Protein 9E90 (pdb70)

InterPro domains:
  IPR003593 AAA+ ATPase domain [SM00382] (84-451)
  IPR027417 P-loop containing nucleoside triphosphate hydrolase [G3DSA:3.40.50.300] (28-454)
  IPR027417 P-loop containing nucleoside triphosphate hydrolase [SSF52540] (65-452)
  IPR041685 Endonuclease GajA/Old nuclease/RecF-like, AAA domain [PF13175] (65-434)
  IPR053498 Retron-associated ATPase [NF041760] (13-533)

Secondary structure (DSSP, 8-state):
--SS-TTSHHHHHHHHT--SSHHHHTHHHHHTTSSSS----TTHHHHTT---S------EEEEESBTT-SSEEEE--SSS-----EE-TTT-SHHHHHHHHHHHHHHHHHHHTSS-------STTB-SS---EEEEEEEESSS-EE----EE-SSS-TTS------SHHHHHHHHHHHHHH-S--------EE-TTSSTT--HHHHH-SSS--S-----GGGGGTT-SSS---HHHHHHHHHHHHHHHHHHHHHH----HHHHHHHHHHHHHSTTEEEEEEETTTTEEEEEESS-EEEGGGS-HHHHHHHHHHHHHHHHHHHHSTT-SSTT------EEB-TTSS--HHHHTTHHHHHHHHS-S-----B---HHHHTTS-GGG-EEEETTEEEEPPS--SS--HHHHHHHTS---SS-SS-TTTHHHHHHHHHHTSS-TT-HHHHHHHHHHHHHH-S--HHHHHHHHHHHHHHHHHHHHHH-/----------SSHHHHHHT--S--HHHHHTSSSSHHHHHHHHHHHHHTTSB-SSS--B--TT-GGG-EEEESS-GGG--TTT--TTT-TTSEEEE---S-SS--S-B-TTT--TTHHHHHHHHHTT------BTTB--TTSS-SS----EE-TTT--EE--STTTTT--STT--GGGHHHHHHHHHHHHTSSSHHHHTTSHHHHHHHHHTTTT--HHHHHHHHHHHSSSS--TTHHHHHHHHHH-HHHHHHHTSSS--/-TTS--HHHHHHHHHHHHT-HHHHHHHHHHTTTTSSSS----HHHHHHHHHHHTT-SS---EEEEEEEESSSS-S-EEEE--SSSS--EE---TTT-SHHHHHHHHHHHHHHHHHHSS---------GGGS-TT--EEEEEEEEESSS-EEEE--EEE-TTT--------THHHHHHHHHHHHHHH-S-----EEEEE-TTSSTT---S-HHHHSSSSS-----SGGGGTTTTSSS--SHHHHHHHHHHHHHH--HHHHHHHHHHHHHHHHHSTTEEEEEEETTTTEEEEEETTEEE-SSSS-HHHHHHHHHHHHHHHHHHHHS-S-S--S---EEEEES-SSSS--TTTTTTHHHHHHHHS-S-B--EE---HHHHTTS-GGGEE--BTTB--BPPS--TT--HHHHIIIII---SS-SS-HHHHHHHHHHHHHTTT-TTSSSHHHHHHHHHHHH-TT-HHHHHHHHHHHHHHHHHHHT-

Structure (mmCIF, N/CA/C/O backbone):
data_9E90
#
_entry.id   9E90
#
loop_
_entity.id
_entity.type
_entity.pdbx_description
1 polymer 'Retron Ec83 putative HNH endonuclease'
2 polymer 'Retron Ec83 probable ATPase'
3 non-polymer 'ZINC ION'
4 non-polymer "ADENOSINE-5'-TRIPHOSPHATE"
#
loop_
_atom_site.group_PDB
_atom_site.id
_atom_site.type_symbol
_atom_site.label_atom_id
_atom_site.label_alt_id
_atom_site.label_comp_id
_atom_site.label_asym_id
_atom_site.label_entity_id
_atom_site.label_seq_id
_atom_site.pdbx_PDB_ins_code
_atom_site.Cartn_x
_atom_site.Cartn_y
_atom_site.Cartn_z
_atom_site.occupancy
_atom_site.B_iso_or_equiv
_atom_site.auth_seq_id
_atom_site.auth_comp_id
_atom_site.auth_asym_id
_atom_site.auth_atom_id
_atom_site.pdbx_PDB_model_num
ATOM 1 N N . LEU A 1 3 ? 201.143 188.301 158.459 1.00 66.93 3 LEU B N 1
ATOM 2 C CA . LEU A 1 3 ? 200.747 189.662 158.120 1.00 66.93 3 LEU B CA 1
ATOM 3 C C . LEU A 1 3 ? 199.973 189.698 156.806 1.00 66.93 3 LEU B C 1
ATOM 4 O O . LEU A 1 3 ? 199.797 190.763 156.213 1.00 66.93 3 LEU B O 1
ATOM 9 N N . LYS A 1 4 ? 199.529 188.522 156.357 1.00 64.01 4 LYS B N 1
ATOM 10 C CA . LYS A 1 4 ? 198.747 188.374 155.134 1.00 64.01 4 LYS B CA 1
ATOM 11 C C . LYS A 1 4 ? 199.504 188.871 153.909 1.00 64.01 4 LYS B C 1
ATOM 12 O O . LYS A 1 4 ? 200.738 188.909 153.901 1.00 64.01 4 LYS B O 1
ATOM 18 N N . ARG A 1 5 ? 198.763 189.250 152.868 1.00 62.84 5 ARG B N 1
ATOM 19 C CA . ARG A 1 5 ? 199.355 189.740 151.625 1.00 62.84 5 ARG B CA 1
ATOM 20 C C . ARG A 1 5 ? 198.359 190.716 151.006 1.00 62.84 5 ARG B C 1
ATOM 21 O O . ARG A 1 5 ? 197.403 190.297 150.347 1.00 62.84 5 ARG B O 1
ATOM 29 N N . ILE A 1 6 ? 198.592 192.001 151.218 1.00 62.61 6 ILE B N 1
ATOM 30 C CA . ILE A 1 6 ? 197.680 193.051 150.786 1.00 62.61 6 ILE B CA 1
ATOM 31 C C . ILE A 1 6 ? 198.077 193.520 149.395 1.00 62.61 6 ILE B C 1
ATOM 32 O O . ILE A 1 6 ? 199.263 193.710 149.102 1.00 62.61 6 ILE B O 1
ATOM 37 N N . ASN A 1 7 ? 197.082 193.708 148.531 1.00 66.59 7 ASN B N 1
ATOM 38 C CA . ASN A 1 7 ? 197.298 194.150 147.160 1.00 66.59 7 ASN B CA 1
ATOM 39 C C . ASN A 1 7 ? 196.656 195.517 146.971 1.00 66.59 7 ASN B C 1
ATOM 40 O O . ASN A 1 7 ? 195.463 195.688 147.242 1.00 66.59 7 ASN B O 1
ATOM 45 N N . LYS A 1 8 ? 197.444 196.482 146.508 1.00 70.56 8 LYS B N 1
ATOM 46 C CA . LYS A 1 8 ? 196.956 197.822 146.224 1.00 70.56 8 LYS B CA 1
ATOM 47 C C . LYS A 1 8 ? 196.490 197.916 144.777 1.00 70.56 8 LYS B C 1
ATOM 48 O O . LYS A 1 8 ? 197.072 197.302 143.878 1.00 70.56 8 LYS B O 1
ATOM 54 N N . THR A 1 9 ? 195.430 198.694 144.554 1.00 74.20 9 THR B N 1
ATOM 55 C CA . THR A 1 9 ? 194.789 198.715 143.242 1.00 74.20 9 THR B CA 1
ATOM 56 C C . THR A 1 9 ? 195.320 199.831 142.343 1.00 74.20 9 THR B C 1
ATOM 57 O O . THR A 1 9 ? 195.948 199.557 141.315 1.00 74.20 9 THR B O 1
ATOM 61 N N . ALA A 1 10 ? 195.100 201.086 142.731 1.00 73.09 10 ALA B N 1
ATOM 62 C CA . ALA A 1 10 ? 195.483 202.244 141.929 1.00 73.09 10 ALA B CA 1
ATOM 63 C C . ALA A 1 10 ? 195.171 203.505 142.721 1.00 73.09 10 ALA B C 1
ATOM 64 O O . ALA A 1 10 ? 194.371 203.484 143.661 1.00 73.09 10 ALA B O 1
ATOM 66 N N . GLU A 1 11 ? 195.812 204.602 142.328 1.00 77.30 11 GLU B N 1
ATOM 67 C CA . GLU A 1 11 ? 195.528 205.900 142.916 1.00 77.30 11 GLU B CA 1
ATOM 68 C C . GLU A 1 11 ? 194.288 206.508 142.264 1.00 77.30 11 GLU B C 1
ATOM 69 O O . GLU A 1 11 ? 193.791 206.028 141.242 1.00 77.30 11 GLU B O 1
ATOM 75 N N . ASP A 1 12 ? 193.783 207.586 142.866 1.00 77.54 12 ASP B N 1
ATOM 76 C CA . ASP A 1 12 ? 192.532 208.192 142.424 1.00 77.54 12 ASP B CA 1
ATOM 77 C C . ASP A 1 12 ? 192.700 209.645 141.992 1.00 77.54 12 ASP B C 1
ATOM 78 O O . ASP A 1 12 ? 191.724 210.400 141.990 1.00 77.54 12 ASP B O 1
ATOM 83 N N . GLN A 1 13 ? 193.917 210.051 141.626 1.00 80.43 13 GLN B N 1
ATOM 84 C CA . GLN A 1 13 ? 194.213 211.402 141.150 1.00 80.43 13 GLN B CA 1
ATOM 85 C C . GLN A 1 13 ? 193.898 212.475 142.188 1.00 80.43 13 GLN B C 1
ATOM 86 O O . GLN A 1 13 ? 193.747 213.651 141.842 1.00 80.43 13 GLN B O 1
ATOM 92 N N . PHE A 1 14 ? 193.793 212.094 143.460 1.00 81.79 14 PHE B N 1
ATOM 93 C CA . PHE A 1 14 ? 193.666 213.050 144.548 1.00 81.79 14 PHE B CA 1
ATOM 94 C C . PHE A 1 14 ? 194.866 213.059 145.476 1.00 81.79 14 PHE B C 1
ATOM 95 O O . PHE A 1 14 ? 195.110 214.079 146.130 1.00 81.79 14 PHE B O 1
ATOM 103 N N . LEU A 1 15 ? 195.615 211.962 145.554 1.00 80.76 15 LEU B N 1
ATOM 104 C CA . LEU A 1 15 ? 196.967 211.999 146.090 1.00 80.76 15 LEU B CA 1
ATOM 105 C C . LEU A 1 15 ? 197.972 212.481 145.052 1.00 80.76 15 LEU B C 1
ATOM 106 O O . LEU A 1 15 ? 199.105 212.819 145.413 1.00 80.76 15 LEU B O 1
ATOM 111 N N . ILE A 1 16 ? 197.577 212.534 143.779 1.00 81.56 16 ILE B N 1
ATOM 112 C CA . ILE A 1 16 ? 198.456 213.045 142.734 1.00 81.56 16 ILE B CA 1
ATOM 113 C C . ILE A 1 16 ? 198.481 214.568 142.742 1.00 81.56 16 ILE B C 1
ATOM 114 O O . ILE A 1 16 ? 199.548 215.180 142.629 1.00 81.56 16 ILE B O 1
ATOM 119 N N . ASN A 1 17 ? 197.312 215.202 142.862 1.00 83.48 17 ASN B N 1
ATOM 120 C CA . ASN A 1 17 ? 197.247 216.659 142.805 1.00 83.48 17 ASN B CA 1
ATOM 121 C C . ASN A 1 17 ? 197.986 217.297 143.975 1.00 83.48 17 ASN B C 1
ATOM 122 O O . ASN A 1 17 ? 198.686 218.304 143.804 1.00 83.48 17 ASN B O 1
ATOM 127 N N . PHE A 1 18 ? 197.834 216.732 145.175 1.00 83.08 18 PHE B N 1
ATOM 128 C CA . PHE A 1 18 ? 198.500 217.296 146.344 1.00 83.08 18 PHE B CA 1
ATOM 129 C C . PHE A 1 18 ? 200.014 217.195 146.215 1.00 83.08 18 PHE B C 1
ATOM 130 O O . PHE A 1 18 ? 200.741 218.114 146.610 1.00 83.08 18 PHE B O 1
ATOM 138 N N . LYS A 1 19 ? 200.510 216.083 145.670 1.00 83.41 19 LYS B N 1
ATOM 139 C CA . LYS A 1 19 ? 201.942 215.967 145.420 1.00 83.41 19 LYS B CA 1
ATOM 140 C C . LYS A 1 19 ? 202.392 216.909 144.311 1.00 83.41 19 LYS B C 1
ATOM 141 O O . LYS A 1 19 ? 203.516 217.422 144.354 1.00 83.41 19 LYS B O 1
ATOM 147 N N . ALA A 1 20 ? 201.535 217.144 143.314 1.00 85.53 20 ALA B N 1
ATOM 148 C CA . ALA A 1 20 ? 201.885 218.052 142.228 1.00 85.53 20 ALA B CA 1
ATOM 149 C C . ALA A 1 20 ? 202.007 219.488 142.721 1.00 85.53 20 ALA B C 1
ATOM 150 O O . ALA A 1 20 ? 202.899 220.225 142.284 1.00 85.53 20 ALA B O 1
ATOM 152 N N . GLN A 1 21 ? 201.124 219.904 143.626 1.00 83.62 21 GLN B N 1
ATOM 153 C CA . GLN A 1 21 ? 201.175 221.262 144.152 1.00 83.62 21 GLN B CA 1
ATOM 154 C C . GLN A 1 21 ? 202.181 221.424 145.284 1.00 83.62 21 GLN B C 1
ATOM 155 O O . GLN A 1 21 ? 202.365 222.546 145.767 1.00 83.62 21 GLN B O 1
ATOM 161 N N . ASN A 1 22 ? 202.831 220.347 145.717 1.00 83.34 22 ASN B N 1
ATOM 162 C CA . ASN A 1 22 ? 203.774 220.430 146.824 1.00 83.34 22 ASN B CA 1
ATOM 163 C C . ASN A 1 22 ? 204.768 219.276 146.750 1.00 83.34 22 ASN B C 1
ATOM 164 O O . ASN A 1 22 ? 204.509 218.196 147.295 1.00 83.34 22 ASN B O 1
ATOM 169 N N . PRO A 1 23 ? 205.908 219.465 146.069 1.00 85.89 23 PRO B N 1
ATOM 170 C CA . PRO A 1 23 ? 206.876 218.369 145.896 1.00 85.89 23 PRO B CA 1
ATOM 171 C C . PRO A 1 23 ? 207.349 217.742 147.198 1.00 85.89 23 PRO B C 1
ATOM 172 O O . PRO A 1 23 ? 207.240 216.525 147.378 1.00 85.89 23 PRO B O 1
ATOM 176 N N . ASN A 1 24 ? 207.881 218.556 148.106 1.00 84.85 24 ASN B N 1
ATOM 177 C CA . ASN A 1 24 ? 208.375 218.039 149.374 1.00 84.85 24 ASN B CA 1
ATOM 178 C C . ASN A 1 24 ? 207.223 217.503 150.217 1.00 84.85 24 ASN B C 1
ATOM 179 O O . ASN A 1 24 ? 206.067 217.897 150.051 1.00 84.85 24 ASN B O 1
ATOM 184 N N . GLY A 1 25 ? 207.547 216.585 151.123 1.00 85.04 25 GLY B N 1
ATOM 185 C CA . GLY A 1 25 ? 206.519 215.900 151.880 1.00 85.04 25 GLY B CA 1
ATOM 186 C C . GLY A 1 25 ? 206.451 216.253 153.351 1.00 85.04 25 GLY B C 1
ATOM 187 O O . GLY A 1 25 ? 207.446 216.148 154.075 1.00 85.04 25 GLY B O 1
ATOM 188 N N . THR A 1 26 ? 205.274 216.688 153.797 1.00 83.56 26 THR B N 1
ATOM 189 C CA . THR A 1 26 ? 204.968 216.884 155.212 1.00 83.56 26 THR B CA 1
ATOM 190 C C . THR A 1 26 ? 203.580 216.311 155.469 1.00 83.56 26 THR B C 1
ATOM 191 O O . THR A 1 26 ? 202.582 216.845 154.974 1.00 83.56 26 THR B O 1
ATOM 195 N N . TRP A 1 27 ? 203.525 215.223 156.241 1.00 80.32 27 TRP B N 1
ATOM 196 C CA . TRP A 1 27 ? 202.288 214.461 156.396 1.00 80.32 27 TRP B CA 1
ATOM 197 C C . TRP A 1 27 ? 201.219 215.274 157.120 1.00 80.32 27 TRP B C 1
ATOM 198 O O . TRP A 1 27 ? 200.036 215.252 156.742 1.00 80.32 27 TRP B O 1
ATOM 209 N N . ASP A 1 28 ? 201.620 215.996 158.170 1.00 87.31 28 ASP B N 1
ATOM 210 C CA . ASP A 1 28 ? 200.671 216.806 158.924 1.00 87.31 28 ASP B CA 1
ATOM 211 C C . ASP A 1 28 ? 200.040 217.883 158.054 1.00 87.31 28 ASP B C 1
ATOM 212 O O . ASP A 1 28 ? 198.912 218.307 158.321 1.00 87.31 28 ASP B O 1
ATOM 217 N N . GLU A 1 29 ? 200.745 218.341 157.017 1.00 84.87 29 GLU B N 1
ATOM 218 C CA . GLU A 1 29 ? 200.126 219.261 156.070 1.00 84.87 29 GLU B CA 1
ATOM 219 C C . GLU A 1 29 ? 198.975 218.593 155.333 1.00 84.87 29 GLU B C 1
ATOM 220 O O . GLU A 1 29 ? 197.919 219.204 155.132 1.00 84.87 29 GLU B O 1
ATOM 226 N N . PHE A 1 30 ? 199.161 217.338 154.913 1.00 81.96 30 PHE B N 1
ATOM 227 C CA . PHE A 1 30 ? 198.077 216.634 154.242 1.00 81.96 30 PHE B CA 1
ATOM 228 C C . PHE A 1 30 ? 196.895 216.435 155.177 1.00 81.96 30 PHE B C 1
ATOM 229 O O . PHE A 1 30 ? 195.738 216.555 154.757 1.00 81.96 30 PHE B O 1
ATOM 237 N N . ARG A 1 31 ? 197.158 216.122 156.449 1.00 88.47 31 ARG B N 1
ATOM 238 C CA . ARG A 1 31 ? 196.041 215.962 157.378 1.00 88.47 31 ARG B CA 1
ATOM 239 C C . ARG A 1 31 ? 195.325 217.289 157.620 1.00 88.47 31 ARG B C 1
ATOM 240 O O . ARG A 1 31 ? 194.092 217.356 157.561 1.00 88.47 31 ARG B O 1
ATOM 248 N N . ASN A 1 32 ? 196.078 218.358 157.882 1.00 88.26 32 ASN B N 1
ATOM 249 C CA . ASN A 1 32 ? 195.480 219.672 158.095 1.00 88.26 32 ASN B CA 1
ATOM 250 C C . ASN A 1 32 ? 195.256 220.385 156.767 1.00 88.26 32 ASN B C 1
ATOM 251 O O . ASN A 1 32 ? 195.683 221.529 156.579 1.00 88.26 32 ASN B O 1
ATOM 256 N N . HIS A 1 33 ? 194.583 219.706 155.849 1.00 85.48 33 HIS B N 1
ATOM 257 C CA . HIS A 1 33 ? 194.212 220.232 154.545 1.00 85.48 33 HIS B CA 1
ATOM 258 C C . HIS A 1 33 ? 192.824 220.867 154.679 1.00 85.48 33 HIS B C 1
ATOM 259 O O . HIS A 1 33 ? 192.424 221.266 155.776 1.00 85.48 33 HIS B O 1
ATOM 266 N N . GLU A 1 34 ? 192.078 220.981 153.577 1.00 85.43 34 GLU B N 1
ATOM 267 C CA . GLU A 1 34 ? 190.793 221.677 153.543 1.00 85.43 34 GLU B CA 1
ATOM 268 C C . GLU A 1 34 ? 189.786 221.114 154.543 1.00 85.43 34 GLU B C 1
ATOM 269 O O . GLU A 1 34 ? 188.633 221.555 154.559 1.00 85.43 34 GLU B O 1
ATOM 275 N N . GLN A 1 35 ? 190.207 220.080 155.288 1.00 86.18 35 GLN B N 1
ATOM 276 C CA . GLN A 1 35 ? 189.658 219.498 156.519 1.00 86.18 35 GLN B CA 1
ATOM 277 C C . GLN A 1 35 ? 189.666 217.979 156.421 1.00 86.18 35 GLN B C 1
ATOM 278 O O . GLN A 1 35 ? 190.726 217.371 156.237 1.00 86.18 35 GLN B O 1
ATOM 284 N N . GLY A 1 36 ? 188.500 217.358 156.546 1.00 84.26 36 GLY B N 1
ATOM 285 C CA . GLY A 1 36 ? 188.440 215.913 156.605 1.00 84.26 36 GLY B CA 1
ATOM 286 C C . GLY A 1 36 ? 188.275 215.218 155.271 1.00 84.26 36 GLY B C 1
ATOM 287 O O . GLY A 1 36 ? 188.525 214.016 155.176 1.00 84.26 36 GLY B O 1
ATOM 288 N N . ILE A 1 37 ? 187.894 215.965 154.230 1.00 82.17 37 ILE B N 1
ATOM 289 C CA . ILE A 1 37 ? 187.449 215.353 152.976 1.00 82.17 37 ILE B CA 1
ATOM 290 C C . ILE A 1 37 ? 188.533 214.449 152.397 1.00 82.17 37 ILE B C 1
ATOM 291 O O . ILE A 1 37 ? 188.343 213.234 152.245 1.00 82.17 37 ILE B O 1
ATOM 296 N N . LEU A 1 38 ? 189.688 215.032 152.069 1.00 79.69 38 LEU B N 1
ATOM 297 C CA . LEU A 1 38 ? 190.757 214.252 151.455 1.00 79.69 38 LEU B CA 1
ATOM 298 C C . LEU A 1 38 ? 191.245 213.155 152.390 1.00 79.69 38 LEU B C 1
ATOM 299 O O . LEU A 1 38 ? 191.507 212.028 151.954 1.00 79.69 38 LEU B O 1
ATOM 304 N N . TYR A 1 39 ? 191.370 213.466 153.680 1.00 79.26 39 TYR B N 1
ATOM 305 C CA . TYR A 1 39 ? 191.868 212.488 154.639 1.00 79.26 39 TYR B CA 1
ATOM 306 C C . TYR A 1 39 ? 190.854 211.366 154.843 1.00 79.26 39 TYR B C 1
ATOM 307 O O . TYR A 1 39 ? 191.223 210.183 154.873 1.00 79.26 39 TYR B O 1
ATOM 316 N N . LYS A 1 40 ? 189.566 211.721 154.940 1.00 76.52 40 LYS B N 1
ATOM 317 C CA . LYS A 1 40 ? 188.496 210.726 154.965 1.00 76.52 40 LYS B CA 1
ATOM 318 C C . LYS A 1 40 ? 188.601 209.771 153.788 1.00 76.52 40 LYS B C 1
ATOM 319 O O . LYS A 1 40 ? 188.586 208.547 153.958 1.00 76.52 40 LYS B O 1
ATOM 325 N N . ARG A 1 41 ? 188.701 210.320 152.578 1.00 73.42 41 ARG B N 1
ATOM 326 C CA . ARG A 1 41 ? 188.611 209.468 151.401 1.00 73.42 41 ARG B CA 1
ATOM 327 C C . ARG A 1 41 ? 189.882 208.657 151.188 1.00 73.42 41 ARG B C 1
ATOM 328 O O . ARG A 1 41 ? 189.807 207.511 150.726 1.00 73.42 41 ARG B O 1
ATOM 336 N N . LEU A 1 42 ? 191.048 209.202 151.546 1.00 69.45 42 LEU B N 1
ATOM 337 C CA . LEU A 1 42 ? 192.259 208.390 151.514 1.00 69.45 42 LEU B CA 1
ATOM 338 C C . LEU A 1 42 ? 192.170 207.232 152.499 1.00 69.45 42 LEU B C 1
ATOM 339 O O . LEU A 1 42 ? 192.529 206.098 152.162 1.00 69.45 42 LEU B O 1
ATOM 344 N N . LYS A 1 43 ? 191.686 207.492 153.720 1.00 70.81 43 LYS B N 1
ATOM 345 C CA . LYS A 1 43 ? 191.528 206.403 154.680 1.00 70.81 43 LYS B CA 1
ATOM 346 C C . LYS A 1 43 ? 190.553 205.351 154.170 1.00 70.81 43 LYS B C 1
ATOM 347 O O . LYS A 1 43 ? 190.804 204.147 154.304 1.00 70.81 43 LYS B O 1
ATOM 353 N N . GLN A 1 44 ? 189.434 205.784 153.586 1.00 69.08 44 GLN B N 1
ATOM 354 C CA . GLN A 1 44 ? 188.455 204.835 153.064 1.00 69.08 44 GLN B CA 1
ATOM 355 C C . GLN A 1 44 ? 189.060 203.969 151.967 1.00 69.08 44 GLN B C 1
ATOM 356 O O . GLN A 1 44 ? 188.924 202.739 151.979 1.00 69.08 44 GLN B O 1
ATOM 362 N N . HIS A 1 45 ? 189.720 204.601 150.993 1.00 69.86 45 HIS B N 1
ATOM 363 C CA . HIS A 1 45 ? 190.267 203.848 149.872 1.00 69.86 45 HIS B CA 1
ATOM 364 C C . HIS A 1 45 ? 191.402 202.934 150.313 1.00 69.86 45 HIS B C 1
ATOM 365 O O . HIS A 1 45 ? 191.607 201.871 149.717 1.00 69.86 45 HIS B O 1
ATOM 372 N N . ILE A 1 46 ? 192.151 203.327 151.346 1.00 69.09 46 ILE B N 1
ATOM 373 C CA . ILE A 1 46 ? 193.201 202.458 151.864 1.00 69.09 46 ILE B CA 1
ATOM 374 C C . ILE A 1 46 ? 192.596 201.259 152.583 1.00 69.09 46 ILE B C 1
ATOM 375 O O . ILE A 1 46 ? 193.036 200.119 152.395 1.00 69.09 46 ILE B O 1
ATOM 380 N N . CYS A 1 47 ? 191.574 201.493 153.411 1.00 68.80 47 CYS B N 1
ATOM 381 C CA . CYS A 1 47 ? 190.997 200.409 154.199 1.00 68.80 47 CYS B CA 1
ATOM 382 C C . CYS A 1 47 ? 190.241 199.415 153.326 1.00 68.80 47 CYS B C 1
ATOM 383 O O . CYS A 1 47 ? 190.265 198.208 153.593 1.00 68.80 47 CYS B O 1
ATOM 386 N N . ASN A 1 48 ? 189.558 199.897 152.283 1.00 67.53 48 ASN B N 1
ATOM 387 C CA . ASN A 1 48 ? 188.787 198.988 151.439 1.00 67.53 48 ASN B CA 1
ATOM 388 C C . ASN A 1 48 ? 189.683 197.997 150.711 1.00 67.53 48 ASN B C 1
ATOM 389 O O . ASN A 1 48 ? 189.262 196.868 150.436 1.00 67.53 48 ASN B O 1
ATOM 394 N N . ASP A 1 49 ? 190.914 198.395 150.387 1.00 69.71 49 ASP B N 1
ATOM 395 C CA . ASP A 1 49 ? 191.856 197.447 149.803 1.00 69.71 49 ASP B CA 1
ATOM 396 C C . ASP A 1 49 ? 192.263 196.379 150.808 1.00 69.71 49 ASP B C 1
ATOM 397 O O . ASP A 1 49 ? 192.596 195.255 150.416 1.00 69.71 49 ASP B O 1
ATOM 402 N N . GLN A 1 50 ? 192.247 196.709 152.096 1.00 65.53 50 GLN B N 1
ATOM 403 C CA . GLN A 1 50 ? 192.580 195.771 153.158 1.00 65.53 50 GLN B CA 1
ATOM 404 C C . GLN A 1 50 ? 191.353 195.098 153.754 1.00 65.53 50 GLN B C 1
ATOM 405 O O . GLN A 1 50 ? 191.492 194.324 154.706 1.00 65.53 50 GLN B O 1
ATOM 411 N N . MET A 1 51 ? 190.163 195.379 153.216 1.00 66.90 51 MET B N 1
ATOM 412 C CA . MET A 1 51 ? 188.903 194.821 153.711 1.00 66.90 51 MET B CA 1
ATOM 413 C C . MET A 1 51 ? 188.665 195.186 155.175 1.00 66.90 51 MET B C 1
ATOM 414 O O . MET A 1 51 ? 188.185 194.371 155.965 1.00 66.90 51 MET B O 1
ATOM 419 N N . TYR A 1 52 ? 188.996 196.428 155.531 1.00 66.14 52 TYR B N 1
ATOM 420 C CA . TYR A 1 52 ? 188.811 196.950 156.886 1.00 66.14 52 TYR B CA 1
ATOM 421 C C . TYR A 1 52 ? 189.484 196.054 157.923 1.00 66.14 52 TYR B C 1
ATOM 422 O O . TYR A 1 52 ? 188.863 195.580 158.876 1.00 66.14 52 TYR B O 1
ATOM 431 N N . LEU A 1 53 ? 190.776 195.821 157.720 1.00 63.90 53 LEU B N 1
ATOM 432 C CA . LEU A 1 53 ? 191.593 195.047 158.640 1.00 63.90 53 LEU B CA 1
ATOM 433 C C . LEU A 1 53 ? 192.950 195.722 158.767 1.00 63.90 53 LEU B C 1
ATOM 434 O O . LEU A 1 53 ? 193.329 196.557 157.943 1.00 63.90 53 LEU B O 1
ATOM 439 N N . CYS A 1 54 ? 193.682 195.356 159.814 1.00 64.67 54 CYS B N 1
ATOM 440 C CA . CYS A 1 54 ? 195.004 195.919 160.034 1.00 64.67 54 CYS B CA 1
ATOM 441 C C . CYS A 1 54 ? 196.065 195.110 159.304 1.00 64.67 54 CYS B C 1
ATOM 442 O O . CYS A 1 54 ? 196.015 193.877 159.267 1.00 64.67 54 CYS B O 1
ATOM 445 N N . ALA A 1 55 ? 197.029 195.818 158.716 1.00 61.37 55 ALA B N 1
ATOM 446 C CA . ALA A 1 55 ? 198.093 195.148 157.980 1.00 61.37 55 ALA B CA 1
ATOM 447 C C . ALA A 1 55 ? 199.011 194.372 158.912 1.00 61.37 55 ALA B C 1
ATOM 448 O O . ALA A 1 55 ? 199.454 193.268 158.578 1.00 61.37 55 ALA B O 1
ATOM 450 N N . TYR A 1 56 ? 199.308 194.929 160.084 1.00 66.05 56 TYR B N 1
ATOM 451 C CA . TYR A 1 56 ? 200.339 194.367 160.949 1.00 66.05 56 TYR B CA 1
ATOM 452 C C . TYR A 1 56 ? 199.779 193.271 161.852 1.00 66.05 56 TYR B C 1
ATOM 453 O O . TYR A 1 56 ? 200.224 192.120 161.794 1.00 66.05 56 TYR B O 1
ATOM 462 N N . CYS A 1 57 ? 198.803 193.616 162.688 1.00 65.56 57 CYS B N 1
ATOM 463 C CA . CYS A 1 57 ? 198.132 192.665 163.569 1.00 65.56 57 CYS B CA 1
ATOM 464 C C . CYS A 1 57 ? 196.671 192.580 163.142 1.00 65.56 57 CYS B C 1
ATOM 465 O O . CYS A 1 57 ? 195.925 193.558 163.250 1.00 65.56 57 CYS B O 1
ATOM 468 N N . GLU A 1 58 ? 196.267 191.421 162.635 1.00 64.33 58 GLU B N 1
ATOM 469 C CA . GLU A 1 58 ? 194.973 191.286 161.969 1.00 64.33 58 GLU B CA 1
ATOM 470 C C . GLU A 1 58 ? 193.858 191.355 163.004 1.00 64.33 58 GLU B C 1
ATOM 471 O O . GLU A 1 58 ? 193.540 190.363 163.662 1.00 64.33 58 GLU B O 1
ATOM 477 N N . ILE A 1 59 ? 193.256 192.538 163.148 1.00 61.74 59 ILE B N 1
ATOM 478 C CA . ILE A 1 59 ? 192.125 192.747 164.041 1.00 61.74 59 ILE B CA 1
ATOM 479 C C . ILE A 1 59 ? 191.090 193.596 163.317 1.00 61.74 59 ILE B C 1
ATOM 480 O O . ILE A 1 59 ? 191.378 194.246 162.310 1.00 61.74 59 ILE B O 1
ATOM 485 N N . ASP A 1 60 ? 189.870 193.582 163.844 1.00 61.36 60 ASP B N 1
ATOM 486 C CA . ASP A 1 60 ? 188.727 194.179 163.159 1.00 61.36 60 ASP B CA 1
ATOM 487 C C . ASP A 1 60 ? 188.689 195.676 163.432 1.00 61.36 60 ASP B C 1
ATOM 488 O O . ASP A 1 60 ? 188.318 196.114 164.523 1.00 61.36 60 ASP B O 1
ATOM 493 N N . LEU A 1 61 ? 189.073 196.467 162.433 1.00 64.67 61 LEU B N 1
ATOM 494 C CA . LEU A 1 61 ? 188.888 197.909 162.505 1.00 64.67 61 LEU B CA 1
ATOM 495 C C . LEU A 1 61 ? 187.411 198.258 162.413 1.00 64.67 61 LEU B C 1
ATOM 496 O O . LEU A 1 61 ? 186.663 197.666 161.630 1.00 64.67 61 LEU B O 1
ATOM 501 N N . ASP A 1 62 ? 186.989 199.223 163.224 1.00 70.94 62 ASP B N 1
ATOM 502 C CA . ASP A 1 62 ? 185.591 199.625 163.232 1.00 70.94 62 ASP B CA 1
ATOM 503 C C . ASP A 1 62 ? 185.227 200.254 161.894 1.00 70.94 62 ASP B C 1
ATOM 504 O O . ASP A 1 62 ? 185.932 201.135 161.394 1.00 70.94 62 ASP B O 1
ATOM 509 N N . ARG A 1 63 ? 184.121 199.797 161.315 1.00 71.05 63 ARG B N 1
ATOM 510 C CA . ARG A 1 63 ? 183.705 200.241 159.994 1.00 71.05 63 ARG B CA 1
ATOM 511 C C . ARG A 1 63 ? 182.910 201.539 160.023 1.00 71.05 63 ARG B C 1
ATOM 512 O O . ARG A 1 63 ? 182.568 202.058 158.955 1.00 71.05 63 ARG B O 1
ATOM 520 N N . GLU A 1 64 ? 182.605 202.074 161.208 1.00 72.43 64 GLU B N 1
ATOM 521 C CA . GLU A 1 64 ? 181.795 203.282 161.309 1.00 72.43 64 GLU B CA 1
ATOM 522 C C . GLU A 1 64 ? 182.365 204.260 162.331 1.00 72.43 64 GLU B C 1
ATOM 523 O O . GLU A 1 64 ? 181.616 205.030 162.942 1.00 72.43 64 GLU B O 1
ATOM 529 N N . ASN A 1 65 ? 183.682 204.245 162.530 1.00 72.55 65 ASN B N 1
ATOM 530 C CA . ASN A 1 65 ? 184.327 205.164 163.465 1.00 72.55 65 ASN B CA 1
ATOM 531 C C . ASN A 1 65 ? 185.763 205.361 163.002 1.00 72.55 65 ASN B C 1
ATOM 532 O O . ASN A 1 65 ? 186.595 204.464 163.163 1.00 72.55 65 ASN B O 1
ATOM 537 N N . GLU A 1 66 ? 186.048 206.531 162.426 1.00 76.38 66 GLU B N 1
ATOM 538 C CA . GLU A 1 66 ? 187.389 206.802 161.916 1.00 76.38 66 GLU B CA 1
ATOM 539 C C . GLU A 1 66 ? 188.415 206.856 163.039 1.00 76.38 66 GLU B C 1
ATOM 540 O O . GLU A 1 66 ? 189.556 206.413 162.865 1.00 76.38 66 GLU B O 1
ATOM 546 N N . HIS A 1 67 ? 188.028 207.396 164.197 1.00 74.93 67 HIS B N 1
ATOM 547 C CA . HIS A 1 67 ? 188.991 207.714 165.246 1.00 74.93 67 HIS B CA 1
ATOM 548 C C . HIS A 1 67 ? 189.733 206.485 165.756 1.00 74.93 67 HIS B C 1
ATOM 549 O O . HIS A 1 67 ? 190.797 206.629 166.367 1.00 74.93 67 HIS B O 1
ATOM 556 N N . GLU A 1 68 ? 189.203 205.289 165.522 1.00 73.03 68 GLU B N 1
ATOM 557 C CA . GLU A 1 68 ? 189.907 204.057 165.841 1.00 73.03 68 GLU B CA 1
ATOM 558 C C . GLU A 1 68 ? 190.775 203.565 164.691 1.00 73.03 68 GLU B C 1
ATOM 559 O O . GLU A 1 68 ? 191.392 202.501 164.811 1.00 73.03 68 GLU B O 1
ATOM 565 N N . ILE A 1 69 ? 190.839 204.308 163.589 1.00 69.98 69 ILE B N 1
ATOM 566 C CA . ILE A 1 69 ? 191.614 203.933 162.412 1.00 69.98 69 ILE B CA 1
ATOM 567 C C . ILE A 1 69 ? 192.784 204.895 162.277 1.00 69.98 69 ILE B C 1
ATOM 568 O O . ILE A 1 69 ? 192.602 206.117 162.333 1.00 69.98 69 ILE B O 1
ATOM 573 N N . LYS A 1 70 ? 193.981 204.345 162.100 1.00 63.29 70 LYS B N 1
ATOM 574 C CA . LYS A 1 70 ? 195.187 205.133 161.916 1.00 63.29 70 LYS B CA 1
ATOM 575 C C . LYS A 1 70 ? 195.927 204.642 160.680 1.00 63.29 70 LYS B C 1
ATOM 576 O O . LYS A 1 70 ? 195.772 203.496 160.252 1.00 63.29 70 LYS B O 1
ATOM 582 N N . VAL A 1 71 ? 196.737 205.528 160.107 1.00 59.75 71 VAL B N 1
ATOM 583 C CA . VAL A 1 71 ? 197.528 205.234 158.918 1.00 59.75 71 VAL B CA 1
ATOM 584 C C . VAL A 1 71 ? 198.999 205.278 159.301 1.00 59.75 71 VAL B C 1
ATOM 585 O O . VAL A 1 71 ? 199.471 206.274 159.862 1.00 59.75 71 VAL B O 1
ATOM 589 N N . GLU A 1 72 ? 199.720 204.205 158.997 1.00 63.42 72 GLU B N 1
ATOM 590 C CA . GLU A 1 72 ? 201.122 204.070 159.364 1.00 63.42 72 GLU B CA 1
ATOM 591 C C . GLU A 1 72 ? 201.983 204.031 158.113 1.00 63.42 72 GLU B C 1
ATOM 592 O O . GLU A 1 72 ? 201.666 203.320 157.154 1.00 63.42 72 GLU B O 1
ATOM 598 N N . HIS A 1 73 ? 203.069 204.794 158.131 1.00 68.61 73 HIS B N 1
ATOM 599 C CA . HIS A 1 73 ? 204.066 204.756 157.075 1.00 68.61 73 HIS B CA 1
ATOM 600 C C . HIS A 1 73 ? 205.071 203.657 157.392 1.00 68.61 73 HIS B C 1
ATOM 601 O O . HIS A 1 73 ? 205.648 203.636 158.484 1.00 68.61 73 HIS B O 1
ATOM 608 N N . PHE A 1 74 ? 205.266 202.739 156.444 1.00 65.46 74 PHE B N 1
ATOM 609 C CA . PHE A 1 74 ? 206.150 201.602 156.684 1.00 65.46 74 PHE B CA 1
ATOM 610 C C . PHE A 1 74 ? 207.572 202.074 156.960 1.00 65.46 74 PHE B C 1
ATOM 611 O O . PHE A 1 74 ? 208.125 201.826 158.037 1.00 65.46 74 PHE B O 1
ATOM 619 N N . LYS A 1 75 ? 208.185 202.754 155.996 1.00 67.71 75 LYS B N 1
ATOM 620 C CA . LYS A 1 75 ? 209.413 203.488 156.270 1.00 67.71 75 LYS B CA 1
ATOM 621 C C . LYS A 1 75 ? 209.043 204.756 157.027 1.00 67.71 75 LYS B C 1
ATOM 622 O O . LYS A 1 75 ? 208.230 205.554 156.549 1.00 67.71 75 LYS B O 1
ATOM 628 N N . SER A 1 76 ? 209.632 204.933 158.208 1.00 71.02 76 SER B N 1
ATOM 629 C CA . SER A 1 76 ? 209.169 205.956 159.135 1.00 71.02 76 SER B CA 1
ATOM 630 C C . SER A 1 76 ? 209.292 207.348 158.530 1.00 71.02 76 SER B C 1
ATOM 631 O O . SER A 1 76 ? 210.226 207.649 157.782 1.00 71.02 76 SER B O 1
ATOM 634 N N . LYS A 1 77 ? 208.324 208.204 158.862 1.00 73.47 77 LYS B N 1
ATOM 635 C CA . LYS A 1 77 ? 208.319 209.577 158.377 1.00 73.47 77 LYS B CA 1
ATOM 636 C C . LYS A 1 77 ? 209.436 210.420 158.977 1.00 73.47 77 LYS B C 1
ATOM 637 O O . LYS A 1 77 ? 209.670 211.535 158.500 1.00 73.47 77 LYS B O 1
ATOM 643 N N . SER A 1 78 ? 210.127 209.921 160.001 1.00 75.69 78 SER B N 1
ATOM 644 C CA . SER A 1 78 ? 211.272 210.626 160.560 1.00 75.69 78 SER B CA 1
ATOM 645 C C . SER A 1 78 ? 212.548 210.411 159.758 1.00 75.69 78 SER B C 1
ATOM 646 O O . SER A 1 78 ? 213.565 211.041 160.065 1.00 75.69 78 SER B O 1
ATOM 649 N N . GLY A 1 79 ? 212.521 209.544 158.750 1.00 78.93 79 GLY B N 1
ATOM 650 C CA . GLY A 1 79 ? 213.680 209.253 157.934 1.00 78.93 79 GLY B CA 1
ATOM 651 C C . GLY A 1 79 ? 213.709 209.914 156.574 1.00 78.93 79 GLY B C 1
ATOM 652 O O . GLY A 1 79 ? 214.552 209.549 155.747 1.00 78.93 79 GLY B O 1
ATOM 653 N N . SER A 1 80 ? 212.820 210.868 156.309 1.00 83.98 80 SER B N 1
ATOM 654 C CA . SER A 1 80 ? 212.818 211.551 155.023 1.00 83.98 80 SER B CA 1
ATOM 655 C C . SER A 1 80 ? 214.052 212.434 154.882 1.00 83.98 80 SER B C 1
ATOM 656 O O . SER A 1 80 ? 214.477 213.094 155.834 1.00 83.98 80 SER B O 1
ATOM 659 N N . LEU A 1 81 ? 214.628 212.442 153.682 1.00 92.56 81 LEU B N 1
ATOM 660 C CA . LEU A 1 81 ? 215.812 213.226 153.386 1.00 92.56 81 LEU B CA 1
ATOM 661 C C . LEU A 1 81 ? 215.491 214.271 152.326 1.00 92.56 81 LEU B C 1
ATOM 662 O O . LEU A 1 81 ? 214.958 213.922 151.262 1.00 92.56 81 LEU B O 1
ATOM 667 N N . PRO A 1 82 ? 215.778 215.549 152.575 1.00 94.33 82 PRO B N 1
ATOM 668 C CA . PRO A 1 82 ? 215.527 216.580 151.555 1.00 94.33 82 PRO B CA 1
ATOM 669 C C . PRO A 1 82 ? 216.345 216.321 150.300 1.00 94.33 82 PRO B C 1
ATOM 670 O O . PRO A 1 82 ? 217.578 216.329 150.325 1.00 94.33 82 PRO B O 1
ATOM 674 N N . GLY A 1 83 ? 215.644 216.088 149.192 1.00 96.16 83 GLY B N 1
ATOM 675 C CA . GLY A 1 83 ? 216.281 215.766 147.935 1.00 96.16 83 GLY B CA 1
ATOM 676 C C . GLY A 1 83 ? 216.609 214.303 147.741 1.00 96.16 83 GLY B C 1
ATOM 677 O O . GLY A 1 83 ? 217.080 213.929 146.659 1.00 96.16 83 GLY B O 1
ATOM 678 N N . GLY A 1 84 ? 216.379 213.464 148.748 1.00 95.80 84 GLY B N 1
ATOM 679 C CA . GLY A 1 84 ? 216.647 212.045 148.631 1.00 95.80 84 GLY B CA 1
ATOM 680 C C . GLY A 1 84 ? 215.408 211.227 148.331 1.00 95.80 84 GLY B C 1
ATOM 681 O O . GLY A 1 84 ? 215.431 210.352 147.461 1.00 95.80 84 GLY B O 1
ATOM 682 N N . SER A 1 85 ? 214.319 211.504 149.044 1.00 89.36 85 SER B N 1
ATOM 683 C CA . SER A 1 85 ? 213.080 210.760 148.866 1.00 89.36 85 SER B CA 1
ATOM 684 C C . SER A 1 85 ? 211.920 211.602 149.378 1.00 89.36 85 SER B C 1
ATOM 685 O O . SER A 1 85 ? 212.109 212.642 150.012 1.00 89.36 85 SER B O 1
ATOM 688 N N . ASN A 1 86 ? 210.708 211.130 149.090 1.00 79.82 86 ASN B N 1
ATOM 689 C CA . ASN A 1 86 ? 209.482 211.801 149.502 1.00 79.82 86 ASN B CA 1
ATOM 690 C C . ASN A 1 86 ? 208.641 210.876 150.371 1.00 79.82 86 ASN B C 1
ATOM 691 O O . ASN A 1 86 ? 207.437 210.723 150.143 1.00 79.82 86 ASN B O 1
ATOM 696 N N . TRP A 1 87 ? 209.265 210.256 151.371 1.00 76.89 87 TRP B N 1
ATOM 697 C CA . TRP A 1 87 ? 208.643 209.165 152.110 1.00 76.89 87 TRP B CA 1
ATOM 698 C C . TRP A 1 87 ? 207.571 209.664 153.071 1.00 76.89 87 TRP B C 1
ATOM 699 O O . TRP A 1 87 ? 207.647 209.414 154.278 1.00 76.89 87 TRP B O 1
ATOM 710 N N . HIS A 1 88 ? 206.570 210.368 152.547 1.00 76.87 88 HIS B N 1
ATOM 711 C CA . HIS A 1 88 ? 205.415 210.773 153.337 1.00 76.87 88 HIS B CA 1
ATOM 712 C C . HIS A 1 88 ? 204.118 210.500 152.591 1.00 76.87 88 HIS B C 1
ATOM 713 O O . HIS A 1 88 ? 203.069 210.297 153.211 1.00 76.87 88 HIS B O 1
ATOM 720 N N . LEU A 1 89 ? 204.176 210.494 151.260 1.00 74.58 89 LEU B N 1
ATOM 721 C CA . LEU A 1 89 ? 202.970 210.469 150.452 1.00 74.58 89 LEU B CA 1
ATOM 722 C C . LEU A 1 89 ? 202.989 209.444 149.328 1.00 74.58 89 LEU B C 1
ATOM 723 O O . LEU A 1 89 ? 201.987 209.324 148.616 1.00 74.58 89 LEU B O 1
ATOM 728 N N . GLU A 1 90 ? 204.086 208.717 149.133 1.00 72.99 90 GLU B N 1
ATOM 729 C CA . GLU A 1 90 ? 204.092 207.660 148.132 1.00 72.99 90 GLU B CA 1
ATOM 730 C C . GLU A 1 90 ? 203.066 206.601 148.503 1.00 72.99 90 GLU B C 1
ATOM 731 O O . GLU A 1 90 ? 203.030 206.130 149.643 1.00 72.99 90 GLU B O 1
ATOM 737 N N . TRP A 1 91 ? 202.227 206.224 147.542 1.00 68.96 91 TRP B N 1
ATOM 738 C CA . TRP A 1 91 ? 201.139 205.300 147.851 1.00 68.96 91 TRP B CA 1
ATOM 739 C C . TRP A 1 91 ? 201.610 203.858 147.675 1.00 68.96 91 TRP B C 1
ATOM 740 O O . TRP A 1 91 ? 200.985 203.023 147.026 1.00 68.96 91 TRP B O 1
ATOM 751 N N . SER A 1 92 ? 202.767 203.586 148.266 1.00 66.57 92 SER B N 1
ATOM 752 C CA . SER A 1 92 ? 203.285 202.238 148.430 1.00 66.57 92 SER B CA 1
ATOM 753 C C . SER A 1 92 ? 203.898 202.065 149.808 1.00 66.57 92 SER B C 1
ATOM 754 O O . SER A 1 92 ? 204.444 200.997 150.099 1.00 66.57 92 SER B O 1
ATOM 757 N N . ASN A 1 93 ? 203.830 203.090 150.652 1.00 64.92 93 ASN B N 1
ATOM 758 C CA . ASN A 1 93 ? 204.308 203.050 152.018 1.00 64.92 93 ASN B CA 1
ATOM 759 C C . ASN A 1 93 ? 203.180 203.275 153.013 1.00 64.92 93 ASN B C 1
ATOM 760 O O . ASN A 1 93 ? 203.428 203.278 154.224 1.00 64.92 93 ASN B O 1
ATOM 765 N N . LEU A 1 94 ? 201.950 203.455 152.535 1.00 64.40 94 LEU B N 1
ATOM 766 C CA . LEU A 1 94 ? 200.797 203.705 153.390 1.00 64.40 94 LEU B CA 1
ATOM 767 C C . LEU A 1 94 ? 200.103 202.396 153.738 1.00 64.40 94 LEU B C 1
ATOM 768 O O . LEU A 1 94 ? 199.772 201.604 152.850 1.00 64.40 94 LEU B O 1
ATOM 773 N N . LEU A 1 95 ? 199.877 202.178 155.032 1.00 60.96 95 LEU B N 1
ATOM 774 C CA . LEU A 1 95 ? 199.171 201.008 155.528 1.00 60.96 95 LEU B CA 1
ATOM 775 C C . LEU A 1 95 ? 198.160 201.441 156.580 1.00 60.96 95 LEU B C 1
ATOM 776 O O . LEU A 1 95 ? 198.358 202.440 157.277 1.00 60.96 95 LEU B O 1
ATOM 781 N N . ALA A 1 96 ? 197.074 200.681 156.690 1.00 61.18 96 ALA B N 1
ATOM 782 C CA . ALA A 1 96 ? 196.030 200.944 157.672 1.00 61.18 96 ALA B CA 1
ATOM 783 C C . ALA A 1 96 ? 196.295 200.093 158.907 1.00 61.18 96 ALA B C 1
ATOM 784 O O . ALA A 1 96 ? 196.385 198.865 158.812 1.00 61.18 96 ALA B O 1
ATOM 786 N N . VAL A 1 97 ? 196.420 200.746 160.063 1.00 60.80 97 VAL B N 1
ATOM 787 C CA . VAL A 1 97 ? 196.795 200.080 161.301 1.00 60.80 97 VAL B CA 1
ATOM 788 C C . VAL A 1 97 ? 195.834 200.482 162.410 1.00 60.80 97 VAL B C 1
ATOM 789 O O . VAL A 1 97 ? 195.093 201.462 162.305 1.00 60.80 97 VAL B O 1
ATOM 793 N N . CYS A 1 98 ? 195.863 199.702 163.485 1.00 64.46 98 CYS B N 1
ATOM 794 C CA . CYS A 1 98 ? 195.012 199.926 164.645 1.00 64.46 98 CYS B CA 1
ATOM 795 C C . CYS A 1 98 ? 195.617 201.008 165.536 1.00 64.46 98 CYS B C 1
ATOM 796 O O . CYS A 1 98 ? 196.532 201.737 165.145 1.00 64.46 98 CYS B O 1
ATOM 799 N N . LEU A 1 99 ? 195.086 201.136 166.753 1.00 63.44 99 LEU B N 1
ATOM 800 C CA . LEU A 1 99 ? 195.641 202.081 167.713 1.00 63.44 99 LEU B CA 1
ATOM 801 C C . LEU A 1 99 ? 196.867 201.521 168.421 1.00 63.44 99 LEU B C 1
ATOM 802 O O . LEU A 1 99 ? 197.725 202.290 168.866 1.00 63.44 99 LEU B O 1
ATOM 807 N N . GLY A 1 100 ? 196.969 200.199 168.534 1.00 64.55 100 GLY B N 1
ATOM 808 C CA . GLY A 1 100 ? 198.150 199.586 169.107 1.00 64.55 100 GLY B CA 1
ATOM 809 C C . GLY A 1 100 ? 198.231 199.618 170.614 1.00 64.55 100 GLY B C 1
ATOM 810 O O . GLY A 1 100 ? 199.334 199.575 171.167 1.00 64.55 100 GLY B O 1
ATOM 811 N N . GLY A 1 101 ? 197.095 199.687 171.300 1.00 63.01 101 GLY B N 1
ATOM 812 C CA . GLY A 1 101 ? 197.087 199.735 172.747 1.00 63.01 101 GLY B CA 1
ATOM 813 C C . GLY A 1 101 ? 197.237 201.110 173.353 1.00 63.01 101 GLY B C 1
ATOM 814 O O . GLY A 1 101 ? 197.375 201.216 174.577 1.00 63.01 101 GLY B O 1
ATOM 815 N N . THR A 1 102 ? 197.217 202.164 172.543 1.00 65.27 102 THR B N 1
ATOM 816 C CA . THR A 1 102 ? 197.291 203.533 173.026 1.00 65.27 102 THR B CA 1
ATOM 817 C C . THR A 1 102 ? 196.223 204.368 172.337 1.00 65.27 102 THR B C 1
ATOM 818 O O . THR A 1 102 ? 195.740 204.027 171.254 1.00 65.27 102 THR B O 1
ATOM 822 N N . ASN A 1 103 ? 195.847 205.465 172.980 1.00 70.22 103 ASN B N 1
ATOM 823 C CA . ASN A 1 103 ? 194.823 206.352 172.444 1.00 70.22 103 ASN B CA 1
ATOM 824 C C . ASN A 1 103 ? 195.330 207.762 172.192 1.00 70.22 103 ASN B C 1
ATOM 825 O O . ASN A 1 103 ? 195.040 208.337 171.140 1.00 70.22 103 ASN B O 1
ATOM 830 N N . THR A 1 104 ? 196.098 208.334 173.120 1.00 74.58 104 THR B N 1
ATOM 831 C CA . THR A 1 104 ? 196.579 209.702 172.989 1.00 74.58 104 THR B CA 1
ATOM 832 C C . THR A 1 104 ? 198.049 209.794 172.600 1.00 74.58 104 THR B C 1
ATOM 833 O O . THR A 1 104 ? 198.515 210.891 172.273 1.00 74.58 104 THR B O 1
ATOM 837 N N . GLY A 1 105 ? 198.783 208.684 172.622 1.00 75.41 105 GLY B N 1
ATOM 838 C CA . GLY A 1 105 ? 200.200 208.713 172.316 1.00 75.41 105 GLY B CA 1
ATOM 839 C C . GLY A 1 105 ? 200.992 209.535 173.311 1.00 75.41 105 GLY B C 1
ATOM 840 O O . GLY A 1 105 ? 201.837 210.349 172.928 1.00 75.41 105 GLY B O 1
ATOM 841 N N . ASP A 1 106 ? 200.722 209.323 174.600 1.00 75.46 106 ASP B N 1
ATOM 842 C CA . ASP A 1 106 ? 201.348 210.101 175.662 1.00 75.46 106 ASP B CA 1
ATOM 843 C C . ASP A 1 106 ? 202.827 209.773 175.842 1.00 75.46 106 ASP B C 1
ATOM 844 O O . ASP A 1 106 ? 203.515 210.487 176.580 1.00 75.46 106 ASP B O 1
ATOM 849 N N . ASP A 1 107 ? 203.327 208.725 175.183 1.00 77.80 107 ASP B N 1
ATOM 850 C CA . ASP A 1 107 ? 204.707 208.258 175.310 1.00 77.80 107 ASP B CA 1
ATOM 851 C C . ASP A 1 107 ? 205.024 207.772 176.719 1.00 77.80 107 ASP B C 1
ATOM 852 O O . ASP A 1 107 ? 206.193 207.725 177.115 1.00 77.80 107 ASP B O 1
ATOM 857 N N . PHE A 1 108 ? 203.996 207.409 177.488 1.00 70.40 108 PHE B N 1
ATOM 858 C CA . PHE A 1 108 ? 204.168 206.899 178.843 1.00 70.40 108 PHE B CA 1
ATOM 859 C C . PHE A 1 108 ? 203.325 205.651 179.072 1.00 70.40 108 PHE B C 1
ATOM 860 O O . PHE A 1 108 ? 202.904 205.377 180.198 1.00 70.40 108 PHE B O 1
ATOM 868 N N . GLU A 1 109 ? 203.067 204.890 178.015 1.00 68.26 109 GLU B N 1
ATOM 869 C CA . GLU A 1 109 ? 202.338 203.636 178.112 1.00 68.26 109 GLU B CA 1
ATOM 870 C C . GLU A 1 109 ? 203.314 202.466 178.106 1.00 68.26 109 GLU B C 1
ATOM 871 O O . GLU A 1 109 ? 204.423 202.564 177.575 1.00 68.26 109 GLU B O 1
ATOM 877 N N . LEU A 1 110 ? 202.893 201.362 178.714 1.00 63.09 110 LEU B N 1
ATOM 878 C CA . LEU A 1 110 ? 203.787 200.227 178.904 1.00 63.09 110 LEU B CA 1
ATOM 879 C C . LEU A 1 110 ? 204.252 199.681 177.558 1.00 63.09 110 LEU B C 1
ATOM 880 O O . LEU A 1 110 ? 203.426 199.476 176.658 1.00 63.09 110 LEU B O 1
ATOM 885 N N . PRO A 1 111 ? 205.554 199.445 177.376 1.00 63.96 111 PRO B N 1
ATOM 886 C CA . PRO A 1 111 ? 206.018 198.865 176.104 1.00 63.96 111 PRO B CA 1
ATOM 887 C C . PRO A 1 111 ? 205.438 197.491 175.814 1.00 63.96 111 PRO B C 1
ATOM 888 O O . PRO A 1 111 ? 205.182 197.168 174.647 1.00 63.96 111 PRO B O 1
ATOM 892 N N . ALA A 1 112 ? 205.228 196.668 176.844 1.00 61.09 112 ALA B N 1
ATOM 893 C CA . ALA A 1 112 ? 204.714 195.320 176.621 1.00 61.09 112 ALA B CA 1
ATOM 894 C C . ALA A 1 112 ? 203.303 195.348 176.048 1.00 61.09 112 ALA B C 1
ATOM 895 O O . ALA A 1 112 ? 202.986 194.585 175.129 1.00 61.09 112 ALA B O 1
ATOM 897 N N . ASN A 1 113 ? 202.440 196.216 176.582 1.00 62.14 113 ASN B N 1
ATOM 898 C CA . ASN A 1 113 ? 201.087 196.335 176.051 1.00 62.14 113 ASN B CA 1
ATOM 899 C C . ASN A 1 113 ? 201.102 196.830 174.610 1.00 62.14 113 ASN B C 1
ATOM 900 O O . ASN A 1 113 ? 200.382 196.300 173.756 1.00 62.14 113 ASN B O 1
ATOM 905 N N . LEU A 1 114 ? 201.916 197.844 174.322 1.00 64.22 114 LEU B N 1
ATOM 906 C CA . LEU A 1 114 ? 201.957 198.414 172.983 1.00 64.22 114 LEU B CA 1
ATOM 907 C C . LEU A 1 114 ? 202.445 197.382 171.976 1.00 64.22 114 LEU B C 1
ATOM 908 O O . LEU A 1 114 ? 203.418 196.663 172.219 1.00 64.22 114 LEU B O 1
ATOM 913 N N . SER A 1 115 ? 201.763 197.313 170.838 1.00 66.60 115 SER B N 1
ATOM 914 C CA . SER A 1 115 ? 202.106 196.360 169.791 1.00 66.60 115 SER B CA 1
ATOM 915 C C . SER A 1 115 ? 201.578 196.892 168.464 1.00 66.60 115 SER B C 1
ATOM 916 O O . SER A 1 115 ? 201.133 198.041 168.370 1.00 66.60 115 SER B O 1
ATOM 919 N N . CYS A 1 116 ? 201.650 196.051 167.431 1.00 66.41 116 CYS B N 1
ATOM 920 C CA . CYS A 1 116 ? 201.103 196.330 166.107 1.00 66.41 116 CYS B CA 1
ATOM 921 C C . CYS A 1 116 ? 201.830 197.476 165.413 1.00 66.41 116 CYS B C 1
ATOM 922 O O . CYS A 1 116 ? 202.520 197.254 164.415 1.00 66.41 116 CYS B O 1
ATOM 925 N N . ASP A 1 117 ? 201.676 198.695 165.905 1.00 67.51 117 ASP B N 1
ATOM 926 C CA . ASP A 1 117 ? 202.325 199.819 165.235 1.00 67.51 117 ASP B CA 1
ATOM 927 C C . ASP A 1 117 ? 203.153 200.689 166.166 1.00 67.51 117 ASP B C 1
ATOM 928 O O . ASP A 1 117 ? 204.214 201.170 165.761 1.00 67.51 117 ASP B O 1
ATOM 933 N N . SER A 1 118 ? 202.693 200.916 167.397 1.00 66.18 118 SER B N 1
ATOM 934 C CA . SER A 1 118 ? 203.378 201.857 168.276 1.00 66.18 118 SER B CA 1
ATOM 935 C C . SER A 1 118 ? 204.709 201.310 168.770 1.00 66.18 118 SER B C 1
ATOM 936 O O . SER A 1 118 ? 205.658 202.079 168.978 1.00 66.18 118 SER B O 1
ATOM 939 N N . TYR A 1 119 ? 204.808 199.995 168.966 1.00 65.09 119 TYR B N 1
ATOM 940 C CA . TYR A 1 119 ? 206.062 199.444 169.457 1.00 65.09 119 TYR B CA 1
ATOM 941 C C . TYR A 1 119 ? 207.140 199.494 168.380 1.00 65.09 119 TYR B C 1
ATOM 942 O O . TYR A 1 119 ? 208.325 199.452 168.709 1.00 65.09 119 TYR B O 1
ATOM 951 N N . LYS A 1 120 ? 206.760 199.662 167.113 1.00 67.69 120 LYS B N 1
ATOM 952 C CA . LYS A 1 120 ? 207.737 200.021 166.087 1.00 67.69 120 LYS B CA 1
ATOM 953 C C . LYS A 1 120 ? 208.460 201.313 166.453 1.00 67.69 120 LYS B C 1
ATOM 954 O O . LYS A 1 120 ? 209.698 201.368 166.482 1.00 67.69 120 LYS B O 1
ATOM 960 N N . SER A 1 121 ? 207.693 202.364 166.754 1.00 68.40 121 SER B N 1
ATOM 961 C CA . SER A 1 121 ? 208.287 203.632 167.162 1.00 68.40 121 SER B CA 1
ATOM 962 C C . SER A 1 121 ? 209.053 203.482 168.467 1.00 68.40 121 SER B C 1
ATOM 963 O O . SER A 1 121 ? 210.123 204.079 168.642 1.00 68.40 121 SER B O 1
ATOM 966 N N . HIS A 1 122 ? 208.516 202.693 169.400 1.00 67.12 122 HIS B N 1
ATOM 967 C CA . HIS A 1 122 ? 209.214 202.472 170.661 1.00 67.12 122 HIS B CA 1
ATOM 968 C C . HIS A 1 122 ? 210.573 201.820 170.436 1.00 67.12 122 HIS B C 1
ATOM 969 O O . HIS A 1 122 ? 211.561 202.199 171.071 1.00 67.12 122 HIS B O 1
ATOM 976 N N . TYR A 1 123 ? 210.640 200.834 169.541 1.00 70.71 123 TYR B N 1
ATOM 977 C CA . TYR A 1 123 ? 211.910 200.199 169.205 1.00 70.71 123 TYR B CA 1
ATOM 978 C C . TYR A 1 123 ? 212.868 201.204 168.586 1.00 70.71 123 TYR B C 1
ATOM 979 O O . TYR A 1 123 ? 214.051 201.267 168.952 1.00 70.71 123 TYR B O 1
ATOM 988 N N . GLU A 1 124 ? 212.364 202.006 167.642 1.00 73.39 124 GLU B N 1
ATOM 989 C CA . GLU A 1 124 ? 213.212 202.986 166.973 1.00 73.39 124 GLU B CA 1
ATOM 990 C C . GLU A 1 124 ? 213.807 203.974 167.968 1.00 73.39 124 GLU B C 1
ATOM 991 O O . GLU A 1 124 ? 214.969 204.374 167.836 1.00 73.39 124 GLU B O 1
ATOM 997 N N . ASP A 1 125 ? 213.025 204.386 168.968 1.00 72.45 125 ASP B N 1
ATOM 998 C CA . ASP A 1 125 ? 213.563 205.296 169.977 1.00 72.45 125 ASP B CA 1
ATOM 999 C C . ASP A 1 125 ? 214.499 204.579 170.945 1.00 72.45 125 ASP B C 1
ATOM 1000 O O . ASP A 1 125 ? 215.538 205.129 171.329 1.00 72.45 125 ASP B O 1
ATOM 1005 N N . LYS A 1 126 ? 214.152 203.356 171.356 1.00 71.63 126 LYS B N 1
ATOM 1006 C CA . LYS A 1 126 ? 214.910 202.680 172.403 1.00 71.63 126 LYS B CA 1
ATOM 1007 C C . LYS A 1 126 ? 216.293 202.268 171.919 1.00 71.63 126 LYS B C 1
ATOM 1008 O O . LYS A 1 126 ? 217.298 202.532 172.589 1.00 71.63 126 LYS B O 1
ATOM 1014 N N . ASN A 1 127 ? 216.373 201.617 170.759 1.00 75.14 127 ASN B N 1
ATOM 1015 C CA . ASN A 1 127 ? 217.660 201.178 170.236 1.00 75.14 127 ASN B CA 1
ATOM 1016 C C . ASN A 1 127 ? 218.238 202.136 169.206 1.00 75.14 127 ASN B C 1
ATOM 1017 O O . ASN A 1 127 ? 219.253 201.814 168.579 1.00 75.14 127 ASN B O 1
ATOM 1022 N N . LYS A 1 128 ? 217.621 203.304 169.026 1.00 75.95 128 LYS B N 1
ATOM 1023 C CA . LYS A 1 128 ? 218.165 204.382 168.203 1.00 75.95 128 LYS B CA 1
ATOM 1024 C C . LYS A 1 128 ? 218.464 203.900 166.782 1.00 75.95 128 LYS B C 1
ATOM 1025 O O . LYS A 1 128 ? 219.585 204.007 166.279 1.00 75.95 128 LYS B O 1
ATOM 1031 N N . ILE A 1 129 ? 217.433 203.358 166.138 1.00 78.05 129 ILE B N 1
ATOM 1032 C CA . ILE A 1 129 ? 217.559 202.929 164.752 1.00 78.05 129 ILE B CA 1
ATOM 1033 C C . ILE A 1 129 ? 217.624 204.177 163.885 1.00 78.05 129 ILE B C 1
ATOM 1034 O O . ILE A 1 129 ? 216.599 204.808 163.606 1.00 78.05 129 ILE B O 1
ATOM 1039 N N . ASN A 1 130 ? 218.834 204.540 163.455 1.00 80.35 130 ASN B N 1
ATOM 1040 C CA . ASN A 1 130 ? 219.019 205.797 162.737 1.00 80.35 130 ASN B CA 1
ATOM 1041 C C . ASN A 1 130 ? 218.486 205.711 161.313 1.00 80.35 130 ASN B C 1
ATOM 1042 O O . ASN A 1 130 ? 217.859 206.655 160.820 1.00 80.35 130 ASN B O 1
ATOM 1047 N N . ASP A 1 131 ? 218.723 204.589 160.639 1.00 77.65 131 ASP B N 1
ATOM 1048 C CA . ASP A 1 131 ? 218.322 204.412 159.245 1.00 77.65 131 ASP B CA 1
ATOM 1049 C C . ASP A 1 131 ? 216.928 203.799 159.219 1.00 77.65 131 ASP B C 1
ATOM 1050 O O . ASP A 1 131 ? 216.760 202.597 159.438 1.00 77.65 131 ASP B O 1
ATOM 1055 N N . LYS A 1 132 ? 215.921 204.630 158.946 1.00 75.53 132 LYS B N 1
ATOM 1056 C CA . LYS A 1 132 ? 214.533 204.174 158.871 1.00 75.53 132 LYS B CA 1
ATOM 1057 C C . LYS A 1 132 ? 214.270 203.588 157.482 1.00 75.53 132 LYS B C 1
ATOM 1058 O O . LYS A 1 132 ? 213.532 204.132 156.658 1.00 75.53 132 LYS B O 1
ATOM 1064 N N . ASP A 1 133 ? 214.898 202.443 157.236 1.00 73.63 133 ASP B N 1
ATOM 1065 C CA . ASP A 1 133 ? 214.777 201.696 155.988 1.00 73.63 133 ASP B CA 1
ATOM 1066 C C . ASP A 1 133 ? 214.378 200.259 156.286 1.00 73.63 133 ASP B C 1
ATOM 1067 O O . ASP A 1 133 ? 215.005 199.301 155.830 1.00 73.63 133 ASP B O 1
ATOM 1072 N N . TRP A 1 134 ? 213.320 200.106 157.089 1.00 67.21 134 TRP B N 1
ATOM 1073 C CA . TRP A 1 134 ? 212.882 198.796 157.560 1.00 67.21 134 TRP B CA 1
ATOM 1074 C C . TRP A 1 134 ? 212.665 197.794 156.435 1.00 67.21 134 TRP B C 1
ATOM 1075 O O . TRP A 1 134 ? 212.674 196.584 156.690 1.00 67.21 134 TRP B O 1
ATOM 1086 N N . THR A 1 135 ? 212.459 198.260 155.204 1.00 66.74 135 THR B N 1
ATOM 1087 C CA . THR A 1 135 ? 212.309 197.358 154.069 1.00 66.74 135 THR B CA 1
ATOM 1088 C C . THR A 1 135 ? 213.558 196.502 153.905 1.00 66.74 135 THR B C 1
ATOM 1089 O O . THR A 1 135 ? 214.625 197.010 153.548 1.00 66.74 135 THR B O 1
ATOM 1093 N N . GLY A 1 136 ? 213.433 195.198 154.163 1.00 65.58 136 GLY B N 1
ATOM 1094 C CA . GLY A 1 136 ? 214.541 194.263 154.093 1.00 65.58 136 GLY B CA 1
ATOM 1095 C C . GLY A 1 136 ? 214.781 193.509 155.387 1.00 65.58 136 GLY B C 1
ATOM 1096 O O . GLY A 1 136 ? 215.252 192.368 155.354 1.00 65.58 136 GLY B O 1
ATOM 1097 N N . LYS A 1 137 ? 214.468 194.126 156.526 1.00 65.17 137 LYS B N 1
ATOM 1098 C CA . LYS A 1 137 ? 214.621 193.480 157.822 1.00 65.17 137 LYS B CA 1
ATOM 1099 C C . LYS A 1 137 ? 213.303 193.118 158.486 1.00 65.17 137 LYS B C 1
ATOM 1100 O O . LYS A 1 137 ? 213.272 192.190 159.295 1.00 65.17 137 LYS B O 1
ATOM 1106 N N . ILE A 1 138 ? 212.219 193.821 158.170 1.00 62.72 138 ILE B N 1
ATOM 1107 C CA . ILE A 1 138 ? 210.896 193.481 158.672 1.00 62.72 138 ILE B CA 1
ATOM 1108 C C . ILE A 1 138 ? 210.001 193.187 157.477 1.00 62.72 138 ILE B C 1
ATOM 1109 O O . ILE A 1 138 ? 210.143 193.786 156.406 1.00 62.72 138 ILE B O 1
ATOM 1114 N N . LEU A 1 139 ? 209.094 192.231 157.659 1.00 64.29 139 LEU B N 1
ATOM 1115 C CA . LEU A 1 139 ? 208.272 191.752 156.557 1.00 64.29 139 LEU B CA 1
ATOM 1116 C C . LEU A 1 139 ? 207.365 192.863 156.040 1.00 64.29 139 LEU B C 1
ATOM 1117 O O . LEU A 1 139 ? 206.721 193.570 156.821 1.00 64.29 139 LEU B O 1
ATOM 1122 N N . LEU A 1 140 ? 207.317 193.015 154.720 1.00 61.35 140 LEU B N 1
ATOM 1123 C CA . LEU A 1 140 ? 206.477 194.025 154.093 1.00 61.35 140 LEU B CA 1
ATOM 1124 C C . LEU A 1 140 ? 205.135 193.414 153.720 1.00 61.35 140 LEU B C 1
ATOM 1125 O O . LEU A 1 140 ? 205.094 192.518 152.868 1.00 61.35 140 LEU B O 1
ATOM 1130 N N . PRO A 1 141 ? 204.023 193.865 154.305 1.00 61.53 141 PRO B N 1
ATOM 1131 C CA . PRO A 1 141 ? 202.701 193.329 153.955 1.00 61.53 141 PRO B CA 1
ATOM 1132 C C . PRO A 1 141 ? 202.168 193.849 152.623 1.00 61.53 141 PRO B C 1
ATOM 1133 O O . PRO A 1 141 ? 200.985 194.154 152.483 1.00 61.53 141 PRO B O 1
ATOM 1137 N N . LEU A 1 142 ? 203.050 193.930 151.628 1.00 60.34 142 LEU B N 1
ATOM 1138 C CA . LEU A 1 142 ? 202.645 194.260 150.264 1.00 60.34 142 LEU B CA 1
ATOM 1139 C C . LEU A 1 142 ? 203.304 193.406 149.194 1.00 60.34 142 LEU B C 1
ATOM 1140 O O . LEU A 1 142 ? 202.823 193.412 148.056 1.00 60.34 142 LEU B O 1
ATOM 1145 N N . THR A 1 143 ? 204.378 192.669 149.499 1.00 62.39 143 THR B N 1
ATOM 1146 C CA . THR A 1 143 ? 205.096 191.895 148.492 1.00 62.39 143 THR B CA 1
ATOM 1147 C C . THR A 1 143 ? 205.398 190.474 148.956 1.00 62.39 143 THR B C 1
ATOM 1148 O O . THR A 1 143 ? 206.257 189.809 148.368 1.00 62.39 143 THR B O 1
ATOM 1152 N N . LEU A 1 144 ? 204.724 189.996 149.995 1.00 62.03 144 LEU B N 1
ATOM 1153 C CA . LEU A 1 144 ? 204.914 188.632 150.458 1.00 62.03 144 LEU B CA 1
ATOM 1154 C C . LEU A 1 144 ? 204.233 187.641 149.518 1.00 62.03 144 LEU B C 1
ATOM 1155 O O . LEU A 1 144 ? 203.374 188.016 148.719 1.00 62.03 144 LEU B O 1
ATOM 1160 N N . PRO A 1 145 ? 204.622 186.368 149.572 1.00 61.24 145 PRO B N 1
ATOM 1161 C CA . PRO A 1 145 ? 203.866 185.344 148.850 1.00 61.24 145 PRO B CA 1
ATOM 1162 C C . PRO A 1 145 ? 202.435 185.266 149.359 1.00 61.24 145 PRO B C 1
ATOM 1163 O O . PRO A 1 145 ? 202.160 185.486 150.541 1.00 61.24 145 PRO B O 1
ATOM 1167 N N . ASP A 1 146 ? 201.514 184.951 148.448 1.00 65.57 146 ASP B N 1
ATOM 1168 C CA . ASP A 1 146 ? 200.099 184.934 148.801 1.00 65.57 146 ASP B CA 1
ATOM 1169 C C . ASP A 1 146 ? 199.709 183.735 149.655 1.00 65.57 146 ASP B C 1
ATOM 1170 O O . ASP A 1 146 ? 198.629 183.753 150.254 1.00 65.57 146 ASP B O 1
ATOM 1175 N N . ALA A 1 147 ? 200.549 182.703 149.730 1.00 65.38 147 ALA B N 1
ATOM 1176 C CA . ALA A 1 147 ? 200.300 181.527 150.565 1.00 65.38 147 ALA B CA 1
ATOM 1177 C C . ALA A 1 147 ? 201.570 181.272 151.369 1.00 65.38 147 ALA B C 1
ATOM 1178 O O . ALA A 1 147 ? 202.456 180.536 150.929 1.00 65.38 147 ALA B O 1
ATOM 1180 N N . HIS A 1 148 ? 201.655 181.878 152.548 1.00 65.08 148 HIS B N 1
ATOM 1181 C CA . HIS A 1 148 ? 202.866 181.841 153.356 1.00 65.08 148 HIS B CA 1
ATOM 1182 C C . HIS A 1 148 ? 202.737 180.779 154.443 1.00 65.08 148 HIS B C 1
ATOM 1183 O O . HIS A 1 148 ? 201.788 180.799 155.234 1.00 65.08 148 HIS B O 1
ATOM 1190 N N . ASN A 1 149 ? 203.687 179.843 154.462 1.00 67.37 149 ASN B N 1
ATOM 1191 C CA . ASN A 1 149 ? 203.846 178.885 155.548 1.00 67.37 149 ASN B CA 1
ATOM 1192 C C . ASN A 1 149 ? 204.843 179.379 156.592 1.00 67.37 149 ASN B C 1
ATOM 1193 O O . ASN A 1 149 ? 205.472 178.575 157.293 1.00 67.37 149 ASN B O 1
ATOM 1198 N N . PHE A 1 150 ? 205.002 180.700 156.701 1.00 65.45 150 PHE B N 1
ATOM 1199 C CA . PHE A 1 150 ? 206.020 181.280 157.572 1.00 65.45 150 PHE B CA 1
ATOM 1200 C C . PHE A 1 150 ? 205.744 180.976 159.038 1.00 65.45 150 PHE B C 1
ATOM 1201 O O . PHE A 1 150 ? 206.646 180.572 159.781 1.00 65.45 150 PHE B O 1
ATOM 1209 N N . PHE A 1 151 ? 204.501 181.159 159.469 1.00 61.19 151 PHE B N 1
ATOM 1210 C CA . PHE A 1 151 ? 204.161 181.269 160.880 1.00 61.19 151 PHE B CA 1
ATOM 1211 C C . PHE A 1 151 ? 203.631 179.943 161.408 1.00 61.19 151 PHE B C 1
ATOM 1212 O O . PHE A 1 151 ? 202.747 179.334 160.797 1.00 61.19 151 PHE B O 1
ATOM 1220 N N . THR A 1 152 ? 204.171 179.505 162.541 1.00 62.36 152 THR B N 1
ATOM 1221 C CA . THR A 1 152 ? 203.688 178.327 163.248 1.00 62.36 152 THR B CA 1
ATOM 1222 C C . THR A 1 152 ? 202.967 178.770 164.512 1.00 62.36 152 THR B C 1
ATOM 1223 O O . THR A 1 152 ? 203.522 179.526 165.316 1.00 62.36 152 THR B O 1
ATOM 1227 N N . PHE A 1 153 ? 201.737 178.298 164.685 1.00 61.19 153 PHE B N 1
ATOM 1228 C CA . PHE A 1 153 ? 200.908 178.674 165.823 1.00 61.19 153 PHE B CA 1
ATOM 1229 C C . PHE A 1 153 ? 201.174 177.701 166.966 1.00 61.19 153 PHE B C 1
ATOM 1230 O O . PHE A 1 153 ? 200.723 176.552 166.929 1.00 61.19 153 PHE B O 1
ATOM 1238 N N . GLU A 1 154 ? 201.904 178.157 167.980 1.00 65.09 154 GLU B N 1
ATOM 1239 C CA . GLU A 1 154 ? 202.128 177.355 169.178 1.00 65.09 154 GLU B CA 1
ATOM 1240 C C . GLU A 1 154 ? 200.844 177.365 169.998 1.00 65.09 154 GLU B C 1
ATOM 1241 O O . GLU A 1 154 ? 200.508 178.372 170.629 1.00 65.09 154 GLU B O 1
ATOM 1247 N N . LYS A 1 155 ? 200.121 176.243 169.983 1.00 65.19 155 LYS B N 1
ATOM 1248 C CA . LYS A 1 155 ? 198.792 176.189 170.579 1.00 65.19 155 LYS B CA 1
ATOM 1249 C C . LYS A 1 155 ? 198.818 176.337 172.094 1.00 65.19 155 LYS B C 1
ATOM 1250 O O . LYS A 1 155 ? 197.768 176.589 172.695 1.00 65.19 155 LYS B O 1
ATOM 1256 N N . VAL A 1 156 ? 199.983 176.186 172.724 1.00 66.18 156 VAL B N 1
ATOM 1257 C CA . VAL A 1 156 ? 200.055 176.235 174.182 1.00 66.18 156 VAL B CA 1
ATOM 1258 C C . VAL A 1 156 ? 199.793 177.651 174.682 1.00 66.18 156 VAL B C 1
ATOM 1259 O O . VAL A 1 156 ? 198.832 177.901 175.417 1.00 66.18 156 VAL B O 1
ATOM 1263 N N . THR A 1 157 ? 200.644 178.597 174.287 1.00 63.81 157 THR B N 1
ATOM 1264 C CA . THR A 1 157 ? 200.560 179.965 174.777 1.00 63.81 157 THR B CA 1
ATOM 1265 C C . THR A 1 157 ? 199.987 180.940 173.759 1.00 63.81 157 THR B C 1
ATOM 1266 O O . THR A 1 157 ? 199.762 182.105 174.103 1.00 63.81 157 THR B O 1
ATOM 1270 N N . GLY A 1 158 ? 199.744 180.503 172.529 1.00 61.30 158 GLY B N 1
ATOM 1271 C CA . GLY A 1 158 ? 199.231 181.382 171.501 1.00 61.30 158 GLY B CA 1
ATOM 1272 C C . GLY A 1 158 ? 200.271 182.184 170.755 1.00 61.30 158 GLY B C 1
ATOM 1273 O O . GLY A 1 158 ? 199.902 183.072 169.977 1.00 61.30 158 GLY B O 1
ATOM 1274 N N . LYS A 1 159 ? 201.554 181.906 170.963 1.00 62.04 159 LYS B N 1
ATOM 1275 C CA . LYS A 1 159 ? 202.604 182.657 170.291 1.00 62.04 159 LYS B CA 1
ATOM 1276 C C . LYS A 1 159 ? 202.709 182.262 168.823 1.00 62.04 159 LYS B C 1
ATOM 1277 O O . LYS A 1 159 ? 202.428 181.124 168.438 1.00 62.04 159 LYS B O 1
ATOM 1283 N N . LEU A 1 160 ? 203.119 183.223 168.002 1.00 58.92 160 LEU B N 1
ATOM 1284 C CA . LEU A 1 160 ? 203.494 182.973 166.617 1.00 58.92 160 LEU B CA 1
ATOM 1285 C C . LEU A 1 160 ? 205.012 182.872 166.560 1.00 58.92 160 LEU B C 1
ATOM 1286 O O . LEU A 1 160 ? 205.714 183.805 166.963 1.00 58.92 160 LEU B O 1
ATOM 1291 N N . LEU A 1 161 ? 205.514 181.750 166.066 1.00 62.16 161 LEU B N 1
ATOM 1292 C CA . LEU A 1 161 ? 206.931 181.440 166.121 1.00 62.16 161 LEU B CA 1
ATOM 1293 C C . LEU A 1 161 ? 207.480 181.146 164.733 1.00 62.16 161 LEU B C 1
ATOM 1294 O O . LEU A 1 161 ? 206.737 180.741 163.830 1.00 62.16 161 LEU B O 1
ATOM 1299 N N . PRO A 1 162 ? 208.779 181.353 164.525 1.00 64.95 162 PRO B N 1
ATOM 1300 C CA . PRO A 1 162 ? 209.391 181.054 163.226 1.00 64.95 162 PRO B CA 1
ATOM 1301 C C . PRO A 1 162 ? 209.262 179.585 162.850 1.00 64.95 162 PRO B C 1
ATOM 1302 O O . PRO A 1 162 ? 208.833 178.734 163.633 1.00 64.95 162 PRO B O 1
ATOM 1306 N N . ASN A 1 163 ? 209.658 179.291 161.614 1.00 67.18 163 ASN B N 1
ATOM 1307 C CA . ASN A 1 163 ? 209.598 177.947 161.064 1.00 67.18 163 ASN B CA 1
ATOM 1308 C C . ASN A 1 163 ? 210.919 177.610 160.387 1.00 67.18 163 ASN B C 1
ATOM 1309 O O . ASN A 1 163 ? 211.654 178.492 159.937 1.00 67.18 163 ASN B O 1
ATOM 1314 N N . GLU A 1 164 ? 211.216 176.313 160.320 1.00 69.96 164 GLU B N 1
ATOM 1315 C CA . GLU A 1 164 ? 212.395 175.864 159.589 1.00 69.96 164 GLU B CA 1
ATOM 1316 C C . GLU A 1 164 ? 212.104 175.752 158.097 1.00 69.96 164 GLU B C 1
ATOM 1317 O O . GLU A 1 164 ? 212.867 176.259 157.267 1.00 69.96 164 GLU B O 1
ATOM 1323 N N . SER A 1 165 ? 211.007 175.092 157.741 1.00 68.36 165 SER B N 1
ATOM 1324 C CA . SER A 1 165 ? 210.614 174.965 156.348 1.00 68.36 165 SER B CA 1
ATOM 1325 C C . SER A 1 165 ? 209.993 176.262 155.846 1.00 68.36 165 SER B C 1
ATOM 1326 O O . SER A 1 165 ? 209.439 177.051 156.618 1.00 68.36 165 SER B O 1
ATOM 1329 N N . TYR A 1 166 ? 210.134 176.492 154.538 1.00 68.82 166 TYR B N 1
ATOM 1330 C CA . TYR A 1 166 ? 209.552 177.627 153.824 1.00 68.82 166 TYR B CA 1
ATOM 1331 C C . TYR A 1 166 ? 210.261 178.927 154.189 1.00 68.82 166 TYR B C 1
ATOM 1332 O O . TYR A 1 166 ? 210.016 179.970 153.575 1.00 68.82 166 TYR B O 1
ATOM 1341 N N . CYS A 1 167 ? 211.165 178.873 155.166 1.00 72.67 167 CYS B N 1
ATOM 1342 C CA . CYS A 1 167 ? 211.992 180.021 155.505 1.00 72.67 167 CYS B CA 1
ATOM 1343 C C . CYS A 1 167 ? 213.363 179.975 154.850 1.00 72.67 167 CYS B C 1
ATOM 1344 O O . CYS A 1 167 ? 214.025 181.014 154.760 1.00 72.67 167 CYS B O 1
ATOM 1347 N N . ASN A 1 168 ? 213.799 178.803 154.396 1.00 72.96 168 ASN B N 1
ATOM 1348 C CA . ASN A 1 168 ? 215.025 178.661 153.627 1.00 72.96 168 ASN B CA 1
ATOM 1349 C C . ASN A 1 168 ? 214.755 178.481 152.140 1.00 72.96 168 ASN B C 1
ATOM 1350 O O . ASN A 1 168 ? 215.657 178.081 151.399 1.00 72.96 168 ASN B O 1
ATOM 1355 N N . THR A 1 169 ? 213.533 178.763 151.691 1.00 71.57 169 THR B N 1
ATOM 1356 C CA . THR A 1 169 ? 213.132 178.567 150.305 1.00 71.57 169 THR B CA 1
ATOM 1357 C C . THR A 1 169 ? 212.806 179.869 149.589 1.00 71.57 169 THR B C 1
ATOM 1358 O O . THR A 1 169 ? 213.277 180.094 148.470 1.00 71.57 169 THR B O 1
ATOM 1362 N N . ILE A 1 170 ? 212.015 180.739 150.206 1.00 71.21 170 ILE B N 1
ATOM 1363 C CA . ILE A 1 170 ? 211.579 181.979 149.577 1.00 71.21 170 ILE B CA 1
ATOM 1364 C C . ILE A 1 170 ? 212.401 183.134 150.129 1.00 71.21 170 ILE B C 1
ATOM 1365 O O . ILE A 1 170 ? 212.795 183.146 151.301 1.00 71.21 170 ILE B O 1
ATOM 1370 N N . SER A 1 171 ? 212.678 184.109 149.267 1.00 76.40 171 SER B N 1
ATOM 1371 C CA . SER A 1 171 ? 213.447 185.290 149.624 1.00 76.40 171 SER B CA 1
ATOM 1372 C C . SER A 1 171 ? 212.563 186.526 149.532 1.00 76.40 171 SER B C 1
ATOM 1373 O O . SER A 1 171 ? 211.616 186.575 148.741 1.00 76.40 171 SER B O 1
ATOM 1376 N N . ILE A 1 172 ? 212.881 187.526 150.350 1.00 71.60 172 ILE B N 1
ATOM 1377 C CA . ILE A 1 172 ? 212.109 188.760 150.419 1.00 71.60 172 ILE B CA 1
ATOM 1378 C C . ILE A 1 172 ? 213.058 189.946 150.310 1.00 71.60 172 ILE B C 1
ATOM 1379 O O . ILE A 1 172 ? 214.176 189.912 150.837 1.00 71.60 172 ILE B O 1
ATOM 1384 N N . ASP A 1 173 ? 212.617 190.983 149.593 1.00 72.10 173 ASP B N 1
ATOM 1385 C CA . ASP A 1 173 ? 213.378 192.221 149.414 1.00 72.10 173 ASP B CA 1
ATOM 1386 C C . ASP A 1 173 ? 214.740 191.967 148.774 1.00 72.10 173 ASP B C 1
ATOM 1387 O O . ASP A 1 173 ? 215.710 192.675 149.051 1.00 72.10 173 ASP B O 1
ATOM 1392 N N . GLY A 1 174 ? 214.826 190.948 147.922 1.00 69.10 174 GLY B N 1
ATOM 1393 C CA . GLY A 1 174 ? 216.052 190.650 147.216 1.00 69.10 174 GLY B CA 1
ATOM 1394 C C . GLY A 1 174 ? 217.163 190.077 148.064 1.00 69.10 174 GLY B C 1
ATOM 1395 O O . GLY A 1 174 ? 218.260 189.850 147.541 1.00 69.10 174 GLY B O 1
ATOM 1396 N N . LYS A 1 175 ? 216.923 189.835 149.348 1.00 71.65 175 LYS B N 1
ATOM 1397 C CA . LYS A 1 175 ? 217.940 189.260 150.205 1.00 71.65 175 LYS B CA 1
ATOM 1398 C C . LYS A 1 175 ? 218.168 187.799 149.830 1.00 71.65 175 LYS B C 1
ATOM 1399 O O . LYS A 1 175 ? 217.307 187.167 149.215 1.00 71.65 175 LYS B O 1
ATOM 1405 N N . PRO A 1 176 ? 219.333 187.249 150.165 1.00 73.27 176 PRO B N 1
ATOM 1406 C CA . PRO A 1 176 ? 219.549 185.813 149.951 1.00 73.27 176 PRO B CA 1
ATOM 1407 C C . PRO A 1 176 ? 218.500 184.993 150.688 1.00 73.27 176 PRO B C 1
ATOM 1408 O O . PRO A 1 176 ? 218.120 185.306 151.819 1.00 73.27 176 PRO B O 1
ATOM 1412 N N . ALA A 1 177 ? 218.032 183.932 150.032 1.00 76.00 177 ALA B N 1
ATOM 1413 C CA . ALA A 1 177 ? 216.951 183.120 150.576 1.00 76.00 177 ALA B CA 1
ATOM 1414 C C . ALA A 1 177 ? 217.390 182.244 151.741 1.00 76.00 177 ALA B C 1
ATOM 1415 O O . ALA A 1 177 ? 216.535 181.619 152.376 1.00 76.00 177 ALA B O 1
ATOM 1417 N N . ALA A 1 178 ? 218.686 182.182 152.037 1.00 77.70 178 ALA B N 1
ATOM 1418 C CA . ALA A 1 178 ? 219.192 181.297 153.077 1.00 77.70 178 ALA B CA 1
ATOM 1419 C C . ALA A 1 178 ? 219.114 181.899 154.475 1.00 77.70 178 ALA B C 1
ATOM 1420 O O . ALA A 1 178 ? 219.473 181.216 155.440 1.00 77.70 178 ALA B O 1
ATOM 1422 N N . GLU A 1 179 ? 218.660 183.147 154.617 1.00 75.82 179 GLU B N 1
ATOM 1423 C CA . GLU A 1 179 ? 218.628 183.779 155.931 1.00 75.82 179 GLU B CA 1
ATOM 1424 C C . GLU A 1 179 ? 217.342 184.570 156.151 1.00 75.82 179 GLU B C 1
ATOM 1425 O O . GLU A 1 179 ? 217.356 185.610 156.820 1.00 75.82 179 GLU B O 1
ATOM 1431 N N . THR A 1 180 ? 216.222 184.101 155.596 1.00 71.83 180 THR B N 1
ATOM 1432 C CA . THR A 1 180 ? 214.940 184.753 155.837 1.00 71.83 180 THR B CA 1
ATOM 1433 C C . THR A 1 180 ? 214.454 184.534 157.268 1.00 71.83 180 THR B C 1
ATOM 1434 O O . THR A 1 180 ? 213.626 185.310 157.763 1.00 71.83 180 THR B O 1
ATOM 1438 N N . LEU A 1 181 ? 214.984 183.515 157.951 1.00 69.47 181 LEU B N 1
ATOM 1439 C CA . LEU A 1 181 ? 214.575 183.233 159.324 1.00 69.47 181 LEU B CA 1
ATOM 1440 C C . LEU A 1 181 ? 214.840 184.422 160.237 1.00 69.47 181 LEU B C 1
ATOM 1441 O O . LEU A 1 181 ? 214.007 184.758 161.089 1.00 69.47 181 LEU B O 1
ATOM 1446 N N . SER A 1 182 ? 215.999 185.064 160.082 1.00 67.73 182 SER B N 1
ATOM 1447 C CA . SER A 1 182 ? 216.296 186.250 160.875 1.00 67.73 182 SER B CA 1
ATOM 1448 C C . SER A 1 182 ? 215.311 187.371 160.572 1.00 67.73 182 SER B C 1
ATOM 1449 O O . SER A 1 182 ? 214.893 188.102 161.479 1.00 67.73 182 SER B O 1
ATOM 1452 N N . ILE A 1 183 ? 214.927 187.520 159.302 1.00 66.41 183 ILE B N 1
ATOM 1453 C CA . ILE A 1 183 ? 213.959 188.548 158.935 1.00 66.41 183 ILE B CA 1
ATOM 1454 C C . ILE A 1 183 ? 212.628 188.299 159.631 1.00 66.41 183 ILE B C 1
ATOM 1455 O O . ILE A 1 183 ? 212.018 189.222 160.182 1.00 66.41 183 ILE B O 1
ATOM 1460 N N . VAL A 1 184 ? 212.161 187.048 159.629 1.00 65.91 184 VAL B N 1
ATOM 1461 C CA . VAL A 1 184 ? 210.889 186.734 160.280 1.00 65.91 184 VAL B CA 1
ATOM 1462 C C . VAL A 1 184 ? 210.983 186.946 161.788 1.00 65.91 184 VAL B C 1
ATOM 1463 O O . VAL A 1 184 ? 210.055 187.479 162.415 1.00 65.91 184 VAL B O 1
ATOM 1467 N N . THR A 1 185 ? 212.093 186.522 162.400 1.00 65.55 185 THR B N 1
ATOM 1468 C CA . THR A 1 185 ? 212.247 186.689 163.842 1.00 65.55 185 THR B CA 1
ATOM 1469 C C . THR A 1 185 ? 212.247 188.162 164.227 1.00 65.55 185 THR B C 1
ATOM 1470 O O . THR A 1 185 ? 211.595 188.561 165.201 1.00 65.55 185 THR B O 1
ATOM 1474 N N . LYS A 1 186 ? 212.956 188.995 163.463 1.00 65.26 186 LYS B N 1
ATOM 1475 C CA . LYS A 1 186 ? 212.958 190.418 163.769 1.00 65.26 186 LYS B CA 1
ATOM 1476 C C . LYS A 1 186 ? 211.610 191.054 163.459 1.00 65.26 186 LYS B C 1
ATOM 1477 O O . LYS A 1 186 ? 211.220 192.019 164.122 1.00 65.26 186 LYS B O 1
ATOM 1483 N N . THR A 1 187 ? 210.878 190.527 162.475 1.00 63.94 187 THR B N 1
ATOM 1484 C CA . THR A 1 187 ? 209.524 191.008 162.228 1.00 63.94 187 THR B CA 1
ATOM 1485 C C . THR A 1 187 ? 208.630 190.750 163.432 1.00 63.94 187 THR B C 1
ATOM 1486 O O . THR A 1 187 ? 207.812 191.598 163.806 1.00 63.94 187 THR B O 1
ATOM 1490 N N . ILE A 1 188 ? 208.774 189.576 164.048 1.00 63.27 188 ILE B N 1
ATOM 1491 C CA . ILE A 1 188 ? 208.025 189.281 165.268 1.00 63.27 188 ILE B CA 1
ATOM 1492 C C . ILE A 1 188 ? 208.458 190.206 166.400 1.00 63.27 188 ILE B C 1
ATOM 1493 O O . ILE A 1 188 ? 207.624 190.725 167.152 1.00 63.27 188 ILE B O 1
ATOM 1498 N N . GLU A 1 189 ? 209.768 190.431 166.539 1.00 63.34 189 GLU B N 1
ATOM 1499 C CA . GLU A 1 189 ? 210.269 191.207 167.674 1.00 63.34 189 GLU B CA 1
ATOM 1500 C C . GLU A 1 189 ? 209.873 192.678 167.586 1.00 63.34 189 GLU B C 1
ATOM 1501 O O . GLU A 1 189 ? 209.447 193.268 168.585 1.00 63.34 189 GLU B O 1
ATOM 1507 N N . VAL A 1 190 ? 210.012 193.289 166.406 1.00 63.51 190 VAL B N 1
ATOM 1508 C CA . VAL A 1 190 ? 209.794 194.728 166.266 1.00 63.51 190 VAL B CA 1
ATOM 1509 C C . VAL A 1 190 ? 208.352 195.109 166.570 1.00 63.51 190 VAL B C 1
ATOM 1510 O O . VAL A 1 190 ? 208.090 196.189 167.112 1.00 63.51 190 VAL B O 1
ATOM 1514 N N . LEU A 1 191 ? 207.398 194.242 166.244 1.00 64.63 191 LEU B N 1
ATOM 1515 C CA . LEU A 1 191 ? 205.992 194.589 166.366 1.00 64.63 191 LEU B CA 1
ATOM 1516 C C . LEU A 1 191 ? 205.285 193.887 167.516 1.00 64.63 191 LEU B C 1
ATOM 1517 O O . LEU A 1 191 ? 204.177 194.297 167.879 1.00 64.63 191 LEU B O 1
ATOM 1522 N N . ASN A 1 192 ? 205.897 192.860 168.101 1.00 65.55 192 ASN B N 1
ATOM 1523 C CA . ASN A 1 192 ? 205.290 192.045 169.152 1.00 65.55 192 ASN B CA 1
ATOM 1524 C C . ASN A 1 192 ? 203.888 191.578 168.771 1.00 65.55 192 ASN B C 1
ATOM 1525 O O . ASN A 1 192 ? 202.887 191.933 169.395 1.00 65.55 192 ASN B O 1
ATOM 1530 N N . LEU A 1 193 ? 203.834 190.769 167.716 1.00 62.26 193 LEU B N 1
ATOM 1531 C CA . LEU A 1 193 ? 202.649 189.955 167.500 1.00 62.26 193 LEU B CA 1
ATOM 1532 C C . LEU A 1 193 ? 202.465 188.950 168.627 1.00 62.26 193 LEU B C 1
ATOM 1533 O O . LEU A 1 193 ? 201.340 188.502 168.872 1.00 62.26 193 LEU B O 1
ATOM 1538 N N . ASN A 1 194 ? 203.546 188.592 169.314 1.00 63.54 194 ASN B N 1
ATOM 1539 C CA . ASN A 1 194 ? 203.495 187.680 170.454 1.00 63.54 194 ASN B CA 1
ATOM 1540 C C . ASN A 1 194 ? 203.496 188.457 171.771 1.00 63.54 194 ASN B C 1
ATOM 1541 O O . ASN A 1 194 ? 204.417 188.362 172.582 1.00 63.54 194 ASN B O 1
ATOM 1546 N N . CYS A 1 195 ? 202.442 189.239 171.980 1.00 63.64 195 CYS B N 1
ATOM 1547 C CA . CYS A 1 195 ? 202.218 189.938 173.237 1.00 63.64 195 CYS B CA 1
ATOM 1548 C C . CYS A 1 195 ? 200.999 189.344 173.934 1.00 63.64 195 CYS B C 1
ATOM 1549 O O . CYS A 1 195 ? 200.337 188.441 173.418 1.00 63.64 195 CYS B O 1
ATOM 1552 N N . SER A 1 196 ? 200.696 189.870 175.121 1.00 62.87 196 SER B N 1
ATOM 1553 C CA . SER A 1 196 ? 199.620 189.303 175.928 1.00 62.87 196 SER B CA 1
ATOM 1554 C C . SER A 1 196 ? 198.263 189.487 175.258 1.00 62.87 196 SER B C 1
ATOM 1555 O O . SER A 1 196 ? 197.498 188.525 175.106 1.00 62.87 196 SER B O 1
ATOM 1558 N N . ARG A 1 197 ? 197.953 190.713 174.832 1.00 60.91 197 ARG B N 1
ATOM 1559 C CA . ARG A 1 197 ? 196.618 191.030 174.341 1.00 60.91 197 ARG B CA 1
ATOM 1560 C C . ARG A 1 197 ? 196.307 190.405 172.986 1.00 60.91 197 ARG B C 1
ATOM 1561 O O . ARG A 1 197 ? 195.143 190.426 172.573 1.00 60.91 197 ARG B O 1
ATOM 1569 N N . LEU A 1 198 ? 197.300 189.853 172.288 1.00 60.77 198 LEU B N 1
ATOM 1570 C CA . LEU A 1 198 ? 197.057 189.079 171.076 1.00 60.77 198 LEU B CA 1
ATOM 1571 C C . LEU A 1 198 ? 197.259 187.582 171.248 1.00 60.77 198 LEU B C 1
ATOM 1572 O O . LEU A 1 198 ? 196.565 186.804 170.589 1.00 60.77 198 LEU B O 1
ATOM 1577 N N . ASN A 1 199 ? 198.187 187.152 172.104 1.00 61.80 199 ASN B N 1
ATOM 1578 C CA . ASN A 1 199 ? 198.312 185.726 172.376 1.00 61.80 199 ASN B CA 1
ATOM 1579 C C . ASN A 1 199 ? 197.141 185.196 173.190 1.00 61.80 199 ASN B C 1
ATOM 1580 O O . ASN A 1 199 ? 196.869 183.991 173.146 1.00 61.80 199 ASN B O 1
ATOM 1585 N N . ASN A 1 200 ? 196.444 186.058 173.928 1.00 62.13 200 ASN B N 1
ATOM 1586 C CA . ASN A 1 200 ? 195.220 185.670 174.614 1.00 62.13 200 ASN B CA 1
ATOM 1587 C C . ASN A 1 200 ? 193.972 185.977 173.800 1.00 62.13 200 ASN B C 1
ATOM 1588 O O . ASN A 1 200 ? 192.859 185.777 174.296 1.00 62.13 200 ASN B O 1
ATOM 1593 N N . ALA A 1 201 ? 194.129 186.462 172.570 1.00 61.43 201 ALA B N 1
ATOM 1594 C CA . ALA A 1 201 ? 193.015 186.654 171.654 1.00 61.43 201 ALA B CA 1
ATOM 1595 C C . ALA A 1 201 ? 193.018 185.676 170.492 1.00 61.43 201 ALA B C 1
ATOM 1596 O O . ALA A 1 201 ? 191.949 185.349 169.976 1.00 61.43 201 ALA B O 1
ATOM 1598 N N . ARG A 1 202 ? 194.192 185.208 170.066 1.00 61.78 202 ARG B N 1
ATOM 1599 C CA . ARG A 1 202 ? 194.258 184.159 169.058 1.00 61.78 202 ARG B CA 1
ATOM 1600 C C . ARG A 1 202 ? 194.020 182.774 169.638 1.00 61.78 202 ARG B C 1
ATOM 1601 O O . ARG A 1 202 ? 193.721 181.843 168.882 1.00 61.78 202 ARG B O 1
ATOM 1609 N N . ARG A 1 203 ? 194.145 182.614 170.953 1.00 61.18 203 ARG B N 1
ATOM 1610 C CA . ARG A 1 203 ? 193.927 181.322 171.586 1.00 61.18 203 ARG B CA 1
ATOM 1611 C C . ARG A 1 203 ? 192.444 181.029 171.786 1.00 61.18 203 ARG B C 1
ATOM 1612 O O . ARG A 1 203 ? 192.088 179.911 172.175 1.00 61.18 203 ARG B O 1
ATOM 1620 N N . LYS A 1 204 ? 191.572 181.992 171.490 1.00 63.05 204 LYS B N 1
ATOM 1621 C CA . LYS A 1 204 ? 190.135 181.790 171.584 1.00 63.05 204 LYS B CA 1
ATOM 1622 C C . LYS A 1 204 ? 189.514 181.357 170.261 1.00 63.05 204 LYS B C 1
ATOM 1623 O O . LYS A 1 204 ? 188.426 180.767 170.260 1.00 63.05 204 LYS B O 1
ATOM 1629 N N . LEU A 1 205 ? 190.192 181.608 169.140 1.00 61.14 205 LEU B N 1
ATOM 1630 C CA . LEU A 1 205 ? 189.781 180.991 167.884 1.00 61.14 205 LEU B CA 1
ATOM 1631 C C . LEU A 1 205 ? 189.949 179.479 167.947 1.00 61.14 205 LEU B C 1
ATOM 1632 O O . LEU A 1 205 ? 189.140 178.732 167.384 1.00 61.14 205 LEU B O 1
ATOM 1637 N N . LEU A 1 206 ? 190.988 179.010 168.641 1.00 61.77 206 LEU B N 1
ATOM 1638 C CA . LEU A 1 206 ? 191.113 177.582 168.912 1.00 61.77 206 LEU B CA 1
ATOM 1639 C C . LEU A 1 206 ? 189.953 177.087 169.765 1.00 61.77 206 LEU B C 1
ATOM 1640 O O . LEU A 1 206 ? 189.450 175.975 169.563 1.00 61.77 206 LEU B O 1
ATOM 1645 N N . PHE A 1 207 ? 189.514 177.906 170.721 1.00 63.06 207 PHE B N 1
ATOM 1646 C CA . PHE A 1 207 ? 188.353 177.564 171.536 1.00 63.06 207 PHE B CA 1
ATOM 1647 C C . PHE A 1 207 ? 187.106 177.397 170.675 1.00 63.06 207 PHE B C 1
ATOM 1648 O O . PHE A 1 207 ? 186.340 176.443 170.854 1.00 63.06 207 PHE B O 1
ATOM 1656 N N . HIS A 1 208 ? 186.895 178.312 169.728 1.00 60.90 208 HIS B N 1
ATOM 1657 C CA . HIS A 1 208 ? 185.767 178.182 168.806 1.00 60.90 208 HIS B CA 1
ATOM 1658 C C . HIS A 1 208 ? 185.891 176.928 167.946 1.00 60.90 208 HIS B C 1
ATOM 1659 O O . HIS A 1 208 ? 184.918 176.180 167.766 1.00 60.90 208 HIS B O 1
ATOM 1666 N N . PHE A 1 209 ? 187.086 176.685 167.405 1.00 62.45 209 PHE B N 1
ATOM 1667 C CA . PHE A 1 209 ? 187.289 175.542 166.522 1.00 62.45 209 PHE B CA 1
ATOM 1668 C C . PHE A 1 209 ? 187.094 174.225 167.257 1.00 62.45 209 PHE B C 1
ATOM 1669 O O . PHE A 1 209 ? 186.672 173.233 166.651 1.00 62.45 209 PHE B O 1
ATOM 1677 N N . ASN A 1 210 ? 187.390 174.191 168.554 1.00 64.13 210 ASN B N 1
ATOM 1678 C CA . ASN A 1 210 ? 187.214 172.970 169.326 1.00 64.13 210 ASN B CA 1
ATOM 1679 C C . ASN A 1 210 ? 185.823 172.830 169.928 1.00 64.13 210 ASN B C 1
ATOM 1680 O O . ASN A 1 210 ? 185.412 171.705 170.232 1.00 64.13 210 ASN B O 1
ATOM 1685 N N . ASN A 1 211 ? 185.088 173.928 170.109 1.00 63.02 211 ASN B N 1
ATOM 1686 C CA . ASN A 1 211 ? 183.684 173.794 170.477 1.00 63.02 211 ASN B CA 1
ATOM 1687 C C . ASN A 1 211 ? 182.827 173.387 169.291 1.00 63.02 211 ASN B C 1
ATOM 1688 O O . ASN A 1 211 ? 181.792 172.737 169.475 1.00 63.02 211 ASN B O 1
ATOM 1693 N N . CYS A 1 212 ? 183.228 173.755 168.076 1.00 62.03 212 CYS B N 1
ATOM 1694 C CA . CYS A 1 212 ? 182.544 173.245 166.895 1.00 62.03 212 CYS B CA 1
ATOM 1695 C C . CYS A 1 212 ? 182.964 171.822 166.542 1.00 62.03 212 CYS B C 1
ATOM 1696 O O . CYS A 1 212 ? 182.657 171.354 165.441 1.00 62.03 212 CYS B O 1
ATOM 1699 N N . ALA A 1 213 ? 183.661 171.133 167.447 1.00 66.44 213 ALA B N 1
ATOM 1700 C CA . ALA A 1 213 ? 184.010 169.734 167.266 1.00 66.44 213 ALA B CA 1
ATOM 1701 C C . ALA A 1 213 ? 183.597 168.855 168.440 1.00 66.44 213 ALA B C 1
ATOM 1702 O O . ALA A 1 213 ? 183.863 167.648 168.407 1.00 66.44 213 ALA B O 1
ATOM 1704 N N . ARG A 1 214 ? 182.967 169.419 169.475 1.00 71.39 214 ARG B N 1
ATOM 1705 C CA . ARG A 1 214 ? 182.464 168.600 170.574 1.00 71.39 214 ARG B CA 1
ATOM 1706 C C . ARG A 1 214 ? 181.389 167.636 170.096 1.00 71.39 214 ARG B C 1
ATOM 1707 O O . ARG A 1 214 ? 181.311 166.495 170.565 1.00 71.39 214 ARG B O 1
ATOM 1715 N N . GLU A 1 215 ? 180.551 168.079 169.157 1.00 77.46 215 GLU B N 1
ATOM 1716 C CA . GLU A 1 215 ? 179.412 167.293 168.704 1.00 77.46 215 GLU B CA 1
ATOM 1717 C C . GLU A 1 215 ? 179.816 166.012 167.988 1.00 77.46 215 GLU B C 1
ATOM 1718 O O . GLU A 1 215 ? 178.954 165.155 167.768 1.00 77.46 215 GLU B O 1
ATOM 1724 N N . ARG A 1 216 ? 181.091 165.867 167.617 1.00 76.77 216 ARG B N 1
ATOM 1725 C CA . ARG A 1 216 ? 181.570 164.723 166.843 1.00 76.77 216 ARG B CA 1
ATOM 1726 C C . ARG A 1 216 ? 180.820 164.595 165.522 1.00 76.77 216 ARG B C 1
ATOM 1727 O O . ARG A 1 216 ? 180.635 163.492 165.003 1.00 76.77 216 ARG B O 1
ATOM 1735 N N . ASN A 1 217 ? 180.385 165.725 164.973 1.00 74.68 217 ASN B N 1
ATOM 1736 C CA . ASN A 1 217 ? 179.648 165.771 163.718 1.00 74.68 217 ASN B CA 1
ATOM 1737 C C . ASN A 1 217 ? 180.520 166.443 162.669 1.00 74.68 217 ASN B C 1
ATOM 1738 O O . ASN A 1 217 ? 180.983 167.571 162.871 1.00 74.68 217 ASN B O 1
ATOM 1743 N N . LEU A 1 218 ? 180.741 165.751 161.552 1.00 70.66 218 LEU B N 1
ATOM 1744 C CA . LEU A 1 218 ? 181.593 166.284 160.499 1.00 70.66 218 LEU B CA 1
ATOM 1745 C C . LEU A 1 218 ? 180.907 167.386 159.701 1.00 70.66 218 LEU B C 1
ATOM 1746 O O . LEU A 1 218 ? 181.594 168.214 159.093 1.00 70.66 218 LEU B O 1
ATOM 1751 N N . ARG A 1 219 ? 179.572 167.424 159.705 1.00 72.81 219 ARG B N 1
ATOM 1752 C CA . ARG A 1 219 ? 178.848 168.461 158.975 1.00 72.81 219 ARG B CA 1
ATOM 1753 C C . ARG A 1 219 ? 179.097 169.846 159.569 1.00 72.81 219 ARG B C 1
ATOM 1754 O O . ARG A 1 219 ? 179.267 170.826 158.831 1.00 72.81 219 ARG B O 1
ATOM 1762 N N . LYS A 1 220 ? 179.118 169.952 160.900 1.00 69.96 220 LYS B N 1
ATOM 1763 C CA . LYS A 1 220 ? 179.384 171.243 161.528 1.00 69.96 220 LYS B CA 1
ATOM 1764 C C . LYS A 1 220 ? 180.809 171.706 161.253 1.00 69.96 220 LYS B C 1
ATOM 1765 O O . LYS A 1 220 ? 181.051 172.901 161.037 1.00 69.96 220 LYS B O 1
ATOM 1771 N N . LEU A 1 221 ? 181.765 170.778 161.259 1.00 64.94 221 LEU B N 1
ATOM 1772 C CA . LEU A 1 221 ? 183.135 171.130 160.904 1.00 64.94 221 LEU B CA 1
ATOM 1773 C C . LEU A 1 221 ? 183.223 171.571 159.447 1.00 64.94 221 LEU B C 1
ATOM 1774 O O . LEU A 1 221 ? 183.989 172.483 159.112 1.00 64.94 221 LEU B O 1
ATOM 1779 N N . HIS A 1 222 ? 182.439 170.940 158.568 1.00 69.46 222 HIS B N 1
ATOM 1780 C CA . HIS A 1 222 ? 182.336 171.402 157.186 1.00 69.46 222 HIS B CA 1
ATOM 1781 C C . HIS A 1 222 ? 181.839 172.839 157.118 1.00 69.46 222 HIS B C 1
ATOM 1782 O O . HIS A 1 222 ? 182.384 173.665 156.375 1.00 69.46 222 HIS B O 1
ATOM 1789 N N . ASN A 1 223 ? 180.785 173.150 157.873 1.00 66.57 223 ASN B N 1
ATOM 1790 C CA . ASN A 1 223 ? 180.266 174.514 157.877 1.00 66.57 223 ASN B CA 1
ATOM 1791 C C . ASN A 1 223 ? 181.316 175.496 158.381 1.00 66.57 223 ASN B C 1
ATOM 1792 O O . ASN A 1 223 ? 181.474 176.592 157.828 1.00 66.57 223 ASN B O 1
ATOM 1797 N N . LEU A 1 224 ? 182.060 175.108 159.417 1.00 63.96 224 LEU B N 1
ATOM 1798 C CA . LEU A 1 224 ? 183.117 175.972 159.933 1.00 63.96 224 LEU B CA 1
ATOM 1799 C C . LEU A 1 224 ? 184.203 176.214 158.891 1.00 63.96 224 LEU B C 1
ATOM 1800 O O . LEU A 1 224 ? 184.704 177.336 158.759 1.00 63.96 224 LEU B O 1
ATOM 1805 N N . LEU A 1 225 ? 184.594 175.173 158.151 1.00 61.99 225 LEU B N 1
ATOM 1806 C CA . LEU A 1 225 ? 185.625 175.355 157.131 1.00 61.99 225 LEU B CA 1
ATOM 1807 C C . LEU A 1 225 ? 185.139 176.241 155.992 1.00 61.99 225 LEU B C 1
ATOM 1808 O O . LEU A 1 225 ? 185.877 177.117 155.527 1.00 61.99 225 LEU B O 1
ATOM 1813 N N . LEU A 1 226 ? 183.909 176.033 155.521 1.00 63.60 226 LEU B N 1
ATOM 1814 C CA . LEU A 1 226 ? 183.392 176.911 154.476 1.00 63.60 226 LEU B CA 1
ATOM 1815 C C . LEU A 1 226 ? 183.089 178.317 154.976 1.00 63.60 226 LEU B C 1
ATOM 1816 O O . LEU A 1 226 ? 182.899 179.216 154.151 1.00 63.60 226 LEU B O 1
ATOM 1821 N N . GLN A 1 227 ? 183.032 178.533 156.288 1.00 62.56 227 GLN B N 1
ATOM 1822 C CA . GLN A 1 227 ? 182.921 179.897 156.789 1.00 62.56 227 GLN B CA 1
ATOM 1823 C C . GLN A 1 227 ? 184.285 180.560 156.959 1.00 62.56 227 GLN B C 1
ATOM 1824 O O . GLN A 1 227 ? 184.423 181.763 156.712 1.00 62.56 227 GLN B O 1
ATOM 1830 N N . TRP A 1 228 ? 185.301 179.797 157.357 1.00 58.41 228 TRP B N 1
ATOM 1831 C CA . TRP A 1 228 ? 186.637 180.331 157.595 1.00 58.41 228 TRP B CA 1
ATOM 1832 C C . TRP A 1 228 ? 187.536 180.323 156.364 1.00 58.41 228 TRP B C 1
ATOM 1833 O O . TRP A 1 228 ? 188.643 180.865 156.429 1.00 58.41 228 TRP B O 1
ATOM 1844 N N . ASN A 1 229 ? 187.110 179.721 155.257 1.00 61.29 229 ASN B N 1
ATOM 1845 C CA . ASN A 1 229 ? 187.961 179.596 154.075 1.00 61.29 229 ASN B CA 1
ATOM 1846 C C . ASN A 1 229 ? 187.160 179.871 152.806 1.00 61.29 229 ASN B C 1
ATOM 1847 O O . ASN A 1 229 ? 187.247 179.141 151.817 1.00 61.29 229 ASN B O 1
ATOM 1852 N N . GLN A 1 230 ? 186.362 180.938 152.819 1.00 64.58 230 GLN B N 1
ATOM 1853 C CA . GLN A 1 230 ? 185.523 181.280 151.678 1.00 64.58 230 GLN B CA 1
ATOM 1854 C C . GLN A 1 230 ? 185.901 182.586 150.999 1.00 64.58 230 GLN B C 1
ATOM 1855 O O . GLN A 1 230 ? 185.735 182.701 149.783 1.00 64.58 230 GLN B O 1
ATOM 1861 N N . GLY A 1 231 ? 186.402 183.567 151.743 1.00 65.43 231 GLY B N 1
ATOM 1862 C CA . GLY A 1 231 ? 186.704 184.864 151.175 1.00 65.43 231 GLY B CA 1
ATOM 1863 C C . GLY A 1 231 ? 186.238 185.990 152.071 1.00 65.43 231 GLY B C 1
ATOM 1864 O O . GLY A 1 231 ? 185.694 185.732 153.150 1.00 65.43 231 GLY B O 1
ATOM 1865 N N . GLU A 1 232 ? 186.427 187.239 151.629 1.00 65.90 232 GLU B N 1
ATOM 1866 C CA . GLU A 1 232 ? 186.139 188.419 152.438 1.00 65.90 232 GLU B CA 1
ATOM 1867 C C . GLU A 1 232 ? 186.824 188.267 153.789 1.00 65.90 232 GLU B C 1
ATOM 1868 O O . GLU A 1 232 ? 186.151 188.020 154.798 1.00 65.90 232 GLU B O 1
ATOM 1874 N N . PRO A 1 233 ? 188.151 188.390 153.843 1.00 62.60 233 PRO B N 1
ATOM 1875 C CA . PRO A 1 233 ? 188.889 187.984 155.046 1.00 62.60 233 PRO B CA 1
ATOM 1876 C C . PRO A 1 233 ? 188.384 188.684 156.298 1.00 62.60 233 PRO B C 1
ATOM 1877 O O . PRO A 1 233 ? 188.166 189.897 156.312 1.00 62.60 233 PRO B O 1
ATOM 1881 N N . LYS A 1 234 ? 188.194 187.898 157.354 1.00 64.62 234 LYS B N 1
ATOM 1882 C CA . LYS A 1 234 ? 187.811 188.423 158.651 1.00 64.62 234 LYS B CA 1
ATOM 1883 C C . LYS A 1 234 ? 189.067 188.641 159.490 1.00 64.62 234 LYS B C 1
ATOM 1884 O O . LYS A 1 234 ? 190.194 188.472 159.019 1.00 64.62 234 LYS B O 1
ATOM 1890 N N . PHE A 1 235 ? 188.880 189.022 160.748 1.00 60.06 235 PHE B N 1
ATOM 1891 C CA . PHE A 1 235 ? 190.028 189.314 161.590 1.00 60.06 235 PHE B CA 1
ATOM 1892 C C . PHE A 1 235 ? 190.777 188.034 161.939 1.00 60.06 235 PHE B C 1
ATOM 1893 O O . PHE A 1 235 ? 190.185 186.964 162.100 1.00 60.06 235 PHE B O 1
ATOM 1901 N N . PHE A 1 236 ? 192.100 188.161 162.044 1.00 59.40 236 PHE B N 1
ATOM 1902 C CA . PHE A 1 236 ? 192.989 187.049 162.381 1.00 59.40 236 PHE B CA 1
ATOM 1903 C C . PHE A 1 236 ? 192.872 185.920 161.362 1.00 59.40 236 PHE B C 1
ATOM 1904 O O . PHE A 1 236 ? 192.882 184.739 161.714 1.00 59.40 236 PHE B O 1
ATOM 1912 N N . GLN A 1 237 ? 192.759 186.287 160.082 1.00 60.92 237 GLN B N 1
ATOM 1913 C CA . GLN A 1 237 ? 192.578 185.285 159.035 1.00 60.92 237 GLN B CA 1
ATOM 1914 C C . GLN A 1 237 ? 193.778 184.356 158.927 1.00 60.92 237 GLN B C 1
ATOM 1915 O O . GLN A 1 237 ? 193.615 183.161 158.643 1.00 60.92 237 GLN B O 1
ATOM 1921 N N . THR A 1 238 ? 194.986 184.881 159.140 1.00 62.26 238 THR B N 1
ATOM 1922 C CA . THR A 1 238 ? 196.179 184.046 159.046 1.00 62.26 238 THR B CA 1
ATOM 1923 C C . THR A 1 238 ? 196.139 182.920 160.072 1.00 62.26 238 THR B C 1
ATOM 1924 O O . THR A 1 238 ? 196.376 181.753 159.740 1.00 62.26 238 THR B O 1
ATOM 1928 N N . THR A 1 239 ? 195.819 183.253 161.325 1.00 61.24 239 THR B N 1
ATOM 1929 C CA . THR A 1 239 ? 195.734 182.236 162.368 1.00 61.24 239 THR B CA 1
ATOM 1930 C C . THR A 1 239 ? 194.628 181.234 162.068 1.00 61.24 239 THR B C 1
ATOM 1931 O O . THR A 1 239 ? 194.771 180.036 162.344 1.00 61.24 239 THR B O 1
ATOM 1935 N N . ARG A 1 240 ? 193.511 181.711 161.515 1.00 58.10 240 ARG B N 1
ATOM 1936 C CA . ARG A 1 240 ? 192.462 180.813 161.050 1.00 58.10 240 ARG B CA 1
ATOM 1937 C C . ARG A 1 240 ? 193.030 179.789 160.078 1.00 58.10 240 ARG B C 1
ATOM 1938 O O . ARG A 1 240 ? 192.791 178.582 160.208 1.00 58.10 240 ARG B O 1
ATOM 1946 N N . ASP A 1 241 ? 193.805 180.264 159.099 1.00 61.02 241 ASP B N 1
ATOM 1947 C CA . ASP A 1 241 ? 194.385 179.364 158.109 1.00 61.02 241 ASP B CA 1
ATOM 1948 C C . ASP A 1 241 ? 195.351 178.377 158.752 1.00 61.02 241 ASP B C 1
ATOM 1949 O O . ASP A 1 241 ? 195.389 177.203 158.369 1.00 61.02 241 ASP B O 1
ATOM 1954 N N . ILE A 1 242 ? 196.145 178.831 159.725 1.00 61.09 242 ILE B N 1
ATOM 1955 C CA . ILE A 1 242 ? 197.062 177.910 160.399 1.00 61.09 242 ILE B CA 1
ATOM 1956 C C . ILE A 1 242 ? 196.290 176.818 161.128 1.00 61.09 242 ILE B C 1
ATOM 1957 O O . ILE A 1 242 ? 196.667 175.641 161.084 1.00 61.09 242 ILE B O 1
ATOM 1962 N N . ILE A 1 243 ? 195.207 177.185 161.816 1.00 60.77 243 ILE B N 1
ATOM 1963 C CA . ILE A 1 243 ? 194.430 176.180 162.539 1.00 60.77 243 ILE B CA 1
ATOM 1964 C C . ILE A 1 243 ? 193.806 175.181 161.572 1.00 60.77 243 ILE B C 1
ATOM 1965 O O . ILE A 1 243 ? 193.786 173.973 161.837 1.00 60.77 243 ILE B O 1
ATOM 1970 N N . ILE A 1 244 ? 193.283 175.660 160.437 1.00 60.09 244 ILE B N 1
ATOM 1971 C CA . ILE A 1 244 ? 192.724 174.728 159.454 1.00 60.09 244 ILE B CA 1
ATOM 1972 C C . ILE A 1 244 ? 193.813 173.831 158.877 1.00 60.09 244 ILE B C 1
ATOM 1973 O O . ILE A 1 244 ? 193.580 172.648 158.604 1.00 60.09 244 ILE B O 1
ATOM 1978 N N . ARG A 1 245 ? 195.015 174.369 158.688 1.00 61.05 245 ARG B N 1
ATOM 1979 C CA . ARG A 1 245 ? 196.093 173.595 158.088 1.00 61.05 245 ARG B CA 1
ATOM 1980 C C . ARG A 1 245 ? 196.753 172.633 159.068 1.00 61.05 245 ARG B C 1
ATOM 1981 O O . ARG A 1 245 ? 197.444 171.707 158.631 1.00 61.05 245 ARG B O 1
ATOM 1989 N N . ASP A 1 246 ? 196.561 172.825 160.371 1.00 65.34 246 ASP B N 1
ATOM 1990 C CA . ASP A 1 246 ? 197.150 171.934 161.362 1.00 65.34 246 ASP B CA 1
ATOM 1991 C C . ASP A 1 246 ? 196.230 170.790 161.767 1.00 65.34 246 ASP B C 1
ATOM 1992 O O . ASP A 1 246 ? 196.654 169.923 162.539 1.00 65.34 246 ASP B O 1
ATOM 1997 N N . ASP A 1 247 ? 194.995 170.761 161.274 1.00 71.84 247 ASP B N 1
ATOM 1998 C CA . ASP A 1 247 ? 194.053 169.691 161.578 1.00 71.84 247 ASP B CA 1
ATOM 1999 C C . ASP A 1 247 ? 193.998 168.733 160.395 1.00 71.84 247 ASP B C 1
ATOM 2000 O O . ASP A 1 247 ? 193.674 169.142 159.275 1.00 71.84 247 ASP B O 1
ATOM 2005 N N . ARG A 1 248 ? 194.311 167.459 160.646 1.00 77.81 248 ARG B N 1
ATOM 2006 C CA . ARG A 1 248 ? 194.368 166.490 159.556 1.00 77.81 248 ARG B CA 1
ATOM 2007 C C . ARG A 1 248 ? 192.981 166.089 159.073 1.00 77.81 248 ARG B C 1
ATOM 2008 O O . ARG A 1 248 ? 192.815 165.766 157.892 1.00 77.81 248 ARG B O 1
ATOM 2016 N N . ILE A 1 249 ? 191.978 166.104 159.953 1.00 75.80 249 ILE B N 1
ATOM 2017 C CA . ILE A 1 249 ? 190.608 165.856 159.508 1.00 75.80 249 ILE B CA 1
ATOM 2018 C C . ILE A 1 249 ? 190.171 166.936 158.527 1.00 75.80 249 ILE B C 1
ATOM 2019 O O . ILE A 1 249 ? 189.612 166.647 157.461 1.00 75.80 249 ILE B O 1
ATOM 2024 N N . CYS A 1 250 ? 190.433 168.198 158.870 1.00 74.24 250 CYS B N 1
ATOM 2025 C CA . CYS A 1 250 ? 190.060 169.305 157.995 1.00 74.24 250 CYS B CA 1
ATOM 2026 C C . CYS A 1 250 ? 190.809 169.232 156.669 1.00 74.24 250 CYS B C 1
ATOM 2027 O O . CYS A 1 250 ? 190.213 169.376 155.592 1.00 74.24 250 CYS B O 1
ATOM 2030 N N . GLN A 1 251 ? 192.121 168.992 156.732 1.00 72.52 251 GLN B N 1
ATOM 2031 C CA . GLN A 1 251 ? 192.922 168.908 155.517 1.00 72.52 251 GLN B CA 1
ATOM 2032 C C . GLN A 1 251 ? 192.444 167.774 154.623 1.00 72.52 251 GLN B C 1
ATOM 2033 O O . GLN A 1 251 ? 192.341 167.939 153.402 1.00 72.52 251 GLN B O 1
ATOM 2039 N N . GLY A 1 252 ? 192.142 166.616 155.213 1.00 72.70 252 GLY B N 1
ATOM 2040 C CA . GLY A 1 252 ? 191.578 165.529 154.434 1.00 72.70 252 GLY B CA 1
ATOM 2041 C C . GLY A 1 252 ? 190.251 165.902 153.805 1.00 72.70 252 GLY B C 1
ATOM 2042 O O . GLY A 1 252 ? 189.998 165.597 152.637 1.00 72.70 252 GLY B O 1
ATOM 2043 N N . LEU A 1 253 ? 189.392 166.585 154.565 1.00 69.52 253 LEU B N 1
ATOM 2044 C CA . LEU A 1 253 ? 188.096 166.991 154.035 1.00 69.52 253 LEU B CA 1
ATOM 2045 C C . LEU A 1 253 ? 188.255 167.895 152.819 1.00 69.52 253 LEU B C 1
ATOM 2046 O O . LEU A 1 253 ? 187.501 167.775 151.847 1.00 69.52 253 LEU B O 1
ATOM 2051 N N . LEU A 1 254 ? 189.228 168.803 152.849 1.00 72.25 254 LEU B N 1
ATOM 2052 C CA . LEU A 1 254 ? 189.392 169.720 151.726 1.00 72.25 254 LEU B CA 1
ATOM 2053 C C . LEU A 1 254 ? 190.152 169.125 150.546 1.00 72.25 254 LEU B C 1
ATOM 2054 O O . LEU A 1 254 ? 190.289 169.807 149.525 1.00 72.25 254 LEU B O 1
ATOM 2059 N N . ASN A 1 255 ? 190.650 167.892 150.637 1.00 73.14 255 ASN B N 1
ATOM 2060 C CA . ASN A 1 255 ? 191.375 167.309 149.511 1.00 73.14 255 ASN B CA 1
ATOM 2061 C C . ASN A 1 255 ? 190.983 165.851 149.290 1.00 73.14 255 ASN B C 1
ATOM 2062 O O . ASN A 1 255 ? 191.837 164.992 149.046 1.00 73.14 255 ASN B O 1
ATOM 2067 N N . GLY A 1 256 ? 189.689 165.551 149.352 1.00 74.45 256 GLY B N 1
ATOM 2068 C CA . GLY A 1 256 ? 189.239 164.218 148.995 1.00 74.45 256 GLY B CA 1
ATOM 2069 C C . GLY A 1 256 ? 189.091 163.242 150.144 1.00 74.45 256 GLY B C 1
ATOM 2070 O O . GLY A 1 256 ? 188.040 163.195 150.790 1.00 74.45 256 GLY B O 1
ATOM 2071 N N . THR A 1 257 ? 190.133 162.437 150.372 1.00 77.83 257 THR B N 1
ATOM 2072 C CA . THR A 1 257 ? 190.096 161.364 151.362 1.00 77.83 257 THR B CA 1
ATOM 2073 C C . THR A 1 257 ? 189.543 161.860 152.692 1.00 77.83 257 THR B C 1
ATOM 2074 O O . THR A 1 257 ? 189.830 162.980 153.119 1.00 77.83 257 THR B O 1
ATOM 2078 N N . ILE A 1 258 ? 188.738 161.011 153.338 1.00 78.32 258 ILE B N 1
ATOM 2079 C CA . ILE A 1 258 ? 187.946 161.359 154.516 1.00 78.32 258 ILE B CA 1
ATOM 2080 C C . ILE A 1 258 ? 186.879 162.355 154.081 1.00 78.32 258 ILE B C 1
ATOM 2081 O O . ILE A 1 258 ? 187.095 163.573 154.103 1.00 78.32 258 ILE B O 1
ATOM 2086 N N . ARG A 1 259 ? 185.729 161.836 153.660 1.00 80.01 259 ARG B N 1
ATOM 2087 C CA . ARG A 1 259 ? 184.645 162.638 153.116 1.00 80.01 259 ARG B CA 1
ATOM 2088 C C . ARG A 1 259 ? 183.331 162.225 153.762 1.00 80.01 259 ARG B C 1
ATOM 2089 O O . ARG A 1 259 ? 183.162 161.077 154.182 1.00 80.01 259 ARG B O 1
ATOM 2097 N N . TYR A 1 260 ? 182.402 163.171 153.839 1.00 78.91 260 TYR B N 1
ATOM 2098 C CA . TYR A 1 260 ? 181.093 162.908 154.423 1.00 78.91 260 TYR B CA 1
ATOM 2099 C C . TYR A 1 260 ? 180.111 162.413 153.365 1.00 78.91 260 TYR B C 1
ATOM 2100 O O . TYR A 1 260 ? 180.401 162.439 152.169 1.00 78.91 260 TYR B O 1
ATOM 2110 N N . MET B 2 1 ? 191.404 142.919 234.223 1.00 162.00 1 MET A N 1
ATOM 2111 C CA . MET B 2 1 ? 190.814 142.882 235.556 1.00 162.00 1 MET A CA 1
ATOM 2112 C C . MET B 2 1 ? 191.720 143.564 236.577 1.00 162.00 1 MET A C 1
ATOM 2113 O O . MET B 2 1 ? 191.538 144.738 236.897 1.00 162.00 1 MET A O 1
ATOM 2115 N N . GLU B 2 2 ? 192.697 142.817 237.083 1.00 162.95 2 GLU A N 1
ATOM 2116 C CA . GLU B 2 2 ? 193.634 143.332 238.072 1.00 162.95 2 GLU A CA 1
ATOM 2117 C C . GLU B 2 2 ? 194.904 142.496 238.007 1.00 162.95 2 GLU A C 1
ATOM 2118 O O . GLU B 2 2 ? 194.943 141.444 237.366 1.00 162.95 2 GLU A O 1
ATOM 2120 N N . GLN B 2 3 ? 195.946 142.982 238.686 1.00 163.65 3 GLN A N 1
ATOM 2121 C CA . GLN B 2 3 ? 197.260 142.338 238.703 1.00 163.65 3 GLN A CA 1
ATOM 2122 C C . GLN B 2 3 ? 197.800 142.192 237.276 1.00 163.65 3 GLN A C 1
ATOM 2123 O O . GLN B 2 3 ? 197.949 141.093 236.736 1.00 163.65 3 GLN A O 1
ATOM 2125 N N . ASN B 2 4 ? 198.063 143.355 236.680 1.00 160.59 4 ASN A N 1
ATOM 2126 C CA . ASN B 2 4 ? 198.476 143.591 235.296 1.00 160.59 4 ASN A CA 1
ATOM 2127 C C . ASN B 2 4 ? 197.290 143.513 234.339 1.00 160.59 4 ASN A C 1
ATOM 2128 O O . ASN B 2 4 ? 197.499 143.624 233.124 1.00 160.59 4 ASN A O 1
ATOM 2133 N N . LEU B 2 5 ? 196.061 143.326 234.837 1.00 160.17 5 LEU A N 1
ATOM 2134 C CA . LEU B 2 5 ? 194.852 143.421 234.026 1.00 160.17 5 LEU A CA 1
ATOM 2135 C C . LEU B 2 5 ? 194.891 142.449 232.853 1.00 160.17 5 LEU A C 1
ATOM 2136 O O . LEU B 2 5 ? 195.119 142.874 231.715 1.00 160.17 5 LEU A O 1
ATOM 2138 N N . PRO B 2 6 ? 194.703 141.138 233.091 1.00 160.74 6 PRO A N 1
ATOM 2139 C CA . PRO B 2 6 ? 194.795 140.151 232.001 1.00 160.74 6 PRO A CA 1
ATOM 2140 C C . PRO B 2 6 ? 194.008 140.527 230.752 1.00 160.74 6 PRO A C 1
ATOM 2141 O O . PRO B 2 6 ? 194.335 140.074 229.650 1.00 160.74 6 PRO A O 1
ATOM 2145 N N . SER B 2 7 ? 192.967 141.348 230.911 1.00 159.40 7 SER A N 1
ATOM 2146 C CA . SER B 2 7 ? 192.274 141.893 229.748 1.00 159.40 7 SER A CA 1
ATOM 2147 C C . SER B 2 7 ? 193.185 142.814 228.943 1.00 159.40 7 SER A C 1
ATOM 2148 O O . SER B 2 7 ? 193.158 142.798 227.707 1.00 159.40 7 SER A O 1
ATOM 2151 N N . ARG B 2 8 ? 193.997 143.621 229.624 1.00 157.40 8 ARG A N 1
ATOM 2152 C CA . ARG B 2 8 ? 194.910 144.565 228.989 1.00 157.40 8 ARG A CA 1
ATOM 2153 C C . ARG B 2 8 ? 196.345 144.329 229.449 1.00 157.40 8 ARG A C 1
ATOM 2154 O O . ARG B 2 8 ? 197.129 145.268 229.616 1.00 157.40 8 ARG A O 1
ATOM 2156 N N . ILE B 2 9 ? 196.699 143.061 229.671 1.00 155.75 9 ILE A N 1
ATOM 2157 C CA . ILE B 2 9 ? 198.066 142.729 230.066 1.00 155.75 9 ILE A CA 1
ATOM 2158 C C . ILE B 2 9 ? 199.043 143.105 228.962 1.00 155.75 9 ILE A C 1
ATOM 2159 O O . ILE B 2 9 ? 200.116 143.664 229.223 1.00 155.75 9 ILE A O 1
ATOM 2161 N N . THR B 2 10 ? 198.687 142.809 227.710 1.00 152.08 10 THR A N 1
ATOM 2162 C CA . THR B 2 10 ? 199.539 143.190 226.588 1.00 152.08 10 THR A CA 1
ATOM 2163 C C . THR B 2 10 ? 199.648 144.705 226.470 1.00 152.08 10 THR A C 1
ATOM 2164 O O . THR B 2 10 ? 200.716 145.232 226.147 1.00 152.08 10 THR A O 1
ATOM 2168 N N . LYS B 2 11 ? 198.551 145.422 226.725 1.00 149.92 11 LYS A N 1
ATOM 2169 C CA . LYS B 2 11 ? 198.581 146.883 226.683 1.00 149.92 11 LYS A CA 1
ATOM 2170 C C . LYS B 2 11 ? 199.522 147.448 227.744 1.00 149.92 11 LYS A C 1
ATOM 2171 O O . LYS B 2 11 ? 200.317 148.360 227.472 1.00 149.92 11 LYS A O 1
ATOM 2177 N N . LEU B 2 12 ? 199.445 146.913 228.964 1.00 150.81 12 LEU A N 1
ATOM 2178 C CA . LEU B 2 12 ? 200.342 147.368 230.022 1.00 150.81 12 LEU A CA 1
ATOM 2179 C C . LEU B 2 12 ? 201.790 147.009 229.711 1.00 150.81 12 LEU A C 1
ATOM 2180 O O . LEU B 2 12 ? 202.704 147.778 230.027 1.00 150.81 12 LEU A O 1
ATOM 2185 N N . ILE B 2 13 ? 202.021 145.854 229.084 1.00 148.82 13 ILE A N 1
ATOM 2186 C CA . ILE B 2 13 ? 203.375 145.496 228.668 1.00 148.82 13 ILE A CA 1
ATOM 2187 C C . ILE B 2 13 ? 203.885 146.468 227.609 1.00 148.82 13 ILE A C 1
ATOM 2188 O O . ILE B 2 13 ? 205.057 146.865 227.623 1.00 148.82 13 ILE A O 1
ATOM 2190 N N . LYS B 2 14 ? 203.018 146.854 226.669 1.00 146.76 14 LYS A N 1
ATOM 2191 C CA . LYS B 2 14 ? 203.401 147.826 225.650 1.00 146.76 14 LYS A CA 1
ATOM 2192 C C . LYS B 2 14 ? 203.786 149.156 226.281 1.00 146.76 14 LYS A C 1
ATOM 2193 O O . LYS B 2 14 ? 204.791 149.766 225.898 1.00 146.76 14 LYS A O 1
ATOM 2199 N N . LYS B 2 15 ? 202.995 149.624 227.249 1.00 143.34 15 LYS A N 1
ATOM 2200 C CA . LYS B 2 15 ? 203.346 150.870 227.925 1.00 143.34 15 LYS A CA 1
ATOM 2201 C C . LYS B 2 15 ? 204.614 150.726 228.759 1.00 143.34 15 LYS A C 1
ATOM 2202 O O . LYS B 2 15 ? 205.376 151.691 228.895 1.00 143.34 15 LYS A O 1
ATOM 2208 N N . SER B 2 16 ? 204.856 149.543 229.328 1.00 145.36 16 SER A N 1
ATOM 2209 C CA . SER B 2 16 ? 206.079 149.323 230.094 1.00 145.36 16 SER A CA 1
ATOM 2210 C C . SER B 2 16 ? 207.308 149.388 229.196 1.00 145.36 16 SER A C 1
ATOM 2211 O O . SER B 2 16 ? 208.314 150.016 229.547 1.00 145.36 16 SER A O 1
ATOM 2214 N N . GLU B 2 17 ? 207.247 148.743 228.032 1.00 142.80 17 GLU A N 1
ATOM 2215 C CA . GLU B 2 17 ? 208.343 148.787 227.065 1.00 142.80 17 GLU A CA 1
ATOM 2216 C C . GLU B 2 17 ? 208.182 149.995 226.139 1.00 142.80 17 GLU A C 1
ATOM 2217 O O . GLU B 2 17 ? 208.070 149.880 224.919 1.00 142.80 17 GLU A O 1
ATOM 2219 N N . SER B 2 18 ? 208.165 151.175 226.760 1.00 140.05 18 SER A N 1
ATOM 2220 C CA . SER B 2 18 ? 207.888 152.417 226.048 1.00 140.05 18 SER A CA 1
ATOM 2221 C C . SER B 2 18 ? 208.940 152.725 224.990 1.00 140.05 18 SER A C 1
ATOM 2222 O O . SER B 2 18 ? 208.646 152.703 223.790 1.00 140.05 18 SER A O 1
ATOM 2225 N N . GLY B 2 19 ? 210.166 153.008 225.422 1.00 139.40 19 GLY A N 1
ATOM 2226 C CA . GLY B 2 19 ? 211.229 153.368 224.505 1.00 139.40 19 GLY A CA 1
ATOM 2227 C C . GLY B 2 19 ? 210.979 154.672 223.773 1.00 139.40 19 GLY A C 1
ATOM 2228 O O . GLY B 2 19 ? 211.688 155.000 222.817 1.00 139.40 19 GLY A O 1
ATOM 2229 N N . ASP B 2 20 ? 209.980 155.425 224.217 1.00 139.26 20 ASP A N 1
ATOM 2230 C CA . ASP B 2 20 ? 209.570 156.663 223.560 1.00 139.26 20 ASP A CA 1
ATOM 2231 C C . ASP B 2 20 ? 209.046 157.614 224.632 1.00 139.26 20 ASP A C 1
ATOM 2232 O O . ASP B 2 20 ? 209.286 157.414 225.827 1.00 139.26 20 ASP A O 1
ATOM 2237 N N . PHE B 2 21 ? 208.333 158.653 224.204 1.00 135.43 21 PHE A N 1
ATOM 2238 C CA . PHE B 2 21 ? 207.736 159.623 225.114 1.00 135.43 21 PHE A CA 1
ATOM 2239 C C . PHE B 2 21 ? 206.237 159.426 225.294 1.00 135.43 21 PHE A C 1
ATOM 2240 O O . PHE B 2 21 ? 205.737 159.525 226.418 1.00 135.43 21 PHE A O 1
ATOM 2242 N N . ALA B 2 22 ? 205.505 159.158 224.210 1.00 133.83 22 ALA A N 1
ATOM 2243 C CA . ALA B 2 22 ? 204.064 158.950 224.325 1.00 133.83 22 ALA A CA 1
ATOM 2244 C C . ALA B 2 22 ? 203.746 157.700 225.135 1.00 133.83 22 ALA A C 1
ATOM 2245 O O . ALA B 2 22 ? 202.820 157.703 225.955 1.00 133.83 22 ALA A O 1
ATOM 2247 N N . SER B 2 23 ? 204.500 156.622 224.920 1.00 135.73 23 SER A N 1
ATOM 2248 C CA . SER B 2 23 ? 204.280 155.378 225.644 1.00 135.73 23 SER A CA 1
ATOM 2249 C C . SER B 2 23 ? 204.792 155.425 227.078 1.00 135.73 23 SER A C 1
ATOM 2250 O O . SER B 2 23 ? 204.513 154.498 227.847 1.00 135.73 23 SER A O 1
ATOM 2253 N N . SER B 2 24 ? 205.532 156.468 227.455 1.00 134.68 24 SER A N 1
ATOM 2254 C CA . SER B 2 24 ? 206.029 156.625 228.817 1.00 134.68 24 SER A CA 1
ATOM 2255 C C . SER B 2 24 ? 205.450 157.851 229.511 1.00 134.68 24 SER A C 1
ATOM 2256 O O . SER B 2 24 ? 205.846 158.154 230.642 1.00 134.68 24 SER A O 1
ATOM 2259 N N . TYR B 2 25 ? 204.531 158.566 228.865 1.00 135.97 25 TYR A N 1
ATOM 2260 C CA . TYR B 2 25 ? 203.919 159.757 229.441 1.00 135.97 25 TYR A CA 1
ATOM 2261 C C . TYR B 2 25 ? 202.601 159.459 230.143 1.00 135.97 25 TYR A C 1
ATOM 2262 O O . TYR B 2 25 ? 202.424 159.822 231.309 1.00 135.97 25 TYR A O 1
ATOM 2264 N N . GLN B 2 26 ? 201.666 158.801 229.454 1.00 135.44 26 GLN A N 1
ATOM 2265 C CA . GLN B 2 26 ? 200.380 158.473 230.057 1.00 135.44 26 GLN A CA 1
ATOM 2266 C C . GLN B 2 26 ? 200.507 157.421 231.153 1.00 135.44 26 GLN A C 1
ATOM 2267 O O . GLN B 2 26 ? 199.553 157.219 231.914 1.00 135.44 26 GLN A O 1
ATOM 2273 N N . LEU B 2 27 ? 201.665 156.764 231.267 1.00 133.79 27 LEU A N 1
ATOM 2274 C CA . LEU B 2 27 ? 201.867 155.792 232.337 1.00 133.79 27 LEU A CA 1
ATOM 2275 C C . LEU B 2 27 ? 201.742 156.435 233.711 1.00 133.79 27 LEU A C 1
ATOM 2276 O O . LEU B 2 27 ? 201.375 155.759 234.678 1.00 133.79 27 LEU A O 1
ATOM 2278 N N . TYR B 2 28 ? 202.033 157.735 233.818 1.00 131.44 28 TYR A N 1
ATOM 2279 C CA . TYR B 2 28 ? 201.850 158.434 235.086 1.00 131.44 28 TYR A CA 1
ATOM 2280 C C . TYR B 2 28 ? 200.398 158.362 235.541 1.00 131.44 28 TYR A C 1
ATOM 2281 O O . TYR B 2 28 ? 200.112 158.008 236.690 1.00 131.44 28 TYR A O 1
ATOM 2283 N N . LYS B 2 29 ? 199.462 158.672 234.642 1.00 132.57 29 LYS A N 1
ATOM 2284 C CA . LYS B 2 29 ? 198.049 158.546 234.980 1.00 132.57 29 LYS A CA 1
ATOM 2285 C C . LYS B 2 29 ? 197.624 157.087 235.088 1.00 132.57 29 LYS A C 1
ATOM 2286 O O . LYS B 2 29 ? 196.751 156.757 235.899 1.00 132.57 29 LYS A O 1
ATOM 2288 N N . VAL B 2 30 ? 198.224 156.206 234.283 1.00 132.52 30 VAL A N 1
ATOM 2289 C CA . VAL B 2 30 ? 197.838 154.796 234.290 1.00 132.52 30 VAL A CA 1
ATOM 2290 C C . VAL B 2 30 ? 198.117 154.174 235.654 1.00 132.52 30 VAL A C 1
ATOM 2291 O O . VAL B 2 30 ? 197.263 153.492 236.233 1.00 132.52 30 VAL A O 1
ATOM 2293 N N . PHE B 2 31 ? 199.318 154.401 236.185 1.00 132.08 31 PHE A N 1
ATOM 2294 C CA . PHE B 2 31 ? 199.645 153.980 237.540 1.00 132.08 31 PHE A CA 1
ATOM 2295 C C . PHE B 2 31 ? 199.099 154.932 238.594 1.00 132.08 31 PHE A C 1
ATOM 2296 O O . PHE B 2 31 ? 199.163 154.617 239.787 1.00 132.08 31 PHE A O 1
ATOM 2298 N N . GLY B 2 32 ? 198.569 156.080 238.180 1.00 131.47 32 GLY A N 1
ATOM 2299 C CA . GLY B 2 32 ? 197.981 157.043 239.086 1.00 131.47 32 GLY A CA 1
ATOM 2300 C C . GLY B 2 32 ? 196.470 157.067 239.001 1.00 131.47 32 GLY A C 1
ATOM 2301 O O . GLY B 2 32 ? 195.865 158.143 238.943 1.00 131.47 32 GLY A O 1
ATOM 2302 N N . SER B 2 33 ? 195.858 155.881 238.961 1.00 130.92 33 SER A N 1
ATOM 2303 C CA . SER B 2 33 ? 194.407 155.731 238.972 1.00 130.92 33 SER A CA 1
ATOM 2304 C C . SER B 2 33 ? 193.749 156.309 237.724 1.00 130.92 33 SER A C 1
ATOM 2305 O O . SER B 2 33 ? 192.900 157.201 237.822 1.00 130.92 33 SER A O 1
ATOM 2307 N N . LYS B 2 34 ? 194.137 155.812 236.547 1.00 130.61 34 LYS A N 1
ATOM 2308 C CA . LYS B 2 34 ? 193.509 156.268 235.310 1.00 130.61 34 LYS A CA 1
ATOM 2309 C C . LYS B 2 34 ? 192.060 155.802 235.220 1.00 130.61 34 LYS A C 1
ATOM 2310 O O . LYS B 2 34 ? 191.159 156.599 234.933 1.00 130.61 34 LYS A O 1
ATOM 2312 N N . GLU B 2 35 ? 191.816 154.510 235.452 1.00 131.53 35 GLU A N 1
ATOM 2313 C CA . GLU B 2 35 ? 190.457 153.985 235.365 1.00 131.53 35 GLU A CA 1
ATOM 2314 C C . GLU B 2 35 ? 189.578 154.539 236.479 1.00 131.53 35 GLU A C 1
ATOM 2315 O O . GLU B 2 35 ? 188.478 155.043 236.226 1.00 131.53 35 GLU A O 1
ATOM 2317 N N . TYR B 2 36 ? 190.050 154.455 237.720 1.00 130.17 36 TYR A N 1
ATOM 2318 C CA . TYR B 2 36 ? 189.321 154.978 238.867 1.00 130.17 36 TYR A CA 1
ATOM 2319 C C . TYR B 2 36 ? 190.301 155.125 240.017 1.00 130.17 36 TYR A C 1
ATOM 2320 O O . TYR B 2 36 ? 191.371 154.512 240.018 1.00 130.17 36 TYR A O 1
ATOM 2322 N N . GLY B 2 37 ? 189.917 155.927 241.006 1.00 130.31 37 GLY A N 1
ATOM 2323 C CA . GLY B 2 37 ? 190.815 156.221 242.104 1.00 130.31 37 GLY A CA 1
ATOM 2324 C C . GLY B 2 37 ? 191.281 154.995 242.863 1.00 130.31 37 GLY A C 1
ATOM 2325 O O . GLY B 2 37 ? 190.546 154.441 243.687 1.00 130.31 37 GLY A O 1
ATOM 2326 N N . VAL B 2 38 ? 192.524 154.588 242.610 1.00 130.10 38 VAL A N 1
ATOM 2327 C CA . VAL B 2 38 ? 193.132 153.437 243.266 1.00 130.10 38 VAL A CA 1
ATOM 2328 C C . VAL B 2 38 ? 194.635 153.476 243.032 1.00 130.10 38 VAL A C 1
ATOM 2329 O O . VAL B 2 38 ? 195.103 154.018 242.024 1.00 130.10 38 VAL A O 1
ATOM 2331 N N . GLU B 2 39 ? 195.396 152.913 243.972 1.00 128.78 39 GLU A N 1
ATOM 2332 C CA . GLU B 2 39 ? 196.845 152.767 243.875 1.00 128.78 39 GLU A CA 1
ATOM 2333 C C . GLU B 2 39 ? 197.523 154.111 243.636 1.00 128.78 39 GLU A C 1
ATOM 2334 O O . GLU B 2 39 ? 198.051 154.356 242.543 1.00 128.78 39 GLU A O 1
ATOM 2336 N N . PRO B 2 40 ? 197.532 155.006 244.625 1.00 128.65 40 PRO A N 1
ATOM 2337 C CA . PRO B 2 40 ? 198.157 156.318 244.427 1.00 128.65 40 PRO A CA 1
ATOM 2338 C C . PRO B 2 40 ? 199.641 156.322 244.759 1.00 128.65 40 PRO A C 1
ATOM 2339 O O . PRO B 2 40 ? 200.230 157.389 244.964 1.00 128.65 40 PRO A O 1
ATOM 2343 N N . ASP B 2 41 ? 200.246 155.137 244.829 1.00 128.59 41 ASP A N 1
ATOM 2344 C CA . ASP B 2 41 ? 201.650 155.024 245.206 1.00 128.59 41 ASP A CA 1
ATOM 2345 C C . ASP B 2 41 ? 202.537 155.802 244.242 1.00 128.59 41 ASP A C 1
ATOM 2346 O O . ASP B 2 41 ? 202.393 155.699 243.021 1.00 128.59 41 ASP A O 1
ATOM 2348 N N . GLU B 2 42 ? 203.462 156.585 244.802 1.00 129.24 42 GLU A N 1
ATOM 2349 C CA . GLU B 2 42 ? 204.351 157.408 243.993 1.00 129.24 42 GLU A CA 1
ATOM 2350 C C . GLU B 2 42 ? 205.526 156.625 243.424 1.00 129.24 42 GLU A C 1
ATOM 2351 O O . GLU B 2 42 ? 206.199 157.122 242.514 1.00 129.24 42 GLU A O 1
ATOM 2353 N N . LYS B 2 43 ? 205.792 155.422 243.939 1.00 128.67 43 LYS A N 1
ATOM 2354 C CA . LYS B 2 43 ? 206.876 154.610 243.395 1.00 128.67 43 LYS A CA 1
ATOM 2355 C C . LYS B 2 43 ? 206.590 154.205 241.955 1.00 128.67 43 LYS A C 1
ATOM 2356 O O . LYS B 2 43 ? 207.491 154.214 241.108 1.00 128.67 43 LYS A O 1
ATOM 2358 N N . MET B 2 44 ? 205.339 153.839 241.661 1.00 128.85 44 MET A N 1
ATOM 2359 C CA . MET B 2 44 ? 204.972 153.485 240.293 1.00 128.85 44 MET A CA 1
ATOM 2360 C C . MET B 2 44 ? 205.099 154.684 239.360 1.00 128.85 44 MET A C 1
ATOM 2361 O O . MET B 2 44 ? 205.599 154.554 238.236 1.00 128.85 44 MET A O 1
ATOM 2363 N N . SER B 2 45 ? 204.655 155.855 239.805 1.00 129.06 45 SER A N 1
ATOM 2364 C CA . SER B 2 45 ? 204.767 157.077 239.009 1.00 129.06 45 SER A CA 1
ATOM 2365 C C . SER B 2 45 ? 206.058 157.828 239.318 1.00 129.06 45 SER A C 1
ATOM 2366 O O . SER B 2 45 ? 206.060 159.033 239.561 1.00 129.06 45 SER A O 1
ATOM 2369 N N . ASP B 2 46 ? 207.177 157.107 239.303 1.00 127.48 46 ASP A N 1
ATOM 2370 C CA . ASP B 2 46 ? 208.499 157.700 239.470 1.00 127.48 46 ASP A CA 1
ATOM 2371 C C . ASP B 2 46 ? 209.390 157.462 238.262 1.00 127.48 46 ASP A C 1
ATOM 2372 O O . ASP B 2 46 ? 210.012 158.404 237.757 1.00 127.48 46 ASP A O 1
ATOM 2374 N N . TYR B 2 47 ? 209.471 156.221 237.781 1.00 125.59 47 TYR A N 1
ATOM 2375 C CA . TYR B 2 47 ? 210.216 155.920 236.567 1.00 125.59 47 TYR A CA 1
ATOM 2376 C C . TYR B 2 47 ? 209.336 155.913 235.326 1.00 125.59 47 TYR A C 1
ATOM 2377 O O . TYR B 2 47 ? 209.859 156.033 234.212 1.00 125.59 47 TYR A O 1
ATOM 2379 N N . PHE B 2 48 ? 208.023 155.767 235.493 1.00 128.21 48 PHE A N 1
ATOM 2380 C CA . PHE B 2 48 ? 207.072 155.832 234.393 1.00 128.21 48 PHE A CA 1
ATOM 2381 C C . PHE B 2 48 ? 206.436 157.208 234.249 1.00 128.21 48 PHE A C 1
ATOM 2382 O O . PHE B 2 48 ? 205.581 157.393 233.377 1.00 128.21 48 PHE A O 1
ATOM 2384 N N . LYS B 2 49 ? 206.825 158.168 235.081 1.00 127.59 49 LYS A N 1
ATOM 2385 C CA . LYS B 2 49 ? 206.287 159.522 235.033 1.00 127.59 49 LYS A CA 1
ATOM 2386 C C . LYS B 2 49 ? 207.338 160.572 234.717 1.00 127.59 49 LYS A C 1
ATOM 2387 O O . LYS B 2 49 ? 207.091 161.451 233.887 1.00 127.59 49 LYS A O 1
ATOM 2389 N N . GLU B 2 50 ? 208.501 160.508 235.355 1.00 123.80 50 GLU A N 1
ATOM 2390 C CA . GLU B 2 50 ? 209.566 161.472 235.107 1.00 123.80 50 GLU A CA 1
ATOM 2391 C C . GLU B 2 50 ? 210.272 161.177 233.788 1.00 123.80 50 GLU A C 1
ATOM 2392 O O . GLU B 2 50 ? 210.738 162.089 233.105 1.00 123.80 50 GLU A O 1
ATOM 2394 N N . LEU B 2 56 ? 211.620 164.229 225.762 1.00 82.12 56 LEU A N 1
ATOM 2395 C CA . LEU B 2 56 ? 211.059 165.456 225.210 1.00 82.12 56 LEU A CA 1
ATOM 2396 C C . LEU B 2 56 ? 212.028 166.087 224.214 1.00 82.12 56 LEU A C 1
ATOM 2397 O O . LEU B 2 56 ? 212.843 166.937 224.575 1.00 82.12 56 LEU A O 1
ATOM 2402 N N . GLU B 2 57 ? 211.940 165.657 222.954 1.00 80.87 57 GLU A N 1
ATOM 2403 C CA . GLU B 2 57 ? 212.806 166.181 221.894 1.00 80.87 57 GLU A CA 1
ATOM 2404 C C . GLU B 2 57 ? 211.998 166.166 220.595 1.00 80.87 57 GLU A C 1
ATOM 2405 O O . GLU B 2 57 ? 211.944 165.154 219.894 1.00 80.87 57 GLU A O 1
ATOM 2411 N N . GLY B 2 58 ? 211.376 167.300 220.289 1.00 76.39 58 GLY A N 1
ATOM 2412 C CA . GLY B 2 58 ? 210.573 167.419 219.089 1.00 76.39 58 GLY A CA 1
ATOM 2413 C C . GLY B 2 58 ? 209.093 167.279 219.373 1.00 76.39 58 GLY A C 1
ATOM 2414 O O . GLY B 2 58 ? 208.589 166.164 219.532 1.00 76.39 58 GLY A O 1
ATOM 2415 N N . GLY B 2 59 ? 208.385 168.403 219.433 1.00 66.40 59 GLY A N 1
ATOM 2416 C CA . GLY B 2 59 ? 206.972 168.396 219.738 1.00 66.40 59 GLY A CA 1
ATOM 2417 C C . GLY B 2 59 ? 206.273 169.517 219.005 1.00 66.40 59 GLY A C 1
ATOM 2418 O O . GLY B 2 59 ? 206.889 170.275 218.253 1.00 66.40 59 GLY A O 1
ATOM 2419 N N . GLN B 2 60 ? 204.964 169.616 219.228 1.00 64.90 60 GLN A N 1
ATOM 2420 C CA . GLN B 2 60 ? 204.162 170.635 218.551 1.00 64.90 60 GLN A CA 1
ATOM 2421 C C . GLN B 2 60 ? 203.007 171.022 219.476 1.00 64.90 60 GLN A C 1
ATOM 2422 O O . GLN B 2 60 ? 201.963 170.366 219.490 1.00 64.90 60 GLN A O 1
ATOM 2424 N N . LEU B 2 61 ? 203.204 172.093 220.238 1.00 60.20 61 LEU A N 1
ATOM 2425 C CA . LEU B 2 61 ? 202.113 172.671 221.017 1.00 60.20 61 LEU A CA 1
ATOM 2426 C C . LEU B 2 61 ? 201.166 173.353 220.042 1.00 60.20 61 LEU A C 1
ATOM 2427 O O . LEU B 2 61 ? 201.463 174.426 219.516 1.00 60.20 61 LEU A O 1
ATOM 2432 N N . ARG B 2 62 ? 200.023 172.725 219.788 1.00 60.71 62 ARG A N 1
ATOM 2433 C CA . ARG B 2 62 ? 199.145 173.123 218.699 1.00 60.71 62 ARG A CA 1
ATOM 2434 C C . ARG B 2 62 ? 197.716 173.212 219.208 1.00 60.71 62 ARG A C 1
ATOM 2435 O O . ARG B 2 62 ? 197.224 172.276 219.845 1.00 60.71 62 ARG A O 1
ATOM 2443 N N . VAL B 2 63 ? 197.052 174.335 218.933 1.00 57.85 63 VAL A N 1
ATOM 2444 C CA . VAL B 2 63 ? 195.642 174.467 219.278 1.00 57.85 63 VAL A CA 1
ATOM 2445 C C . VAL B 2 63 ? 194.820 173.578 218.358 1.00 57.85 63 VAL A C 1
ATOM 2446 O O . VAL B 2 63 ? 194.936 173.650 217.128 1.00 57.85 63 VAL A O 1
ATOM 2450 N N . ALA B 2 64 ? 193.981 172.731 218.951 1.00 61.31 64 ALA A N 1
ATOM 2451 C CA . ALA B 2 64 ? 193.216 171.746 218.198 1.00 61.31 64 ALA A CA 1
ATOM 2452 C C . ALA B 2 64 ? 191.785 172.178 217.916 1.00 61.31 64 ALA A C 1
ATOM 2453 O O . ALA B 2 64 ? 191.294 171.972 216.802 1.00 61.31 64 ALA A O 1
ATOM 2455 N N . ASP B 2 65 ? 191.099 172.772 218.887 1.00 62.03 65 ASP A N 1
ATOM 2456 C CA . ASP B 2 65 ? 189.708 173.161 218.697 1.00 62.03 65 ASP A CA 1
ATOM 2457 C C . ASP B 2 65 ? 189.384 174.317 219.636 1.00 62.03 65 ASP A C 1
ATOM 2458 O O . ASP B 2 65 ? 190.201 174.718 220.468 1.00 62.03 65 ASP A O 1
ATOM 2463 N N . ILE B 2 66 ? 188.173 174.852 219.488 1.00 64.59 66 ILE A N 1
ATOM 2464 C CA . ILE B 2 66 ? 187.724 175.994 220.275 1.00 64.59 66 ILE A CA 1
ATOM 2465 C C . ILE B 2 66 ? 186.202 175.992 220.258 1.00 64.59 66 ILE A C 1
ATOM 2466 O O . ILE B 2 66 ? 185.577 175.458 219.340 1.00 64.59 66 ILE A O 1
ATOM 2471 N N . HIS B 2 67 ? 185.598 176.580 221.289 1.00 70.02 67 HIS A N 1
ATOM 2472 C CA . HIS B 2 67 ? 184.147 176.641 221.402 1.00 70.02 67 HIS A CA 1
ATOM 2473 C C . HIS B 2 67 ? 183.765 177.949 222.076 1.00 70.02 67 HIS A C 1
ATOM 2474 O O . HIS B 2 67 ? 184.258 178.249 223.167 1.00 70.02 67 HIS A O 1
ATOM 2481 N N . LEU B 2 68 ? 182.895 178.722 221.430 1.00 72.17 68 LEU A N 1
ATOM 2482 C CA . LEU B 2 68 ? 182.479 180.027 221.925 1.00 72.17 68 LEU A CA 1
ATOM 2483 C C . LEU B 2 68 ? 180.976 180.042 222.170 1.00 72.17 68 LEU A C 1
ATOM 2484 O O . LEU B 2 68 ? 180.201 179.514 221.366 1.00 72.17 68 LEU A O 1
ATOM 2489 N N . GLU B 2 69 ? 180.570 180.649 223.286 1.00 73.86 69 GLU A N 1
ATOM 2490 C CA . GLU B 2 69 ? 179.163 180.771 223.661 1.00 73.86 69 GLU A CA 1
ATOM 2491 C C . GLU B 2 69 ? 178.892 182.210 224.075 1.00 73.86 69 GLU A C 1
ATOM 2492 O O . GLU B 2 69 ? 179.412 182.669 225.097 1.00 73.86 69 GLU A O 1
ATOM 2498 N N . ASN B 2 70 ? 178.080 182.915 223.286 1.00 73.60 70 ASN A N 1
ATOM 2499 C CA . ASN B 2 70 ? 177.647 184.280 223.595 1.00 73.60 70 ASN A CA 1
ATOM 2500 C C . ASN B 2 70 ? 178.825 185.224 223.824 1.00 73.60 70 ASN A C 1
ATOM 2501 O O . ASN B 2 70 ? 178.759 186.120 224.668 1.00 73.60 70 ASN A O 1
ATOM 2506 N N . TYR B 2 71 ? 179.910 185.035 223.082 1.00 68.65 71 TYR A N 1
ATOM 2507 C CA . TYR B 2 71 ? 181.081 185.897 223.162 1.00 68.65 71 TYR A CA 1
ATOM 2508 C C . TYR B 2 71 ? 181.147 186.724 221.887 1.00 68.65 71 TYR A C 1
ATOM 2509 O O . TYR B 2 71 ? 181.216 186.164 220.787 1.00 68.65 71 TYR A O 1
ATOM 2518 N N . LYS B 2 72 ? 181.123 188.042 222.039 1.00 70.40 72 LYS A N 1
ATOM 2519 C CA . LYS B 2 72 ? 181.049 188.990 220.914 1.00 70.40 72 LYS A CA 1
ATOM 2520 C C . LYS B 2 72 ? 179.765 188.675 220.139 1.00 70.40 72 LYS A C 1
ATOM 2521 O O . LYS B 2 72 ? 178.717 188.434 220.756 1.00 70.40 72 LYS A O 1
ATOM 2527 N N . GLY B 2 73 ? 179.805 188.668 218.804 1.00 70.70 73 GLY A N 1
ATOM 2528 C CA . GLY B 2 73 ? 178.606 188.415 218.023 1.00 70.70 73 GLY A CA 1
ATOM 2529 C C . GLY B 2 73 ? 178.214 186.959 217.905 1.00 70.70 73 GLY A C 1
ATOM 2530 O O . GLY B 2 73 ? 177.050 186.667 217.615 1.00 70.70 73 GLY A O 1
ATOM 2531 N N . PHE B 2 74 ? 179.153 186.040 218.116 1.00 70.60 74 PHE A N 1
ATOM 2532 C CA . PHE B 2 74 ? 178.850 184.622 218.000 1.00 70.60 74 PHE A CA 1
ATOM 2533 C C . PHE B 2 74 ? 177.927 184.162 219.122 1.00 70.60 74 PHE A C 1
ATOM 2534 O O . PHE B 2 74 ? 177.981 184.660 220.250 1.00 70.60 74 PHE A O 1
ATOM 2542 N N . GLU B 2 75 ? 177.068 183.197 218.796 1.00 71.93 75 GLU A N 1
ATOM 2543 C CA . GLU B 2 75 ? 176.242 182.515 219.783 1.00 71.93 75 GLU A CA 1
ATOM 2544 C C . GLU B 2 75 ? 176.625 181.058 219.983 1.00 71.93 75 GLU A C 1
ATOM 2545 O O . GLU B 2 75 ? 176.491 180.545 221.095 1.00 71.93 75 GLU A O 1
ATOM 2551 N N . SER B 2 76 ? 177.097 180.386 218.936 1.00 69.36 76 SER A N 1
ATOM 2552 C CA . SER B 2 76 ? 177.567 179.008 219.039 1.00 69.36 76 SER A CA 1
ATOM 2553 C C . SER B 2 76 ? 178.421 178.715 217.817 1.00 69.36 76 SER A C 1
ATOM 2554 O O . SER B 2 76 ? 177.938 178.836 216.687 1.00 69.36 76 SER A O 1
ATOM 2557 N N . LEU B 2 77 ? 179.677 178.333 218.036 1.00 68.57 77 LEU A N 1
ATOM 2558 C CA . LEU B 2 77 ? 180.590 178.084 216.930 1.00 68.57 77 LEU A CA 1
ATOM 2559 C C . LEU B 2 77 ? 181.692 177.145 217.400 1.00 68.57 77 LEU A C 1
ATOM 2560 O O . LEU B 2 77 ? 182.243 177.326 218.487 1.00 68.57 77 LEU A O 1
ATOM 2565 N N . ILE B 2 78 ? 182.004 176.147 216.576 1.00 66.01 78 ILE A N 1
ATOM 2566 C CA . ILE B 2 78 ? 182.988 175.124 216.910 1.00 66.01 78 ILE A CA 1
ATOM 2567 C C . ILE B 2 78 ? 183.979 175.014 215.761 1.00 66.01 78 ILE A C 1
ATOM 2568 O O . ILE B 2 78 ? 183.586 174.724 214.626 1.00 66.01 78 ILE A O 1
ATOM 2573 N N . MET B 2 79 ? 185.257 175.227 216.054 1.00 65.62 79 MET A N 1
ATOM 2574 C CA . MET B 2 79 ? 186.329 175.038 215.089 1.00 65.62 79 MET A CA 1
ATOM 2575 C C . MET B 2 79 ? 187.160 173.815 215.447 1.00 65.62 79 MET A C 1
ATOM 2576 O O . MET B 2 79 ? 187.193 173.370 216.595 1.00 65.62 79 MET A O 1
ATOM 2581 N N . ASP B 2 80 ? 187.828 173.269 214.433 1.00 63.49 80 ASP A N 1
ATOM 2582 C CA . ASP B 2 80 ? 188.726 172.125 214.599 1.00 63.49 80 ASP A CA 1
ATOM 2583 C C . ASP B 2 80 ? 189.911 172.354 213.663 1.00 63.49 80 ASP A C 1
ATOM 2584 O O . ASP B 2 80 ? 189.876 171.964 212.493 1.00 63.49 80 ASP A O 1
ATOM 2589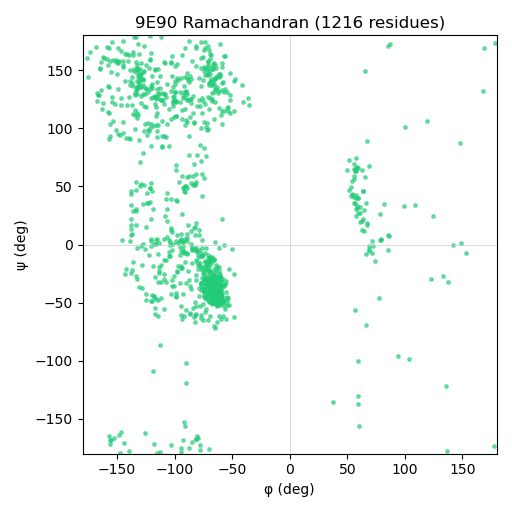 N N . PHE B 2 81 ? 190.956 172.988 214.186 1.00 63.73 81 PHE A N 1
ATOM 2590 C CA . PHE B 2 81 ? 192.136 173.269 213.384 1.00 63.73 81 PHE A CA 1
ATOM 2591 C C . PHE B 2 81 ? 192.892 171.984 213.071 1.00 63.73 81 PHE A C 1
ATOM 2592 O O . PHE B 2 81 ? 192.889 171.027 213.849 1.00 63.73 81 PHE A O 1
ATOM 2600 N N . SER B 2 82 ? 193.543 171.971 211.911 1.00 69.13 82 SER A N 1
ATOM 2601 C CA . SER B 2 82 ? 194.231 170.780 211.443 1.00 69.13 82 SER A CA 1
ATOM 2602 C C . SER B 2 82 ? 195.463 170.497 212.300 1.00 69.13 82 SER A C 1
ATOM 2603 O O . SER B 2 82 ? 195.912 171.327 213.096 1.00 69.13 82 SER A O 1
ATOM 2606 N N . MET B 2 83 ? 196.011 169.297 212.128 1.00 70.38 83 MET A N 1
ATOM 2607 C CA . MET B 2 83 ? 197.176 168.853 212.882 1.00 70.38 83 MET A CA 1
ATOM 2608 C C . MET B 2 83 ? 198.387 168.611 211.997 1.00 70.38 83 MET A C 1
ATOM 2609 O O . MET B 2 83 ? 199.491 169.059 212.330 1.00 70.38 83 MET A O 1
ATOM 2614 N N . LYS B 2 84 ? 198.215 167.907 210.876 1.00 70.26 84 LYS A N 1
ATOM 2615 C CA . LYS B 2 84 ? 199.350 167.606 210.008 1.00 70.26 84 LYS A CA 1
ATOM 2616 C C . LYS B 2 84 ? 199.879 168.859 209.319 1.00 70.26 84 LYS A C 1
ATOM 2617 O O . LYS B 2 84 ? 201.095 169.071 209.255 1.00 70.26 84 LYS A O 1
ATOM 2623 N N . LYS B 2 85 ? 198.987 169.697 208.798 1.00 66.02 85 LYS A N 1
ATOM 2624 C CA . LYS B 2 85 ? 199.369 170.910 208.091 1.00 66.02 85 LYS A CA 1
ATOM 2625 C C . LYS B 2 85 ? 199.243 172.107 209.025 1.00 66.02 85 LYS A C 1
ATOM 2626 O O . LYS B 2 85 ? 198.303 172.188 209.821 1.00 66.02 85 LYS A O 1
ATOM 2632 N N . ASN B 2 86 ? 200.194 173.034 208.927 1.00 61.82 86 ASN A N 1
ATOM 2633 C CA . ASN B 2 86 ? 200.303 174.151 209.862 1.00 61.82 86 ASN A CA 1
ATOM 2634 C C . ASN B 2 86 ? 199.950 175.446 209.135 1.00 61.82 86 ASN A C 1
ATOM 2635 O O . ASN B 2 86 ? 200.822 176.168 208.652 1.00 61.82 86 ASN A O 1
ATOM 2640 N N . SER B 2 87 ? 198.652 175.740 209.074 1.00 56.94 87 SER A N 1
ATOM 2641 C CA . SER B 2 87 ? 198.131 176.962 208.474 1.00 56.94 87 SER A CA 1
ATOM 2642 C C . SER B 2 87 ? 196.628 177.014 208.693 1.00 56.94 87 SER A C 1
ATOM 2643 O O . SER B 2 87 ? 195.957 175.979 208.668 1.00 56.94 87 SER A O 1
ATOM 2646 N N . THR B 2 88 ? 196.111 178.218 208.917 1.00 57.54 88 THR A N 1
ATOM 2647 C CA . THR B 2 88 ? 194.673 178.441 209.017 1.00 57.54 88 THR A CA 1
ATOM 2648 C C . THR B 2 88 ? 194.412 179.885 208.624 1.00 57.54 88 THR A C 1
ATOM 2649 O O . THR B 2 88 ? 194.974 180.804 209.226 1.00 57.54 88 THR A O 1
ATOM 2653 N N . ILE B 2 89 ? 193.574 180.079 207.609 1.00 59.03 89 ILE A N 1
ATOM 2654 C CA . ILE B 2 89 ? 193.492 181.342 206.884 1.00 59.03 89 ILE A CA 1
ATOM 2655 C C . ILE B 2 89 ? 192.057 181.865 206.927 1.00 59.03 89 ILE A C 1
ATOM 2656 O O . ILE B 2 89 ? 191.483 182.206 205.888 1.00 59.03 89 ILE A O 1
ATOM 2661 N N . LEU B 2 90 ? 191.425 181.801 208.100 1.00 59.80 90 LEU A N 1
ATOM 2662 C CA . LEU B 2 90 ? 190.050 182.268 208.281 1.00 59.80 90 LEU A CA 1
ATOM 2663 C C . LEU B 2 90 ? 189.754 183.511 207.448 1.00 59.80 90 LEU A C 1
ATOM 2664 O O . LEU B 2 90 ? 190.466 184.515 207.529 1.00 59.80 90 LEU A O 1
ATOM 2669 N N . VAL B 2 91 ? 188.692 183.432 206.648 1.00 63.82 91 VAL A N 1
ATOM 2670 C CA . VAL B 2 91 ? 188.249 184.519 205.781 1.00 63.82 91 VAL A CA 1
ATOM 2671 C C . VAL B 2 91 ? 186.776 184.781 206.056 1.00 63.82 91 VAL A C 1
ATOM 2672 O O . VAL B 2 91 ? 186.009 183.846 206.306 1.00 63.82 91 VAL A O 1
ATOM 2676 N N . GLY B 2 92 ? 186.382 186.048 206.020 1.00 68.28 92 GLY A N 1
ATOM 2677 C CA . GLY B 2 92 ? 184.983 186.379 206.216 1.00 68.28 92 GLY A CA 1
ATOM 2678 C C . GLY B 2 92 ? 184.716 187.821 205.854 1.00 68.28 92 GLY A C 1
ATOM 2679 O O . GLY B 2 92 ? 185.636 188.609 205.617 1.00 68.28 92 GLY A O 1
ATOM 2680 N N . ASN B 2 93 ? 183.430 188.153 205.811 1.00 75.64 93 ASN A N 1
ATOM 2681 C CA . ASN B 2 93 ? 183.020 189.522 205.540 1.00 75.64 93 ASN A CA 1
ATOM 2682 C C . ASN B 2 93 ? 183.433 190.432 206.688 1.00 75.64 93 ASN A C 1
ATOM 2683 O O . ASN B 2 93 ? 183.353 190.056 207.861 1.00 75.64 93 ASN A O 1
ATOM 2688 N N . ASN B 2 94 ? 183.882 191.636 206.346 1.00 75.77 94 ASN A N 1
ATOM 2689 C CA . ASN B 2 94 ? 184.311 192.607 207.348 1.00 75.77 94 ASN A CA 1
ATOM 2690 C C . ASN B 2 94 ? 183.082 193.123 208.084 1.00 75.77 94 ASN A C 1
ATOM 2691 O O . ASN B 2 94 ? 182.367 193.998 207.592 1.00 75.77 94 ASN A O 1
ATOM 2696 N N . GLY B 2 95 ? 182.833 192.580 209.271 1.00 76.77 95 GLY A N 1
ATOM 2697 C CA . GLY B 2 95 ? 181.672 192.966 210.045 1.00 76.77 95 GLY A CA 1
ATOM 2698 C C . GLY B 2 95 ? 180.961 191.794 210.688 1.00 76.77 95 GLY A C 1
ATOM 2699 O O . GLY B 2 95 ? 180.392 191.933 211.775 1.00 76.77 95 GLY A O 1
ATOM 2700 N N . CYS B 2 96 ? 180.981 190.633 210.033 1.00 77.43 96 CYS A N 1
ATOM 2701 C CA . CYS B 2 96 ? 180.364 189.445 210.610 1.00 77.43 96 CYS A CA 1
ATOM 2702 C C . CYS B 2 96 ? 181.199 188.955 211.785 1.00 77.43 96 CYS A C 1
ATOM 2703 O O . CYS B 2 96 ? 180.740 188.970 212.931 1.00 77.43 96 CYS A O 1
ATOM 2706 N N . GLY B 2 97 ? 182.421 188.511 211.508 1.00 73.24 97 GLY A N 1
ATOM 2707 C CA . GLY B 2 97 ? 183.414 188.355 212.551 1.00 73.24 97 GLY A CA 1
ATOM 2708 C C . GLY B 2 97 ? 184.636 187.578 212.115 1.00 73.24 97 GLY A C 1
ATOM 2709 O O . GLY B 2 97 ? 184.512 186.509 211.513 1.00 73.24 97 GLY A O 1
ATOM 2710 N N . LYS B 2 98 ? 185.823 188.107 212.412 1.00 71.52 98 LYS A N 1
ATOM 2711 C CA . LYS B 2 98 ? 187.065 187.344 212.310 1.00 71.52 98 LYS A CA 1
ATOM 2712 C C . LYS B 2 98 ? 188.021 187.564 213.469 1.00 71.52 98 LYS A C 1
ATOM 2713 O O . LYS B 2 98 ? 188.849 186.684 213.728 1.00 71.52 98 LYS A O 1
ATOM 2719 N N . SER B 2 99 ? 187.952 188.693 214.175 1.00 71.85 99 SER A N 1
ATOM 2720 C CA . SER B 2 99 ? 188.831 188.931 215.310 1.00 71.85 99 SER A CA 1
ATOM 2721 C C . SER B 2 99 ? 188.295 188.324 216.596 1.00 71.85 99 SER A C 1
ATOM 2722 O O . SER B 2 99 ? 189.054 188.183 217.560 1.00 71.85 99 SER A O 1
ATOM 2725 N N . THR B 2 100 ? 187.009 187.966 216.632 1.00 69.25 100 THR A N 1
ATOM 2726 C CA . THR B 2 100 ? 186.460 187.311 217.813 1.00 69.25 100 THR A CA 1
ATOM 2727 C C . THR B 2 100 ? 187.145 185.977 218.068 1.00 69.25 100 THR A C 1
ATOM 2728 O O . THR B 2 100 ? 187.509 185.666 219.208 1.00 69.25 100 THR A O 1
ATOM 2732 N N . ILE B 2 101 ? 187.341 185.179 217.017 1.00 66.55 101 ILE A N 1
ATOM 2733 C CA . ILE B 2 101 ? 188.034 183.903 217.170 1.00 66.55 101 ILE A CA 1
ATOM 2734 C C . ILE B 2 101 ? 189.467 184.134 217.626 1.00 66.55 101 ILE A C 1
ATOM 2735 O O . ILE B 2 101 ? 189.960 183.487 218.560 1.00 66.55 101 ILE A O 1
ATOM 2740 N N . LEU B 2 102 ? 190.153 185.073 216.976 1.00 65.06 102 LEU A N 1
ATOM 2741 C CA . LEU B 2 102 ? 191.558 185.301 217.281 1.00 65.06 102 LEU A CA 1
ATOM 2742 C C . LEU B 2 102 ? 191.726 185.899 218.673 1.00 65.06 102 LEU A C 1
ATOM 2743 O O . LEU B 2 102 ? 192.632 185.507 219.419 1.00 65.06 102 LEU A O 1
ATOM 2748 N N . ASP B 2 103 ? 190.848 186.830 219.054 1.00 66.96 103 ASP A N 1
ATOM 2749 C CA . ASP B 2 103 ? 190.903 187.379 220.405 1.00 66.96 103 ASP A CA 1
ATOM 2750 C C . ASP B 2 103 ? 190.540 186.332 221.451 1.00 66.96 103 ASP A C 1
ATOM 2751 O O . ASP B 2 103 ? 191.053 186.377 222.575 1.00 66.96 103 ASP A O 1
ATOM 2756 N N . ALA B 2 104 ? 189.660 185.389 221.110 1.00 66.36 104 ALA A N 1
ATOM 2757 C CA . ALA B 2 104 ? 189.352 184.295 222.025 1.00 66.36 104 ALA A CA 1
ATOM 2758 C C . ALA B 2 104 ? 190.574 183.413 222.253 1.00 66.36 104 ALA A C 1
ATOM 2759 O O . ALA B 2 104 ? 190.891 183.049 223.394 1.00 66.36 104 ALA A O 1
ATOM 2761 N N . ILE B 2 105 ? 191.280 183.065 221.175 1.00 63.09 105 ILE A N 1
ATOM 2762 C CA . ILE B 2 105 ? 192.521 182.309 221.337 1.00 63.09 105 ILE A CA 1
ATOM 2763 C C . ILE B 2 105 ? 193.548 183.126 222.109 1.00 63.09 105 ILE A C 1
ATOM 2764 O O . ILE B 2 105 ? 194.377 182.567 222.830 1.00 63.09 105 ILE A O 1
ATOM 2769 N N . GLN B 2 106 ? 193.514 184.453 221.972 1.00 64.91 106 GLN A N 1
ATOM 2770 C CA . GLN B 2 106 ? 194.392 185.310 222.768 1.00 64.91 106 GLN A CA 1
ATOM 2771 C C . GLN B 2 106 ? 194.091 185.181 224.259 1.00 64.91 106 GLN A C 1
ATOM 2772 O O . GLN B 2 106 ? 194.995 184.932 225.072 1.00 64.91 106 GLN A O 1
ATOM 2778 N N . LYS B 2 107 ? 192.819 185.355 224.636 1.00 63.38 107 LYS A N 1
ATOM 2779 C CA . LYS B 2 107 ? 192.418 185.190 226.030 1.00 63.38 107 LYS A CA 1
ATOM 2780 C C . LYS B 2 107 ? 192.741 183.800 226.551 1.00 63.38 107 LYS A C 1
ATOM 2781 O O . LYS B 2 107 ? 192.992 183.640 227.750 1.00 63.38 107 LYS A O 1
ATOM 2787 N N . GLY B 2 108 ? 192.736 182.795 225.683 1.00 64.96 108 GLY A N 1
ATOM 2788 C CA . GLY B 2 108 ? 193.118 181.462 226.105 1.00 64.96 108 GLY A CA 1
ATOM 2789 C C . GLY B 2 108 ? 194.611 181.282 226.308 1.00 64.96 108 GLY A C 1
ATOM 2790 O O . GLY B 2 108 ? 195.040 180.709 227.313 1.00 64.96 108 GLY A O 1
ATOM 2791 N N . LEU B 2 109 ? 195.413 181.776 225.362 1.00 64.35 109 LEU A N 1
ATOM 2792 C CA . LEU B 2 109 ? 196.852 181.541 225.373 1.00 64.35 109 LEU A CA 1
ATOM 2793 C C . LEU B 2 109 ? 197.596 182.404 226.380 1.00 64.35 109 LEU A C 1
ATOM 2794 O O . LEU B 2 109 ? 198.728 182.057 226.750 1.00 64.35 109 LEU A O 1
ATOM 2799 N N . THR B 2 110 ? 197.011 183.525 226.813 1.00 65.88 110 THR A N 1
ATOM 2800 C CA . THR B 2 110 ? 197.697 184.335 227.817 1.00 65.88 110 THR A CA 1
ATOM 2801 C C . THR B 2 110 ? 197.902 183.566 229.115 1.00 65.88 110 THR A C 1
ATOM 2802 O O . THR B 2 110 ? 198.957 183.679 229.744 1.00 65.88 110 THR A O 1
ATOM 2806 N N . HIS B 2 111 ? 196.909 182.778 229.535 1.00 66.63 111 HIS A N 1
ATOM 2807 C CA . HIS B 2 111 ? 197.074 181.998 230.758 1.00 66.63 111 HIS A CA 1
ATOM 2808 C C . HIS B 2 111 ? 198.170 180.948 230.613 1.00 66.63 111 HIS A C 1
ATOM 2809 O O . HIS B 2 111 ? 198.917 180.696 231.564 1.00 66.63 111 HIS A O 1
ATOM 2816 N N . LEU B 2 112 ? 198.275 180.311 229.445 1.00 69.04 112 LEU A N 1
ATOM 2817 C CA . LEU B 2 112 ? 199.358 179.354 229.236 1.00 69.04 112 LEU A CA 1
ATOM 2818 C C . LEU B 2 112 ? 200.715 180.040 229.315 1.00 69.04 112 LEU A C 1
ATOM 2819 O O . LEU B 2 112 ? 201.617 179.586 230.034 1.00 69.04 112 LEU A O 1
ATOM 2824 N N . SER B 2 113 ? 200.872 181.147 228.582 1.00 69.57 113 SER A N 1
ATOM 2825 C CA . SER B 2 113 ? 202.131 181.884 228.621 1.00 69.57 113 SER A CA 1
ATOM 2826 C C . SER B 2 113 ? 202.452 182.353 230.032 1.00 69.57 113 SER A C 1
ATOM 2827 O O . SER B 2 113 ? 203.623 182.397 230.423 1.00 69.57 113 SER A O 1
ATOM 2830 N N . SER B 2 114 ? 201.425 182.704 230.806 1.00 70.39 114 SER A N 1
ATOM 2831 C CA . SER B 2 114 ? 201.622 183.110 232.191 1.00 70.39 114 SER A CA 1
ATOM 2832 C C . SER B 2 114 ? 202.103 181.947 233.048 1.00 70.39 114 SER A C 1
ATOM 2833 O O . SER B 2 114 ? 203.106 182.060 233.761 1.00 70.39 114 SER A O 1
ATOM 2836 N N . ARG B 2 115 ? 201.409 180.815 232.978 1.00 73.28 115 ARG A N 1
ATOM 2837 C CA . ARG B 2 115 ? 201.674 179.684 233.856 1.00 73.28 115 ARG A CA 1
ATOM 2838 C C . ARG B 2 115 ? 202.877 178.857 233.437 1.00 73.28 115 ARG A C 1
ATOM 2839 O O . ARG B 2 115 ? 203.240 177.924 234.161 1.00 73.28 115 ARG A O 1
ATOM 2847 N N . LEU B 2 116 ? 203.503 179.155 232.302 1.00 72.01 116 LEU A N 1
ATOM 2848 C CA . LEU B 2 116 ? 204.805 178.569 232.026 1.00 72.01 116 LEU A CA 1
ATOM 2849 C C . LEU B 2 116 ? 205.951 179.568 232.110 1.00 72.01 116 LEU A C 1
ATOM 2850 O O . LEU B 2 116 ? 207.111 179.144 232.146 1.00 72.01 116 LEU A O 1
ATOM 2855 N N . SER B 2 117 ? 205.668 180.873 232.139 1.00 73.72 117 SER A N 1
ATOM 2856 C CA . SER B 2 117 ? 206.738 181.863 232.205 1.00 73.72 117 SER A CA 1
ATOM 2857 C C . SER B 2 117 ? 207.519 181.793 233.513 1.00 73.72 117 SER A C 1
ATOM 2858 O O . SER B 2 117 ? 208.677 181.369 233.526 1.00 73.72 117 SER A O 1
ATOM 2861 N N . THR B 2 118 ? 206.898 182.196 234.622 1.00 77.09 118 THR A N 1
ATOM 2862 C CA . THR B 2 118 ? 207.573 182.122 235.913 1.00 77.09 118 THR A CA 1
ATOM 2863 C C . THR B 2 118 ? 206.766 181.338 236.944 1.00 77.09 118 THR A C 1
ATOM 2864 O O . THR B 2 118 ? 207.308 180.459 237.621 1.00 77.09 118 THR A O 1
ATOM 2868 N N . ARG B 2 119 ? 205.474 181.640 237.064 1.00 80.74 119 ARG A N 1
ATOM 2869 C CA . ARG B 2 119 ? 204.623 181.067 238.097 1.00 80.74 119 ARG A CA 1
ATOM 2870 C C . ARG B 2 119 ? 203.203 180.969 237.558 1.00 80.74 119 ARG A C 1
ATOM 2871 O O . ARG B 2 119 ? 202.878 181.517 236.503 1.00 80.74 119 ARG A O 1
ATOM 2879 N N . SER B 2 120 ? 202.355 180.262 238.300 1.00 79.72 120 SER A N 1
ATOM 2880 C CA . SER B 2 120 ? 200.966 180.062 237.898 1.00 79.72 120 SER A CA 1
ATOM 2881 C C . SER B 2 120 ? 200.138 181.265 238.331 1.00 79.72 120 SER A C 1
ATOM 2882 O O . SER B 2 120 ? 199.946 181.497 239.529 1.00 79.72 120 SER A O 1
ATOM 2885 N N . HIS B 2 121 ? 199.645 182.027 237.361 1.00 75.44 121 HIS A N 1
ATOM 2886 C CA . HIS B 2 121 ? 198.783 183.174 237.625 1.00 75.44 121 HIS A CA 1
ATOM 2887 C C . HIS B 2 121 ? 197.962 183.456 236.369 1.00 75.44 121 HIS A C 1
ATOM 2888 O O . HIS B 2 121 ? 197.859 182.612 235.473 1.00 75.44 121 HIS A O 1
ATOM 2895 N N . ASN B 2 122 ? 197.363 184.639 236.312 1.00 74.54 122 ASN A N 1
ATOM 2896 C CA . ASN B 2 122 ? 196.266 184.926 235.390 1.00 74.54 122 ASN A CA 1
ATOM 2897 C C . ASN B 2 122 ? 196.373 186.387 234.968 1.00 74.54 122 ASN A C 1
ATOM 2898 O O . ASN B 2 122 ? 197.422 187.023 235.113 1.00 74.54 122 ASN A O 1
ATOM 2903 N N . GLY B 2 123 ? 195.273 186.936 234.454 1.00 69.97 123 GLY A N 1
ATOM 2904 C CA . GLY B 2 123 ? 195.247 188.337 234.088 1.00 69.97 123 GLY A CA 1
ATOM 2905 C C . GLY B 2 123 ? 194.281 188.725 232.988 1.00 69.97 123 GLY A C 1
ATOM 2906 O O . GLY B 2 123 ? 194.103 189.917 232.722 1.00 69.97 123 GLY A O 1
ATOM 2907 N N . ASP B 2 124 ? 193.639 187.749 232.348 1.00 70.28 124 ASP A N 1
ATOM 2908 C CA . ASP B 2 124 ? 192.640 188.031 231.326 1.00 70.28 124 ASP A CA 1
ATOM 2909 C C . ASP B 2 124 ? 191.359 187.266 231.615 1.00 70.28 124 ASP A C 1
ATOM 2910 O O . ASP B 2 124 ? 191.387 186.048 231.813 1.00 70.28 124 ASP A O 1
ATOM 2915 N N . GLY B 2 125 ? 190.243 187.992 231.640 1.00 70.45 125 GLY A N 1
ATOM 2916 C CA . GLY B 2 125 ? 188.940 187.381 231.777 1.00 70.45 125 GLY A CA 1
ATOM 2917 C C . GLY B 2 125 ? 187.943 188.106 230.896 1.00 70.45 125 GLY A C 1
ATOM 2918 O O . GLY B 2 125 ? 188.195 189.216 230.422 1.00 70.45 125 GLY A O 1
ATOM 2919 N N . ILE B 2 126 ? 186.803 187.456 230.677 1.00 71.75 126 ILE A N 1
ATOM 2920 C CA . ILE B 2 126 ? 185.787 188.014 229.790 1.00 71.75 126 ILE A CA 1
ATOM 2921 C C . ILE B 2 126 ? 185.206 189.269 230.426 1.00 71.75 126 ILE A C 1
ATOM 2922 O O . ILE B 2 126 ? 184.693 189.235 231.551 1.00 71.75 126 ILE A O 1
ATOM 2927 N N . GLU B 2 127 ? 185.285 190.384 229.706 1.00 75.71 127 GLU A N 1
ATOM 2928 C CA . GLU B 2 127 ? 184.826 191.670 230.203 1.00 75.71 127 GLU A CA 1
ATOM 2929 C C . GLU B 2 127 ? 183.341 191.867 229.913 1.00 75.71 127 GLU A C 1
ATOM 2930 O O . GLU B 2 127 ? 182.692 191.053 229.253 1.00 75.71 127 GLU A O 1
ATOM 2936 N N . LYS B 2 128 ? 182.801 192.976 230.422 1.00 75.89 128 LYS A N 1
ATOM 2937 C CA . LYS B 2 128 ? 181.372 193.232 230.282 1.00 75.89 128 LYS A CA 1
ATOM 2938 C C . LYS B 2 128 ? 181.016 193.652 228.861 1.00 75.89 128 LYS A C 1
ATOM 2939 O O . LYS B 2 128 ? 179.967 193.259 228.338 1.00 75.89 128 LYS A O 1
ATOM 2945 N N . HIS B 2 129 ? 181.870 194.454 228.219 1.00 74.93 129 HIS A N 1
ATOM 2946 C CA . HIS B 2 129 ? 181.607 194.851 226.841 1.00 74.93 129 HIS A CA 1
ATOM 2947 C C . HIS B 2 129 ? 181.808 193.699 225.866 1.00 74.93 129 HIS A C 1
ATOM 2948 O O . HIS B 2 129 ? 181.265 193.740 224.757 1.00 74.93 129 HIS A O 1
ATOM 2955 N N . GLU B 2 130 ? 182.568 192.677 226.254 1.00 71.51 130 GLU A N 1
ATOM 2956 C CA . GLU B 2 130 ? 182.788 191.499 225.428 1.00 71.51 130 GLU A CA 1
ATOM 2957 C C . GLU B 2 130 ? 181.668 190.479 225.547 1.00 71.51 130 GLU A C 1
ATOM 2958 O O . GLU B 2 130 ? 181.844 189.335 225.116 1.00 71.51 130 GLU A O 1
ATOM 2960 N N . LEU B 2 131 ? 180.532 190.861 226.118 1.00 72.59 131 LEU A N 1
ATOM 2961 C CA . LEU B 2 131 ? 179.411 189.957 226.320 1.00 72.59 131 LEU A CA 1
ATOM 2962 C C . LEU B 2 131 ? 178.368 190.162 225.232 1.00 72.59 131 LEU A C 1
ATOM 2963 O O . LEU B 2 131 ? 178.071 191.298 224.850 1.00 72.59 131 LEU A O 1
ATOM 2968 N N . ARG B 2 132 ? 177.831 189.053 224.728 1.00 73.41 132 ARG A N 1
ATOM 2969 C CA . ARG B 2 132 ? 176.749 189.103 223.755 1.00 73.41 132 ARG A CA 1
ATOM 2970 C C . ARG B 2 132 ? 175.617 189.980 224.266 1.00 73.41 132 ARG A C 1
ATOM 2971 O O . ARG B 2 132 ? 175.151 189.817 225.397 1.00 73.41 132 ARG A O 1
ATOM 2979 N N . LYS B 2 133 ? 175.192 190.927 223.431 1.00 75.69 133 LYS A N 1
ATOM 2980 C CA . LYS B 2 133 ? 174.100 191.821 223.790 1.00 75.69 133 LYS A CA 1
ATOM 2981 C C . LYS B 2 133 ? 172.854 190.999 224.086 1.00 75.69 133 LYS A C 1
ATOM 2982 O O . LYS B 2 133 ? 172.307 190.347 223.191 1.00 75.69 133 LYS A O 1
ATOM 2988 N N . GLY B 2 134 ? 172.396 191.021 225.335 1.00 73.12 134 GLY A N 1
ATOM 2989 C CA . GLY B 2 134 ? 171.375 190.083 225.748 1.00 73.12 134 GLY A CA 1
ATOM 2990 C C . GLY B 2 134 ? 171.931 188.953 226.590 1.00 73.12 134 GLY A C 1
ATOM 2991 O O . GLY B 2 134 ? 172.115 189.115 227.800 1.00 73.12 134 GLY A O 1
ATOM 2992 N N . GLN B 2 135 ? 172.175 187.802 225.951 1.00 77.49 135 GLN A N 1
ATOM 2993 C CA . GLN B 2 135 ? 172.597 186.575 226.623 1.00 77.49 135 GLN A CA 1
ATOM 2994 C C . GLN B 2 135 ? 173.626 186.842 227.714 1.00 77.49 135 GLN A C 1
ATOM 2995 O O . GLN B 2 135 ? 174.555 187.634 227.538 1.00 77.49 135 GLN A O 1
ATOM 3001 N N . ASN B 2 136 ? 173.448 186.162 228.847 1.00 80.29 136 ASN A N 1
ATOM 3002 C CA . ASN B 2 136 ? 174.200 186.445 230.064 1.00 80.29 136 ASN A CA 1
ATOM 3003 C C . ASN B 2 136 ? 175.487 185.629 230.163 1.00 80.29 136 ASN A C 1
ATOM 3004 O O . ASN B 2 136 ? 176.574 186.194 230.313 1.00 80.29 136 ASN A O 1
ATOM 3009 N N . TYR B 2 137 ? 175.383 184.305 230.101 1.00 76.86 137 TYR A N 1
ATOM 3010 C CA . TYR B 2 137 ? 176.552 183.460 230.290 1.00 76.86 137 TYR A CA 1
ATOM 3011 C C . TYR B 2 137 ? 177.415 183.451 229.035 1.00 76.86 137 TYR A C 1
ATOM 3012 O O . TYR B 2 137 ? 176.908 183.360 227.914 1.00 76.86 137 TYR A O 1
ATOM 3021 N N . ALA B 2 138 ? 178.727 183.559 229.232 1.00 74.92 138 ALA A N 1
ATOM 3022 C CA . ALA B 2 138 ? 179.691 183.534 228.144 1.00 74.92 138 ALA A CA 1
ATOM 3023 C C . ALA B 2 138 ? 180.819 182.579 228.495 1.00 74.92 138 ALA A C 1
ATOM 3024 O O . ALA B 2 138 ? 181.259 182.523 229.647 1.00 74.92 138 ALA A O 1
ATOM 3026 N N . SER B 2 139 ? 181.284 181.830 227.500 1.00 70.70 139 SER A N 1
ATOM 3027 C CA . SER B 2 139 ? 182.342 180.856 227.711 1.00 70.70 139 SER A CA 1
ATOM 3028 C C . SER B 2 139 ? 183.264 180.826 226.504 1.00 70.70 139 SER A C 1
ATOM 3029 O O . SER B 2 139 ? 182.810 180.925 225.361 1.00 70.70 139 SER A O 1
ATOM 3032 N N . ILE B 2 140 ? 184.560 180.691 226.769 1.00 70.05 140 ILE A N 1
ATOM 3033 C CA . ILE B 2 140 ? 185.581 180.562 225.735 1.00 70.05 140 ILE A CA 1
ATOM 3034 C C . ILE B 2 140 ? 186.377 179.307 226.072 1.00 70.05 140 ILE A C 1
ATOM 3035 O O . ILE B 2 140 ? 187.281 179.346 226.914 1.00 70.05 140 ILE A O 1
ATOM 3040 N N . ALA B 2 141 ? 186.043 178.194 225.427 1.00 66.69 141 ALA A N 1
ATOM 3041 C CA . ALA B 2 141 ? 186.680 176.916 225.705 1.00 66.69 141 ALA A CA 1
ATOM 3042 C C . ALA B 2 141 ? 187.813 176.672 224.719 1.00 66.69 141 ALA A C 1
ATOM 3043 O O . ALA B 2 141 ? 187.632 176.826 223.507 1.00 66.69 141 ALA A O 1
ATOM 3045 N N . ILE B 2 142 ? 188.978 176.292 225.239 1.00 65.26 142 ILE A N 1
ATOM 3046 C CA . ILE B 2 142 ? 190.153 176.039 224.416 1.00 65.26 142 ILE A CA 1
ATOM 3047 C C . ILE B 2 142 ? 190.750 174.704 224.841 1.00 65.26 142 ILE A C 1
ATOM 3048 O O . ILE B 2 142 ? 190.735 174.347 226.023 1.00 65.26 142 ILE A O 1
ATOM 3053 N N . ASN B 2 143 ? 191.273 173.959 223.870 1.00 65.10 143 ASN A N 1
ATOM 3054 C CA . ASN B 2 143 ? 191.873 172.659 224.150 1.00 65.10 143 ASN A CA 1
ATOM 3055 C C . ASN B 2 143 ? 193.126 172.505 223.302 1.00 65.10 143 ASN A C 1
ATOM 3056 O O . ASN B 2 143 ? 193.073 172.668 222.080 1.00 65.10 143 ASN A O 1
ATOM 3061 N N . TYR B 2 144 ? 194.245 172.192 223.952 1.00 64.37 144 TYR A N 1
ATOM 3062 C CA . TYR B 2 144 ? 195.552 172.116 223.321 1.00 64.37 144 TYR A CA 1
ATOM 3063 C C . TYR B 2 144 ? 195.871 170.684 222.903 1.00 64.37 144 TYR A C 1
ATOM 3064 O O . TYR B 2 144 ? 195.075 169.759 223.082 1.00 64.37 144 TYR A O 1
ATOM 3073 N N . ASP B 2 145 ? 197.066 170.504 222.334 1.00 67.86 145 ASP A N 1
ATOM 3074 C CA . ASP B 2 145 ? 197.522 169.178 221.919 1.00 67.86 145 ASP A CA 1
ATOM 3075 C C . ASP B 2 145 ? 199.049 169.191 221.886 1.00 67.86 145 ASP A C 1
ATOM 3076 O O . ASP B 2 145 ? 199.642 169.735 220.950 1.00 67.86 145 ASP A O 1
ATOM 3081 N N . TYR B 2 146 ? 199.668 168.592 222.899 1.00 71.29 146 TYR A N 1
ATOM 3082 C CA . TYR B 2 146 ? 201.114 168.408 222.944 1.00 71.29 146 TYR A CA 1
ATOM 3083 C C . TYR B 2 146 ? 201.403 166.919 222.804 1.00 71.29 146 TYR A C 1
ATOM 3084 O O . TYR B 2 146 ? 201.188 166.149 223.747 1.00 71.29 146 TYR A O 1
ATOM 3093 N N . MET B 2 147 ? 201.890 166.522 221.628 1.00 72.55 147 MET A N 1
ATOM 3094 C CA . MET B 2 147 ? 202.209 165.125 221.327 1.00 72.55 147 MET A CA 1
ATOM 3095 C C . MET B 2 147 ? 200.995 164.215 221.507 1.00 72.55 147 MET A C 1
ATOM 3096 O O . MET B 2 147 ? 201.104 163.096 222.012 1.00 72.55 147 MET A O 1
ATOM 3101 N N . GLY B 2 148 ? 199.829 164.699 221.092 1.00 71.95 148 GLY A N 1
ATOM 3102 C CA . GLY B 2 148 ? 198.644 163.863 221.046 1.00 71.95 148 GLY A CA 1
ATOM 3103 C C . GLY B 2 148 ? 197.903 163.691 222.353 1.00 71.95 148 GLY A C 1
ATOM 3104 O O . GLY B 2 148 ? 197.352 162.613 222.610 1.00 71.95 148 GLY A O 1
ATOM 3105 N N . ILE B 2 149 ? 197.870 164.722 223.192 1.00 69.24 149 ILE A N 1
ATOM 3106 C CA . ILE B 2 149 ? 197.143 164.692 224.455 1.00 69.24 149 ILE A CA 1
ATOM 3107 C C . ILE B 2 149 ? 196.275 165.940 224.539 1.00 69.24 149 ILE A C 1
ATOM 3108 O O . ILE B 2 149 ? 196.732 167.045 224.225 1.00 69.24 149 ILE A O 1
ATOM 3113 N N . ARG B 2 150 ? 195.025 165.766 224.958 1.00 68.99 150 ARG A N 1
ATOM 3114 C CA . ARG B 2 150 ? 194.077 166.869 225.050 1.00 68.99 150 ARG A CA 1
ATOM 3115 C C . ARG B 2 150 ? 194.153 167.510 226.432 1.00 68.99 150 ARG A C 1
ATOM 3116 O O . ARG B 2 150 ? 194.120 166.809 227.450 1.00 68.99 150 ARG A O 1
ATOM 3124 N N . PHE B 2 151 ? 194.254 168.837 226.466 1.00 66.97 151 PHE A N 1
ATOM 3125 C CA . PHE B 2 151 ? 194.281 169.602 227.715 1.00 66.97 151 PHE A CA 1
ATOM 3126 C C . PHE B 2 151 ? 193.155 170.626 227.703 1.00 66.97 151 PHE A C 1
ATOM 3127 O O . PHE B 2 151 ? 193.302 171.705 227.101 1.00 66.97 151 PHE A O 1
ATOM 3135 N N . PRO B 2 152 ? 192.024 170.348 228.343 1.00 68.79 152 PRO A N 1
ATOM 3136 C CA . PRO B 2 152 ? 190.886 171.271 228.271 1.00 68.79 152 PRO A CA 1
ATOM 3137 C C . PRO B 2 152 ? 191.152 172.573 229.012 1.00 68.79 152 PRO A C 1
ATOM 3138 O O . PRO B 2 152 ? 192.076 172.690 229.819 1.00 68.79 152 PRO A O 1
ATOM 3142 N N . MET B 2 153 ? 190.313 173.568 228.713 1.00 71.22 153 MET A N 1
ATOM 3143 C CA . MET B 2 153 ? 190.401 174.887 229.332 1.00 71.22 153 MET A CA 1
ATOM 3144 C C . MET B 2 153 ? 189.146 175.706 229.049 1.00 71.22 153 MET A C 1
ATOM 3145 O O . MET B 2 153 ? 188.734 175.827 227.891 1.00 71.22 153 MET A O 1
ATOM 3150 N N . ILE B 2 154 ? 188.531 176.272 230.088 1.00 70.21 154 ILE A N 1
ATOM 3151 C CA . ILE B 2 154 ? 187.275 177.008 229.956 1.00 70.21 154 ILE A CA 1
ATOM 3152 C C . ILE B 2 154 ? 187.347 178.281 230.791 1.00 70.21 154 ILE A C 1
ATOM 3153 O O . ILE B 2 154 ? 187.942 178.294 231.874 1.00 70.21 154 ILE A O 1
ATOM 3158 N N . ILE B 2 155 ? 186.734 179.353 230.284 1.00 72.96 155 ILE A N 1
ATOM 3159 C CA . ILE B 2 155 ? 186.569 180.611 231.004 1.00 72.96 155 ILE A CA 1
ATOM 3160 C C . ILE B 2 155 ? 185.080 180.922 231.070 1.00 72.96 155 ILE A C 1
ATOM 3161 O O . ILE B 2 155 ? 184.307 180.507 230.201 1.00 72.96 155 ILE A O 1
ATOM 3166 N N . ALA B 2 156 ? 184.671 181.649 232.109 1.00 70.06 156 ALA A N 1
ATOM 3167 C CA . ALA B 2 156 ? 183.255 181.918 232.313 1.00 70.06 156 ALA A CA 1
ATOM 3168 C C . ALA B 2 156 ? 183.072 183.249 233.025 1.00 70.06 156 ALA A C 1
ATOM 3169 O O . ALA B 2 156 ? 183.980 183.752 233.692 1.00 70.06 156 ALA A O 1
ATOM 3171 N N . THR B 2 157 ? 181.872 183.809 232.878 1.00 80.71 157 THR A N 1
ATOM 3172 C CA . THR B 2 157 ? 181.507 185.069 233.517 1.00 80.71 157 THR A CA 1
ATOM 3173 C C . THR B 2 157 ? 179.992 185.206 233.478 1.00 80.71 157 THR A C 1
ATOM 3174 O O . THR B 2 157 ? 179.381 184.991 232.427 1.00 80.71 157 THR A O 1
ATOM 3178 N N . THR B 2 158 ? 179.391 185.559 234.612 1.00 86.65 158 THR A N 1
ATOM 3179 C CA . THR B 2 158 ? 177.948 185.728 234.720 1.00 86.65 158 THR A CA 1
ATOM 3180 C C . THR B 2 158 ? 177.615 187.196 234.965 1.00 86.65 158 THR A C 1
ATOM 3181 O O . THR B 2 158 ? 178.276 187.863 235.769 1.00 86.65 158 THR A O 1
ATOM 3185 N N . GLU B 2 159 ? 176.620 187.709 234.237 1.00 90.30 159 GLU A N 1
ATOM 3186 C CA . GLU B 2 159 ? 176.296 189.128 234.342 1.00 90.30 159 GLU A CA 1
ATOM 3187 C C . GLU B 2 159 ? 175.515 189.430 235.623 1.00 90.30 159 GLU A C 1
ATOM 3188 O O . GLU B 2 159 ? 176.022 190.176 236.471 1.00 90.30 159 GLU A O 1
ATOM 3194 N N . PRO B 2 160 ? 174.271 188.886 235.830 1.00 89.11 160 PRO A N 1
ATOM 3195 C CA . PRO B 2 160 ? 173.515 189.184 237.052 1.00 89.11 160 PRO A CA 1
ATOM 3196 C C . PRO B 2 160 ? 173.757 188.172 238.169 1.00 89.11 160 PRO A C 1
ATOM 3197 O O . PRO B 2 160 ? 172.821 187.710 238.831 1.00 89.11 160 PRO A O 1
ATOM 3201 N N . GLY B 2 161 ? 175.022 187.833 238.401 1.00 87.93 161 GLY A N 1
ATOM 3202 C CA . GLY B 2 161 ? 175.357 186.860 239.424 1.00 87.93 161 GLY A CA 1
ATOM 3203 C C . GLY B 2 161 ? 174.703 185.505 239.264 1.00 87.93 161 GLY A C 1
ATOM 3204 O O . GLY B 2 161 ? 174.547 184.785 240.254 1.00 87.93 161 GLY A O 1
ATOM 3205 N N . TYR B 2 162 ? 174.313 185.127 238.044 1.00 89.56 162 TYR A N 1
ATOM 3206 C CA . TYR B 2 162 ? 173.728 183.808 237.794 1.00 89.56 162 TYR A CA 1
ATOM 3207 C C . TYR B 2 162 ? 174.843 182.762 237.781 1.00 89.56 162 TYR A C 1
ATOM 3208 O O . TYR B 2 162 ? 175.222 182.211 236.745 1.00 89.56 162 TYR A O 1
ATOM 3217 N N . GLU B 2 163 ? 175.373 182.486 238.972 1.00 88.41 163 GLU A N 1
ATOM 3218 C CA . GLU B 2 163 ? 176.495 181.560 239.120 1.00 88.41 163 GLU A CA 1
ATOM 3219 C C . GLU B 2 163 ? 175.976 180.117 239.118 1.00 88.41 163 GLU A C 1
ATOM 3220 O O . GLU B 2 163 ? 176.100 179.360 240.082 1.00 88.41 163 GLU A O 1
ATOM 3226 N N . ASP B 2 164 ? 175.336 179.755 238.006 1.00 88.63 164 ASP A N 1
ATOM 3227 C CA . ASP B 2 164 ? 174.815 178.401 237.840 1.00 88.63 164 ASP A CA 1
ATOM 3228 C C . ASP B 2 164 ? 175.056 177.790 236.469 1.00 88.63 164 ASP A C 1
ATOM 3229 O O . ASP B 2 164 ? 175.036 176.559 236.362 1.00 88.63 164 ASP A O 1
ATOM 3234 N N . ARG B 2 165 ? 175.285 178.578 235.418 1.00 85.57 165 ARG A N 1
ATOM 3235 C CA . ARG B 2 165 ? 175.307 178.053 234.059 1.00 85.57 165 ARG A CA 1
ATOM 3236 C C . ARG B 2 165 ? 176.704 177.916 233.470 1.00 85.57 165 ARG A C 1
ATOM 3237 O O . ARG B 2 165 ? 176.844 177.317 232.398 1.00 85.57 165 ARG A O 1
ATOM 3245 N N . ALA B 2 166 ? 177.735 178.444 234.126 1.00 81.02 166 ALA A N 1
ATOM 3246 C CA . ALA B 2 166 ? 179.078 178.388 233.562 1.00 81.02 166 ALA A CA 1
ATOM 3247 C C . ALA B 2 166 ? 180.104 178.544 234.673 1.00 81.02 166 ALA A C 1
ATOM 3248 O O . ALA B 2 166 ? 179.948 179.400 235.548 1.00 81.02 166 ALA A O 1
ATOM 3250 N N . LYS B 2 167 ? 181.147 177.717 234.631 1.00 77.37 167 LYS A N 1
ATOM 3251 C CA . LYS B 2 167 ? 182.260 177.792 235.565 1.00 77.37 167 LYS A CA 1
ATOM 3252 C C . LYS B 2 167 ? 183.567 177.753 234.784 1.00 77.37 167 LYS A C 1
ATOM 3253 O O . LYS B 2 167 ? 183.584 177.536 233.570 1.00 77.37 167 LYS A O 1
ATOM 3259 N N . SER B 2 168 ? 184.672 177.969 235.492 1.00 71.53 168 SER A N 1
ATOM 3260 C CA . SER B 2 168 ? 185.999 178.057 234.886 1.00 71.53 168 SER A CA 1
ATOM 3261 C C . SER B 2 168 ? 186.885 176.973 235.489 1.00 71.53 168 SER A C 1
ATOM 3262 O O . SER B 2 168 ? 187.350 177.103 236.626 1.00 71.53 168 SER A O 1
ATOM 3265 N N . ASN B 2 169 ? 187.120 175.903 234.730 1.00 70.42 169 ASN A N 1
ATOM 3266 C CA . ASN B 2 169 ? 187.964 174.798 235.181 1.00 70.42 169 ASN A CA 1
ATOM 3267 C C . ASN B 2 169 ? 189.305 174.881 234.456 1.00 70.42 169 ASN A C 1
ATOM 3268 O O . ASN B 2 169 ? 189.542 174.226 233.443 1.00 70.42 169 ASN A O 1
ATOM 3273 N N . TYR B 2 170 ? 190.206 175.695 235.010 1.00 69.24 170 TYR A N 1
ATOM 3274 C CA . TYR B 2 170 ? 191.551 175.858 234.460 1.00 69.24 170 TYR A CA 1
ATOM 3275 C C . TYR B 2 170 ? 192.422 174.652 234.818 1.00 69.24 170 TYR A C 1
ATOM 3276 O O . TYR B 2 170 ? 193.450 174.759 235.485 1.00 69.24 170 TYR A O 1
ATOM 3285 N N . SER B 2 171 ? 191.991 173.485 234.354 1.00 69.04 171 SER A N 1
ATOM 3286 C CA . SER B 2 171 ? 192.677 172.237 234.638 1.00 69.04 171 SER A CA 1
ATOM 3287 C C . SER B 2 171 ? 193.490 171.799 233.428 1.00 69.04 171 SER A C 1
ATOM 3288 O O . SER B 2 171 ? 193.280 172.269 232.308 1.00 69.04 171 SER A O 1
ATOM 3291 N N . GLY B 2 172 ? 194.428 170.895 233.669 1.00 71.05 172 GLY A N 1
ATOM 3292 C CA . GLY B 2 172 ? 195.256 170.374 232.583 1.00 71.05 172 GLY A CA 1
ATOM 3293 C C . GLY B 2 172 ? 196.368 171.284 232.124 1.00 71.05 172 GLY A C 1
ATOM 3294 O O . GLY B 2 172 ? 197.500 170.832 231.931 1.00 71.05 172 GLY A O 1
ATOM 3295 N N . ILE B 2 173 ? 196.071 172.570 231.925 1.00 71.20 173 ILE A N 1
ATOM 3296 C CA . ILE B 2 173 ? 197.126 173.517 231.586 1.00 71.20 173 ILE A CA 1
ATOM 3297 C C . ILE B 2 173 ? 198.094 173.671 232.750 1.00 71.20 173 ILE A C 1
ATOM 3298 O O . ILE B 2 173 ? 199.290 173.910 232.544 1.00 71.20 173 ILE A O 1
ATOM 3303 N N . ASN B 2 174 ? 197.607 173.525 233.986 1.00 74.12 174 ASN A N 1
ATOM 3304 C CA . ASN B 2 174 ? 198.510 173.462 235.130 1.00 74.12 174 ASN A CA 1
ATOM 3305 C C . ASN B 2 174 ? 199.423 172.248 235.029 1.00 74.12 174 ASN A C 1
ATOM 3306 O O . ASN B 2 174 ? 200.612 172.326 235.357 1.00 74.12 174 ASN A O 1
ATOM 3311 N N . GLU B 2 175 ? 198.884 171.117 234.567 1.00 74.12 175 GLU A N 1
ATOM 3312 C CA . GLU B 2 175 ? 199.715 169.941 234.339 1.00 74.12 175 GLU A CA 1
ATOM 3313 C C . GLU B 2 175 ? 200.762 170.207 233.264 1.00 74.12 175 GLU A C 1
ATOM 3314 O O . GLU B 2 175 ? 201.910 169.770 233.385 1.00 74.12 175 GLU A O 1
ATOM 3320 N N . LEU B 2 176 ? 200.379 170.913 232.198 1.00 73.90 176 LEU A N 1
ATOM 3321 C CA . LEU B 2 176 ? 201.332 171.239 231.139 1.00 73.90 176 LEU A CA 1
ATOM 3322 C C . LEU B 2 176 ? 202.450 172.135 231.660 1.00 73.90 176 LEU A C 1
ATOM 3323 O O . LEU B 2 176 ? 203.632 171.916 231.358 1.00 73.90 176 LEU A O 1
ATOM 3328 N N . GLY B 2 177 ? 202.090 173.157 232.437 1.00 72.54 177 GLY A N 1
ATOM 3329 C CA . GLY B 2 177 ? 203.101 174.006 233.043 1.00 72.54 177 GLY A CA 1
ATOM 3330 C C . GLY B 2 177 ? 204.007 173.238 233.984 1.00 72.54 177 GLY A C 1
ATOM 3331 O O . GLY B 2 177 ? 205.217 173.472 234.025 1.00 72.54 177 GLY A O 1
ATOM 3332 N N . SER B 2 178 ? 203.433 172.307 234.749 1.00 72.95 178 SER A N 1
ATOM 3333 C CA . SER B 2 178 ? 204.240 171.468 235.627 1.00 72.95 178 SER A CA 1
ATOM 3334 C C . SER B 2 178 ? 205.206 170.607 234.826 1.00 72.95 178 SER A C 1
ATOM 3335 O O . SER B 2 178 ? 206.360 170.424 235.225 1.00 72.95 178 SER A O 1
ATOM 3338 N N . ILE B 2 179 ? 204.750 170.068 233.694 1.00 72.93 179 ILE A N 1
ATOM 3339 C CA . ILE B 2 179 ? 205.620 169.249 232.853 1.00 72.93 179 ILE A CA 1
ATOM 3340 C C . ILE B 2 179 ? 206.782 170.081 232.326 1.00 72.93 179 ILE A C 1
ATOM 3341 O O . ILE B 2 179 ? 207.943 169.654 232.366 1.00 72.93 179 ILE A O 1
ATOM 3346 N N . PHE B 2 180 ? 206.489 171.286 231.829 1.00 72.99 180 PHE A N 1
ATOM 3347 C CA . PHE B 2 180 ? 207.563 172.141 231.329 1.00 72.99 180 PHE A CA 1
ATOM 3348 C C . PHE B 2 180 ? 208.538 172.526 232.436 1.00 72.99 180 PHE A C 1
ATOM 3349 O O . PHE B 2 180 ? 209.757 172.517 232.228 1.00 72.99 180 PHE A O 1
ATOM 3357 N N . LYS B 2 181 ? 208.025 172.868 233.619 1.00 74.82 181 LYS A N 1
ATOM 3358 C CA . LYS B 2 181 ? 208.910 173.278 234.704 1.00 74.82 181 LYS A CA 1
ATOM 3359 C C . LYS B 2 181 ? 209.753 172.111 235.202 1.00 74.82 181 LYS A C 1
ATOM 3360 O O . LYS B 2 181 ? 210.916 172.296 235.578 1.00 74.82 181 LYS A O 1
ATOM 3366 N N . THR B 2 182 ? 209.185 170.903 235.217 1.00 74.12 182 THR A N 1
ATOM 3367 C CA . THR B 2 182 ? 209.966 169.721 235.561 1.00 74.12 182 THR A CA 1
ATOM 3368 C C . THR B 2 182 ? 211.042 169.457 234.518 1.00 74.12 182 THR A C 1
ATOM 3369 O O . THR B 2 182 ? 212.161 169.059 234.859 1.00 74.12 182 THR A O 1
ATOM 3373 N N . ALA B 2 183 ? 210.719 169.669 233.240 1.00 71.99 183 ALA A N 1
ATOM 3374 C CA . ALA B 2 183 ? 211.728 169.538 232.195 1.00 71.99 183 ALA A CA 1
ATOM 3375 C C . ALA B 2 183 ? 212.852 170.544 232.397 1.00 71.99 183 ALA A C 1
ATOM 3376 O O . ALA B 2 183 ? 214.028 170.226 232.185 1.00 71.99 183 ALA A O 1
ATOM 3378 N N . HIS B 2 184 ? 212.508 171.767 232.806 1.00 71.52 184 HIS A N 1
ATOM 3379 C CA . HIS B 2 184 ? 213.532 172.764 233.100 1.00 71.52 184 HIS A CA 1
ATOM 3380 C C . HIS B 2 184 ? 214.396 172.334 234.278 1.00 71.52 184 HIS A C 1
ATOM 3381 O O . HIS B 2 184 ? 215.610 172.572 234.287 1.00 71.52 184 HIS A O 1
ATOM 3388 N N . SER B 2 185 ? 213.786 171.710 235.288 1.00 73.80 185 SER A N 1
ATOM 3389 C CA . SER B 2 185 ? 214.540 171.289 236.465 1.00 73.80 185 SER A CA 1
ATOM 3390 C C . SER B 2 185 ? 215.575 170.228 236.113 1.00 73.80 185 SER A C 1
ATOM 3391 O O . SER B 2 185 ? 216.715 170.283 236.588 1.00 73.80 185 SER A O 1
ATOM 3394 N N . ILE B 2 186 ? 215.195 169.249 235.289 1.00 75.07 186 ILE A N 1
ATOM 3395 C CA . ILE B 2 186 ? 216.137 168.205 234.894 1.00 75.07 186 ILE A CA 1
ATOM 3396 C C . ILE B 2 186 ? 217.272 168.801 234.072 1.00 75.07 186 ILE A C 1
ATOM 3397 O O . ILE B 2 186 ? 218.450 168.489 234.285 1.00 75.07 186 ILE A O 1
ATOM 3402 N N . ASN B 2 187 ? 216.934 169.668 233.125 1.00 75.79 187 ASN A N 1
ATOM 3403 C CA . ASN B 2 187 ? 217.922 170.331 232.287 1.00 75.79 187 ASN A CA 1
ATOM 3404 C C . ASN B 2 187 ? 217.425 171.728 231.943 1.00 75.79 187 ASN A C 1
ATOM 3405 O O . ASN B 2 187 ? 216.346 171.873 231.355 1.00 75.79 187 ASN A O 1
ATOM 3410 N N . PRO B 2 188 ? 218.165 172.777 232.310 1.00 74.21 188 PRO A N 1
ATOM 3411 C CA . PRO B 2 188 ? 217.736 174.132 231.928 1.00 74.21 188 PRO A CA 1
ATOM 3412 C C . PRO B 2 188 ? 217.601 174.315 230.427 1.00 74.21 188 PRO A C 1
ATOM 3413 O O . PRO B 2 188 ? 216.686 175.013 229.977 1.00 74.21 188 PRO A O 1
ATOM 3417 N N . ASN B 2 189 ? 218.476 173.691 229.637 1.00 74.32 189 ASN A N 1
ATOM 3418 C CA . ASN B 2 189 ? 218.466 173.838 228.181 1.00 74.32 189 ASN A CA 1
ATOM 3419 C C . ASN B 2 189 ? 217.385 172.934 227.594 1.00 74.32 189 ASN A C 1
ATOM 3420 O O . ASN B 2 189 ? 217.645 171.860 227.047 1.00 74.32 189 ASN A O 1
ATOM 3425 N N . VAL B 2 190 ? 216.140 173.390 227.711 1.00 70.21 190 VAL A N 1
ATOM 3426 C CA . VAL B 2 190 ? 214.983 172.689 227.171 1.00 70.21 190 VAL A CA 1
ATOM 3427 C C . VAL B 2 190 ? 214.139 173.679 226.378 1.00 70.21 190 VAL A C 1
ATOM 3428 O O . VAL B 2 190 ? 213.978 174.838 226.778 1.00 70.21 190 VAL A O 1
ATOM 3432 N N . SER B 2 191 ? 213.625 173.228 225.238 1.00 67.03 191 SER A N 1
ATOM 3433 C CA . SER B 2 191 ? 212.882 174.094 224.335 1.00 67.03 191 SER A CA 1
ATOM 3434 C C . SER B 2 191 ? 211.486 174.385 224.868 1.00 67.03 191 SER A C 1
ATOM 3435 O O . SER B 2 191 ? 210.823 173.509 225.430 1.00 67.03 191 SER A O 1
ATOM 3438 N N . PHE B 2 192 ? 211.040 175.620 224.674 1.00 66.33 192 PHE A N 1
ATOM 3439 C CA . PHE B 2 192 ? 209.716 176.093 225.043 1.00 66.33 192 PHE A CA 1
ATOM 3440 C C . PHE B 2 192 ? 208.975 176.617 223.819 1.00 66.33 192 PHE A C 1
ATOM 3441 O O . PHE B 2 192 ? 209.595 176.969 222.809 1.00 66.33 192 PHE A O 1
ATOM 3449 N N . PRO B 2 193 ? 207.639 176.677 223.872 1.00 63.07 193 PRO A N 1
ATOM 3450 C CA . PRO B 2 193 ? 206.873 177.193 222.729 1.00 63.07 193 PRO A CA 1
ATOM 3451 C C . PRO B 2 193 ? 207.030 178.689 222.498 1.00 63.07 193 PRO A C 1
ATOM 3452 O O . PRO B 2 193 ? 207.810 179.361 223.179 1.00 63.07 193 PRO A O 1
ATOM 3456 N N . LEU B 2 194 ? 206.283 179.214 221.528 1.00 60.28 194 LEU A N 1
ATOM 3457 C CA . LEU B 2 194 ? 206.383 180.595 221.065 1.00 60.28 194 LEU A CA 1
ATOM 3458 C C . LEU B 2 194 ? 205.002 181.247 221.046 1.00 60.28 194 LEU A C 1
ATOM 3459 O O . LEU B 2 194 ? 204.539 181.765 220.028 1.00 60.28 194 LEU A O 1
ATOM 3464 N N . ILE B 2 195 ? 204.290 181.172 222.167 1.00 60.59 195 ILE A N 1
ATOM 3465 C CA . ILE B 2 195 ? 202.983 181.811 222.269 1.00 60.59 195 ILE A CA 1
ATOM 3466 C C . ILE B 2 195 ? 203.129 183.297 221.963 1.00 60.59 195 ILE A C 1
ATOM 3467 O O . ILE B 2 195 ? 203.788 184.033 222.706 1.00 60.59 195 ILE A O 1
ATOM 3472 N N . ALA B 2 196 ? 202.515 183.748 220.869 1.00 58.14 196 ALA A N 1
ATOM 3473 C CA . ALA B 2 196 ? 202.670 185.124 220.420 1.00 58.14 196 ALA A CA 1
ATOM 3474 C C . ALA B 2 196 ? 201.447 185.543 219.619 1.00 58.14 196 ALA A C 1
ATOM 3475 O O . ALA B 2 196 ? 200.705 184.707 219.097 1.00 58.14 196 ALA A O 1
ATOM 3477 N N . MET B 2 197 ? 201.247 186.857 219.527 1.00 59.45 197 MET A N 1
ATOM 3478 C CA . MET B 2 197 ? 200.168 187.427 218.733 1.00 59.45 197 MET A CA 1
ATOM 3479 C C . MET B 2 197 ? 200.648 188.732 218.115 1.00 59.45 197 MET A C 1
ATOM 3480 O O . MET B 2 197 ? 201.549 189.389 218.643 1.00 59.45 197 MET A O 1
ATOM 3485 N N . TYR B 2 198 ? 200.033 189.103 216.994 1.00 61.10 198 TYR A N 1
ATOM 3486 C CA . TYR B 2 198 ? 200.402 190.306 216.255 1.00 61.10 198 TYR A CA 1
ATOM 3487 C C . TYR B 2 198 ? 199.131 190.897 215.662 1.00 61.10 198 TYR A C 1
ATOM 3488 O O . TYR B 2 198 ? 198.598 190.365 214.683 1.00 61.10 198 TYR A O 1
ATOM 3497 N N . THR B 2 199 ? 198.648 191.991 216.246 1.00 66.67 199 THR A N 1
ATOM 3498 C CA . THR B 2 199 ? 197.396 192.606 215.823 1.00 66.67 199 THR A CA 1
ATOM 3499 C C . THR B 2 199 ? 197.626 193.451 214.573 1.00 66.67 199 THR A C 1
ATOM 3500 O O . THR B 2 199 ? 198.656 193.349 213.903 1.00 66.67 199 THR A O 1
ATOM 3504 N N . VAL B 2 200 ? 196.649 194.298 214.234 1.00 69.15 200 VAL A N 1
ATOM 3505 C CA . VAL B 2 200 ? 196.749 195.139 213.042 1.00 69.15 200 VAL A CA 1
ATOM 3506 C C . VAL B 2 200 ? 197.682 196.321 213.228 1.00 69.15 200 VAL A C 1
ATOM 3507 O O . VAL B 2 200 ? 197.792 197.159 212.323 1.00 69.15 200 VAL A O 1
ATOM 3511 N N . GLU B 2 201 ? 198.356 196.422 214.373 1.00 70.99 201 GLU A N 1
ATOM 3512 C CA . GLU B 2 201 ? 199.238 197.547 214.652 1.00 70.99 201 GLU A CA 1
ATOM 3513 C C . GLU B 2 201 ? 200.668 197.069 214.878 1.00 70.99 201 GLU A C 1
ATOM 3514 O O . GLU B 2 201 ? 201.327 197.495 215.831 1.00 70.99 201 GLU A O 1
ATOM 3520 N N . ARG B 2 202 ? 201.147 196.175 214.009 1.00 71.04 202 ARG A N 1
ATOM 3521 C CA . ARG B 2 202 ? 202.479 195.603 214.180 1.00 71.04 202 ARG A CA 1
ATOM 3522 C C . ARG B 2 202 ? 203.562 196.662 214.034 1.00 71.04 202 ARG A C 1
ATOM 3523 O O . ARG B 2 202 ? 204.445 196.787 214.890 1.00 71.04 202 ARG A O 1
ATOM 3531 N N . ALA B 2 203 ? 203.511 197.436 212.955 1.00 79.53 203 ALA A N 1
ATOM 3532 C CA . ALA B 2 203 ? 204.602 198.324 212.588 1.00 79.53 203 ALA A CA 1
ATOM 3533 C C . ALA B 2 203 ? 204.443 199.735 213.132 1.00 79.53 203 ALA A C 1
ATOM 3534 O O . ALA B 2 203 ? 205.278 200.593 212.827 1.00 79.53 203 ALA A O 1
ATOM 3536 N N . ASN B 2 204 ? 203.404 200.009 213.919 1.00 83.29 204 ASN A N 1
ATOM 3537 C CA . ASN B 2 204 ? 203.267 201.332 214.522 1.00 83.29 204 ASN A CA 1
ATOM 3538 C C . ASN B 2 204 ? 204.102 201.461 215.793 1.00 83.29 204 ASN A C 1
ATOM 3539 O O . ASN B 2 204 ? 203.606 201.820 216.864 1.00 83.29 204 ASN A O 1
ATOM 3544 N N . ASP B 2 205 ? 205.384 201.122 215.678 1.00 87.86 205 ASP A N 1
ATOM 3545 C CA . ASP B 2 205 ? 206.370 201.284 216.733 1.00 87.86 205 ASP A CA 1
ATOM 3546 C C . ASP B 2 205 ? 207.728 201.707 216.203 1.00 87.86 205 ASP A C 1
ATOM 3547 O O . ASP B 2 205 ? 208.524 202.268 216.968 1.00 87.86 205 ASP A O 1
ATOM 3552 N N . VAL B 2 206 ? 208.013 201.471 214.928 1.00 89.84 206 VAL A N 1
ATOM 3553 C CA . VAL B 2 206 ? 209.291 201.814 214.323 1.00 89.84 206 VAL A CA 1
ATOM 3554 C C . VAL B 2 206 ? 209.224 203.263 213.859 1.00 89.84 206 VAL A C 1
ATOM 3555 O O . VAL B 2 206 ? 208.363 203.626 213.049 1.00 89.84 206 VAL A O 1
ATOM 3559 N N . SER B 2 207 ? 210.127 204.092 214.374 1.00 95.72 207 SER A N 1
ATOM 3560 C CA . SER B 2 207 ? 210.183 205.495 213.996 1.00 95.72 207 SER A CA 1
ATOM 3561 C C . SER B 2 207 ? 211.628 205.959 214.079 1.00 95.72 207 SER A C 1
ATOM 3562 O O . SER B 2 207 ? 212.443 205.376 214.796 1.00 95.72 207 SER A O 1
ATOM 3565 N N . THR B 2 208 ? 211.936 207.027 213.338 1.00 99.18 208 THR A N 1
ATOM 3566 C CA . THR B 2 208 ? 213.309 207.524 213.294 1.00 99.18 208 THR A CA 1
ATOM 3567 C C . THR B 2 208 ? 213.779 207.987 214.670 1.00 99.18 208 THR A C 1
ATOM 3568 O O . THR B 2 208 ? 214.927 207.738 215.059 1.00 99.18 208 THR A O 1
ATOM 3572 N N . ARG B 2 209 ? 212.907 208.657 215.424 1.00 100.08 209 ARG A N 1
ATOM 3573 C CA . ARG B 2 209 ? 213.229 208.985 216.807 1.00 100.08 209 ARG A CA 1
ATOM 3574 C C . ARG B 2 209 ? 213.337 207.721 217.649 1.00 100.08 209 ARG A C 1
ATOM 3575 O O . ARG B 2 209 ? 214.183 207.633 218.548 1.00 100.08 209 ARG A O 1
ATOM 3583 N N . ASP B 2 210 ? 212.502 206.724 217.355 1.00 98.53 210 ASP A N 1
ATOM 3584 C CA . ASP B 2 210 ? 212.586 205.420 217.998 1.00 98.53 210 ASP A CA 1
ATOM 3585 C C . ASP B 2 210 ? 213.738 204.575 217.468 1.00 98.53 210 ASP A C 1
ATOM 3586 O O . ASP B 2 210 ? 214.004 203.504 218.024 1.00 98.53 210 ASP A O 1
ATOM 3591 N N . ILE B 2 211 ? 214.402 205.007 216.399 1.00 94.91 211 ILE A N 1
ATOM 3592 C CA . ILE B 2 211 ? 215.686 204.425 216.025 1.00 94.91 211 ILE A CA 1
ATOM 3593 C C . ILE B 2 211 ? 216.826 205.112 216.765 1.00 94.91 211 ILE A C 1
ATOM 3594 O O . ILE B 2 211 ? 217.784 204.459 217.187 1.00 94.91 211 ILE A O 1
ATOM 3599 N N . GLU B 2 212 ? 216.732 206.434 216.933 1.00 95.64 212 GLU A N 1
ATOM 3600 C CA . GLU B 2 212 ? 217.741 207.159 217.699 1.00 95.64 212 GLU A CA 1
ATOM 3601 C C . GLU B 2 212 ? 217.768 206.700 219.152 1.00 95.64 212 GLU A C 1
ATOM 3602 O O . GLU B 2 212 ? 218.845 206.482 219.720 1.00 95.64 212 GLU A O 1
ATOM 3608 N N . ASN B 2 213 ? 216.595 206.545 219.765 1.00 94.50 213 ASN A N 1
ATOM 3609 C CA . ASN B 2 213 ? 216.452 206.047 221.144 1.00 94.50 213 ASN A CA 1
ATOM 3610 C C . ASN B 2 213 ? 217.221 206.985 222.073 1.00 94.50 213 ASN A C 1
ATOM 3611 O O . ASN B 2 213 ? 217.012 208.206 221.992 1.00 94.50 213 ASN A O 1
ATOM 3616 N N . SER B 2 214 ? 218.075 206.469 222.965 1.00 95.14 214 SER A N 1
ATOM 3617 C CA . SER B 2 214 ? 218.882 207.247 223.904 1.00 95.14 214 SER A CA 1
ATOM 3618 C C . SER B 2 214 ? 218.032 207.915 224.980 1.00 95.14 214 SER A C 1
ATOM 3619 O O . SER B 2 214 ? 218.565 208.586 225.870 1.00 95.14 214 SER A O 1
ATOM 3622 N N . GLU B 2 215 ? 216.711 207.738 224.911 1.00 94.20 215 GLU A N 1
ATOM 3623 C CA . GLU B 2 215 ? 215.815 208.328 225.896 1.00 94.20 215 GLU A CA 1
ATOM 3624 C C . GLU B 2 215 ? 214.608 207.443 226.184 1.00 94.20 215 GLU A C 1
ATOM 3625 O O . GLU B 2 215 ? 213.728 207.856 226.951 1.00 94.20 215 GLU A O 1
ATOM 3627 N N . GLU B 2 216 ? 214.538 206.247 225.603 1.00 93.38 216 GLU A N 1
ATOM 3628 C CA . GLU B 2 216 ? 213.390 205.363 225.753 1.00 93.38 216 GLU A CA 1
ATOM 3629 C C . GLU B 2 216 ? 213.689 204.138 226.603 1.00 93.38 216 GLU A C 1
ATOM 3630 O O . GLU B 2 216 ? 212.993 203.887 227.591 1.00 93.38 216 GLU A O 1
ATOM 3632 N N . ILE B 2 217 ? 214.707 203.361 226.244 1.00 92.67 217 ILE A N 1
ATOM 3633 C CA . ILE B 2 217 ? 215.071 202.150 226.972 1.00 92.67 217 ILE A CA 1
ATOM 3634 C C . ILE B 2 217 ? 216.462 202.361 227.553 1.00 92.67 217 ILE A C 1
ATOM 3635 O O . ILE B 2 217 ? 217.452 202.418 226.812 1.00 92.67 217 ILE A O 1
ATOM 3640 N N . LYS B 2 218 ? 216.539 202.474 228.880 1.00 97.09 218 LYS A N 1
ATOM 3641 C CA . LYS B 2 218 ? 217.808 202.621 229.597 1.00 97.09 218 LYS A CA 1
ATOM 3642 C C . LYS B 2 218 ? 217.714 201.763 230.858 1.00 97.09 218 LYS A C 1
ATOM 3643 O O . LYS B 2 218 ? 217.254 202.228 231.904 1.00 97.09 218 LYS A O 1
ATOM 3645 N N . GLU B 2 219 ? 218.154 200.514 230.751 1.00 97.11 219 GLU A N 1
ATOM 3646 C CA . GLU B 2 219 ? 218.070 199.569 231.858 1.00 97.11 219 GLU A CA 1
ATOM 3647 C C . GLU B 2 219 ? 219.137 198.498 231.643 1.00 97.11 219 GLU A C 1
ATOM 3648 O O . GLU B 2 219 ? 220.023 198.642 230.794 1.00 97.11 219 GLU A O 1
ATOM 3654 N N . ALA B 2 220 ? 219.053 197.417 232.417 1.00 93.80 220 ALA A N 1
ATOM 3655 C CA . ALA B 2 220 ? 220.042 196.349 232.377 1.00 93.80 220 ALA A CA 1
ATOM 3656 C C . ALA B 2 220 ? 219.394 195.018 232.018 1.00 93.80 220 ALA A C 1
ATOM 3657 O O . ALA B 2 220 ? 219.610 194.016 232.708 1.00 93.80 220 ALA A O 1
ATOM 3659 N N . GLN B 2 221 ? 218.584 195.007 230.958 1.00 90.80 221 GLN A N 1
ATOM 3660 C CA . GLN B 2 221 ? 217.855 193.807 230.564 1.00 90.80 221 GLN A CA 1
ATOM 3661 C C . GLN B 2 221 ? 218.801 192.628 230.375 1.00 90.80 221 GLN A C 1
ATOM 3662 O O . GLN B 2 221 ? 219.832 192.741 229.707 1.00 90.80 221 GLN A O 1
ATOM 3668 N N . ILE B 2 222 ? 218.442 191.496 230.973 1.00 88.17 222 ILE A N 1
ATOM 3669 C CA . ILE B 2 222 ? 219.231 190.272 230.907 1.00 88.17 222 ILE A CA 1
ATOM 3670 C C . ILE B 2 222 ? 218.450 189.256 230.087 1.00 88.17 222 ILE A C 1
ATOM 3671 O O . ILE B 2 222 ? 217.297 188.941 230.410 1.00 88.17 222 ILE A O 1
ATOM 3676 N N . TRP B 2 223 ? 219.074 188.742 229.031 1.00 86.91 223 TRP A N 1
ATOM 3677 C CA . TRP B 2 223 ? 218.409 187.790 228.151 1.00 86.91 223 TRP A CA 1
ATOM 3678 C C . TRP B 2 223 ? 218.292 186.430 228.827 1.00 86.91 223 TRP A C 1
ATOM 3679 O O . TRP B 2 223 ? 219.299 185.825 229.209 1.00 86.91 223 TRP A O 1
ATOM 3690 N N . ASP B 2 224 ? 217.058 185.954 228.974 1.00 77.80 224 ASP A N 1
ATOM 3691 C CA . ASP B 2 224 ? 216.762 184.607 229.439 1.00 77.80 224 ASP A CA 1
ATOM 3692 C C . ASP B 2 224 ? 215.676 184.016 228.546 1.00 77.80 224 ASP A C 1
ATOM 3693 O O . ASP B 2 224 ? 215.182 184.667 227.621 1.00 77.80 224 ASP A O 1
ATOM 3698 N N . LYS B 2 225 ? 215.307 182.764 228.819 1.00 70.30 225 LYS A N 1
ATOM 3699 C CA . LYS B 2 225 ? 214.292 182.113 227.997 1.00 70.30 225 LYS A CA 1
ATOM 3700 C C . LYS B 2 225 ? 212.933 182.774 228.163 1.00 70.30 225 LYS A C 1
ATOM 3701 O O . LYS B 2 225 ? 212.177 182.904 227.194 1.00 70.30 225 LYS A O 1
ATOM 3707 N N . PHE B 2 226 ? 212.605 183.196 229.379 1.00 70.33 226 PHE A N 1
ATOM 3708 C CA . PHE B 2 226 ? 211.313 183.810 229.640 1.00 70.33 226 PHE A CA 1
ATOM 3709 C C . PHE B 2 226 ? 211.239 185.243 229.138 1.00 70.33 226 PHE A C 1
ATOM 3710 O O . PHE B 2 226 ? 210.179 185.868 229.251 1.00 70.33 226 PHE A O 1
ATOM 3718 N N . LYS B 2 227 ? 212.337 185.774 228.593 1.00 73.53 227 LYS A N 1
ATOM 3719 C CA . LYS B 2 227 ? 212.311 187.111 228.009 1.00 73.53 227 LYS A CA 1
ATOM 3720 C C . LYS B 2 227 ? 211.357 187.174 226.825 1.00 73.53 227 LYS A C 1
ATOM 3721 O O . LYS B 2 227 ? 210.699 188.197 226.602 1.00 73.53 227 LYS A O 1
ATOM 3727 N N . ALA B 2 228 ? 211.266 186.088 226.055 1.00 73.73 228 ALA A N 1
ATOM 3728 C CA . ALA B 2 228 ? 210.383 186.068 224.896 1.00 73.73 228 ALA A CA 1
ATOM 3729 C C . ALA B 2 228 ? 208.916 186.196 225.284 1.00 73.73 228 ALA A C 1
ATOM 3730 O O . ALA B 2 228 ? 208.085 186.513 224.426 1.00 73.73 228 ALA A O 1
ATOM 3732 N N . TYR B 2 229 ? 208.581 185.957 226.548 1.00 71.58 229 TYR A N 1
ATOM 3733 C CA . TYR B 2 229 ? 207.215 186.090 227.031 1.00 71.58 229 TYR A CA 1
ATOM 3734 C C . TYR B 2 229 ? 206.924 187.470 227.603 1.00 71.58 229 TYR A C 1
ATOM 3735 O O . TYR B 2 229 ? 205.812 187.702 228.088 1.00 71.58 229 TYR A O 1
ATOM 3744 N N . ASN B 2 230 ? 207.889 188.385 227.559 1.00 70.54 230 ASN A N 1
ATOM 3745 C CA . ASN B 2 230 ? 207.688 189.749 228.040 1.00 70.54 230 ASN A CA 1
ATOM 3746 C C . ASN B 2 230 ? 207.018 190.553 226.934 1.00 70.54 230 ASN A C 1
ATOM 3747 O O . ASN B 2 230 ? 207.659 190.937 225.953 1.00 70.54 230 ASN A O 1
ATOM 3752 N N . LYS B 2 231 ? 205.719 190.808 227.098 1.00 66.96 231 LYS A N 1
ATOM 3753 C CA . LYS B 2 231 ? 204.917 191.557 226.132 1.00 66.96 231 LYS A CA 1
ATOM 3754 C C . LYS B 2 231 ? 204.984 190.898 224.751 1.00 66.96 231 LYS A C 1
ATOM 3755 O O . LYS B 2 231 ? 205.496 191.456 223.778 1.00 66.96 231 LYS A O 1
ATOM 3761 N N . SER B 2 232 ? 204.475 189.669 224.692 1.00 64.23 232 SER A N 1
ATOM 3762 C CA . SER B 2 232 ? 204.391 188.917 223.450 1.00 64.23 232 SER A CA 1
ATOM 3763 C C . SER B 2 232 ? 202.957 188.680 223.004 1.00 64.23 232 SER A C 1
ATOM 3764 O O . SER B 2 232 ? 202.742 188.040 221.969 1.00 64.23 232 SER A O 1
ATOM 3767 N N . LEU B 2 233 ? 201.974 189.180 223.751 1.00 64.30 233 LEU A N 1
ATOM 3768 C CA . LEU B 2 233 ? 200.565 188.953 223.454 1.00 64.30 233 LEU A CA 1
ATOM 3769 C C . LEU B 2 233 ? 199.770 190.249 223.530 1.00 64.30 233 LEU A C 1
ATOM 3770 O O . LEU B 2 233 ? 198.582 190.237 223.863 1.00 64.30 233 LEU A O 1
ATOM 3775 N N . THR B 2 234 ? 200.410 191.376 223.224 1.00 67.12 234 THR A N 1
ATOM 3776 C CA . THR B 2 234 ? 199.742 192.671 223.245 1.00 67.12 234 THR A CA 1
ATOM 3777 C C . THR B 2 234 ? 199.342 193.157 221.862 1.00 67.12 234 THR A C 1
ATOM 3778 O O . THR B 2 234 ? 198.378 193.921 221.742 1.00 67.12 234 THR A O 1
ATOM 3782 N N . GLY B 2 235 ? 200.055 192.739 220.821 1.00 68.62 235 GLY A N 1
ATOM 3783 C CA . GLY B 2 235 ? 199.721 193.141 219.471 1.00 68.62 235 GLY A CA 1
ATOM 3784 C C . GLY B 2 235 ? 200.711 194.108 218.860 1.00 68.62 235 GLY A C 1
ATOM 3785 O O . GLY B 2 235 ? 200.329 194.990 218.086 1.00 68.62 235 GLY A O 1
ATOM 3786 N N . LYS B 2 236 ? 201.988 193.956 219.201 1.00 72.79 236 LYS A N 1
ATOM 3787 C CA . LYS B 2 236 ? 203.026 194.820 218.665 1.00 72.79 236 LYS A CA 1
ATOM 3788 C C . LYS B 2 236 ? 204.299 194.012 218.472 1.00 72.79 236 LYS A C 1
ATOM 3789 O O . LYS B 2 236 ? 204.534 193.019 219.164 1.00 72.79 236 LYS A O 1
ATOM 3795 N N . ALA B 2 237 ? 205.118 194.452 217.521 1.00 75.91 237 ALA A N 1
ATOM 3796 C CA . ALA B 2 237 ? 206.429 193.865 217.273 1.00 75.91 237 ALA A CA 1
ATOM 3797 C C . ALA B 2 237 ? 207.470 194.744 217.956 1.00 75.91 237 ALA A C 1
ATOM 3798 O O . ALA B 2 237 ? 207.715 195.875 217.526 1.00 75.91 237 ALA A O 1
ATOM 3800 N N . ASP B 2 238 ? 208.081 194.222 219.020 1.00 80.35 238 ASP A N 1
ATOM 3801 C CA . ASP B 2 238 ? 209.029 194.989 219.826 1.00 80.35 238 ASP A CA 1
ATOM 3802 C C . ASP B 2 238 ? 210.335 195.107 219.047 1.00 80.35 238 ASP A C 1
ATOM 3803 O O . ASP B 2 238 ? 211.286 194.344 219.230 1.00 80.35 238 ASP A O 1
ATOM 3808 N N . PHE B 2 239 ? 210.370 196.090 218.145 1.00 84.21 239 PHE A N 1
ATOM 3809 C CA . PHE B 2 239 ? 211.566 196.310 217.340 1.00 84.21 239 PHE A CA 1
ATOM 3810 C C . PHE B 2 239 ? 212.669 196.979 218.149 1.00 84.21 239 PHE A C 1
ATOM 3811 O O . PHE B 2 239 ? 213.851 196.828 217.824 1.00 84.21 239 PHE A O 1
ATOM 3819 N N . LYS B 2 240 ? 212.305 197.724 219.195 1.00 83.77 240 LYS A N 1
ATOM 3820 C CA . LYS B 2 240 ? 213.305 198.403 220.014 1.00 83.77 240 LYS A CA 1
ATOM 3821 C C . LYS B 2 240 ? 214.187 197.403 220.752 1.00 83.77 240 LYS A C 1
ATOM 3822 O O . LYS B 2 240 ? 215.416 197.554 220.797 1.00 83.77 240 LYS A O 1
ATOM 3828 N N . LEU B 2 241 ? 213.579 196.375 221.345 1.00 81.38 241 LEU A N 1
ATOM 3829 C CA . LEU B 2 241 ? 214.368 195.361 222.031 1.00 81.38 241 LEU A CA 1
ATOM 3830 C C . LEU B 2 241 ? 215.195 194.547 221.045 1.00 81.38 241 LEU A C 1
ATOM 3831 O O . LEU B 2 241 ? 216.313 194.129 221.372 1.00 81.38 241 LEU A O 1
ATOM 3836 N N . PHE B 2 242 ? 214.674 194.325 219.835 1.00 82.27 242 PHE A N 1
ATOM 3837 C CA . PHE B 2 242 ? 215.485 193.713 218.789 1.00 82.27 242 PHE A CA 1
ATOM 3838 C C . PHE B 2 242 ? 216.703 194.565 218.473 1.00 82.27 242 PHE A C 1
ATOM 3839 O O . PHE B 2 242 ? 217.803 194.040 218.278 1.00 82.27 242 PHE A O 1
ATOM 3847 N N . PHE B 2 243 ? 216.516 195.881 218.382 1.00 87.13 243 PHE A N 1
ATOM 3848 C CA . PHE B 2 243 ? 217.632 196.772 218.094 1.00 87.13 243 PHE A CA 1
ATOM 3849 C C . PHE B 2 243 ? 218.663 196.726 219.213 1.00 87.13 243 PHE A C 1
ATOM 3850 O O . PHE B 2 243 ? 219.874 196.720 218.958 1.00 87.13 243 PHE A O 1
ATOM 3858 N N . ARG B 2 244 ? 218.195 196.682 220.462 1.00 87.75 244 ARG A N 1
ATOM 3859 C CA . ARG B 2 244 ? 219.110 196.539 221.592 1.00 87.75 244 ARG A CA 1
ATOM 3860 C C . ARG B 2 244 ? 219.892 195.233 221.510 1.00 87.75 244 ARG A C 1
ATOM 3861 O O . ARG B 2 244 ? 221.107 195.212 221.745 1.00 87.75 244 ARG A O 1
ATOM 3869 N N . TRP B 2 245 ? 219.213 194.132 221.180 1.00 83.65 245 TRP A N 1
ATOM 3870 C CA . TRP B 2 245 ? 219.891 192.844 221.071 1.00 83.65 245 TRP A CA 1
ATOM 3871 C C . TRP B 2 245 ? 220.904 192.851 219.932 1.00 83.65 245 TRP A C 1
ATOM 3872 O O . TRP B 2 245 ? 221.999 192.290 220.058 1.00 83.65 245 TRP A O 1
ATOM 3883 N N . PHE B 2 246 ? 220.550 193.483 218.811 1.00 87.80 246 PHE A N 1
ATOM 3884 C CA . PHE B 2 246 ? 221.475 193.635 217.693 1.00 87.80 246 PHE A CA 1
ATOM 3885 C C . PHE B 2 246 ? 222.720 194.398 218.120 1.00 87.80 246 PHE A C 1
ATOM 3886 O O . PHE B 2 246 ? 223.850 194.003 217.803 1.00 87.80 246 PHE A O 1
ATOM 3894 N N . LYS B 2 247 ? 222.525 195.506 218.836 1.00 89.54 247 LYS A N 1
ATOM 3895 C CA . LYS B 2 247 ? 223.656 196.304 219.294 1.00 89.54 247 LYS A CA 1
ATOM 3896 C C . LYS B 2 247 ? 224.539 195.505 220.242 1.00 89.54 247 LYS A C 1
ATOM 3897 O O . LYS B 2 247 ? 225.770 195.561 220.147 1.00 89.54 247 LYS A O 1
ATOM 3903 N N . GLU B 2 248 ? 223.929 194.750 221.159 1.00 91.16 248 GLU A N 1
ATOM 3904 C CA . GLU B 2 248 ? 224.715 193.933 222.079 1.00 91.16 248 GLU A CA 1
ATOM 3905 C C . GLU B 2 248 ? 225.511 192.870 221.334 1.00 91.16 248 GLU A C 1
ATOM 3906 O O . GLU B 2 248 ? 226.686 192.636 221.640 1.00 91.16 248 GLU A O 1
ATOM 3912 N N . LEU B 2 249 ? 224.890 192.213 220.352 1.00 90.62 249 LEU A N 1
ATOM 3913 C CA . LEU B 2 249 ? 225.598 191.186 219.594 1.00 90.62 249 LEU A CA 1
ATOM 3914 C C . LEU B 2 249 ? 226.772 191.778 218.823 1.00 90.62 249 LEU A C 1
ATOM 3915 O O . LEU B 2 249 ? 227.877 191.220 218.827 1.00 90.62 249 LEU A O 1
ATOM 3920 N N . ILE B 2 250 ? 226.560 192.919 218.167 1.00 94.90 250 ILE A N 1
ATOM 3921 C CA . ILE B 2 250 ? 227.640 193.516 217.390 1.00 94.90 250 ILE A CA 1
ATOM 3922 C C . ILE B 2 250 ? 228.754 194.012 218.305 1.00 94.90 250 ILE A C 1
ATOM 3923 O O . ILE B 2 250 ? 229.941 193.864 217.991 1.00 94.90 250 ILE A O 1
ATOM 3928 N N . GLU B 2 251 ? 228.402 194.583 219.461 1.00 97.15 251 GLU A N 1
ATOM 3929 C CA . GLU B 2 251 ? 229.433 195.078 220.366 1.00 97.15 251 GLU A CA 1
ATOM 3930 C C . GLU B 2 251 ? 230.222 193.932 220.992 1.00 97.15 251 GLU A C 1
ATOM 3931 O O . GLU B 2 251 ? 231.433 194.055 221.206 1.00 97.15 251 GLU A O 1
ATOM 3937 N N . ILE B 2 252 ? 229.569 192.801 221.275 1.00 100.22 252 ILE A N 1
ATOM 3938 C CA . ILE B 2 252 ? 230.325 191.670 221.802 1.00 100.22 252 ILE A CA 1
ATOM 3939 C C . ILE B 2 252 ? 231.201 191.064 220.712 1.00 100.22 252 ILE A C 1
ATOM 3940 O O . ILE B 2 252 ? 232.299 190.574 220.994 1.00 100.22 252 ILE A O 1
ATOM 3945 N N . GLU B 2 253 ? 230.754 191.107 219.452 1.00 102.39 253 GLU A N 1
ATOM 3946 C CA . GLU B 2 253 ? 231.622 190.683 218.356 1.00 102.39 253 GLU A CA 1
ATOM 3947 C C . GLU B 2 253 ? 232.847 191.587 218.242 1.00 102.39 253 GLU A C 1
ATOM 3948 O O . GLU B 2 253 ? 233.966 191.108 218.012 1.00 102.39 253 GLU A O 1
ATOM 3954 N N . ASN B 2 254 ? 232.649 192.901 218.388 1.00 105.94 254 ASN A N 1
ATOM 3955 C CA . ASN B 2 254 ? 233.779 193.827 218.362 1.00 105.94 254 ASN A CA 1
ATOM 3956 C C . ASN B 2 254 ? 234.733 193.565 219.520 1.00 105.94 254 ASN A C 1
ATOM 3957 O O . ASN B 2 254 ? 235.956 193.591 219.345 1.00 105.94 254 ASN A O 1
ATOM 3962 N N . SER B 2 255 ? 234.196 193.305 220.713 1.00 109.68 255 SER A N 1
ATOM 3963 C CA . SER B 2 255 ? 235.058 192.966 221.841 1.00 109.68 255 SER A CA 1
ATOM 3964 C C . SER B 2 255 ? 235.845 191.690 221.564 1.00 109.68 255 SER A C 1
ATOM 3965 O O . SER B 2 255 ? 237.052 191.623 221.834 1.00 109.68 255 SER A O 1
ATOM 3968 N N . ASP B 2 256 ? 235.183 190.676 221.003 1.00 110.59 256 ASP A N 1
ATOM 3969 C CA . ASP B 2 256 ? 235.846 189.404 220.737 1.00 110.59 256 ASP A CA 1
ATOM 3970 C C . ASP B 2 256 ? 236.979 189.569 219.732 1.00 110.59 256 ASP A C 1
ATOM 3971 O O . ASP B 2 256 ? 238.105 189.117 219.973 1.00 110.59 256 ASP A O 1
ATOM 3976 N N . ASN B 2 257 ? 236.709 190.225 218.601 1.00 111.30 257 ASN A N 1
ATOM 3977 C CA . ASN B 2 257 ? 237.763 190.345 217.600 1.00 111.30 257 ASN A CA 1
ATOM 3978 C C . ASN B 2 257 ? 238.779 191.430 217.940 1.00 111.30 257 ASN A C 1
ATOM 3979 O O . ASN B 2 257 ? 239.825 191.499 217.286 1.00 111.30 257 ASN A O 1
ATOM 3984 N N . ALA B 2 258 ? 238.503 192.273 218.940 1.00 113.95 258 ALA A N 1
ATOM 3985 C CA . ALA B 2 258 ? 239.549 193.125 219.493 1.00 113.95 258 ALA A CA 1
ATOM 3986 C C . ALA B 2 258 ? 240.472 192.337 220.414 1.00 113.95 258 ALA A C 1
ATOM 3987 O O . ALA B 2 258 ? 241.688 192.556 220.413 1.00 113.95 258 ALA A O 1
ATOM 3989 N N . ASP B 2 259 ? 239.912 191.419 221.209 1.00 115.26 259 ASP A N 1
ATOM 3990 C CA . ASP B 2 259 ? 240.756 190.552 222.026 1.00 115.26 259 ASP A CA 1
ATOM 3991 C C . ASP B 2 259 ? 241.547 189.570 221.170 1.00 115.26 259 ASP A C 1
ATOM 3992 O O . ASP B 2 259 ? 242.636 189.142 221.569 1.00 115.26 259 ASP A O 1
ATOM 3997 N N . ILE B 2 260 ? 241.016 189.196 220.003 1.00 115.55 260 ILE A N 1
ATOM 3998 C CA . ILE B 2 260 ? 241.750 188.309 219.102 1.00 115.55 260 ILE A CA 1
ATOM 3999 C C . ILE B 2 260 ? 243.035 188.976 218.626 1.00 115.55 260 ILE A C 1
ATOM 4000 O O . ILE B 2 260 ? 244.078 188.324 218.489 1.00 115.55 260 ILE A O 1
ATOM 4005 N N . THR B 2 261 ? 242.984 190.282 218.377 1.00 117.98 261 THR A N 1
ATOM 4006 C CA . THR B 2 261 ? 244.150 191.036 217.924 1.00 117.98 261 THR A CA 1
ATOM 4007 C C . THR B 2 261 ? 245.307 190.945 218.915 1.00 117.98 261 THR A C 1
ATOM 4008 O O . THR B 2 261 ? 245.318 191.631 219.937 1.00 117.98 261 THR A O 1
ATOM 4012 N N . VAL B 2 316 ? 232.314 181.362 216.461 1.00 111.65 316 VAL A N 1
ATOM 4013 C CA . VAL B 2 316 ? 231.558 180.840 217.592 1.00 111.65 316 VAL A CA 1
ATOM 4014 C C . VAL B 2 316 ? 230.892 181.993 218.340 1.00 111.65 316 VAL A C 1
ATOM 4015 O O . VAL B 2 316 ? 231.399 183.118 218.338 1.00 111.65 316 VAL A O 1
ATOM 4019 N N . ASN B 2 317 ? 229.728 181.710 218.934 1.00 107.40 317 ASN A N 1
ATOM 4020 C CA . ASN B 2 317 ? 228.963 182.655 219.744 1.00 107.40 317 ASN A CA 1
ATOM 4021 C C . ASN B 2 317 ? 228.373 183.773 218.886 1.00 107.40 317 ASN A C 1
ATOM 4022 O O . ASN B 2 317 ? 227.615 184.613 219.382 1.00 107.40 317 ASN A O 1
ATOM 4027 N N . SER B 2 318 ? 228.693 183.779 217.594 1.00 100.58 318 SER A N 1
ATOM 4028 C CA . SER B 2 318 ? 228.146 184.749 216.657 1.00 100.58 318 SER A CA 1
ATOM 4029 C C . SER B 2 318 ? 227.286 184.105 215.581 1.00 100.58 318 SER A C 1
ATOM 4030 O O . SER B 2 318 ? 226.772 184.814 214.710 1.00 100.58 318 SER A O 1
ATOM 4033 N N . LYS B 2 319 ? 227.116 182.781 215.618 1.00 95.75 319 LYS A N 1
ATOM 4034 C CA . LYS B 2 319 ? 226.293 182.111 214.619 1.00 95.75 319 LYS A CA 1
ATOM 4035 C C . LYS B 2 319 ? 224.826 182.494 214.750 1.00 95.75 319 LYS A C 1
ATOM 4036 O O . LYS B 2 319 ? 224.082 182.436 213.764 1.00 95.75 319 LYS A O 1
ATOM 4042 N N . THR B 2 320 ? 224.390 182.878 215.952 1.00 93.48 320 THR A N 1
ATOM 4043 C CA . THR B 2 320 ? 223.012 183.325 216.128 1.00 93.48 320 THR A CA 1
ATOM 4044 C C . THR B 2 320 ? 222.742 184.589 215.324 1.00 93.48 320 THR A C 1
ATOM 4045 O O . THR B 2 320 ? 221.669 184.740 214.726 1.00 93.48 320 THR A O 1
ATOM 4049 N N . LEU B 2 321 ? 223.709 185.508 215.296 1.00 89.67 321 LEU A N 1
ATOM 4050 C CA . LEU B 2 321 ? 223.557 186.730 214.515 1.00 89.67 321 LEU A CA 1
ATOM 4051 C C . LEU B 2 321 ? 223.379 186.416 213.037 1.00 89.67 321 LEU A C 1
ATOM 4052 O O . LEU B 2 321 ? 222.510 186.992 212.367 1.00 89.67 321 LEU A O 1
ATOM 4057 N N . HIS B 2 322 ? 224.189 185.493 212.514 1.00 88.40 322 HIS A N 1
ATOM 4058 C CA . HIS B 2 322 ? 224.076 185.111 211.112 1.00 88.40 322 HIS A CA 1
ATOM 4059 C C . HIS B 2 322 ? 222.713 184.501 210.819 1.00 88.40 322 HIS A C 1
ATOM 4060 O O . HIS B 2 322 ? 222.107 184.795 209.785 1.00 88.40 322 HIS A O 1
ATOM 4067 N N . THR B 2 323 ? 222.213 183.650 211.718 1.00 87.88 323 THR A N 1
ATOM 4068 C CA . THR B 2 323 ? 220.910 183.027 211.507 1.00 87.88 323 THR A CA 1
ATOM 4069 C C . THR B 2 323 ? 219.796 184.067 211.506 1.00 87.88 323 THR A C 1
ATOM 4070 O O . THR B 2 323 ? 218.908 184.046 210.643 1.00 87.88 323 THR A O 1
ATOM 4074 N N . VAL B 2 324 ? 219.833 184.995 212.465 1.00 83.78 324 VAL A N 1
ATOM 4075 C CA . VAL B 2 324 ? 218.796 186.021 212.542 1.00 83.78 324 VAL A CA 1
ATOM 4076 C C . VAL B 2 324 ? 218.813 186.895 211.295 1.00 83.78 324 VAL A C 1
ATOM 4077 O O . VAL B 2 324 ? 217.759 187.224 210.738 1.00 83.78 324 VAL A O 1
ATOM 4081 N N . GLU B 2 325 ? 220.005 187.288 210.835 1.00 88.99 325 GLU A N 1
ATOM 4082 C CA . GLU B 2 325 ? 220.078 188.104 209.626 1.00 88.99 325 GLU A CA 1
ATOM 4083 C C . GLU B 2 325 ? 219.633 187.321 208.394 1.00 88.99 325 GLU A C 1
ATOM 4084 O O . GLU B 2 325 ? 218.948 187.868 207.522 1.00 88.99 325 GLU A O 1
ATOM 4090 N N . ASP B 2 326 ? 220.006 186.042 208.304 1.00 88.50 326 ASP A N 1
ATOM 4091 C CA . ASP B 2 326 ? 219.621 185.230 207.155 1.00 88.50 326 ASP A CA 1
ATOM 4092 C C . ASP B 2 326 ? 218.115 185.018 207.095 1.00 88.50 326 ASP A C 1
ATOM 4093 O O . ASP B 2 326 ? 217.551 184.905 206.001 1.00 88.50 326 ASP A O 1
ATOM 4098 N N . ALA B 2 327 ? 217.452 184.951 208.252 1.00 85.80 327 ALA A N 1
ATOM 4099 C CA . ALA B 2 327 ? 215.996 184.862 208.253 1.00 85.80 327 ALA A CA 1
ATOM 4100 C C . ALA B 2 327 ? 215.372 186.101 207.624 1.00 85.80 327 ALA A C 1
ATOM 4101 O O . ALA B 2 327 ? 214.389 186.003 206.880 1.00 85.80 327 ALA A O 1
ATOM 4103 N N . MET B 2 328 ? 215.930 187.277 207.912 1.00 85.88 328 MET A N 1
ATOM 4104 C CA . MET B 2 328 ? 215.390 188.519 207.371 1.00 85.88 328 MET A CA 1
ATOM 4105 C C . MET B 2 328 ? 215.757 188.708 205.903 1.00 85.88 328 MET A C 1
ATOM 4106 O O . MET B 2 328 ? 214.948 189.220 205.121 1.00 85.88 328 MET A O 1
ATOM 4111 N N . TYR B 2 329 ? 216.969 188.307 205.512 1.00 87.18 329 TYR A N 1
ATOM 4112 C CA . TYR B 2 329 ? 217.415 188.491 204.134 1.00 87.18 329 TYR A CA 1
ATOM 4113 C C . TYR B 2 329 ? 216.627 187.646 203.143 1.00 87.18 329 TYR A C 1
ATOM 4114 O O . TYR B 2 329 ? 216.550 188.010 201.965 1.00 87.18 329 TYR A O 1
ATOM 4123 N N . SER B 2 330 ? 216.059 186.522 203.581 1.00 85.63 330 SER A N 1
ATOM 4124 C CA . SER B 2 330 ? 215.328 185.662 202.656 1.00 85.63 330 SER A CA 1
ATOM 4125 C C . SER B 2 330 ? 214.018 186.306 202.220 1.00 85.63 330 SER A C 1
ATOM 4126 O O . SER B 2 330 ? 213.695 186.336 201.027 1.00 85.63 330 SER A O 1
ATOM 4129 N N . PHE B 2 331 ? 213.248 186.828 203.176 1.00 81.03 331 PHE A N 1
ATOM 4130 C CA . PHE B 2 331 ? 211.931 187.367 202.852 1.00 81.03 331 PHE A CA 1
ATOM 4131 C C . PHE B 2 331 ? 212.047 188.700 202.125 1.00 81.03 331 PHE A C 1
ATOM 4132 O O . PHE B 2 331 ? 211.362 188.936 201.123 1.00 81.03 331 PHE A O 1
ATOM 4140 N N . LEU B 2 332 ? 212.906 189.582 202.615 1.00 84.30 332 LEU A N 1
ATOM 4141 C CA . LEU B 2 332 ? 213.128 190.862 201.961 1.00 84.30 332 LEU A CA 1
ATOM 4142 C C . LEU B 2 332 ? 214.055 190.668 200.768 1.00 84.30 332 LEU A C 1
ATOM 4143 O O . LEU B 2 332 ? 215.164 190.151 200.939 1.00 84.30 332 LEU A O 1
ATOM 4148 N N . PRO B 2 333 ? 213.657 191.068 199.562 1.00 87.00 333 PRO A N 1
ATOM 4149 C CA . PRO B 2 333 ? 214.493 190.799 198.389 1.00 87.00 333 PRO A CA 1
ATOM 4150 C C . PRO B 2 333 ? 215.562 191.855 198.143 1.00 87.00 333 PRO A C 1
ATOM 4151 O O . PRO B 2 333 ? 215.266 193.049 198.029 1.00 87.00 333 PRO A O 1
ATOM 4155 N N . GLY B 2 334 ? 216.816 191.415 198.062 1.00 87.67 334 GLY A N 1
ATOM 4156 C CA . GLY B 2 334 ? 217.929 192.299 197.789 1.00 87.67 334 GLY A CA 1
ATOM 4157 C C . GLY B 2 334 ? 218.433 193.096 198.971 1.00 87.67 334 GLY A C 1
ATOM 4158 O O . GLY B 2 334 ? 219.323 193.937 198.792 1.00 87.67 334 GLY A O 1
ATOM 4159 N N . PHE B 2 335 ? 217.903 192.864 200.169 1.00 86.07 335 PHE A N 1
ATOM 4160 C CA . PHE B 2 335 ? 218.301 193.609 201.358 1.00 86.07 335 PHE A CA 1
ATOM 4161 C C . PHE B 2 335 ? 219.406 192.837 202.069 1.00 86.07 335 PHE A C 1
ATOM 4162 O O . PHE B 2 335 ? 219.151 191.792 202.678 1.00 86.07 335 PHE A O 1
ATOM 4170 N N . SER B 2 336 ? 220.632 193.348 201.993 1.00 86.49 336 SER A N 1
ATOM 4171 C CA . SER B 2 336 ? 221.792 192.716 202.603 1.00 86.49 336 SER A CA 1
ATOM 4172 C C . SER B 2 336 ? 222.600 193.763 203.360 1.00 86.49 336 SER A C 1
ATOM 4173 O O . SER B 2 336 ? 222.250 194.946 203.391 1.00 86.49 336 SER A O 1
ATOM 4176 N N . ASN B 2 337 ? 223.686 193.307 203.987 1.00 86.50 337 ASN A N 1
ATOM 4177 C CA . ASN B 2 337 ? 224.646 194.171 204.675 1.00 86.50 337 ASN A CA 1
ATOM 4178 C C . ASN B 2 337 ? 223.964 195.029 205.744 1.00 86.50 337 ASN A C 1
ATOM 4179 O O . ASN B 2 337 ? 223.926 196.258 205.668 1.00 86.50 337 ASN A O 1
ATOM 4184 N N . LEU B 2 338 ? 223.418 194.350 206.749 1.00 84.92 338 LEU A N 1
ATOM 4185 C CA . LEU B 2 338 ? 222.801 195.014 207.890 1.00 84.92 338 LEU A CA 1
ATOM 4186 C C . LEU B 2 338 ? 223.868 195.265 208.949 1.00 84.92 338 LEU A C 1
ATOM 4187 O O . LEU B 2 338 ? 224.547 194.330 209.386 1.00 84.92 338 LEU A O 1
ATOM 4192 N N . LYS B 2 339 ? 224.017 196.525 209.356 1.00 86.10 339 LYS A N 1
ATOM 4193 C CA . LYS B 2 339 ? 225.081 196.909 210.272 1.00 86.10 339 LYS A CA 1
ATOM 4194 C C . LYS B 2 339 ? 224.580 198.009 211.197 1.00 86.10 339 LYS A C 1
ATOM 4195 O O . LYS B 2 339 ? 223.622 198.723 210.887 1.00 86.10 339 LYS A O 1
ATOM 4201 N N . LEU B 2 340 ? 225.247 198.137 212.342 1.00 87.77 340 LEU A N 1
ATOM 4202 C CA . LEU B 2 340 ? 224.897 199.108 213.369 1.00 87.77 340 LEU A CA 1
ATOM 4203 C C . LEU B 2 340 ? 225.762 200.353 213.237 1.00 87.77 340 LEU A C 1
ATOM 4204 O O . LEU B 2 340 ? 226.956 200.265 212.938 1.00 87.77 340 LEU A O 1
ATOM 4209 N N . GLN B 2 341 ? 225.153 201.513 213.468 1.00 87.67 341 GLN A N 1
ATOM 4210 C CA . GLN B 2 341 ? 225.843 202.795 213.394 1.00 87.67 341 GLN A CA 1
ATOM 4211 C C . GLN B 2 341 ? 226.126 203.281 214.812 1.00 87.67 341 GLN A C 1
ATOM 4212 O O . GLN B 2 341 ? 225.207 203.689 215.529 1.00 87.67 341 GLN A O 1
ATOM 4218 N N . ARG B 2 342 ? 227.398 203.226 215.217 1.00 89.94 342 ARG A N 1
ATOM 4219 C CA . ARG B 2 342 ? 227.782 203.764 216.520 1.00 89.94 342 ARG A CA 1
ATOM 4220 C C . ARG B 2 342 ? 227.718 205.286 216.522 1.00 89.94 342 ARG A C 1
ATOM 4221 O O . ARG B 2 342 ? 227.443 205.901 217.559 1.00 89.94 342 ARG A O 1
ATOM 4229 N N . ALA B 2 343 ? 227.973 205.909 215.370 1.00 90.28 343 ALA A N 1
ATOM 4230 C CA . ALA B 2 343 ? 227.649 207.309 215.123 1.00 90.28 343 ALA A CA 1
ATOM 4231 C C . ALA B 2 343 ? 226.152 207.462 215.376 1.00 90.28 343 ALA A C 1
ATOM 4232 O O . ALA B 2 343 ? 225.447 206.448 215.334 1.00 90.28 343 ALA A O 1
ATOM 4234 N N . PRO B 2 344 ? 225.604 208.706 215.577 1.00 90.45 344 PRO A N 1
ATOM 4235 C CA . PRO B 2 344 ? 224.312 208.845 216.279 1.00 90.45 344 PRO A CA 1
ATOM 4236 C C . PRO B 2 344 ? 223.317 207.729 216.003 1.00 90.45 344 PRO A C 1
ATOM 4237 O O . PRO B 2 344 ? 222.904 207.501 214.862 1.00 90.45 344 PRO A O 1
ATOM 4241 N N . LEU B 2 345 ? 222.930 207.044 217.080 1.00 89.75 345 LEU A N 1
ATOM 4242 C CA . LEU B 2 345 ? 222.484 205.655 217.050 1.00 89.75 345 LEU A CA 1
ATOM 4243 C C . LEU B 2 345 ? 221.381 205.400 216.032 1.00 89.75 345 LEU A C 1
ATOM 4244 O O . LEU B 2 345 ? 220.257 205.885 216.184 1.00 89.75 345 LEU A O 1
ATOM 4249 N N . ASP B 2 346 ? 221.703 204.618 215.002 1.00 89.52 346 ASP A N 1
ATOM 4250 C CA . ASP B 2 346 ? 220.791 204.304 213.911 1.00 89.52 346 ASP A CA 1
ATOM 4251 C C . ASP B 2 346 ? 221.047 202.872 213.460 1.00 89.52 346 ASP A C 1
ATOM 4252 O O . ASP B 2 346 ? 221.967 202.202 213.939 1.00 89.52 346 ASP A O 1
ATOM 4257 N N . LEU B 2 347 ? 220.223 202.404 212.526 1.00 86.82 347 LEU A N 1
ATOM 4258 C CA . LEU B 2 347 ? 220.408 201.108 211.886 1.00 86.82 347 LEU A CA 1
ATOM 4259 C C . LEU B 2 347 ? 220.458 201.313 210.380 1.00 86.82 347 LEU A C 1
ATOM 4260 O O . LEU B 2 347 ? 219.625 202.035 209.822 1.00 86.82 347 LEU A O 1
ATOM 4265 N N . ILE B 2 348 ? 221.430 200.681 209.726 1.00 84.64 348 ILE A N 1
ATOM 4266 C CA . ILE B 2 348 ? 221.712 200.899 208.312 1.00 84.64 348 ILE A CA 1
ATOM 4267 C C . ILE B 2 348 ? 221.405 199.622 207.544 1.00 84.64 348 ILE A C 1
ATOM 4268 O O . ILE B 2 348 ? 221.871 198.538 207.915 1.00 84.64 348 ILE A O 1
ATOM 4273 N N . VAL B 2 349 ? 220.624 199.753 206.475 1.00 83.85 349 VAL A N 1
ATOM 4274 C CA . VAL B 2 349 ? 220.270 198.646 205.596 1.00 83.85 349 VAL A CA 1
ATOM 4275 C C . VAL B 2 349 ? 220.777 198.971 204.198 1.00 83.85 349 VAL A C 1
ATOM 4276 O O . VAL B 2 349 ? 220.612 200.097 203.718 1.00 83.85 349 VAL A O 1
ATOM 4280 N N . ASP B 2 350 ? 221.402 197.991 203.549 1.00 87.41 350 ASP A N 1
ATOM 4281 C CA . ASP B 2 350 ? 221.932 198.162 202.202 1.00 87.41 350 ASP A CA 1
ATOM 4282 C C . ASP B 2 350 ? 220.965 197.532 201.204 1.00 87.41 350 ASP A C 1
ATOM 4283 O O . ASP B 2 350 ? 220.647 196.343 201.307 1.00 87.41 350 ASP A O 1
ATOM 4288 N N . LYS B 2 351 ? 220.505 198.331 200.244 1.00 85.90 351 LYS A N 1
ATOM 4289 C CA . LYS B 2 351 ? 219.584 197.887 199.199 1.00 85.90 351 LYS A CA 1
ATOM 4290 C C . LYS B 2 351 ? 220.268 198.079 197.850 1.00 85.90 351 LYS A C 1
ATOM 4291 O O . LYS B 2 351 ? 220.325 199.200 197.333 1.00 85.90 351 LYS A O 1
ATOM 4297 N N . ASN B 2 352 ? 220.780 196.986 197.281 1.00 89.60 352 ASN A N 1
ATOM 4298 C CA . ASN B 2 352 ? 221.434 196.997 195.973 1.00 89.60 352 ASN A CA 1
ATOM 4299 C C . ASN B 2 352 ? 222.581 198.011 195.939 1.00 89.60 352 ASN A C 1
ATOM 4300 O O . ASN B 2 352 ? 222.595 198.954 195.144 1.00 89.60 352 ASN A O 1
ATOM 4305 N N . ASN B 2 353 ? 223.544 197.799 196.839 1.00 88.63 353 ASN A N 1
ATOM 4306 C CA . ASN B 2 353 ? 224.740 198.638 196.948 1.00 88.63 353 ASN A CA 1
ATOM 4307 C C . ASN B 2 353 ? 224.396 200.091 197.268 1.00 88.63 353 ASN A C 1
ATOM 4308 O O . ASN B 2 353 ? 225.145 201.007 196.922 1.00 88.63 353 ASN A O 1
ATOM 4313 N N . VAL B 2 354 ? 223.263 200.314 197.930 1.00 86.07 354 VAL A N 1
ATOM 4314 C CA . VAL B 2 354 ? 222.851 2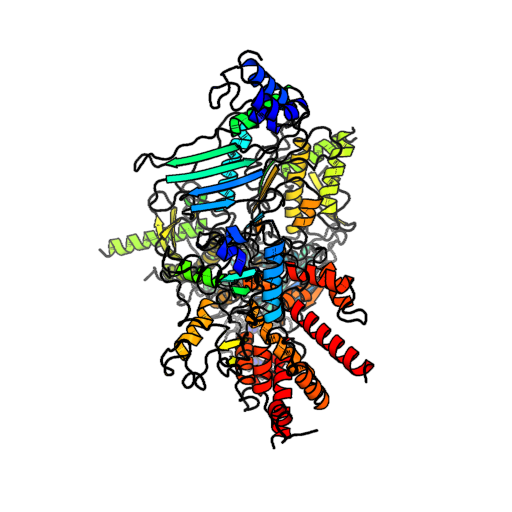01.641 198.371 1.00 86.07 354 VAL A CA 1
ATOM 4315 C C . VAL B 2 354 ? 222.560 201.564 199.862 1.00 86.07 354 VAL A C 1
ATOM 4316 O O . VAL B 2 354 ? 221.673 200.814 200.286 1.00 86.07 354 VAL A O 1
ATOM 4320 N N . SER B 2 355 ? 223.298 202.338 200.653 1.00 82.28 355 SER A N 1
ATOM 4321 C CA . SER B 2 355 ? 223.168 202.316 202.105 1.00 82.28 355 SER A CA 1
ATOM 4322 C C . SER B 2 355 ? 222.066 203.284 202.520 1.00 82.28 355 SER A C 1
ATOM 4323 O O . SER B 2 355 ? 222.231 204.505 202.423 1.00 82.28 355 SER A O 1
ATOM 4326 N N . LEU B 2 356 ? 220.946 202.740 202.979 1.00 81.26 356 LEU A N 1
ATOM 4327 C CA . LEU B 2 356 ? 219.816 203.511 203.472 1.00 81.26 356 LEU A CA 1
ATOM 4328 C C . LEU B 2 356 ? 219.648 203.283 204.972 1.00 81.26 356 LEU A C 1
ATOM 4329 O O . LEU B 2 356 ? 220.420 202.561 205.610 1.00 81.26 356 LEU A O 1
ATOM 4334 N N . SER B 2 357 ? 218.620 203.911 205.536 1.00 82.22 357 SER A N 1
ATOM 4335 C CA . SER B 2 357 ? 218.323 203.815 206.955 1.00 82.22 357 SER A CA 1
ATOM 4336 C C . SER B 2 357 ? 216.918 203.264 207.159 1.00 82.22 357 SER A C 1
ATOM 4337 O O . SER B 2 357 ? 216.071 203.313 206.264 1.00 82.22 357 SER A O 1
ATOM 4340 N N . VAL B 2 358 ? 216.682 202.732 208.361 1.00 81.81 358 VAL A N 1
ATOM 4341 C CA . VAL B 2 358 ? 215.370 202.185 208.698 1.00 81.81 358 VAL A CA 1
ATOM 4342 C C . VAL B 2 358 ? 214.303 203.269 208.631 1.00 81.81 358 VAL A C 1
ATOM 4343 O O . VAL B 2 358 ? 213.130 202.986 208.357 1.00 81.81 358 VAL A O 1
ATOM 4347 N N . LEU B 2 359 ? 214.693 204.525 208.852 1.00 83.18 359 LEU A N 1
ATOM 4348 C CA . LEU B 2 359 ? 213.729 205.619 208.866 1.00 83.18 359 LEU A CA 1
ATOM 4349 C C . LEU B 2 359 ? 213.072 205.829 207.507 1.00 83.18 359 LEU A C 1
ATOM 4350 O O . LEU B 2 359 ? 211.937 206.315 207.440 1.00 83.18 359 LEU A O 1
ATOM 4355 N N . GLN B 2 360 ? 213.758 205.478 206.421 1.00 81.68 360 GLN A N 1
ATOM 4356 C CA . GLN B 2 360 ? 213.278 205.767 205.075 1.00 81.68 360 GLN A CA 1
ATOM 4357 C C . GLN B 2 360 ? 212.825 204.532 204.306 1.00 81.68 360 GLN A C 1
ATOM 4358 O O . GLN B 2 360 ? 212.485 204.651 203.124 1.00 81.68 360 GLN A O 1
ATOM 4364 N N . LEU B 2 361 ? 212.811 203.359 204.932 1.00 78.72 361 LEU A N 1
ATOM 4365 C CA . LEU B 2 361 ? 212.235 202.183 204.295 1.00 78.72 361 LEU A CA 1
ATOM 4366 C C . LEU B 2 361 ? 210.728 202.339 204.141 1.00 78.72 361 LEU A C 1
ATOM 4367 O O . LEU B 2 361 ? 210.066 203.023 204.926 1.00 78.72 361 LEU A O 1
ATOM 4372 N N . SER B 2 362 ? 210.185 201.693 203.112 1.00 79.21 362 SER A N 1
ATOM 4373 C CA . SER B 2 362 ? 208.750 201.744 202.888 1.00 79.21 362 SER A CA 1
ATOM 4374 C C . SER B 2 362 ? 208.021 200.927 203.953 1.00 79.21 362 SER A C 1
ATOM 4375 O O . SER B 2 362 ? 208.627 200.203 204.749 1.00 79.21 362 SER A O 1
ATOM 4378 N N . GLN B 2 363 ? 206.693 201.057 203.960 1.00 77.77 363 GLN A N 1
ATOM 4379 C CA . GLN B 2 363 ? 205.893 200.473 205.032 1.00 77.77 363 GLN A CA 1
ATOM 4380 C C . GLN B 2 363 ? 205.998 198.951 205.047 1.00 77.77 363 GLN A C 1
ATOM 4381 O O . GLN B 2 363 ? 206.092 198.336 206.119 1.00 77.77 363 GLN A O 1
ATOM 4387 N N . GLY B 2 364 ? 205.982 198.325 203.868 1.00 75.76 364 GLY A N 1
ATOM 4388 C CA . GLY B 2 364 ? 206.006 196.872 203.812 1.00 75.76 364 GLY A CA 1
ATOM 4389 C C . GLY B 2 364 ? 207.284 196.284 204.378 1.00 75.76 364 GLY A C 1
ATOM 4390 O O . GLY B 2 364 ? 207.252 195.315 205.143 1.00 75.76 364 GLY A O 1
ATOM 4391 N N . GLU B 2 365 ? 208.430 196.858 204.000 1.00 77.75 365 GLU A N 1
ATOM 4392 C CA . GLU B 2 365 ? 209.699 196.381 204.539 1.00 77.75 365 GLU A CA 1
ATOM 4393 C C . GLU B 2 365 ? 209.764 196.582 206.045 1.00 77.75 365 GLU A C 1
ATOM 4394 O O . GLU B 2 365 ? 210.268 195.718 206.768 1.00 77.75 365 GLU A O 1
ATOM 4400 N N . LYS B 2 366 ? 209.254 197.713 206.538 1.00 76.95 366 LYS A N 1
ATOM 4401 C CA . LYS B 2 366 ? 209.216 197.944 207.979 1.00 76.95 366 LYS A CA 1
ATOM 4402 C C . LYS B 2 366 ? 208.415 196.857 208.685 1.00 76.95 366 LYS A C 1
ATOM 4403 O O . LYS B 2 366 ? 208.874 196.274 209.676 1.00 76.95 366 LYS A O 1
ATOM 4409 N N . THR B 2 367 ? 207.214 196.565 208.179 1.00 73.31 367 THR A N 1
ATOM 4410 C CA . THR B 2 367 ? 206.360 195.569 208.818 1.00 73.31 367 THR A CA 1
ATOM 4411 C C . THR B 2 367 ? 207.010 194.190 208.800 1.00 73.31 367 THR A C 1
ATOM 4412 O O . THR B 2 367 ? 207.052 193.494 209.824 1.00 73.31 367 THR A O 1
ATOM 4416 N N . ILE B 2 368 ? 207.528 193.780 207.638 1.00 71.55 368 ILE A N 1
ATOM 4417 C CA . ILE B 2 368 ? 208.130 192.454 207.526 1.00 71.55 368 ILE A CA 1
ATOM 4418 C C . ILE B 2 368 ? 209.362 192.349 208.414 1.00 71.55 368 ILE A C 1
ATOM 4419 O O . ILE B 2 368 ? 209.563 191.340 209.101 1.00 71.55 368 ILE A O 1
ATOM 4424 N N . LEU B 2 369 ? 210.205 193.384 208.417 1.00 73.16 369 LEU A N 1
ATOM 4425 C CA . LEU B 2 369 ? 211.399 193.365 209.252 1.00 73.16 369 LEU A CA 1
ATOM 4426 C C . LEU B 2 369 ? 211.031 193.257 210.723 1.00 73.16 369 LEU A C 1
ATOM 4427 O O . LEU B 2 369 ? 211.607 192.448 211.455 1.00 73.16 369 LEU A O 1
ATOM 4432 N N . ALA B 2 370 ? 210.052 194.047 211.172 1.00 71.60 370 ALA A N 1
ATOM 4433 C CA . ALA B 2 370 ? 209.654 193.995 212.575 1.00 71.60 370 ALA A CA 1
ATOM 4434 C C . ALA B 2 370 ? 209.139 192.609 212.946 1.00 71.60 370 ALA A C 1
ATOM 4435 O O . ALA B 2 370 ? 209.576 192.017 213.942 1.00 71.60 370 ALA A O 1
ATOM 4437 N N . LEU B 2 371 ? 208.228 192.065 212.135 1.00 69.68 371 LEU A N 1
ATOM 4438 C CA . LEU B 2 371 ? 207.640 190.762 212.435 1.00 69.68 371 LEU A CA 1
ATOM 4439 C C . LEU B 2 371 ? 208.701 189.668 212.486 1.00 69.68 371 LEU A C 1
ATOM 4440 O O . LEU B 2 371 ? 208.789 188.908 213.464 1.00 69.68 371 LEU A O 1
ATOM 4445 N N . ILE B 2 372 ? 209.521 189.578 211.438 1.00 69.06 372 ILE A N 1
ATOM 4446 C CA . ILE B 2 372 ? 210.484 188.489 211.348 1.00 69.06 372 ILE A CA 1
ATOM 4447 C C . ILE B 2 372 ? 211.577 188.647 212.394 1.00 69.06 372 ILE A C 1
ATOM 4448 O O . ILE B 2 372 ? 212.044 187.659 212.968 1.00 69.06 372 ILE A O 1
ATOM 4453 N N . ALA B 2 373 ? 211.999 189.883 212.668 1.00 71.22 373 ALA A N 1
ATOM 4454 C CA . ALA B 2 373 ? 212.989 190.105 213.711 1.00 71.22 373 ALA A CA 1
ATOM 4455 C C . ALA B 2 373 ? 212.456 189.685 215.071 1.00 71.22 373 ALA A C 1
ATOM 4456 O O . ALA B 2 373 ? 213.169 189.042 215.850 1.00 71.22 373 ALA A O 1
ATOM 4458 N N . ASP B 2 374 ? 211.201 190.029 215.374 1.00 69.71 374 ASP A N 1
ATOM 4459 C CA . ASP B 2 374 ? 210.619 189.625 216.649 1.00 69.71 374 ASP A CA 1
ATOM 4460 C C . ASP B 2 374 ? 210.586 188.107 216.776 1.00 69.71 374 ASP A C 1
ATOM 4461 O O . ASP B 2 374 ? 211.037 187.545 217.784 1.00 69.71 374 ASP A O 1
ATOM 4466 N N . ILE B 2 375 ? 210.077 187.423 215.747 1.00 66.48 375 ILE A N 1
ATOM 4467 C CA . ILE B 2 375 ? 209.967 185.967 215.820 1.00 66.48 375 ILE A CA 1
ATOM 4468 C C . ILE B 2 375 ? 211.346 185.326 215.933 1.00 66.48 375 ILE A C 1
ATOM 4469 O O . ILE B 2 375 ? 211.559 184.410 216.742 1.00 66.48 375 ILE A O 1
ATOM 4474 N N . ALA B 2 376 ? 212.304 185.796 215.128 1.00 69.57 376 ALA A N 1
ATOM 4475 C CA . ALA B 2 376 ? 213.639 185.212 215.137 1.00 69.57 376 ALA A CA 1
ATOM 4476 C C . ALA B 2 376 ? 214.326 185.421 216.477 1.00 69.57 376 ALA A C 1
ATOM 4477 O O . ALA B 2 376 ? 214.958 184.500 217.003 1.00 69.57 376 ALA A O 1
ATOM 4479 N N . ARG B 2 377 ? 214.208 186.620 217.051 1.00 70.96 377 ARG A N 1
ATOM 4480 C CA . ARG B 2 377 ? 214.801 186.874 218.358 1.00 70.96 377 ARG A CA 1
ATOM 4481 C C . ARG B 2 377 ? 214.185 185.979 219.423 1.00 70.96 377 ARG A C 1
ATOM 4482 O O . ARG B 2 377 ? 214.897 185.392 220.250 1.00 70.96 377 ARG A O 1
ATOM 4490 N N . ARG B 2 378 ? 212.854 185.867 219.422 1.00 67.74 378 ARG A N 1
ATOM 4491 C CA . ARG B 2 378 ? 212.197 185.069 220.449 1.00 67.74 378 ARG A CA 1
ATOM 4492 C C . ARG B 2 378 ? 212.600 183.604 220.352 1.00 67.74 378 ARG A C 1
ATOM 4493 O O . ARG B 2 378 ? 212.886 182.965 221.372 1.00 67.74 378 ARG A O 1
ATOM 4501 N N . LEU B 2 379 ? 212.654 183.055 219.135 1.00 66.55 379 LEU A N 1
ATOM 4502 C CA . LEU B 2 379 ? 213.058 181.657 219.006 1.00 66.55 379 LEU A CA 1
ATOM 4503 C C . LEU B 2 379 ? 214.545 181.462 219.268 1.00 66.55 379 LEU A C 1
ATOM 4504 O O . LEU B 2 379 ? 214.951 180.386 219.721 1.00 66.55 379 LEU A O 1
ATOM 4509 N N . THR B 2 380 ? 215.373 182.471 218.990 1.00 67.80 380 THR A N 1
ATOM 4510 C CA . THR B 2 380 ? 216.788 182.358 219.319 1.00 67.80 380 THR A CA 1
ATOM 4511 C C . THR B 2 380 ? 216.991 182.293 220.825 1.00 67.80 380 THR A C 1
ATOM 4512 O O . THR B 2 380 ? 217.798 181.494 221.315 1.00 67.80 380 THR A O 1
ATOM 4516 N N . LEU B 2 381 ? 216.270 183.129 221.576 1.00 68.56 381 LEU A N 1
ATOM 4517 C CA . LEU B 2 381 ? 216.358 183.058 223.032 1.00 68.56 381 LEU A CA 1
ATOM 4518 C C . LEU B 2 381 ? 215.772 181.754 223.564 1.00 68.56 381 LEU A C 1
ATOM 4519 O O . LEU B 2 381 ? 216.341 181.139 224.473 1.00 68.56 381 LEU A O 1
ATOM 4524 N N . LEU B 2 382 ? 214.641 181.312 223.009 1.00 67.71 382 LEU A N 1
ATOM 4525 C CA . LEU B 2 382 ? 213.946 180.153 223.557 1.00 67.71 382 LEU A CA 1
ATOM 4526 C C . LEU B 2 382 ? 214.639 178.831 223.258 1.00 67.71 382 LEU A C 1
ATOM 4527 O O . LEU B 2 382 ? 214.301 177.826 223.890 1.00 67.71 382 LEU A O 1
ATOM 4532 N N . ASN B 2 383 ? 215.590 178.797 222.327 1.00 69.75 383 ASN A N 1
ATOM 4533 C CA . ASN B 2 383 ? 216.238 177.554 221.907 1.00 69.75 383 ASN A CA 1
ATOM 4534 C C . ASN B 2 383 ? 217.753 177.714 221.942 1.00 69.75 383 ASN A C 1
ATOM 4535 O O . ASN B 2 383 ? 218.409 177.777 220.895 1.00 69.75 383 ASN A O 1
ATOM 4540 N N . PRO B 2 384 ? 218.345 177.784 223.133 1.00 70.04 384 PRO A N 1
ATOM 4541 C CA . PRO B 2 384 ? 219.805 177.882 223.217 1.00 70.04 384 PRO A CA 1
ATOM 4542 C C . PRO B 2 384 ? 220.476 176.575 222.834 1.00 70.04 384 PRO A C 1
ATOM 4543 O O . PRO B 2 384 ? 219.897 175.493 222.953 1.00 70.04 384 PRO A O 1
ATOM 4547 N N . ASN B 2 385 ? 221.723 176.694 222.374 1.00 75.85 385 ASN A N 1
ATOM 4548 C CA . ASN B 2 385 ? 222.564 175.542 222.042 1.00 75.85 385 ASN A CA 1
ATOM 4549 C C . ASN B 2 385 ? 221.861 174.602 221.066 1.00 75.85 385 ASN A C 1
ATOM 4550 O O . ASN B 2 385 ? 221.914 173.377 221.197 1.00 75.85 385 ASN A O 1
ATOM 4555 N N . SER B 2 386 ? 221.191 175.183 220.078 1.00 75.69 386 SER A N 1
ATOM 4556 C CA . SER B 2 386 ? 220.466 174.431 219.064 1.00 75.69 386 SER A CA 1
ATOM 4557 C C . SER B 2 386 ? 221.121 174.655 217.709 1.00 75.69 386 SER A C 1
ATOM 4558 O O . SER B 2 386 ? 221.372 175.800 217.318 1.00 75.69 386 SER A O 1
ATOM 4561 N N . VAL B 2 387 ? 221.401 173.559 216.998 1.00 78.07 387 VAL A N 1
ATOM 4562 C CA . VAL B 2 387 ? 222.002 173.668 215.672 1.00 78.07 387 VAL A CA 1
ATOM 4563 C C . VAL B 2 387 ? 221.048 174.356 214.705 1.00 78.07 387 VAL A C 1
ATOM 4564 O O . VAL B 2 387 ? 221.483 175.033 213.765 1.00 78.07 387 VAL A O 1
ATOM 4568 N N . ASN B 2 388 ? 219.742 174.211 214.922 1.00 74.62 388 ASN A N 1
ATOM 4569 C CA . ASN B 2 388 ? 218.716 174.867 214.113 1.00 74.62 388 ASN A CA 1
ATOM 4570 C C . ASN B 2 388 ? 217.784 175.601 215.066 1.00 74.62 388 ASN A C 1
ATOM 4571 O O . ASN B 2 388 ? 216.689 175.117 215.381 1.00 74.62 388 ASN A O 1
ATOM 4576 N N . PRO B 2 389 ? 218.197 176.772 215.555 1.00 73.11 389 PRO A N 1
ATOM 4577 C CA . PRO B 2 389 ? 217.395 177.466 216.576 1.00 73.11 389 PRO A CA 1
ATOM 4578 C C . PRO B 2 389 ? 215.998 177.844 216.120 1.00 73.11 389 PRO A C 1
ATOM 4579 O O . PRO B 2 389 ? 215.076 177.856 216.945 1.00 73.11 389 PRO A O 1
ATOM 4583 N N . LEU B 2 390 ? 215.804 178.153 214.842 1.00 70.72 390 LEU A N 1
ATOM 4584 C CA . LEU B 2 390 ? 214.510 178.652 214.377 1.00 70.72 390 LEU A CA 1
ATOM 4585 C C . LEU B 2 390 ? 213.586 177.525 213.925 1.00 70.72 390 LEU A C 1
ATOM 4586 O O . LEU B 2 390 ? 213.016 177.570 212.836 1.00 70.72 390 LEU A O 1
ATOM 4591 N N . ASP B 2 391 ? 213.424 176.497 214.759 1.00 70.30 391 ASP A N 1
ATOM 4592 C CA . ASP B 2 391 ? 212.401 175.484 214.522 1.00 70.30 391 ASP A CA 1
ATOM 4593 C C . ASP B 2 391 ? 211.365 175.452 215.637 1.00 70.30 391 ASP A C 1
ATOM 4594 O O . ASP B 2 391 ? 210.182 175.687 215.373 1.00 70.30 391 ASP A O 1
ATOM 4599 N N . GLY B 2 392 ? 211.786 175.193 216.876 1.00 62.63 392 GLY A N 1
ATOM 4600 C CA . GLY B 2 392 ? 210.937 175.215 218.055 1.00 62.63 392 GLY A CA 1
ATOM 4601 C C . GLY B 2 392 ? 209.524 174.696 217.887 1.00 62.63 392 GLY A C 1
ATOM 4602 O O . GLY B 2 392 ? 209.296 173.651 217.272 1.00 62.63 392 GLY A O 1
ATOM 4603 N N . THR B 2 393 ? 208.569 175.438 218.441 1.00 59.06 393 THR A N 1
ATOM 4604 C CA . THR B 2 393 ? 207.147 175.189 218.260 1.00 59.06 393 THR A CA 1
ATOM 4605 C C . THR B 2 393 ? 206.408 176.446 218.686 1.00 59.06 393 THR A C 1
ATOM 4606 O O . THR B 2 393 ? 206.930 177.257 219.454 1.00 59.06 393 THR A O 1
ATOM 4610 N N . GLY B 2 394 ? 205.193 176.610 218.177 1.00 55.08 394 GLY A N 1
ATOM 4611 C CA . GLY B 2 394 ? 204.475 177.828 218.503 1.00 55.08 394 GLY A CA 1
ATOM 4612 C C . GLY B 2 394 ? 203.052 177.813 218.000 1.00 55.08 394 GLY A C 1
ATOM 4613 O O . GLY B 2 394 ? 202.661 176.981 217.177 1.00 55.08 394 GLY A O 1
ATOM 4614 N N . ILE B 2 395 ? 202.280 178.760 218.526 1.00 55.21 395 ILE A N 1
ATOM 4615 C CA . ILE B 2 395 ? 200.889 178.972 218.147 1.00 55.21 395 ILE A CA 1
ATOM 4616 C C . ILE B 2 395 ? 200.769 180.412 217.666 1.00 55.21 395 ILE A C 1
ATOM 4617 O O . ILE B 2 395 ? 199.767 181.088 217.927 1.00 55.21 395 ILE A O 1
ATOM 4622 N N . VAL B 2 396 ? 201.814 180.906 217.002 1.00 53.89 396 VAL A N 1
ATOM 4623 C CA . VAL B 2 396 ? 201.910 182.309 216.609 1.00 53.89 396 VAL A CA 1
ATOM 4624 C C . VAL B 2 396 ? 200.679 182.742 215.828 1.00 53.89 396 VAL A C 1
ATOM 4625 O O . VAL B 2 396 ? 200.390 182.216 214.748 1.00 53.89 396 VAL A O 1
ATOM 4629 N N . LEU B 2 397 ? 199.953 183.707 216.375 1.00 55.47 397 LEU A N 1
ATOM 4630 C CA . LEU B 2 397 ? 198.743 184.236 215.767 1.00 55.47 397 LEU A CA 1
ATOM 4631 C C . LEU B 2 397 ? 199.062 185.559 215.089 1.00 55.47 397 LEU A C 1
ATOM 4632 O O . LEU B 2 397 ? 199.767 186.399 215.658 1.00 55.47 397 LEU A O 1
ATOM 4637 N N . ILE B 2 398 ? 198.548 185.742 213.877 1.00 57.53 398 ILE A N 1
ATOM 4638 C CA . ILE B 2 398 ? 198.760 186.962 213.112 1.00 57.53 398 ILE A CA 1
ATOM 4639 C C . ILE B 2 398 ? 197.417 187.416 212.563 1.00 57.53 398 ILE A C 1
ATOM 4640 O O . ILE B 2 398 ? 196.644 186.599 212.054 1.00 57.53 398 ILE A O 1
ATOM 4645 N N . ASP B 2 399 ? 197.135 188.708 212.675 1.00 63.26 399 ASP A N 1
ATOM 4646 C CA . ASP B 2 399 ? 195.907 189.288 212.156 1.00 63.26 399 ASP A CA 1
ATOM 4647 C C . ASP B 2 399 ? 196.242 190.153 210.951 1.00 63.26 399 ASP A C 1
ATOM 4648 O O . ASP B 2 399 ? 197.138 191.001 211.021 1.00 63.26 399 ASP A O 1
ATOM 4653 N N . GLU B 2 400 ? 195.523 189.932 209.850 1.00 66.85 400 GLU A N 1
ATOM 4654 C CA . GLU B 2 400 ? 195.665 190.721 208.627 1.00 66.85 400 GLU A CA 1
ATOM 4655 C C . GLU B 2 400 ? 197.092 190.641 208.077 1.00 66.85 400 GLU A C 1
ATOM 4656 O O . GLU B 2 400 ? 197.834 191.625 208.036 1.00 66.85 400 GLU A O 1
ATOM 4662 N N . ILE B 2 401 ? 197.466 189.433 207.652 1.00 67.93 401 ILE A N 1
ATOM 4663 C CA . ILE B 2 401 ? 198.780 189.170 207.072 1.00 67.93 401 ILE A CA 1
ATOM 4664 C C . ILE B 2 401 ? 198.872 189.759 205.668 1.00 67.93 401 ILE A C 1
ATOM 4665 O O . ILE B 2 401 ? 199.928 189.702 205.027 1.00 67.93 401 ILE A O 1
ATOM 4670 N N . ASP B 2 402 ? 197.780 190.344 205.186 1.00 70.55 402 ASP A N 1
ATOM 4671 C CA . ASP B 2 402 ? 197.731 190.973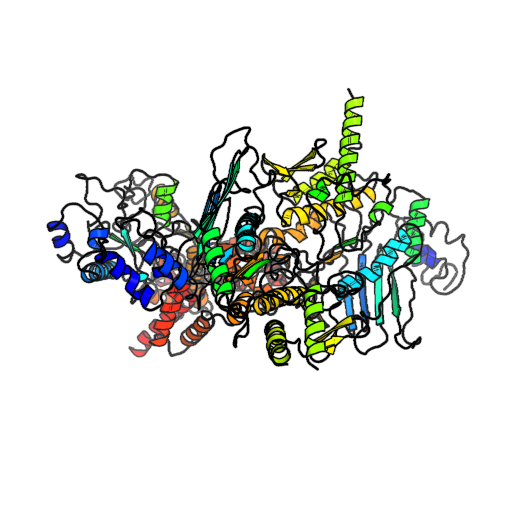 203.871 1.00 70.55 402 ASP A CA 1
ATOM 4672 C C . ASP B 2 402 ? 197.688 192.492 203.994 1.00 70.55 402 ASP A C 1
ATOM 4673 O O . ASP B 2 402 ? 196.979 193.174 203.253 1.00 70.55 402 ASP A O 1
ATOM 4678 N N . LEU B 2 403 ? 198.448 193.035 204.940 1.00 73.00 403 LEU A N 1
ATOM 4679 C CA . LEU B 2 403 ? 198.442 194.460 205.242 1.00 73.00 403 LEU A CA 1
ATOM 4680 C C . LEU B 2 403 ? 199.740 195.095 204.765 1.00 73.00 403 LEU A C 1
ATOM 4681 O O . LEU B 2 403 ? 200.829 194.603 205.082 1.00 73.00 403 LEU A O 1
ATOM 4686 N N . HIS B 2 404 ? 199.615 196.190 204.012 1.00 74.20 404 HIS A N 1
ATOM 4687 C CA . HIS B 2 404 ? 200.761 196.949 203.508 1.00 74.20 404 HIS A CA 1
ATOM 4688 C C . HIS B 2 404 ? 201.722 196.061 202.722 1.00 74.20 404 HIS A C 1
ATOM 4689 O O . HIS B 2 404 ? 202.943 196.151 202.866 1.00 74.20 404 HIS A O 1
ATOM 4696 N N . LEU B 2 405 ? 201.169 195.193 201.881 1.00 69.04 405 LEU A N 1
ATOM 4697 C CA . LEU B 2 405 ? 201.971 194.295 201.066 1.00 69.04 405 LEU A CA 1
ATOM 4698 C C . LEU B 2 405 ? 201.511 194.352 199.617 1.00 69.04 405 LEU A C 1
ATOM 4699 O O . LEU B 2 405 ? 200.323 194.521 199.329 1.00 69.04 405 LEU A O 1
ATOM 4704 N N . HIS B 2 406 ? 202.473 194.215 198.710 1.00 72.97 406 HIS A N 1
ATOM 4705 C CA . HIS B 2 406 ? 202.169 194.184 197.291 1.00 72.97 406 HIS A CA 1
ATOM 4706 C C . HIS B 2 406 ? 201.518 192.849 196.930 1.00 72.97 406 HIS A C 1
ATOM 4707 O O . HIS B 2 406 ? 201.751 191.839 197.599 1.00 72.97 406 HIS A O 1
ATOM 4714 N N . PRO B 2 407 ? 200.681 192.822 195.889 1.00 69.79 407 PRO A N 1
ATOM 4715 C CA . PRO B 2 407 ? 200.073 191.547 195.480 1.00 69.79 407 PRO A CA 1
ATOM 4716 C C . PRO B 2 407 ? 201.082 190.453 195.186 1.00 69.79 407 PRO A C 1
ATOM 4717 O O . PRO B 2 407 ? 200.778 189.273 195.400 1.00 69.79 407 PRO A O 1
ATOM 4721 N N . SER B 2 408 ? 202.274 190.801 194.699 1.00 72.62 408 SER A N 1
ATOM 4722 C CA . SER B 2 408 ? 203.296 189.785 194.470 1.00 72.62 408 SER A CA 1
ATOM 4723 C C . SER B 2 408 ? 203.834 189.233 195.784 1.00 72.62 408 SER A C 1
ATOM 4724 O O . SER B 2 408 ? 204.021 188.019 195.921 1.00 72.62 408 SER A O 1
ATOM 4727 N N . TRP B 2 409 ? 204.091 190.108 196.759 1.00 75.44 409 TRP A N 1
ATOM 4728 C CA . TRP B 2 409 ? 204.590 189.649 198.052 1.00 75.44 409 TRP A CA 1
ATOM 4729 C C . TRP B 2 409 ? 203.554 188.811 198.787 1.00 75.44 409 TRP A C 1
ATOM 4730 O O . TRP B 2 409 ? 203.917 187.911 199.553 1.00 75.44 409 TRP A O 1
ATOM 4741 N N . GLN B 2 410 ? 202.269 189.096 198.575 1.00 71.10 410 GLN A N 1
ATOM 4742 C CA . GLN B 2 410 ? 201.219 188.336 199.242 1.00 71.10 410 GLN A CA 1
ATOM 4743 C C . GLN B 2 410 ? 201.175 186.892 198.762 1.00 71.10 410 GLN A C 1
ATOM 4744 O O . GLN B 2 410 ? 200.857 185.990 199.546 1.00 71.10 410 GLN A O 1
ATOM 4750 N N . GLN B 2 411 ? 201.487 186.651 197.488 1.00 71.05 411 GLN A N 1
ATOM 4751 C CA . GLN B 2 411 ? 201.461 185.297 196.950 1.00 71.05 411 GLN A CA 1
ATOM 4752 C C . GLN B 2 411 ? 202.555 184.410 197.523 1.00 71.05 411 GLN A C 1
ATOM 4753 O O . GLN B 2 411 ? 202.497 183.190 197.339 1.00 71.05 411 GLN A O 1
ATOM 4759 N N . ASN B 2 412 ? 203.544 184.984 198.204 1.00 71.38 412 ASN A N 1
ATOM 4760 C CA . ASN B 2 412 ? 204.631 184.213 198.785 1.00 71.38 412 ASN A CA 1
ATOM 4761 C C . ASN B 2 412 ? 204.739 184.376 200.292 1.00 71.38 412 ASN A C 1
ATOM 4762 O O . ASN B 2 412 ? 205.682 183.844 200.888 1.00 71.38 412 ASN A O 1
ATOM 4767 N N . ILE B 2 413 ? 203.810 185.092 200.928 1.00 71.58 413 ILE A N 1
ATOM 4768 C CA . ILE B 2 413 ? 203.957 185.387 202.350 1.00 71.58 413 ILE A CA 1
ATOM 4769 C C . ILE B 2 413 ? 203.762 184.131 203.194 1.00 71.58 413 ILE A C 1
ATOM 4770 O O . ILE B 2 413 ? 204.475 183.920 204.180 1.00 71.58 413 ILE A O 1
ATOM 4775 N N . ILE B 2 414 ? 202.814 183.273 202.825 1.00 70.47 414 ILE A N 1
ATOM 4776 C CA . ILE B 2 414 ? 202.529 182.073 203.610 1.00 70.47 414 ILE A CA 1
ATOM 4777 C C . ILE B 2 414 ? 203.574 180.988 203.353 1.00 70.47 414 ILE A C 1
ATOM 4778 O O . ILE B 2 414 ? 204.142 180.458 204.323 1.00 70.47 414 ILE A O 1
ATOM 4783 N N . PRO B 2 415 ? 203.858 180.604 202.100 1.00 69.32 415 PRO A N 1
ATOM 4784 C CA . PRO B 2 415 ? 204.868 179.554 201.889 1.00 69.32 415 PRO A CA 1
ATOM 4785 C C . PRO B 2 415 ? 206.243 179.915 202.417 1.00 69.32 415 PRO A C 1
ATOM 4786 O O . PRO B 2 415 ? 206.952 179.036 202.919 1.00 69.32 415 PRO A O 1
ATOM 4790 N N . ARG B 2 416 ? 206.639 181.186 202.344 1.00 72.99 416 ARG A N 1
ATOM 4791 C CA . ARG B 2 416 ? 207.967 181.565 202.817 1.00 72.99 416 ARG A CA 1
ATOM 4792 C C . ARG B 2 416 ? 208.060 181.478 204.337 1.00 72.99 416 ARG A C 1
ATOM 4793 O O . ARG B 2 416 ? 209.064 180.993 204.876 1.00 72.99 416 ARG A O 1
ATOM 4801 N N . LEU B 2 417 ? 207.022 181.937 205.046 1.00 70.49 417 LEU A N 1
ATOM 4802 C CA . LEU B 2 417 ? 206.985 181.762 206.495 1.00 70.49 417 LEU A CA 1
ATOM 4803 C C . LEU B 2 417 ? 206.992 180.288 206.871 1.00 70.49 417 LEU A C 1
ATOM 4804 O O . LEU B 2 417 ? 207.698 179.881 207.801 1.00 70.49 417 LEU A O 1
ATOM 4809 N N . GLU B 2 418 ? 206.212 179.470 206.162 1.00 69.86 418 GLU A N 1
ATOM 4810 C CA . GLU B 2 418 ? 206.168 178.051 206.486 1.00 69.86 418 GLU A CA 1
ATOM 4811 C C . GLU B 2 418 ? 207.465 177.336 206.124 1.00 69.86 418 GLU A C 1
ATOM 4812 O O . GLU B 2 418 ? 207.744 176.268 206.678 1.00 69.86 418 GLU A O 1
ATOM 4818 N N . LYS B 2 419 ? 208.258 177.896 205.212 1.00 71.13 419 LYS A N 1
ATOM 4819 C CA . LYS B 2 419 ? 209.547 177.297 204.884 1.00 71.13 419 LYS A CA 1
ATOM 4820 C C . LYS B 2 419 ? 210.613 177.681 205.902 1.00 71.13 419 LYS A C 1
ATOM 4821 O O . LYS B 2 419 ? 211.288 176.810 206.461 1.00 71.13 419 LYS A O 1
ATOM 4827 N N . THR B 2 420 ? 210.785 178.982 206.150 1.00 72.06 420 THR A N 1
ATOM 4828 C CA . THR B 2 420 ? 211.794 179.415 207.113 1.00 72.06 420 THR A CA 1
ATOM 4829 C C . THR B 2 420 ? 211.437 178.978 208.529 1.00 72.06 420 THR A C 1
ATOM 4830 O O . THR B 2 420 ? 212.310 178.540 209.287 1.00 72.06 420 THR A O 1
ATOM 4834 N N . PHE B 2 421 ? 210.164 179.087 208.903 1.00 69.47 421 PHE A N 1
ATOM 4835 C CA . PHE B 2 421 ? 209.678 178.674 210.218 1.00 69.47 421 PHE A CA 1
ATOM 4836 C C . PHE B 2 421 ? 208.710 177.519 209.979 1.00 69.47 421 PHE A C 1
ATOM 4837 O O . PHE B 2 421 ? 207.517 177.735 209.752 1.00 69.47 421 PHE A O 1
ATOM 4845 N N . LYS B 2 422 ? 209.222 176.289 210.032 1.00 67.06 422 LYS A N 1
ATOM 4846 C CA . LYS B 2 422 ? 208.415 175.146 209.616 1.00 67.06 422 LYS A CA 1
ATOM 4847 C C . LYS B 2 422 ? 207.517 174.642 210.741 1.00 67.06 422 LYS A C 1
ATOM 4848 O O . LYS B 2 422 ? 206.298 174.532 210.564 1.00 67.06 422 LYS A O 1
ATOM 4854 N N . ASN B 2 423 ? 208.090 174.331 211.902 1.00 63.77 423 ASN A N 1
ATOM 4855 C CA . ASN B 2 423 ? 207.300 173.764 212.988 1.00 63.77 423 ASN A CA 1
ATOM 4856 C C . ASN B 2 423 ? 206.602 174.849 213.798 1.00 63.77 423 ASN A C 1
ATOM 4857 O O . ASN B 2 423 ? 206.700 174.868 215.029 1.00 63.77 423 ASN A O 1
ATOM 4862 N N . ILE B 2 424 ? 205.885 175.744 213.122 1.00 60.98 424 ILE A N 1
ATOM 4863 C CA . ILE B 2 424 ? 205.170 176.842 213.763 1.00 60.98 424 ILE A CA 1
ATOM 4864 C C . ILE B 2 424 ? 203.759 176.895 213.195 1.00 60.98 424 ILE A C 1
ATOM 4865 O O . ILE B 2 424 ? 203.575 176.825 211.975 1.00 60.98 424 ILE A O 1
ATOM 4870 N N . GLN B 2 425 ? 202.767 177.018 214.073 1.00 56.86 425 GLN A N 1
ATOM 4871 C CA . GLN B 2 425 ? 201.381 177.173 213.657 1.00 56.86 425 GLN A CA 1
ATOM 4872 C C . GLN B 2 425 ? 201.073 178.637 213.383 1.00 56.86 425 GLN A C 1
ATOM 4873 O O . GLN B 2 425 ? 201.562 179.529 214.082 1.00 56.86 425 GLN A O 1
ATOM 4879 N N . PHE B 2 426 ? 200.257 178.881 212.362 1.00 56.29 426 PHE A N 1
ATOM 4880 C CA . PHE B 2 426 ? 199.754 180.214 212.065 1.00 56.29 426 PHE A CA 1
ATOM 4881 C C . PHE B 2 426 ? 198.253 180.140 211.838 1.00 56.29 426 PHE A C 1
ATOM 4882 O O . PHE B 2 426 ? 197.763 179.240 211.150 1.00 56.29 426 PHE A O 1
ATOM 4890 N N . ILE B 2 427 ? 197.527 181.090 212.421 1.00 55.34 427 ILE A N 1
ATOM 4891 C CA . ILE B 2 427 ? 196.072 181.132 212.330 1.00 55.34 427 ILE A CA 1
ATOM 4892 C C . ILE B 2 427 ? 195.713 182.472 211.689 1.00 55.34 427 ILE A C 1
ATOM 4893 O O . ILE B 2 427 ? 194.735 183.130 212.061 1.00 55.34 427 ILE A O 1
ATOM 4898 N N . VAL B 2 428 ? 196.545 182.900 210.739 1.00 55.33 428 VAL A N 1
ATOM 4899 C CA . VAL B 2 428 ? 196.427 184.191 210.066 1.00 55.33 428 VAL A CA 1
ATOM 4900 C C . VAL B 2 428 ? 195.027 184.422 209.512 1.00 55.33 428 VAL A C 1
ATOM 4901 O O . VAL B 2 428 ? 194.335 183.478 209.117 1.00 55.33 428 VAL A O 1
ATOM 4905 N N . THR B 2 429 ? 194.597 185.680 209.493 1.00 59.29 429 THR A N 1
ATOM 4906 C CA . THR B 2 429 ? 193.338 186.089 208.885 1.00 59.29 429 THR A CA 1
ATOM 4907 C C . THR B 2 429 ? 193.626 187.001 207.700 1.00 59.29 429 THR A C 1
ATOM 4908 O O . THR B 2 429 ? 194.518 187.853 207.767 1.00 59.29 429 THR A O 1
ATOM 4912 N N . THR B 2 430 ? 192.876 186.821 206.614 1.00 64.64 430 THR A N 1
ATOM 4913 C CA . THR B 2 430 ? 193.161 187.506 205.362 1.00 64.64 430 THR A CA 1
ATOM 4914 C C . THR B 2 430 ? 191.902 188.127 204.775 1.00 64.64 430 THR A C 1
ATOM 4915 O O . THR B 2 430 ? 190.795 187.607 204.933 1.00 64.64 430 THR A O 1
ATOM 4919 N N . HIS B 2 431 ? 192.095 189.258 204.091 1.00 66.80 431 HIS A N 1
ATOM 4920 C CA . HIS B 2 431 ? 191.071 189.872 203.260 1.00 66.80 431 HIS A CA 1
ATOM 4921 C C . HIS B 2 431 ? 191.392 189.824 201.774 1.00 66.80 431 HIS A C 1
ATOM 4922 O O . HIS B 2 431 ? 190.486 190.017 200.958 1.00 66.80 431 HIS A O 1
ATOM 4929 N N . SER B 2 432 ? 192.646 189.585 201.407 1.00 68.33 432 SER A N 1
ATOM 4930 C CA . SER B 2 432 ? 193.093 189.651 200.020 1.00 68.33 432 SER A CA 1
ATOM 4931 C C . SER B 2 432 ? 192.974 188.285 199.356 1.00 68.33 432 SER A C 1
ATOM 4932 O O . SER B 2 432 ? 193.488 187.297 199.894 1.00 68.33 432 SER A O 1
ATOM 4935 N N . PRO B 2 433 ? 192.305 188.193 198.205 1.00 65.35 433 PRO A N 1
ATOM 4936 C CA . PRO B 2 433 ? 192.219 186.902 197.507 1.00 65.35 433 PRO A CA 1
ATOM 4937 C C . PRO B 2 433 ? 193.566 186.325 197.114 1.00 65.35 433 PRO A C 1
ATOM 4938 O O . PRO B 2 433 ? 193.699 185.098 197.024 1.00 65.35 433 PRO A O 1
ATOM 4942 N N . GLN B 2 434 ? 194.570 187.172 196.869 1.00 66.79 434 GLN A N 1
ATOM 4943 C CA . GLN B 2 434 ? 195.855 186.682 196.379 1.00 66.79 434 GLN A CA 1
ATOM 4944 C C . GLN B 2 434 ? 196.535 185.760 197.383 1.00 66.79 434 GLN A C 1
ATOM 4945 O O . GLN B 2 434 ? 197.296 184.870 196.989 1.00 66.79 434 GLN A O 1
ATOM 4951 N N . VAL B 2 435 ? 196.284 185.958 198.677 1.00 70.04 435 VAL A N 1
ATOM 4952 C CA . VAL B 2 435 ? 196.849 185.063 199.680 1.00 70.04 435 VAL A CA 1
ATOM 4953 C C . VAL B 2 435 ? 196.083 183.746 199.725 1.00 70.04 435 VAL A C 1
ATOM 4954 O O . VAL B 2 435 ? 196.673 182.686 199.968 1.00 70.04 435 VAL A O 1
ATOM 4958 N N . CYS B 2 436 ? 194.772 183.785 199.472 1.00 69.22 436 CYS A N 1
ATOM 4959 C CA . CYS B 2 436 ? 193.919 182.622 199.682 1.00 69.22 436 CYS A CA 1
ATOM 4960 C C . CYS B 2 436 ? 194.230 181.468 198.738 1.00 69.22 436 CYS A C 1
ATOM 4961 O O . CYS B 2 436 ? 193.952 180.317 199.086 1.00 69.22 436 CYS A O 1
ATOM 4964 N N . HIS B 2 437 ? 194.806 181.734 197.568 1.00 69.02 437 HIS A N 1
ATOM 4965 C CA . HIS B 2 437 ? 194.991 180.698 196.554 1.00 69.02 437 HIS A CA 1
ATOM 4966 C C . HIS B 2 437 ? 196.392 180.106 196.589 1.00 69.02 437 HIS A C 1
ATOM 4967 O O . HIS B 2 437 ? 196.984 179.821 195.545 1.00 69.02 437 HIS A O 1
ATOM 4974 N N . THR B 2 438 ? 196.956 179.931 197.785 1.00 69.41 438 THR A N 1
ATOM 4975 C CA . THR B 2 438 ? 198.220 179.231 197.946 1.00 69.41 438 THR A CA 1
ATOM 4976 C C . THR B 2 438 ? 198.145 178.084 198.945 1.00 69.41 438 THR A C 1
ATOM 4977 O O . THR B 2 438 ? 199.137 177.366 199.108 1.00 69.41 438 THR A O 1
ATOM 4981 N N . ILE B 2 439 ? 197.005 177.887 199.608 1.00 69.06 439 ILE A N 1
ATOM 4982 C CA . ILE B 2 439 ? 196.839 176.859 200.628 1.00 69.06 439 ILE A CA 1
ATOM 4983 C C . ILE B 2 439 ? 195.571 176.070 200.325 1.00 69.06 439 ILE A C 1
ATOM 4984 O O . ILE B 2 439 ? 194.624 176.589 199.725 1.00 69.06 439 ILE A O 1
ATOM 4989 N N . ASP B 2 440 ? 195.564 174.801 200.737 1.00 69.51 440 ASP A N 1
ATOM 4990 C CA . ASP B 2 440 ? 194.447 173.907 200.459 1.00 69.51 440 ASP A CA 1
ATOM 4991 C C . ASP B 2 440 ? 193.145 174.451 201.037 1.00 69.51 440 ASP A C 1
ATOM 4992 O O . ASP B 2 440 ? 193.134 175.188 202.027 1.00 69.51 440 ASP A O 1
ATOM 4997 N N . SER B 2 441 ? 192.033 174.071 200.403 1.00 64.67 441 SER A N 1
ATOM 4998 C CA . SER B 2 441 ? 190.724 174.554 200.824 1.00 64.67 441 SER A CA 1
ATOM 4999 C C . SER B 2 441 ? 190.254 173.916 202.122 1.00 64.67 441 SER A C 1
ATOM 5000 O O . SER B 2 441 ? 189.349 174.454 202.768 1.00 64.67 441 SER A O 1
ATOM 5003 N N . GLN B 2 442 ? 190.838 172.783 202.516 1.00 66.55 442 GLN A N 1
ATOM 5004 C CA . GLN B 2 442 ? 190.452 172.147 203.770 1.00 66.55 442 GLN A CA 1
ATOM 5005 C C . GLN B 2 442 ? 190.915 172.938 204.986 1.00 66.55 442 GLN A C 1
ATOM 5006 O O . GLN B 2 442 ? 190.435 172.682 206.095 1.00 66.55 442 GLN A O 1
ATOM 5012 N N . ASN B 2 443 ? 191.832 173.887 204.805 1.00 61.84 443 ASN A N 1
ATOM 5013 C CA . ASN B 2 443 ? 192.342 174.705 205.895 1.00 61.84 443 ASN A CA 1
ATOM 5014 C C . ASN B 2 443 ? 191.770 176.114 205.897 1.00 61.84 443 ASN A C 1
ATOM 5015 O O . ASN B 2 443 ? 192.122 176.909 206.773 1.00 61.84 443 ASN A O 1
ATOM 5020 N N . ILE B 2 444 ? 190.905 176.445 204.944 1.00 63.21 444 ILE A N 1
ATOM 5021 C CA . ILE B 2 444 ? 190.274 177.757 204.872 1.00 63.21 444 ILE A CA 1
ATOM 5022 C C . ILE B 2 444 ? 188.876 177.639 205.460 1.00 63.21 444 ILE A C 1
ATOM 5023 O O . ILE B 2 444 ? 188.070 176.816 205.008 1.00 63.21 444 ILE A O 1
ATOM 5028 N N . TRP B 2 445 ? 188.584 178.460 206.465 1.00 64.84 445 TRP A N 1
ATOM 5029 C CA . TRP B 2 445 ? 187.299 178.448 207.149 1.00 64.84 445 TRP A CA 1
ATOM 5030 C C . TRP B 2 445 ? 186.629 179.796 206.932 1.00 64.84 445 TRP A C 1
ATOM 5031 O O . TRP B 2 445 ? 187.182 180.833 207.312 1.00 64.84 445 TRP A O 1
ATOM 5042 N N . LEU B 2 446 ? 185.445 179.783 206.327 1.00 66.60 446 LEU A N 1
ATOM 5043 C CA . LEU B 2 446 ? 184.713 181.011 206.053 1.00 66.60 446 LEU A CA 1
ATOM 5044 C C . LEU B 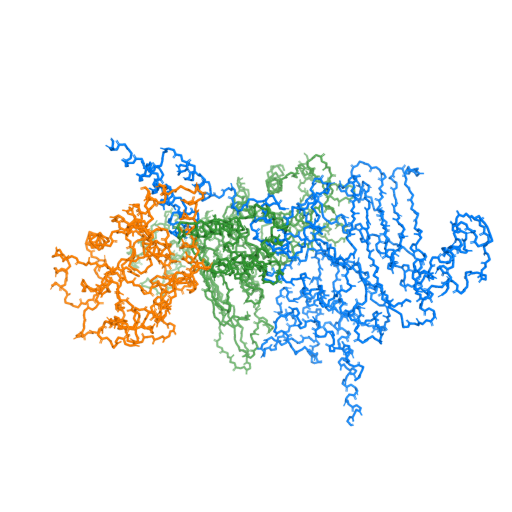2 446 ? 183.764 181.319 207.203 1.00 66.60 446 LEU A C 1
ATOM 5045 O O . LEU B 2 446 ? 183.010 180.448 207.648 1.00 66.60 446 LEU A O 1
ATOM 5050 N N . LEU B 2 447 ? 183.806 182.560 207.678 1.00 65.86 447 LEU A N 1
ATOM 5051 C CA . LEU B 2 447 ? 182.958 183.036 208.767 1.00 65.86 447 LEU A CA 1
ATOM 5052 C C . LEU B 2 447 ? 181.898 183.956 208.173 1.00 65.86 447 LEU A C 1
ATOM 5053 O O . LEU B 2 447 ? 182.182 185.108 207.835 1.00 65.86 447 LEU A O 1
ATOM 5058 N N . LYS B 2 448 ? 180.677 183.444 208.046 1.00 66.32 448 LYS A N 1
ATOM 5059 C CA . LYS B 2 448 ? 179.576 184.188 207.451 1.00 66.32 448 LYS A CA 1
ATOM 5060 C C . LYS B 2 448 ? 178.336 184.039 208.317 1.00 66.32 448 LYS A C 1
ATOM 5061 O O . LYS B 2 448 ? 177.942 182.918 208.652 1.00 66.32 448 LYS A O 1
ATOM 5067 N N . ASN B 2 449 ? 177.726 185.173 208.666 1.00 68.59 449 ASN A N 1
ATOM 5068 C CA . ASN B 2 449 ? 176.490 185.206 209.449 1.00 68.59 449 ASN A CA 1
ATOM 5069 C C . ASN B 2 449 ? 176.652 184.420 210.751 1.00 68.59 449 ASN A C 1
ATOM 5070 O O . ASN B 2 449 ? 175.789 183.636 211.150 1.00 68.59 449 ASN A O 1
ATOM 5075 N N . GLY B 2 450 ? 177.794 184.612 211.407 1.00 65.91 450 GLY A N 1
ATOM 5076 C CA . GLY B 2 450 ? 178.033 183.993 212.695 1.00 65.91 450 GLY A CA 1
ATOM 5077 C C . GLY B 2 450 ? 178.150 182.488 212.678 1.00 65.91 450 GLY A C 1
ATOM 5078 O O . GLY B 2 450 ? 178.004 181.855 213.726 1.00 65.91 450 GLY A O 1
ATOM 5079 N N . GLN B 2 451 ? 178.411 181.891 211.518 1.00 66.57 451 GLN A N 1
ATOM 5080 C CA . GLN B 2 451 ? 178.507 180.445 211.392 1.00 66.57 451 GLN A CA 1
ATOM 5081 C C . GLN B 2 451 ? 179.718 180.102 210.537 1.00 66.57 451 GLN A C 1
ATOM 5082 O O . GLN B 2 451 ? 180.286 180.958 209.853 1.00 66.57 451 GLN A O 1
ATOM 5088 N N . LYS B 2 452 ? 180.115 178.834 210.580 1.00 63.76 452 LYS A N 1
ATOM 5089 C CA . LYS B 2 452 ? 181.259 178.350 209.822 1.00 63.76 452 LYS A CA 1
ATOM 5090 C C . LYS B 2 452 ? 180.782 177.632 208.566 1.00 63.76 452 LYS A C 1
ATOM 5091 O O . LYS B 2 452 ? 179.936 176.734 208.639 1.00 63.76 452 LYS A O 1
ATOM 5097 N N . PHE B 2 453 ? 181.316 178.040 207.419 1.00 65.14 453 PHE A N 1
ATOM 5098 C CA . PHE B 2 453 ? 181.102 177.349 206.157 1.00 65.14 453 PHE A CA 1
ATOM 5099 C C . PHE B 2 453 ? 182.464 177.066 205.541 1.00 65.14 453 PHE A C 1
ATOM 5100 O O . PHE B 2 453 ? 183.350 177.924 205.565 1.00 65.14 453 PHE A O 1
ATOM 5108 N N . LYS B 2 454 ? 182.636 175.866 204.999 1.00 67.44 454 LYS A N 1
ATOM 5109 C CA . LYS B 2 454 ? 183.925 175.477 204.449 1.00 67.44 454 LYS A CA 1
ATOM 5110 C C . LYS B 2 454 ? 184.027 175.869 202.979 1.00 67.44 454 LYS A C 1
ATOM 5111 O O . LYS B 2 454 ? 183.035 175.877 202.245 1.00 67.44 454 LYS A O 1
ATOM 5117 N N . ALA B 2 455 ? 185.246 176.198 202.559 1.00 64.88 455 ALA A N 1
ATOM 5118 C CA . ALA B 2 455 ? 185.469 176.733 201.226 1.00 64.88 455 ALA A CA 1
ATOM 5119 C C . ALA B 2 455 ? 185.355 175.638 200.165 1.00 64.88 455 ALA A C 1
ATOM 5120 O O . ALA B 2 455 ? 185.592 174.460 200.447 1.00 64.88 455 ALA A O 1
ATOM 5122 N N . PRO B 2 456 ? 184.990 176.003 198.937 1.00 65.49 456 PRO A N 1
ATOM 5123 C CA . PRO B 2 456 ? 184.912 175.010 197.861 1.00 65.49 456 PRO A CA 1
ATOM 5124 C C . PRO B 2 456 ? 186.276 174.431 197.529 1.00 65.49 456 PRO A C 1
ATOM 5125 O O . PRO B 2 456 ? 187.314 175.060 197.744 1.00 65.49 456 PRO A O 1
ATOM 5129 N N . LYS B 2 457 ? 186.262 173.212 196.999 1.00 65.72 457 LYS A N 1
ATOM 5130 C CA . LYS B 2 457 ? 187.499 172.525 196.662 1.00 65.72 457 LYS A CA 1
ATOM 5131 C C . LYS B 2 457 ? 188.151 173.151 195.434 1.00 65.72 457 LYS A C 1
ATOM 5132 O O . LYS B 2 457 ? 187.480 173.698 194.556 1.00 65.72 457 LYS A O 1
ATOM 5138 N N . GLY B 2 458 ? 189.475 173.066 195.383 1.00 67.57 458 GLY A N 1
ATOM 5139 C CA . GLY B 2 458 ? 190.241 173.581 194.274 1.00 67.57 458 GLY A CA 1
ATOM 5140 C C . GLY B 2 458 ? 190.868 174.940 194.486 1.00 67.57 458 GLY A C 1
ATOM 5141 O O . GLY B 2 458 ? 190.999 175.696 193.518 1.00 67.57 458 GLY A O 1
ATOM 5142 N N . VAL B 2 459 ? 191.277 175.267 195.711 1.00 64.12 459 VAL A N 1
ATOM 5143 C CA . VAL B 2 459 ? 191.753 176.609 196.023 1.00 64.12 459 VAL A CA 1
ATOM 5144 C C . VAL B 2 459 ? 193.277 176.729 196.006 1.00 64.12 459 VAL A C 1
ATOM 5145 O O . VAL B 2 459 ? 193.792 177.832 195.766 1.00 64.12 459 VAL A O 1
ATOM 5149 N N . ARG B 2 460 ? 194.013 175.627 196.200 1.00 67.51 460 ARG A N 1
ATOM 5150 C CA . ARG B 2 460 ? 195.464 175.726 196.360 1.00 67.51 460 ARG A CA 1
ATOM 5151 C C . ARG B 2 460 ? 196.127 176.428 195.183 1.00 67.51 460 ARG A C 1
ATOM 5152 O O . ARG B 2 460 ? 197.134 177.120 195.364 1.00 67.51 460 ARG A O 1
ATOM 5160 N N . GLY B 2 461 ? 195.603 176.248 193.977 1.00 66.28 461 GLY A N 1
ATOM 5161 C CA . GLY B 2 461 ? 196.017 177.068 192.859 1.00 66.28 461 GLY A CA 1
ATOM 5162 C C . GLY B 2 461 ? 194.836 177.410 191.981 1.00 66.28 461 GLY A C 1
ATOM 5163 O O . GLY B 2 461 ? 194.192 176.513 191.436 1.00 66.28 461 GLY A O 1
ATOM 5164 N N . ALA B 2 462 ? 194.538 178.694 191.822 1.00 64.08 462 ALA A N 1
ATOM 5165 C CA . ALA B 2 462 ? 193.362 179.075 191.058 1.00 64.08 462 ALA A CA 1
ATOM 5166 C C . ALA B 2 462 ? 193.482 180.526 190.630 1.00 64.08 462 ALA A C 1
ATOM 5167 O O . ALA B 2 462 ? 194.258 181.301 191.196 1.00 64.08 462 ALA A O 1
ATOM 5169 N N . ILE B 2 463 ? 192.699 180.879 189.612 1.00 63.33 463 ILE A N 1
ATOM 5170 C CA . ILE B 2 463 ? 192.614 182.263 189.176 1.00 63.33 463 ILE A CA 1
ATOM 5171 C C . ILE B 2 463 ? 191.987 183.093 190.286 1.00 63.33 463 ILE A C 1
ATOM 5172 O O . ILE B 2 463 ? 191.081 182.632 190.993 1.00 63.33 463 ILE A O 1
ATOM 5177 N N . SER B 2 464 ? 192.481 184.321 190.459 1.00 63.58 464 SER A N 1
ATOM 5178 C CA . SER B 2 464 ? 191.969 185.177 191.523 1.00 63.58 464 SER A CA 1
ATOM 5179 C C . SER B 2 464 ? 190.481 185.456 191.361 1.00 63.58 464 SER A C 1
ATOM 5180 O O . SER B 2 464 ? 189.785 185.691 192.355 1.00 63.58 464 SER A O 1
ATOM 5183 N N . SER B 2 465 ? 189.973 185.427 190.127 1.00 62.97 465 SER A N 1
ATOM 5184 C CA . SER B 2 465 ? 188.556 185.700 189.904 1.00 62.97 465 SER A CA 1
ATOM 5185 C C . SER B 2 465 ? 187.673 184.633 190.542 1.00 62.97 465 SER A C 1
ATOM 5186 O O . SER B 2 465 ? 186.641 184.955 191.142 1.00 62.97 465 SER A O 1
ATOM 5189 N N . TRP B 2 466 ? 188.061 183.361 190.427 1.00 62.87 466 TRP A N 1
ATOM 5190 C CA . TRP B 2 466 ? 187.238 182.284 190.970 1.00 62.87 466 TRP A CA 1
ATOM 5191 C C . TRP B 2 466 ? 187.180 182.352 192.492 1.00 62.87 466 TRP A C 1
ATOM 5192 O O . TRP B 2 466 ? 186.102 182.238 193.089 1.00 62.87 466 TRP A O 1
ATOM 5203 N N . VAL B 2 467 ? 188.335 182.544 193.136 1.00 58.65 467 VAL A N 1
ATOM 5204 C CA . VAL B 2 467 ? 188.363 182.695 194.588 1.00 58.65 467 VAL A CA 1
ATOM 5205 C C . VAL B 2 467 ? 187.563 183.917 195.006 1.00 58.65 467 VAL A C 1
ATOM 5206 O O . VAL B 2 467 ? 186.787 183.873 195.968 1.00 58.65 467 VAL A O 1
ATOM 5210 N N . LEU B 2 468 ? 187.721 185.020 194.275 1.00 62.30 468 LEU A N 1
ATOM 5211 C CA . LEU B 2 468 ? 187.045 186.259 194.634 1.00 62.30 468 LEU A CA 1
ATOM 5212 C C . LEU B 2 468 ? 185.530 186.127 194.516 1.00 62.30 468 LEU A C 1
ATOM 5213 O O . LEU B 2 468 ? 184.790 186.701 195.324 1.00 62.30 468 LEU A O 1
ATOM 5218 N N . GLU B 2 469 ? 185.045 185.381 193.525 1.00 62.85 469 GLU A N 1
ATOM 5219 C CA . GLU B 2 469 ? 183.609 185.245 193.320 1.00 62.85 469 GLU A CA 1
ATOM 5220 C C . GLU B 2 469 ? 183.000 184.044 194.034 1.00 62.85 469 GLU A C 1
ATOM 5221 O O . GLU B 2 469 ? 181.772 183.905 194.032 1.00 62.85 469 GLU A O 1
ATOM 5227 N N . ASN B 2 470 ? 183.803 183.176 194.643 1.00 60.37 470 ASN A N 1
ATOM 5228 C CA . ASN B 2 470 ? 183.247 182.057 195.396 1.00 60.37 470 ASN A CA 1
ATOM 5229 C C . ASN B 2 470 ? 183.459 182.151 196.899 1.00 60.37 470 ASN A C 1
ATOM 5230 O O . ASN B 2 470 ? 182.516 181.922 197.659 1.00 60.37 470 ASN A O 1
ATOM 5235 N N . LEU B 2 471 ? 184.664 182.477 197.362 1.00 60.90 471 LEU A N 1
ATOM 5236 C CA . LEU B 2 471 ? 184.916 182.582 198.793 1.00 60.90 471 LEU A CA 1
ATOM 5237 C C . LEU B 2 471 ? 184.645 183.972 199.351 1.00 60.90 471 LEU A C 1
ATOM 5238 O O . LEU B 2 471 ? 184.674 184.145 200.575 1.00 60.90 471 LEU A O 1
ATOM 5243 N N . PHE B 2 472 ? 184.384 184.963 198.499 1.00 61.68 472 PHE A N 1
ATOM 5244 C CA . PHE B 2 472 ? 184.185 186.329 198.956 1.00 61.68 472 PHE A CA 1
ATOM 5245 C C . PHE B 2 472 ? 182.845 186.925 198.554 1.00 61.68 472 PHE A C 1
ATOM 5246 O O . PHE B 2 472 ? 182.507 188.011 199.039 1.00 61.68 472 PHE A O 1
ATOM 5254 N N . GLU B 2 473 ? 182.079 186.256 197.690 1.00 65.84 473 GLU A N 1
ATOM 5255 C CA . GLU B 2 473 ? 180.760 186.727 197.263 1.00 65.84 473 GLU A CA 1
ATOM 5256 C C . GLU B 2 473 ? 180.834 188.121 196.642 1.00 65.84 473 GLU A C 1
ATOM 5257 O O . GLU B 2 473 ? 179.991 188.981 196.900 1.00 65.84 473 GLU A O 1
ATOM 5263 N N . VAL B 2 474 ? 181.851 188.346 195.815 1.00 63.58 474 VAL A N 1
ATOM 5264 C CA . VAL B 2 474 ? 182.061 189.623 195.143 1.00 63.58 474 VAL A CA 1
ATOM 5265 C C . VAL B 2 474 ? 182.138 189.363 193.646 1.00 63.58 474 VAL A C 1
ATOM 5266 O O . VAL B 2 474 ? 182.814 188.424 193.210 1.00 63.58 474 VAL A O 1
ATOM 5270 N N . ALA B 2 475 ? 181.438 190.181 192.865 1.00 62.32 475 ALA A N 1
ATOM 5271 C CA . ALA B 2 475 ? 181.411 190.002 191.421 1.00 62.32 475 ALA A CA 1
ATOM 5272 C C . ALA B 2 475 ? 182.781 190.273 190.811 1.00 62.32 475 ALA A C 1
ATOM 5273 O O . ALA B 2 475 ? 183.576 191.060 191.332 1.00 62.32 475 ALA A O 1
ATOM 5275 N N . GLN B 2 476 ? 183.055 189.597 189.691 1.00 60.07 476 GLN A N 1
ATOM 5276 C CA . GLN B 2 476 ? 184.316 189.802 188.985 1.00 60.07 476 GLN A CA 1
ATOM 5277 C C . GLN B 2 476 ? 184.448 191.241 188.508 1.00 60.07 476 GLN A C 1
ATOM 5278 O O . GLN B 2 476 ? 185.517 191.850 188.629 1.00 60.07 476 GLN A O 1
ATOM 5284 N N . ARG B 2 477 ? 183.383 191.791 187.967 1.00 60.52 477 ARG A N 1
ATOM 5285 C CA . ARG B 2 477 ? 183.315 193.146 187.457 1.00 60.52 477 ARG A CA 1
ATOM 5286 C C . ARG B 2 477 ? 182.568 194.035 188.438 1.00 60.52 477 ARG A C 1
ATOM 5287 O O . ARG B 2 477 ? 181.780 193.548 189.254 1.00 60.52 477 ARG A O 1
ATOM 5295 N N . PRO B 2 478 ? 182.803 195.344 188.408 1.00 60.35 478 PRO A N 1
ATOM 5296 C CA . PRO B 2 478 ? 182.021 196.253 189.248 1.00 60.35 478 PRO A CA 1
ATOM 5297 C C . PRO B 2 478 ? 180.542 196.143 188.929 1.00 60.35 478 PRO A C 1
ATOM 5298 O O . PRO B 2 478 ? 180.157 196.040 187.755 1.00 60.35 478 PRO A O 1
ATOM 5302 N N . PRO B 2 479 ? 179.679 196.162 189.947 1.00 59.77 479 PRO A N 1
ATOM 5303 C CA . PRO B 2 479 ? 178.250 195.943 189.717 1.00 59.77 479 PRO A CA 1
ATOM 5304 C C . PRO B 2 479 ? 177.426 197.199 189.490 1.00 59.77 479 PRO A C 1
ATOM 5305 O O . PRO B 2 479 ? 176.239 197.079 189.155 1.00 59.77 479 PRO A O 1
ATOM 5309 N N . GLU B 2 480 ? 178.003 198.386 189.660 1.00 64.98 480 GLU A N 1
ATOM 5310 C CA . GLU B 2 480 ? 177.319 199.631 189.345 1.00 64.98 480 GLU A CA 1
ATOM 5311 C C . GLU B 2 480 ? 178.043 200.453 188.291 1.00 64.98 480 GLU A C 1
ATOM 5312 O O . GLU B 2 480 ? 177.553 201.527 187.921 1.00 64.98 480 GLU A O 1
ATOM 5318 N N . ASP B 2 481 ? 179.190 199.988 187.802 1.00 68.07 481 ASP A N 1
ATOM 5319 C CA . ASP B 2 481 ? 179.916 200.718 186.772 1.00 68.07 481 ASP A CA 1
ATOM 5320 C C . ASP B 2 481 ? 179.108 200.758 185.483 1.00 68.07 481 ASP A C 1
ATOM 5321 O O . ASP B 2 481 ? 178.501 199.762 185.079 1.00 68.07 481 ASP A O 1
ATOM 5326 N N . LYS B 2 482 ? 179.106 201.918 184.835 1.00 69.50 482 LYS A N 1
ATOM 5327 C CA . LYS B 2 482 ? 178.311 202.124 183.632 1.00 69.50 482 LYS A CA 1
ATOM 5328 C C . LYS B 2 482 ? 178.952 201.532 182.383 1.00 69.50 482 LYS A C 1
ATOM 5329 O O . LYS B 2 482 ? 178.449 201.770 181.282 1.00 69.50 482 LYS A O 1
ATOM 5335 N N . TYR B 2 483 ? 180.032 200.763 182.527 1.00 69.68 483 TYR A N 1
ATOM 5336 C CA . TYR B 2 483 ? 180.575 199.972 181.431 1.00 69.68 483 TYR A CA 1
ATOM 5337 C C . TYR B 2 483 ? 180.490 198.471 181.671 1.00 69.68 483 TYR A C 1
ATOM 5338 O O . TYR B 2 483 ? 180.997 197.699 180.848 1.00 69.68 483 TYR A O 1
ATOM 5347 N N . THR B 2 484 ? 179.873 198.035 182.767 1.00 66.62 484 THR A N 1
ATOM 5348 C CA . THR B 2 484 ? 179.511 196.636 182.956 1.00 66.62 484 THR A CA 1
ATOM 5349 C C . THR B 2 484 ? 178.030 196.392 182.702 1.00 66.62 484 THR A C 1
ATOM 5350 O O . THR B 2 484 ? 177.654 195.347 182.156 1.00 66.62 484 THR A O 1
ATOM 5354 N N . LYS B 2 485 ? 177.182 197.357 183.063 1.00 67.38 485 LYS A N 1
ATOM 5355 C CA . LYS B 2 485 ? 175.779 197.290 182.672 1.00 67.38 485 LYS A CA 1
ATOM 5356 C C . LYS B 2 485 ? 175.638 197.300 181.156 1.00 67.38 485 LYS A C 1
ATOM 5357 O O . LYS B 2 485 ? 174.826 196.554 180.597 1.00 67.38 485 LYS A O 1
ATOM 5363 N N . LEU B 2 486 ? 176.426 198.135 180.471 1.00 64.83 486 LEU A N 1
ATOM 5364 C CA . LEU B 2 486 ? 176.417 198.119 179.012 1.00 64.83 486 LEU A CA 1
ATOM 5365 C C . LEU B 2 486 ? 176.938 196.795 178.470 1.00 64.83 486 LEU A C 1
ATOM 5366 O O . LEU B 2 486 ? 176.436 196.295 177.458 1.00 64.83 486 LEU A O 1
ATOM 5371 N N . LEU B 2 487 ? 177.945 196.213 179.125 1.00 61.16 487 LEU A N 1
ATOM 5372 C CA . LEU B 2 487 ? 178.444 194.911 178.694 1.00 61.16 487 LEU A CA 1
ATOM 5373 C C . LEU B 2 487 ? 177.351 193.857 178.767 1.00 61.16 487 LEU A C 1
ATOM 5374 O O . LEU B 2 487 ? 177.174 193.064 177.837 1.00 61.16 487 LEU A O 1
ATOM 5379 N N . GLN B 2 488 ? 176.604 193.833 179.872 1.00 65.91 488 GLN A N 1
ATOM 5380 C CA . GLN B 2 488 ? 175.515 192.867 179.995 1.00 65.91 488 GLN A CA 1
ATOM 5381 C C . GLN B 2 488 ? 174.404 193.149 178.990 1.00 65.91 488 GLN A C 1
ATOM 5382 O O . GLN B 2 488 ? 173.849 192.217 178.394 1.00 65.91 488 GLN A O 1
ATOM 5388 N N . GLU B 2 489 ? 174.070 194.425 178.785 1.00 64.97 489 GLU A N 1
ATOM 5389 C CA . GLU B 2 489 ? 173.015 194.771 177.840 1.00 64.97 489 GLU A CA 1
ATOM 5390 C C . GLU B 2 489 ? 173.394 194.393 176.414 1.00 64.97 489 GLU A C 1
ATOM 5391 O O . GLU B 2 489 ? 172.521 194.051 175.608 1.00 64.97 489 GLU A O 1
ATOM 5397 N N . TYR B 2 490 ? 174.684 194.454 176.084 1.00 63.49 490 TYR A N 1
ATOM 5398 C CA . TYR B 2 490 ? 175.146 194.050 174.761 1.00 63.49 490 TYR A CA 1
ATOM 5399 C C . TYR B 2 490 ? 175.238 192.532 174.640 1.00 63.49 490 TYR A C 1
ATOM 5400 O O . TYR B 2 490 ? 174.926 191.970 173.584 1.00 63.49 490 TYR A O 1
ATOM 5409 N N . LYS B 2 491 ? 175.654 191.855 175.714 1.00 59.41 491 LYS A N 1
ATOM 5410 C CA . LYS B 2 491 ? 175.785 190.403 175.672 1.00 59.41 491 LYS A CA 1
ATOM 5411 C C . LYS B 2 491 ? 174.426 189.726 175.573 1.00 59.41 491 LYS A C 1
ATOM 5412 O O . LYS B 2 491 ? 174.290 188.697 174.901 1.00 59.41 491 LYS A O 1
ATOM 5418 N N . ASN B 2 492 ? 173.411 190.278 176.241 1.00 61.61 492 ASN A N 1
ATOM 5419 C CA . ASN B 2 492 ? 172.065 189.733 176.092 1.00 61.61 492 ASN A CA 1
ATOM 5420 C C . ASN B 2 492 ? 171.582 189.860 174.654 1.00 61.61 492 ASN A C 1
ATOM 5421 O O . ASN B 2 492 ? 170.920 188.956 174.131 1.00 61.61 492 ASN A O 1
ATOM 5426 N N . LEU B 2 493 ? 171.899 190.979 173.999 1.00 61.31 493 LEU A N 1
ATOM 5427 C CA . LEU B 2 493 ? 171.541 191.139 172.594 1.00 61.31 493 LEU A CA 1
ATOM 5428 C C . LEU B 2 493 ? 172.292 190.151 171.711 1.00 61.31 493 LEU A C 1
ATOM 5429 O O . LEU B 2 493 ? 171.722 189.605 170.760 1.00 61.31 493 LEU A O 1
ATOM 5434 N N . VAL B 2 494 ? 173.574 189.917 172.001 1.00 58.42 494 VAL A N 1
ATOM 5435 C CA . VAL B 2 494 ? 174.371 189.017 171.169 1.00 58.42 494 VAL A CA 1
ATOM 5436 C C . VAL B 2 494 ? 173.824 187.597 171.243 1.00 58.42 494 VAL A C 1
ATOM 5437 O O . VAL B 2 494 ? 173.643 186.928 170.218 1.00 58.42 494 VAL A O 1
ATOM 5441 N N . PHE B 2 495 ? 173.545 187.119 172.453 1.00 58.38 495 PHE A N 1
ATOM 5442 C CA . PHE B 2 495 ? 173.007 185.772 172.647 1.00 58.38 495 PHE A CA 1
ATOM 5443 C C . PHE B 2 495 ? 171.477 185.797 172.607 1.00 58.38 495 PHE A C 1
ATOM 5444 O O . PHE B 2 495 ? 170.788 185.398 173.544 1.00 58.38 495 PHE A O 1
ATOM 5452 N N . SER B 2 496 ? 170.955 186.279 171.486 1.00 60.72 496 SER A N 1
ATOM 5453 C CA . SER B 2 496 ? 169.516 186.392 171.282 1.00 60.72 496 SER A CA 1
ATOM 5454 C C . SER B 2 496 ? 169.246 186.374 169.783 1.00 60.72 496 SER A C 1
ATOM 5455 O O . SER B 2 496 ? 170.131 186.063 168.979 1.00 60.72 496 SER A O 1
ATOM 5458 N N . GLU B 2 497 ? 168.014 186.708 169.406 1.00 65.11 497 GLU A N 1
ATOM 5459 C CA . GLU B 2 497 ? 167.613 186.768 168.008 1.00 65.11 497 GLU A CA 1
ATOM 5460 C C . GLU B 2 497 ? 167.638 188.182 167.444 1.00 65.11 497 GLU A C 1
ATOM 5461 O O . GLU B 2 497 ? 167.257 188.377 166.286 1.00 65.11 497 GLU A O 1
ATOM 5467 N N . LYS B 2 498 ? 168.071 189.169 168.228 1.00 67.22 498 LYS A N 1
ATOM 5468 C CA . LYS B 2 498 ? 168.152 190.553 167.779 1.00 67.22 498 LYS A CA 1
ATOM 5469 C C . LYS B 2 498 ? 169.594 190.995 167.545 1.00 67.22 498 LYS A C 1
ATOM 5470 O O . LYS B 2 498 ? 169.923 192.171 167.716 1.00 67.22 498 LYS A O 1
ATOM 5476 N N . TYR B 2 499 ? 170.462 190.064 167.158 1.00 65.86 499 TYR A N 1
ATOM 5477 C CA . TYR B 2 499 ? 171.821 190.421 166.788 1.00 65.86 499 TYR A CA 1
ATOM 5478 C C . TYR B 2 499 ? 171.812 191.274 165.525 1.00 65.86 499 TYR A C 1
ATOM 5479 O O . TYR B 2 499 ? 170.872 191.241 164.725 1.00 65.86 499 TYR A O 1
ATOM 5488 N N . ALA B 2 500 ? 172.872 192.062 165.364 1.00 71.18 500 ALA A N 1
ATOM 5489 C CA . ALA B 2 500 ? 173.056 192.988 164.250 1.00 71.18 500 ALA A CA 1
ATOM 5490 C C . ALA B 2 500 ? 171.998 194.084 164.210 1.00 71.18 500 ALA A C 1
ATOM 5491 O O . ALA B 2 500 ? 171.882 194.789 163.201 1.00 71.18 500 ALA A O 1
ATOM 5493 N N . SER B 2 501 ? 171.219 194.245 165.276 1.00 73.37 501 SER A N 1
ATOM 5494 C CA . SER B 2 501 ? 170.327 195.387 165.380 1.00 73.37 501 SER A CA 1
ATOM 5495 C C . SER B 2 501 ? 171.138 196.657 165.620 1.00 73.37 501 SER A C 1
ATOM 5496 O O . SER B 2 501 ? 172.272 196.617 166.103 1.00 73.37 501 SER A O 1
ATOM 5499 N N . GLU B 2 502 ? 170.536 197.799 165.279 1.00 75.30 502 GLU A N 1
ATOM 5500 C CA . GLU B 2 502 ? 171.264 199.064 165.325 1.00 75.30 502 GLU A CA 1
ATOM 5501 C C . GLU B 2 502 ? 171.779 199.360 166.729 1.00 75.30 502 GLU A C 1
ATOM 5502 O O . GLU B 2 502 ? 172.929 199.785 166.903 1.00 75.30 502 GLU A O 1
ATOM 5508 N N . ASP B 2 503 ? 170.944 199.130 167.746 1.00 76.13 503 ASP A N 1
ATOM 5509 C CA . ASP B 2 503 ? 171.387 199.321 169.122 1.00 76.13 503 ASP A CA 1
ATOM 5510 C C . ASP B 2 503 ? 172.537 198.382 169.462 1.00 76.13 503 ASP A C 1
ATOM 5511 O O . ASP B 2 503 ? 173.466 198.761 170.188 1.00 76.13 503 ASP A O 1
ATOM 5516 N N . ALA B 2 504 ? 172.492 197.151 168.946 1.00 71.94 504 ALA A N 1
ATOM 5517 C CA . ALA B 2 504 ? 173.585 196.214 169.179 1.00 71.94 504 ALA A CA 1
ATOM 5518 C C . ALA B 2 504 ? 174.888 196.730 168.584 1.00 71.94 504 ALA A C 1
ATOM 5519 O O . ALA B 2 504 ? 175.943 196.645 169.223 1.00 71.94 504 ALA A O 1
ATOM 5521 N N . ARG B 2 505 ? 174.836 197.278 167.367 1.00 73.09 505 ARG A N 1
ATOM 5522 C CA . ARG B 2 505 ? 176.039 197.841 166.761 1.00 73.09 505 ARG A CA 1
ATOM 5523 C C . ARG B 2 505 ? 176.559 199.031 167.559 1.00 73.09 505 ARG A C 1
ATOM 5524 O O . ARG B 2 505 ? 177.773 199.167 167.759 1.00 73.09 505 ARG A O 1
ATOM 5532 N N . LYS B 2 506 ? 175.661 199.909 168.015 1.00 72.29 506 LYS A N 1
ATOM 5533 C CA . LYS B 2 506 ? 176.102 201.059 168.802 1.00 72.29 506 LYS A CA 1
ATOM 5534 C C . LYS B 2 506 ? 176.785 200.615 170.090 1.00 72.29 506 LYS A C 1
ATOM 5535 O O . LYS B 2 506 ? 177.858 201.121 170.445 1.00 72.29 506 LYS A O 1
ATOM 5541 N N . LEU B 2 507 ? 176.179 199.664 170.804 1.00 68.92 507 LEU A N 1
ATOM 5542 C CA . LEU B 2 507 ? 176.777 199.198 172.051 1.00 68.92 507 LEU A CA 1
ATOM 5543 C C . LEU B 2 507 ? 178.097 198.482 171.797 1.00 68.92 507 LEU A C 1
ATOM 5544 O O . LEU B 2 507 ? 179.048 198.627 172.577 1.00 68.92 507 LEU A O 1
ATOM 5549 N N . GLY B 2 508 ? 178.179 197.708 170.713 1.00 67.16 508 GLY A N 1
ATOM 5550 C CA . GLY B 2 508 ? 179.431 197.051 170.383 1.00 67.16 508 GLY A CA 1
ATOM 5551 C C . GLY B 2 508 ? 180.541 198.039 170.086 1.00 67.16 508 GLY A C 1
ATOM 5552 O O . GLY B 2 508 ? 181.676 197.864 170.533 1.00 67.16 508 GLY A O 1
ATOM 5553 N N . ALA B 2 509 ? 180.226 199.095 169.333 1.00 66.47 509 ALA A N 1
ATOM 5554 C CA . ALA B 2 509 ? 181.220 200.127 169.065 1.00 66.47 509 ALA A CA 1
ATOM 5555 C C . ALA B 2 509 ? 181.652 200.821 170.350 1.00 66.47 509 ALA A C 1
ATOM 5556 O O . ALA B 2 509 ? 182.847 201.066 170.561 1.00 66.47 509 ALA A O 1
ATOM 5558 N N . THR B 2 510 ? 180.694 201.138 171.225 1.00 65.80 510 THR A N 1
ATOM 5559 C CA . THR B 2 510 ? 181.032 201.818 172.471 1.00 65.80 510 THR A CA 1
ATOM 5560 C C . THR B 2 510 ? 181.932 200.957 173.347 1.00 65.80 510 THR A C 1
ATOM 5561 O O . THR B 2 510 ? 182.879 201.461 173.962 1.00 65.80 510 THR A O 1
ATOM 5565 N N . LEU B 2 511 ? 181.654 199.653 173.420 1.00 64.94 511 LEU A N 1
ATOM 5566 C CA . LEU B 2 511 ? 182.475 198.774 174.247 1.00 64.94 511 LEU A CA 1
ATOM 5567 C C . LEU B 2 511 ? 183.843 198.532 173.619 1.00 64.94 511 LEU A C 1
ATOM 5568 O O . LEU B 2 511 ? 184.849 198.423 174.331 1.00 64.94 511 LEU A O 1
ATOM 5573 N N . SER B 2 512 ? 183.901 198.433 172.287 1.00 65.50 512 SER A N 1
ATOM 5574 C CA . SER B 2 512 ? 185.177 198.214 171.619 1.00 65.50 512 SER A CA 1
ATOM 5575 C C . SER B 2 512 ? 186.073 199.439 171.704 1.00 65.50 512 SER A C 1
ATOM 5576 O O . SER B 2 512 ? 187.301 199.304 171.708 1.00 65.50 512 SER A O 1
ATOM 5579 N N . GLN B 2 513 ? 185.487 200.636 171.763 1.00 65.92 513 GLN A N 1
ATOM 5580 C CA . GLN B 2 513 ? 186.306 201.836 171.892 1.00 65.92 513 GLN A CA 1
ATOM 5581 C C . GLN B 2 513 ? 186.971 201.921 173.261 1.00 65.92 513 GLN A C 1
ATOM 5582 O O . GLN B 2 513 ? 188.037 202.533 173.391 1.00 65.92 513 GLN A O 1
ATOM 5588 N N . HIS B 2 514 ? 186.368 201.319 174.287 1.00 64.14 514 HIS A N 1
ATOM 5589 C CA . HIS B 2 514 ? 186.938 201.358 175.630 1.00 64.14 514 HIS A CA 1
ATOM 5590 C C . HIS B 2 514 ? 187.851 200.166 175.902 1.00 64.14 514 HIS A C 1
ATOM 5591 O O . HIS B 2 514 ? 189.045 200.340 176.162 1.00 64.14 514 HIS A O 1
ATOM 5598 N N . PHE B 2 515 ? 187.306 198.951 175.846 1.00 63.76 515 PHE A N 1
ATOM 5599 C CA . PHE B 2 515 ? 188.103 197.770 176.158 1.00 63.76 515 PHE A CA 1
ATOM 5600 C C . PHE B 2 515 ? 189.045 197.373 175.034 1.00 63.76 515 PHE A C 1
ATOM 5601 O O . PHE B 2 515 ? 189.868 196.473 175.229 1.00 63.76 515 PHE A O 1
ATOM 5609 N N . GLY B 2 516 ? 188.951 198.015 173.876 1.00 64.05 516 GLY A N 1
ATOM 5610 C CA . GLY B 2 516 ? 189.754 197.643 172.740 1.00 64.05 516 GLY A CA 1
ATOM 5611 C C . GLY B 2 516 ? 189.084 196.556 171.928 1.00 64.05 516 GLY A C 1
ATOM 5612 O O . GLY B 2 516 ? 188.056 195.997 172.322 1.00 64.05 516 GLY A O 1
ATOM 5613 N N . PRO B 2 517 ? 189.657 196.233 170.771 1.00 62.10 517 PRO A N 1
ATOM 5614 C CA . PRO B 2 517 ? 189.087 195.195 169.906 1.00 62.10 517 PRO A CA 1
ATOM 5615 C C . PRO B 2 517 ? 189.674 193.802 170.090 1.00 62.10 517 PRO A C 1
ATOM 5616 O O . PRO B 2 517 ? 189.365 192.920 169.285 1.00 62.10 517 PRO A O 1
ATOM 5620 N N . ASP B 2 518 ? 190.500 193.579 171.115 1.00 64.25 518 ASP A N 1
ATOM 5621 C CA . ASP B 2 518 ? 191.070 192.263 171.371 1.00 64.25 518 ASP A CA 1
ATOM 5622 C C . ASP B 2 518 ? 190.790 191.758 172.780 1.00 64.25 518 ASP A C 1
ATOM 5623 O O . ASP B 2 518 ? 191.444 190.806 173.221 1.00 64.25 518 ASP A O 1
ATOM 5628 N N . ASP B 2 519 ? 189.851 192.367 173.499 1.00 67.40 519 ASP A N 1
ATOM 5629 C CA . ASP B 2 519 ? 189.447 191.832 174.790 1.00 67.40 519 ASP A CA 1
ATOM 5630 C C . ASP B 2 519 ? 188.799 190.466 174.602 1.00 67.40 519 ASP A C 1
ATOM 5631 O O . ASP B 2 519 ? 188.077 190.235 173.628 1.00 67.40 519 ASP A O 1
ATOM 5636 N N . GLU B 2 520 ? 189.059 189.558 175.545 1.00 67.48 520 GLU A N 1
ATOM 5637 C CA . GLU B 2 520 ? 188.616 188.176 175.387 1.00 67.48 520 GLU A CA 1
ATOM 5638 C C . GLU B 2 520 ? 187.098 188.079 175.287 1.00 67.48 520 GLU A C 1
ATOM 5639 O O . GLU B 2 520 ? 186.572 187.293 174.490 1.00 67.48 520 GLU A O 1
ATOM 5645 N N . THR B 2 521 ? 186.377 188.863 176.089 1.00 66.13 521 THR A N 1
ATOM 5646 C CA . THR B 2 521 ? 184.919 188.831 176.033 1.00 66.13 521 THR A CA 1
ATOM 5647 C C . THR B 2 521 ? 184.405 189.286 174.672 1.00 66.13 521 THR A C 1
ATOM 5648 O O . THR B 2 521 ? 183.481 188.681 174.115 1.00 66.13 521 THR A O 1
ATOM 5652 N N . LEU B 2 522 ? 185.000 190.343 174.114 1.00 63.46 522 LEU A N 1
ATOM 5653 C CA . LEU B 2 522 ? 184.524 190.881 172.843 1.00 63.46 522 LEU A CA 1
ATOM 5654 C C . LEU B 2 522 ? 184.732 189.891 171.700 1.00 63.46 522 LEU A C 1
ATOM 5655 O O . LEU B 2 522 ? 183.901 189.807 170.785 1.00 63.46 522 LEU A O 1
ATOM 5660 N N . VAL B 2 523 ? 185.838 189.143 171.730 1.00 61.34 523 VAL A N 1
ATOM 5661 C CA . VAL B 2 523 ? 186.141 188.216 170.644 1.00 61.34 523 VAL A CA 1
ATOM 5662 C C . VAL B 2 523 ? 185.068 187.140 170.537 1.00 61.34 523 VAL A C 1
ATOM 5663 O O . VAL B 2 523 ? 184.610 186.812 169.435 1.00 61.34 523 VAL A O 1
ATOM 5667 N N . GLU B 2 524 ? 184.650 186.572 171.672 1.00 63.53 524 GLU A N 1
ATOM 5668 C CA . GLU B 2 524 ? 183.591 185.567 171.639 1.00 63.53 524 GLU A CA 1
ATOM 5669 C C . GLU B 2 524 ? 182.306 186.142 171.068 1.00 63.53 524 GLU A C 1
ATOM 5670 O O . GLU B 2 524 ? 181.637 185.496 170.252 1.00 63.53 524 GLU A O 1
ATOM 5676 N N . LEU B 2 525 ? 181.940 187.351 171.493 1.00 60.73 525 LEU A N 1
ATOM 5677 C CA . LEU B 2 525 ? 180.699 187.944 171.016 1.00 60.73 525 LEU A CA 1
ATOM 5678 C C . LEU B 2 525 ? 180.740 188.166 169.511 1.00 60.73 525 LEU A C 1
ATOM 5679 O O . LEU B 2 525 ? 179.779 187.838 168.806 1.00 60.73 525 LEU A O 1
ATOM 5684 N N . LYS B 2 526 ? 181.853 188.691 168.991 1.00 61.27 526 LYS A N 1
ATOM 5685 C CA . LYS B 2 526 ? 181.916 188.930 167.551 1.00 61.27 526 LYS A CA 1
ATOM 5686 C C . LYS B 2 526 ? 181.963 187.621 166.765 1.00 61.27 526 LYS A C 1
ATOM 5687 O O . LYS B 2 526 ? 181.359 187.522 165.689 1.00 61.27 526 LYS A O 1
ATOM 5693 N N . LEU B 2 527 ? 182.644 186.595 167.290 1.00 59.94 527 LEU A N 1
ATOM 5694 C CA . LEU B 2 527 ? 182.629 185.298 166.618 1.00 59.94 527 LEU A CA 1
ATOM 5695 C C . LEU B 2 527 ? 181.222 184.715 166.566 1.00 59.94 527 LEU A C 1
ATOM 5696 O O . LEU B 2 527 ? 180.810 184.158 165.541 1.00 59.94 527 LEU A O 1
ATOM 5701 N N . GLU B 2 528 ? 180.464 184.831 167.658 1.00 61.07 528 GLU A N 1
ATOM 5702 C CA . GLU B 2 528 ? 179.109 184.292 167.650 1.00 61.07 528 GLU A CA 1
ATOM 5703 C C . GLU B 2 528 ? 178.181 185.109 166.758 1.00 61.07 528 GLU A C 1
ATOM 5704 O O . GLU B 2 528 ? 177.266 184.547 166.142 1.00 61.07 528 GLU A O 1
ATOM 5710 N N . ILE B 2 529 ? 178.397 186.423 166.667 1.00 60.96 529 ILE A N 1
ATOM 5711 C CA . ILE B 2 529 ? 177.636 187.216 165.703 1.00 60.96 529 ILE A CA 1
ATOM 5712 C C . ILE B 2 529 ? 177.938 186.758 164.282 1.00 60.96 529 ILE A C 1
ATOM 5713 O O . ILE B 2 529 ? 177.029 186.634 163.452 1.00 60.96 529 ILE A O 1
ATOM 5718 N N . GLU B 2 530 ? 179.213 186.499 163.976 1.00 63.49 530 GLU A N 1
ATOM 5719 C CA . GLU B 2 530 ? 179.549 185.958 162.660 1.00 63.49 530 GLU A CA 1
ATOM 5720 C C . GLU B 2 530 ? 178.852 184.626 162.422 1.00 63.49 530 GLU A C 1
ATOM 5721 O O . GLU B 2 530 ? 178.320 184.379 161.333 1.00 63.49 530 GLU A O 1
ATOM 5727 N N . LYS B 2 531 ? 178.847 183.756 163.434 1.00 64.39 531 LYS A N 1
ATOM 5728 C CA . LYS B 2 531 ? 178.186 182.460 163.312 1.00 64.39 531 LYS A CA 1
ATOM 5729 C C . LYS B 2 531 ? 176.711 182.625 162.970 1.00 64.39 531 LYS A C 1
ATOM 5730 O O . LYS B 2 531 ? 176.200 181.995 162.035 1.00 64.39 531 LYS A O 1
ATOM 5736 N N . ARG B 2 532 ? 176.010 183.472 163.724 1.00 65.08 532 ARG A N 1
ATOM 5737 C CA . ARG B 2 532 ? 174.579 183.650 163.500 1.00 65.08 532 ARG A CA 1
ATOM 5738 C C . ARG B 2 532 ? 174.293 184.292 162.147 1.00 65.08 532 ARG A C 1
ATOM 5739 O O . ARG B 2 532 ? 173.353 183.886 161.454 1.00 65.08 532 ARG A O 1
ATOM 5747 N N . ILE B 2 533 ? 175.085 185.292 161.749 1.00 67.80 533 ILE A N 1
ATOM 5748 C CA . ILE B 2 533 ? 174.847 185.939 160.461 1.00 67.80 533 ILE A CA 1
ATOM 5749 C C . ILE B 2 533 ? 175.106 184.970 159.315 1.00 67.80 533 ILE A C 1
ATOM 5750 O O . ILE B 2 533 ? 174.386 184.975 158.309 1.00 67.80 533 ILE A O 1
ATOM 5755 N N . TRP B 2 534 ? 176.126 184.118 159.442 1.00 69.96 534 TRP A N 1
ATOM 5756 C CA . TRP B 2 534 ? 176.388 183.137 158.395 1.00 69.96 534 TRP A CA 1
ATOM 5757 C C . TRP B 2 534 ? 175.272 182.103 158.317 1.00 69.96 534 TRP A C 1
ATOM 5758 O O . TRP B 2 534 ? 174.789 181.779 157.227 1.00 69.96 534 TRP A O 1
ATOM 5769 N N . GLU B 2 535 ? 174.851 181.568 159.467 1.00 73.05 535 GLU A N 1
ATOM 5770 C CA . GLU B 2 535 ? 173.843 180.512 159.459 1.00 73.05 535 GLU A CA 1
ATOM 5771 C C . GLU B 2 535 ? 172.489 181.029 158.990 1.00 73.05 535 GLU A C 1
ATOM 5772 O O . GLU B 2 535 ? 171.799 180.357 158.216 1.00 73.05 535 GLU A O 1
ATOM 5778 N N . ASP B 2 536 ? 172.087 182.216 159.449 1.00 78.33 536 ASP A N 1
ATOM 5779 C CA . ASP B 2 536 ? 170.760 182.725 159.120 1.00 78.33 536 ASP A CA 1
ATOM 5780 C C . ASP B 2 536 ? 170.659 183.093 157.644 1.00 78.33 536 ASP A C 1
ATOM 5781 O O . ASP B 2 536 ? 169.704 182.706 156.961 1.00 78.33 536 ASP A O 1
ATOM 5786 N N . ASP B 2 537 ? 171.637 183.845 157.134 1.00 83.39 537 ASP A N 1
ATOM 5787 C CA . ASP B 2 537 ? 171.584 184.279 155.741 1.00 83.39 537 ASP A CA 1
ATOM 5788 C C . ASP B 2 537 ? 171.673 183.096 154.785 1.00 83.39 537 ASP A C 1
ATOM 5789 O O . ASP B 2 537 ? 170.940 183.036 153.791 1.00 83.39 537 ASP A O 1
ATOM 5794 N N . PHE B 2 538 ? 172.565 182.145 155.070 1.00 87.78 538 PHE A N 1
ATOM 5795 C CA . PHE B 2 538 ? 172.744 181.003 154.179 1.00 87.78 538 PHE A CA 1
ATOM 5796 C C . PHE B 2 538 ? 171.490 180.139 154.120 1.00 87.78 538 PHE A C 1
ATOM 5797 O O . PHE B 2 538 ? 171.108 179.658 153.047 1.00 87.78 538 PHE A O 1
ATOM 5805 N N . GLU B 2 539 ? 170.837 179.929 155.265 1.00 89.68 539 GLU A N 1
ATOM 5806 C CA . GLU B 2 539 ? 169.667 179.056 155.296 1.00 89.68 539 GLU A CA 1
ATOM 5807 C C . GLU B 2 539 ? 168.449 179.726 154.672 1.00 89.68 539 GLU A C 1
ATOM 5808 O O . GLU B 2 539 ? 167.669 179.072 153.969 1.00 89.68 539 GLU A O 1
ATOM 5814 N N . LYS B 2 540 ? 168.263 181.027 154.915 1.00 89.89 540 LYS A N 1
ATOM 5815 C CA . LYS B 2 540 ? 167.055 181.692 154.435 1.00 89.89 540 LYS A CA 1
ATOM 5816 C C . LYS B 2 540 ? 167.085 181.912 152.926 1.00 89.89 540 LYS A C 1
ATOM 5817 O O . LYS B 2 540 ? 166.028 181.913 152.284 1.00 89.89 540 LYS A O 1
ATOM 5823 N N . ASP B 2 541 ? 168.271 182.103 152.342 1.00 92.53 541 ASP A N 1
ATOM 5824 C CA . ASP B 2 541 ? 168.358 182.249 150.892 1.00 92.53 541 ASP A CA 1
ATOM 5825 C C . ASP B 2 541 ? 167.999 180.949 150.184 1.00 92.53 541 ASP A C 1
ATOM 5826 O O . ASP B 2 541 ? 167.346 180.967 149.134 1.00 92.53 541 ASP A O 1
ATOM 5831 N N . GLN B 2 542 ? 168.417 179.815 150.739 1.00 95.14 542 GLN A N 1
ATOM 5832 C CA . GLN B 2 542 ? 168.101 178.515 150.159 1.00 95.14 542 GLN A CA 1
ATOM 5833 C C . GLN B 2 542 ? 166.614 178.204 150.290 1.00 95.14 542 GLN A C 1
ATOM 5834 O O . GLN B 2 542 ? 166.069 177.387 149.549 1.00 95.14 542 GLN A O 1
ATOM 5841 N N . MET C 2 1 ? 190.540 257.289 177.279 1.00 150.99 1 MET C N 1
ATOM 5842 C CA . MET C 2 1 ? 191.515 256.221 177.090 1.00 150.99 1 MET C CA 1
ATOM 5843 C C . MET C 2 1 ? 192.517 256.186 178.239 1.00 150.99 1 MET C C 1
ATOM 5844 O O . MET C 2 1 ? 193.190 255.177 178.454 1.00 150.99 1 MET C O 1
ATOM 5849 N N . GLU C 2 2 ? 192.611 257.301 178.966 1.00 149.88 2 GLU C N 1
ATOM 5850 C CA . GLU C 2 2 ? 193.486 257.428 180.133 1.00 149.88 2 GLU C CA 1
ATOM 5851 C C . GLU C 2 2 ? 194.951 257.186 179.778 1.00 149.88 2 GLU C C 1
ATOM 5852 O O . GLU C 2 2 ? 195.732 256.728 180.617 1.00 149.88 2 GLU C O 1
ATOM 5858 N N . GLN C 2 3 ? 195.315 257.461 178.522 1.00 153.55 3 GLN C N 1
ATOM 5859 C CA . GLN C 2 3 ? 196.688 257.387 178.023 1.00 153.55 3 GLN C CA 1
ATOM 5860 C C . GLN C 2 3 ? 197.180 255.941 177.976 1.00 153.55 3 GLN C C 1
ATOM 5861 O O . GLN C 2 3 ? 198.266 255.659 177.458 1.00 153.55 3 GLN C O 1
ATOM 5867 N N . ASN C 2 4 ? 196.373 255.011 178.473 1.00 153.35 4 ASN C N 1
ATOM 5868 C CA . ASN C 2 4 ? 196.674 253.590 178.411 1.00 153.35 4 ASN C CA 1
ATOM 5869 C C . ASN C 2 4 ? 195.942 252.956 177.235 1.00 153.35 4 ASN C C 1
ATOM 5870 O O . ASN C 2 4 ? 194.919 253.461 176.765 1.00 153.35 4 ASN C O 1
ATOM 5872 N N . LEU C 2 5 ? 196.483 251.842 176.757 1.00 152.11 5 LEU C N 1
ATOM 5873 C CA . LEU C 2 5 ? 195.879 251.167 175.615 1.00 152.11 5 LEU C CA 1
ATOM 5874 C C . LEU C 2 5 ? 194.524 250.596 176.019 1.00 152.11 5 LEU C C 1
ATOM 5875 O O . LEU C 2 5 ? 194.430 249.872 177.018 1.00 152.11 5 LEU C O 1
ATOM 5880 N N . PRO C 2 6 ? 193.450 250.927 175.303 1.00 152.86 6 PRO C N 1
ATOM 5881 C CA . PRO C 2 6 ? 192.128 250.387 175.634 1.00 152.86 6 PRO C CA 1
ATOM 5882 C C . PRO C 2 6 ? 191.738 249.138 174.860 1.00 152.86 6 PRO C C 1
ATOM 5883 O O . PRO C 2 6 ? 190.600 248.679 175.010 1.00 152.86 6 PRO C O 1
ATOM 5887 N N . SER C 2 7 ? 192.629 248.580 174.040 1.00 151.10 7 SER C N 1
ATOM 5888 C CA . SER C 2 7 ? 192.241 247.449 173.197 1.00 151.10 7 SER C CA 1
ATOM 5889 C C . SER C 2 7 ? 192.293 246.133 173.969 1.00 151.10 7 SER C C 1
ATOM 5890 O O . SER C 2 7 ? 191.257 245.524 174.246 1.00 15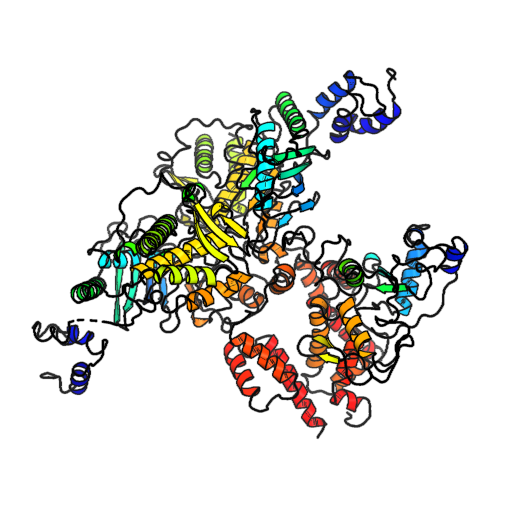1.10 7 SER C O 1
ATOM 5893 N N . ARG C 2 8 ? 193.495 245.709 174.370 1.00 149.10 8 ARG C N 1
ATOM 5894 C CA . ARG C 2 8 ? 193.640 244.406 175.015 1.00 149.10 8 ARG C CA 1
ATOM 5895 C C . ARG C 2 8 ? 193.004 244.389 176.397 1.00 149.10 8 ARG C C 1
ATOM 5896 O O . ARG C 2 8 ? 192.445 243.364 176.812 1.00 149.10 8 ARG C O 1
ATOM 5898 N N . ILE C 2 9 ? 193.080 245.509 177.118 1.00 147.82 9 ILE C N 1
ATOM 5899 C CA . ILE C 2 9 ? 192.461 245.588 178.436 1.00 147.82 9 ILE C CA 1
ATOM 5900 C C . ILE C 2 9 ? 190.962 245.348 178.327 1.00 147.82 9 ILE C C 1
ATOM 5901 O O . ILE C 2 9 ? 190.381 244.586 179.104 1.00 147.82 9 ILE C O 1
ATOM 5906 N N . THR C 2 10 ? 190.315 245.983 177.347 1.00 148.21 10 THR C N 1
ATOM 5907 C CA . THR C 2 10 ? 188.884 245.768 177.157 1.00 148.21 10 THR C CA 1
ATOM 5908 C C . THR C 2 10 ? 188.590 244.372 176.622 1.00 148.21 10 THR C C 1
ATOM 5909 O O . THR C 2 10 ? 187.547 243.793 176.950 1.00 148.21 10 THR C O 1
ATOM 5913 N N . LYS C 2 11 ? 189.487 243.814 175.803 1.00 146.27 11 LYS C N 1
ATOM 5914 C CA . LYS C 2 11 ? 189.290 242.446 175.333 1.00 146.27 11 LYS C CA 1
ATOM 5915 C C . LYS C 2 11 ? 189.288 241.456 176.489 1.00 146.27 11 LYS C C 1
ATOM 5916 O O . LYS C 2 11 ? 188.532 240.478 176.467 1.00 146.27 11 LYS C O 1
ATOM 5922 N N . LEU C 2 12 ? 190.124 241.687 177.500 1.00 142.61 12 LEU C N 1
ATOM 5923 C CA . LEU C 2 12 ? 190.276 240.741 178.598 1.00 142.61 12 LEU C CA 1
ATOM 5924 C C . LEU C 2 12 ? 189.571 241.158 179.885 1.00 142.61 12 LEU C C 1
ATOM 5925 O O . LEU C 2 12 ? 189.672 240.437 180.883 1.00 142.61 12 LEU C O 1
ATOM 5927 N N . ILE C 2 13 ? 188.866 242.288 179.903 1.00 141.27 13 ILE C N 1
ATOM 5928 C CA . ILE C 2 13 ? 188.226 242.768 181.123 1.00 141.27 13 ILE C CA 1
ATOM 5929 C C . ILE C 2 13 ? 186.706 242.781 181.040 1.00 141.27 13 ILE C C 1
ATOM 5930 O O . ILE C 2 13 ? 186.050 243.038 182.063 1.00 141.27 13 ILE C O 1
ATOM 5935 N N . LYS C 2 14 ? 186.115 242.531 179.869 1.00 139.20 14 LYS C N 1
ATOM 5936 C CA . LYS C 2 14 ? 184.659 242.538 179.768 1.00 139.20 14 LYS C CA 1
ATOM 5937 C C . LYS C 2 14 ? 184.040 241.444 180.629 1.00 139.20 14 LYS C C 1
ATOM 5938 O O . LYS C 2 14 ? 183.047 241.679 181.329 1.00 139.20 14 LYS C O 1
ATOM 5940 N N . LYS C 2 15 ? 184.620 240.242 180.600 1.00 137.98 15 LYS C N 1
ATOM 5941 C CA . LYS C 2 15 ? 184.129 239.163 181.451 1.00 137.98 15 LYS C CA 1
ATOM 5942 C C . LYS C 2 15 ? 184.366 239.463 182.925 1.00 137.98 15 LYS C C 1
ATOM 5943 O O . LYS C 2 15 ? 183.543 239.094 183.771 1.00 137.98 15 LYS C O 1
ATOM 5945 N N . SER C 2 16 ? 185.481 240.122 183.251 1.00 134.93 16 SER C N 1
ATOM 5946 C CA . SER C 2 16 ? 185.727 240.536 184.629 1.00 134.93 16 SER C CA 1
ATOM 5947 C C . SER C 2 16 ? 184.645 241.487 185.117 1.00 134.93 16 SER C C 1
ATOM 5948 O O . SER C 2 16 ? 184.151 241.358 186.243 1.00 134.93 16 SER C O 1
ATOM 5951 N N . GLU C 2 17 ? 184.272 242.458 184.282 1.00 136.88 17 GLU C N 1
ATOM 5952 C CA . GLU C 2 17 ? 183.165 243.343 184.624 1.00 136.88 17 GLU C CA 1
ATOM 5953 C C . GLU C 2 17 ? 181.865 242.561 184.747 1.00 136.88 17 GLU C C 1
ATOM 5954 O O . GLU C 2 17 ? 181.025 242.864 185.603 1.00 136.88 17 GLU C O 1
ATOM 5956 N N . SER C 2 18 ? 181.681 241.550 183.895 1.00 136.92 18 SER C N 1
ATOM 5957 C CA . SER C 2 18 ? 180.501 240.699 183.994 1.00 136.92 18 SER C CA 1
ATOM 5958 C C . SER C 2 18 ? 180.494 239.909 185.298 1.00 136.92 18 SER C C 1
ATOM 5959 O O . SER C 2 18 ? 179.433 239.703 185.899 1.00 136.92 18 SER C O 1
ATOM 5962 N N . GLY C 2 19 ? 181.663 239.459 185.751 1.00 133.50 19 GLY C N 1
ATOM 5963 C CA . GLY C 2 19 ? 181.741 238.700 186.984 1.00 133.50 19 GLY C CA 1
ATOM 5964 C C . GLY C 2 19 ? 182.739 237.560 186.967 1.00 133.50 19 GLY C C 1
ATOM 5965 O O . GLY C 2 19 ? 182.888 236.850 187.966 1.00 133.50 19 GLY C O 1
ATOM 5966 N N . ASP C 2 20 ? 183.423 237.366 185.842 1.00 131.49 20 ASP C N 1
ATOM 5967 C CA . ASP C 2 20 ? 184.410 236.298 185.743 1.00 131.49 20 ASP C CA 1
ATOM 5968 C C . ASP C 2 20 ? 185.596 236.585 186.656 1.00 131.49 20 ASP C C 1
ATOM 5969 O O . ASP C 2 20 ? 186.163 237.682 186.632 1.00 131.49 20 ASP C O 1
ATOM 5971 N N . PHE C 2 21 ? 185.971 235.591 187.465 1.00 127.95 21 PHE C N 1
ATOM 5972 C CA . PHE C 2 21 ? 187.050 235.774 188.429 1.00 127.95 21 PHE C CA 1
ATOM 5973 C C . PHE C 2 21 ? 188.428 235.727 187.781 1.00 127.95 21 PHE C C 1
ATOM 5974 O O . PHE C 2 21 ? 189.346 236.417 188.239 1.00 127.95 21 PHE C O 1
ATOM 5976 N N . ALA C 2 22 ? 188.596 234.922 186.728 1.00 125.11 22 ALA C N 1
ATOM 5977 C CA . ALA C 2 22 ? 189.916 234.748 186.130 1.00 125.11 22 ALA C CA 1
ATOM 5978 C C . ALA C 2 22 ? 190.413 236.033 185.476 1.00 125.11 22 ALA C C 1
ATOM 5979 O O . ALA C 2 22 ? 191.606 236.353 185.552 1.00 125.11 22 ALA C O 1
ATOM 5981 N N . SER C 2 23 ? 189.517 236.776 184.824 1.00 129.79 23 SER C N 1
ATOM 5982 C CA . SER C 2 23 ? 189.934 237.963 184.083 1.00 129.79 23 SER C CA 1
ATOM 5983 C C . SER C 2 23 ? 190.471 239.046 185.012 1.00 129.79 23 SER C C 1
ATOM 5984 O O . SER C 2 23 ? 191.451 239.723 184.682 1.00 129.79 23 SER C O 1
ATOM 5987 N N . SER C 2 24 ? 189.842 239.231 186.176 1.00 129.12 24 SER C N 1
ATOM 5988 C CA . SER C 2 24 ? 190.327 240.229 187.125 1.00 129.12 24 SER C CA 1
ATOM 5989 C C . SER C 2 24 ? 191.710 239.865 187.654 1.00 129.12 24 SER C C 1
ATOM 5990 O O . SER C 2 24 ? 192.577 240.737 187.810 1.00 129.12 24 SER C O 1
ATOM 5993 N N . TYR C 2 25 ? 191.929 238.582 187.953 1.00 129.39 25 TYR C N 1
ATOM 5994 C CA . TYR C 2 25 ? 193.243 238.140 188.407 1.00 129.39 25 TYR C CA 1
ATOM 5995 C C . TYR C 2 25 ? 194.288 238.322 187.315 1.00 129.39 25 TYR C C 1
ATOM 5996 O O . TYR C 2 25 ? 195.433 238.695 187.596 1.00 129.39 25 TYR C O 1
ATOM 5998 N N . GLN C 2 26 ? 193.914 238.053 186.061 1.00 130.32 26 GLN C N 1
ATOM 5999 C CA . GLN C 2 26 ? 194.831 238.288 184.950 1.00 130.32 26 GLN C CA 1
ATOM 6000 C C . GLN C 2 26 ? 195.167 239.768 184.819 1.00 130.32 26 GLN C C 1
ATOM 6001 O O . GLN C 2 26 ? 196.316 240.130 184.538 1.00 130.32 26 GLN C O 1
ATOM 6003 N N . LEU C 2 27 ? 194.173 240.639 185.011 1.00 132.92 27 LEU C N 1
ATOM 6004 C CA . LEU C 2 27 ? 194.421 242.076 184.948 1.00 132.92 27 LEU C CA 1
ATOM 6005 C C . LEU C 2 27 ? 195.391 242.511 186.040 1.00 132.92 27 LEU C C 1
ATOM 6006 O O . LEU C 2 27 ? 196.426 243.130 185.760 1.00 132.92 27 LEU C O 1
ATOM 6008 N N . TYR C 2 28 ? 195.100 242.149 187.292 1.00 129.89 28 TYR C N 1
ATOM 6009 C CA . TYR C 2 28 ? 195.992 242.519 188.385 1.00 129.89 28 TYR C CA 1
ATOM 6010 C C . TYR C 2 28 ? 197.152 241.527 188.425 1.00 129.89 28 TYR C C 1
ATOM 6011 O O . TYR C 2 28 ? 197.423 240.890 189.446 1.00 129.89 28 TYR C O 1
ATOM 6020 N N . LYS C 2 29 ? 197.818 241.365 187.287 1.00 136.17 29 LYS C N 1
ATOM 6021 C CA . LYS C 2 29 ? 199.054 240.604 187.203 1.00 136.17 29 LYS C CA 1
ATOM 6022 C C . LYS C 2 29 ? 200.058 241.426 186.412 1.00 136.17 29 LYS C C 1
ATOM 6023 O O . LYS C 2 29 ? 201.271 241.331 186.629 1.00 136.17 29 LYS C O 1
ATOM 6025 N N . VAL C 2 30 ? 199.546 242.241 185.492 1.00 142.28 30 VAL C N 1
ATOM 6026 C CA . VAL C 2 30 ? 200.385 243.122 184.686 1.00 142.28 30 VAL C CA 1
ATOM 6027 C C . VAL C 2 30 ? 199.927 244.571 184.699 1.00 142.28 30 VAL C C 1
ATOM 6028 O O . VAL C 2 30 ? 200.720 245.461 184.343 1.00 142.28 30 VAL C O 1
ATOM 6032 N N . PHE C 2 31 ? 198.684 244.883 185.086 1.00 144.11 31 PHE C N 1
ATOM 6033 C CA . PHE C 2 31 ? 198.223 246.267 185.006 1.00 144.11 31 PHE C CA 1
ATOM 6034 C C . PHE C 2 31 ? 198.975 247.167 185.981 1.00 144.11 31 PHE C C 1
ATOM 6035 O O . PHE C 2 31 ? 199.366 248.285 185.624 1.00 144.11 31 PHE C O 1
ATOM 6043 N N . GLY C 2 32 ? 199.180 246.704 187.215 1.00 143.67 32 GLY C N 1
ATOM 6044 C CA . GLY C 2 32 ? 199.837 247.543 188.208 1.00 143.67 32 GLY C CA 1
ATOM 6045 C C . GLY C 2 32 ? 201.288 247.831 187.871 1.00 143.67 32 GLY C C 1
ATOM 6046 O O . GLY C 2 32 ? 201.735 248.980 187.924 1.00 143.67 32 GLY C O 1
ATOM 6047 N N . SER C 2 33 ? 202.042 246.794 187.518 1.00 145.10 33 SER C N 1
ATOM 6048 C CA . SER C 2 33 ? 203.453 246.935 187.197 1.00 145.10 33 SER C CA 1
ATOM 6049 C C . SER C 2 33 ? 203.620 247.138 185.692 1.00 145.10 33 SER C C 1
ATOM 6050 O O . SER C 2 33 ? 202.656 247.390 184.964 1.00 145.10 33 SER C O 1
ATOM 6053 N N . LYS C 2 34 ? 204.856 247.037 185.209 1.00 146.11 34 LYS C N 1
ATOM 6054 C CA . LYS C 2 34 ? 205.166 247.138 183.784 1.00 146.11 34 LYS C CA 1
ATOM 6055 C C . LYS C 2 34 ? 205.827 245.832 183.355 1.00 146.11 34 LYS C C 1
ATOM 6056 O O . LYS C 2 34 ? 207.054 245.718 183.320 1.00 146.11 34 LYS C O 1
ATOM 6058 N N . GLU C 2 35 ? 205.000 244.844 183.026 1.00 143.83 35 GLU C N 1
ATOM 6059 C CA . GLU C 2 35 ? 205.461 243.575 182.482 1.00 143.83 35 GLU C CA 1
ATOM 6060 C C . GLU C 2 35 ? 204.955 243.310 181.075 1.00 143.83 35 GLU C C 1
ATOM 6061 O O . GLU C 2 35 ? 205.618 242.600 180.317 1.00 143.83 35 GLU C O 1
ATOM 6063 N N . TYR C 2 36 ? 203.804 243.860 180.712 1.00 146.59 36 TYR C N 1
ATOM 6064 C CA . TYR C 2 36 ? 203.256 243.813 179.367 1.00 146.59 36 TYR C CA 1
ATOM 6065 C C . TYR C 2 36 ? 203.220 245.241 178.822 1.00 146.59 36 TYR C C 1
ATOM 6066 O O . TYR C 2 36 ? 203.637 246.192 179.490 1.00 146.59 36 TYR C O 1
ATOM 6075 N N . GLY C 2 37 ? 202.723 245.394 177.598 1.00 147.01 37 GLY C N 1
ATOM 6076 C CA . GLY C 2 37 ? 202.649 246.699 176.965 1.00 147.01 37 GLY C CA 1
ATOM 6077 C C . GLY C 2 37 ? 201.788 247.720 177.685 1.00 147.01 37 GLY C C 1
ATOM 6078 O O . GLY C 2 37 ? 201.699 248.873 177.253 1.00 147.01 37 GLY C O 1
ATOM 6079 N N . VAL C 2 38 ? 201.149 247.315 178.780 1.00 146.50 38 VAL C N 1
ATOM 6080 C CA . VAL C 2 38 ? 200.290 248.210 179.546 1.00 146.50 38 VAL C CA 1
ATOM 6081 C C . VAL C 2 38 ? 201.144 249.111 180.429 1.00 146.50 38 VAL C C 1
ATOM 6082 O O . VAL C 2 38 ? 202.188 248.698 180.950 1.00 146.50 38 VAL C O 1
ATOM 6086 N N . GLU C 2 39 ? 200.712 250.361 180.578 1.00 145.29 39 GLU C N 1
ATOM 6087 C CA . GLU C 2 39 ? 201.439 251.317 181.395 1.00 145.29 39 GLU C CA 1
ATOM 6088 C C . GLU C 2 39 ? 201.305 250.967 182.877 1.00 145.29 39 GLU C C 1
ATOM 6089 O O . GLU C 2 39 ? 200.322 250.348 183.292 1.00 145.29 39 GLU C O 1
ATOM 6091 N N . PRO C 2 40 ? 202.288 251.352 183.700 1.00 145.40 40 PRO C N 1
ATOM 6092 C CA . PRO C 2 40 ? 202.201 251.058 185.138 1.00 145.40 40 PRO C CA 1
ATOM 6093 C C . PRO C 2 40 ? 201.170 251.919 185.851 1.00 145.40 40 PRO C C 1
ATOM 6094 O O . PRO C 2 40 ? 201.526 252.872 186.552 1.00 145.40 40 PRO C O 1
ATOM 6098 N N . ASP C 2 41 ? 199.892 251.593 185.681 1.00 144.19 41 ASP C N 1
ATOM 6099 C CA . ASP C 2 41 ? 198.805 252.294 186.352 1.00 144.19 41 ASP C CA 1
ATOM 6100 C C . ASP C 2 41 ? 198.299 251.442 187.509 1.00 144.19 41 ASP C C 1
ATOM 6101 O O . ASP C 2 41 ? 198.061 250.241 187.344 1.00 144.19 41 ASP C O 1
ATOM 6103 N N . GLU C 2 42 ? 198.139 252.064 188.677 1.00 140.92 42 GLU C N 1
ATOM 6104 C CA . GLU C 2 42 ? 197.786 251.351 189.898 1.00 140.92 42 GLU C CA 1
ATOM 6105 C C . GLU C 2 42 ? 196.342 251.576 190.329 1.00 140.92 42 GLU C C 1
ATOM 6106 O O . GLU C 2 42 ? 195.953 251.123 191.410 1.00 140.92 42 GLU C O 1
ATOM 6108 N N . LYS C 2 43 ? 195.536 252.265 189.521 1.00 139.90 43 LYS C N 1
ATOM 6109 C CA . LYS C 2 43 ? 194.142 252.490 189.892 1.00 139.90 43 LYS C CA 1
ATOM 6110 C C . LYS C 2 43 ? 193.271 251.294 189.522 1.00 139.90 43 LYS C C 1
ATOM 6111 O O . LYS C 2 43 ? 192.679 250.643 190.394 1.00 139.90 43 LYS C O 1
ATOM 6113 N N . MET C 2 44 ? 193.193 250.984 188.225 1.00 140.08 44 MET C N 1
ATOM 6114 C CA . MET C 2 44 ? 192.352 249.880 187.780 1.00 140.08 44 MET C CA 1
ATOM 6115 C C . MET C 2 44 ? 192.873 248.538 188.274 1.00 140.08 44 MET C C 1
ATOM 6116 O O . MET C 2 44 ? 192.078 247.633 188.526 1.00 140.08 44 MET C O 1
ATOM 6121 N N . SER C 2 45 ? 194.190 248.391 188.436 1.00 138.22 45 SER C N 1
ATOM 6122 C CA . SER C 2 45 ? 194.734 247.130 188.934 1.00 138.22 45 SER C CA 1
ATOM 6123 C C . SER C 2 45 ? 194.287 246.862 190.369 1.00 138.22 45 SER C C 1
ATOM 6124 O O . SER C 2 45 ? 193.851 245.752 190.702 1.00 138.22 45 SER C O 1
ATOM 6127 N N . ASP C 2 46 ? 194.387 247.872 191.236 1.00 134.29 46 ASP C N 1
ATOM 6128 C CA . ASP C 2 46 ? 193.954 247.698 192.619 1.00 134.29 46 ASP C CA 1
ATOM 6129 C C . ASP C 2 46 ? 192.440 247.544 192.709 1.00 134.29 46 ASP C C 1
ATOM 6130 O O . ASP C 2 46 ? 191.938 246.742 193.508 1.00 134.29 46 ASP C O 1
ATOM 6135 N N . TYR C 2 47 ? 191.693 248.298 191.898 1.00 133.60 47 TYR C N 1
ATOM 6136 C CA . TYR C 2 47 ? 190.247 248.109 191.882 1.00 133.60 47 TYR C CA 1
ATOM 6137 C C . TYR C 2 47 ? 189.894 246.697 191.431 1.00 133.60 47 TYR C C 1
ATOM 6138 O O . TYR C 2 47 ? 188.971 246.075 191.971 1.00 133.60 47 TYR C O 1
ATOM 6147 N N . PHE C 2 48 ? 190.635 246.167 190.455 1.00 132.08 48 PHE C N 1
ATOM 6148 C CA . PHE C 2 48 ? 190.381 244.822 189.958 1.00 132.08 48 PHE C CA 1
ATOM 6149 C C . PHE C 2 48 ? 190.711 243.769 191.006 1.00 132.08 48 PHE C C 1
ATOM 6150 O O . PHE C 2 48 ? 189.989 242.778 191.131 1.00 132.08 48 PHE C O 1
ATOM 6152 N N . LYS C 2 49 ? 191.801 243.948 191.757 1.00 128.49 49 LYS C N 1
ATOM 6153 C CA . LYS C 2 49 ? 192.099 242.984 192.815 1.00 128.49 49 LYS C CA 1
ATOM 6154 C C . LYS C 2 49 ? 191.030 243.023 193.905 1.00 128.49 49 LYS C C 1
ATOM 6155 O O . LYS C 2 49 ? 190.574 241.970 194.377 1.00 128.49 49 LYS C O 1
ATOM 6161 N N . GLU C 2 50 ? 190.583 244.226 194.283 1.00 127.93 50 GLU C N 1
ATOM 6162 C CA . GLU C 2 50 ? 189.541 244.339 195.298 1.00 127.93 50 GLU C CA 1
ATOM 6163 C C . GLU C 2 50 ? 188.238 243.710 194.821 1.00 127.93 50 GLU C C 1
ATOM 6164 O O . GLU C 2 50 ? 187.526 243.069 195.602 1.00 127.93 50 GLU C O 1
ATOM 6166 N N . LEU C 2 51 ? 187.909 243.886 193.540 1.00 124.58 51 LEU C N 1
ATOM 6167 C CA . LEU C 2 51 ? 186.678 243.314 193.007 1.00 124.58 51 LEU C CA 1
ATOM 6168 C C . LEU C 2 51 ? 186.791 241.801 192.851 1.00 124.58 51 LEU C C 1
ATOM 6169 O O . LEU C 2 51 ? 185.832 241.071 193.128 1.00 124.58 51 LEU C O 1
ATOM 6174 N N . SER C 2 52 ? 187.957 241.311 192.419 1.00 123.88 52 SER C N 1
ATOM 6175 C CA . SER C 2 52 ? 188.180 239.876 192.282 1.00 123.88 52 SER C CA 1
ATOM 6176 C C . SER C 2 52 ? 188.138 239.174 193.626 1.00 123.88 52 SER C C 1
ATOM 6177 O O . SER C 2 52 ? 187.831 237.978 193.688 1.00 123.88 52 SER C O 1
ATOM 6180 N N . ALA C 2 53 ? 188.470 239.887 194.703 1.00 118.61 53 ALA C N 1
ATOM 6181 C CA . ALA C 2 53 ? 188.285 239.320 196.034 1.00 118.61 53 ALA C CA 1
ATOM 6182 C C . ALA C 2 53 ? 186.846 238.856 196.228 1.00 118.61 53 ALA C C 1
ATOM 6183 O O . ALA C 2 53 ? 186.596 237.756 196.736 1.00 118.61 53 ALA C O 1
ATOM 6185 N N . LYS C 2 54 ? 185.886 239.683 195.828 1.00 121.35 54 LYS C N 1
ATOM 6186 C CA . LYS C 2 54 ? 184.463 239.347 195.908 1.00 121.35 54 LYS C CA 1
ATOM 6187 C C . LYS C 2 54 ? 183.926 238.800 194.588 1.00 121.35 54 LYS C C 1
ATOM 6188 O O . LYS C 2 54 ? 182.934 239.301 194.059 1.00 121.35 54 LYS C O 1
ATOM 6190 N N . GLN C 2 55 ? 184.564 237.764 194.031 1.00 122.14 55 GLN C N 1
ATOM 6191 C CA . GLN C 2 55 ? 184.026 237.105 192.844 1.00 122.14 55 GLN C CA 1
ATOM 6192 C C . GLN C 2 55 ? 184.125 235.586 192.891 1.00 122.14 55 GLN C C 1
ATOM 6193 O O . GLN C 2 55 ? 183.841 234.937 191.875 1.00 122.14 55 GLN C O 1
ATOM 6199 N N . LEU C 2 56 ? 184.512 234.992 194.013 1.00 106.19 56 LEU C N 1
ATOM 6200 C CA . LEU C 2 56 ? 184.632 233.544 194.100 1.00 106.19 56 LEU C CA 1
ATOM 6201 C C . LEU C 2 56 ? 183.309 232.964 194.587 1.00 106.19 56 LEU C C 1
ATOM 6202 O O . LEU C 2 56 ? 182.848 233.281 195.689 1.00 106.19 56 LEU C O 1
ATOM 6207 N N . GLU C 2 57 ? 182.670 232.163 193.735 1.00 104.12 57 GLU C N 1
ATOM 6208 C CA . GLU C 2 57 ? 181.423 231.489 194.082 1.00 104.12 57 GLU C CA 1
ATOM 6209 C C . GLU C 2 57 ? 181.582 229.976 194.069 1.00 104.12 57 GLU C C 1
ATOM 6210 O O . GLU C 2 57 ? 181.282 229.319 195.071 1.00 104.12 57 GLU C O 1
ATOM 6216 N N . GLY C 2 58 ? 182.044 229.405 192.962 1.00 92.16 58 GLY C N 1
ATOM 6217 C CA . GLY C 2 58 ? 182.286 227.980 192.881 1.00 92.16 58 GLY C CA 1
ATOM 6218 C C . GLY C 2 58 ? 183.588 227.666 192.178 1.00 92.16 58 GLY C C 1
ATOM 6219 O O . GLY C 2 58 ? 183.780 228.033 191.015 1.00 92.16 58 GLY C O 1
ATOM 6220 N N . GLY C 2 59 ? 184.492 226.986 192.875 1.00 76.86 59 GLY C N 1
ATOM 6221 C CA . GLY C 2 59 ? 185.774 226.634 192.304 1.00 76.86 59 GLY C CA 1
ATOM 6222 C C . GLY C 2 59 ? 186.343 225.382 192.930 1.00 76.86 59 GLY C C 1
ATOM 6223 O O . GLY C 2 59 ? 185.626 224.652 193.621 1.00 76.86 59 GLY C O 1
ATOM 6224 N N . GLN C 2 60 ? 187.625 225.116 192.700 1.00 67.41 60 GLN C N 1
ATOM 6225 C CA . GLN C 2 60 ? 188.261 223.945 193.296 1.00 67.41 60 GLN C CA 1
ATOM 6226 C C . GLN C 2 60 ? 189.761 224.160 193.356 1.00 67.41 60 GLN C C 1
ATOM 6227 O O . GLN C 2 60 ? 190.416 224.220 192.312 1.00 67.41 60 GLN C O 1
ATOM 6233 N N . LEU C 2 61 ? 190.303 224.263 194.567 1.00 65.75 61 LEU C N 1
ATOM 6234 C CA . LEU C 2 61 ? 191.747 224.230 194.745 1.00 65.75 61 LEU C CA 1
ATOM 6235 C C . LEU C 2 61 ? 192.245 222.821 194.457 1.00 65.75 61 LEU C C 1
ATOM 6236 O O . LEU C 2 61 ? 191.875 221.871 195.154 1.00 65.75 61 LEU C O 1
ATOM 6241 N N . ARG C 2 62 ? 193.075 222.682 193.428 1.00 66.26 62 ARG C N 1
ATOM 6242 C CA . ARG C 2 62 ? 193.512 221.375 192.964 1.00 66.26 62 ARG C CA 1
ATOM 6243 C C . ARG C 2 62 ? 194.991 221.418 192.622 1.00 66.26 62 ARG C C 1
ATOM 6244 O O . ARG C 2 62 ? 195.464 222.374 192.002 1.00 66.26 62 ARG C O 1
ATOM 6252 N N . VAL C 2 63 ? 195.715 220.380 193.024 1.00 62.01 63 VAL C N 1
ATOM 6253 C CA . VAL C 2 63 ? 197.101 220.225 192.603 1.00 62.01 63 VAL C CA 1
ATOM 6254 C C . VAL C 2 63 ? 197.122 219.737 191.159 1.00 62.01 63 VAL C C 1
ATOM 6255 O O . VAL C 2 63 ? 196.462 218.751 190.807 1.00 62.01 63 VAL C O 1
ATOM 6259 N N . ALA C 2 64 ? 197.842 220.461 190.305 1.00 63.01 64 ALA C N 1
ATOM 6260 C CA . ALA C 2 64 ? 197.868 220.180 188.875 1.00 63.01 64 ALA C CA 1
ATOM 6261 C C . ALA C 2 64 ? 199.089 219.385 188.448 1.00 63.01 64 ALA C C 1
ATOM 6262 O O . ALA C 2 64 ? 198.963 218.437 187.667 1.00 63.01 64 ALA C O 1
ATOM 6264 N N . ASP C 2 65 ? 200.269 219.748 188.939 1.00 64.25 65 ASP C N 1
ATOM 6265 C CA . ASP C 2 65 ? 201.485 219.035 188.587 1.00 64.25 65 ASP C CA 1
ATOM 6266 C C . ASP C 2 65 ? 202.450 219.095 189.758 1.00 64.25 65 ASP C C 1
ATOM 6267 O O . ASP C 2 65 ? 202.371 219.982 190.611 1.00 64.25 65 ASP C O 1
ATOM 6272 N N . ILE C 2 66 ? 203.358 218.128 189.795 1.00 64.09 66 ILE C N 1
ATOM 6273 C CA . ILE C 2 66 ? 204.423 218.094 190.787 1.00 64.09 66 ILE C CA 1
ATOM 6274 C C . ILE C 2 66 ? 205.721 217.732 190.079 1.00 64.09 66 ILE C C 1
ATOM 6275 O O . ILE C 2 66 ? 205.745 216.859 189.205 1.00 64.09 66 ILE C O 1
ATOM 6280 N N . HIS C 2 67 ? 206.794 218.435 190.430 1.00 67.37 67 HIS C N 1
ATOM 6281 C CA . HIS C 2 67 ? 208.108 218.216 189.841 1.00 67.37 67 HIS C CA 1
ATOM 6282 C C . HIS C 2 67 ? 209.092 217.952 190.968 1.00 67.37 67 HIS C C 1
ATOM 6283 O O . HIS C 2 67 ? 209.298 218.814 191.827 1.00 67.37 67 HIS C O 1
ATOM 6290 N N . LEU C 2 68 ? 209.695 216.769 190.964 1.00 67.80 68 LEU C N 1
ATOM 6291 C CA . LEU C 2 68 ? 210.624 216.360 192.005 1.00 67.80 68 LEU C CA 1
ATOM 6292 C C . LEU C 2 68 ? 211.985 216.059 191.398 1.00 67.80 68 LEU C C 1
ATOM 6293 O O . LEU C 2 68 ? 212.079 215.419 190.347 1.00 67.80 68 LEU C O 1
ATOM 6298 N N . GLU C 2 69 ? 213.036 216.529 192.065 1.00 72.58 69 GLU C N 1
ATOM 6299 C CA . GLU C 2 69 ? 214.412 216.245 191.674 1.00 72.58 69 GLU C CA 1
ATOM 6300 C C . GLU C 2 69 ? 215.177 215.810 192.914 1.00 72.58 69 GLU C C 1
ATOM 6301 O O . GLU C 2 69 ? 215.406 216.619 193.818 1.00 72.58 69 GLU C O 1
ATOM 6307 N N . ASN C 2 70 ? 215.557 214.533 192.959 1.00 75.10 70 ASN C N 1
ATOM 6308 C CA . ASN C 2 70 ? 216.400 213.990 194.023 1.00 75.10 70 ASN C CA 1
ATOM 6309 C C . ASN C 2 70 ? 215.752 214.122 195.398 1.00 75.10 70 ASN C C 1
ATOM 6310 O O . ASN C 2 70 ? 216.444 214.295 196.405 1.00 75.10 70 ASN C O 1
ATOM 6315 N N . TYR C 2 71 ? 214.422 214.038 195.457 1.00 75.83 71 TYR C N 1
ATOM 6316 C CA . TYR C 2 71 ? 213.726 214.171 196.738 1.00 75.83 71 TYR C CA 1
ATOM 6317 C C . TYR C 2 71 ? 213.864 212.915 197.592 1.00 75.83 71 TYR C C 1
ATOM 6318 O O . TYR C 2 71 ? 214.476 212.940 198.664 1.00 75.83 71 TYR C O 1
ATOM 6327 N N . LYS C 2 72 ? 213.309 211.800 197.126 1.00 78.80 72 LYS C N 1
ATOM 6328 C CA . LYS C 2 72 ? 213.331 210.568 197.909 1.00 78.80 72 LYS C CA 1
ATOM 6329 C C . LYS C 2 72 ? 213.195 209.413 196.921 1.00 78.80 72 LYS C C 1
ATOM 6330 O O . LYS C 2 72 ? 212.078 209.026 196.566 1.00 78.80 72 LYS C O 1
ATOM 6336 N N . GLY C 2 73 ? 214.331 208.872 196.483 1.00 78.17 73 GLY C N 1
ATOM 6337 C CA . GLY C 2 73 ? 214.349 207.819 195.489 1.00 78.17 73 GLY C CA 1
ATOM 6338 C C . GLY C 2 73 ? 214.045 208.247 194.070 1.00 78.17 73 GLY C C 1
ATOM 6339 O O . GLY C 2 73 ? 214.312 207.473 193.143 1.00 78.17 73 GLY C O 1
ATOM 6340 N N . PHE C 2 74 ? 213.506 209.445 193.859 1.00 76.94 74 PHE C N 1
ATOM 6341 C CA . PHE C 2 74 ? 213.128 209.916 192.532 1.00 76.94 74 PHE C CA 1
ATOM 6342 C C . PHE C 2 74 ? 214.181 210.882 192.005 1.00 76.94 74 PHE C C 1
ATOM 6343 O O . PHE C 2 74 ? 214.419 211.934 192.607 1.00 76.94 74 PHE C O 1
ATOM 6351 N N . GLU C 2 75 ? 214.802 210.526 190.880 1.00 74.50 75 GLU C N 1
ATOM 6352 C CA . GLU C 2 75 ? 215.737 211.440 190.234 1.00 74.50 75 GLU C CA 1
ATOM 6353 C C . GLU C 2 75 ? 214.997 212.594 189.569 1.00 74.50 75 GLU C C 1
ATOM 6354 O O . GLU C 2 75 ? 215.372 213.761 189.727 1.00 74.50 75 GLU C O 1
ATOM 6360 N N . SER C 2 76 ? 213.935 212.282 188.828 1.00 69.10 76 SER C N 1
ATOM 6361 C CA . SER C 2 76 ? 213.113 213.288 188.168 1.00 69.10 76 SER C CA 1
ATOM 6362 C C . SER C 2 76 ? 211.806 212.656 187.711 1.00 69.10 76 SER C C 1
ATOM 6363 O O . SER C 2 76 ? 211.815 211.618 187.042 1.00 69.10 76 SER C O 1
ATOM 6366 N N . LEU C 2 77 ? 210.678 213.271 188.061 1.00 63.95 77 LEU C N 1
ATOM 6367 C CA . LEU C 2 77 ? 209.377 212.689 187.742 1.00 63.95 77 LEU C CA 1
ATOM 6368 C C . LEU C 2 77 ? 208.350 213.812 187.754 1.00 63.95 77 LEU C C 1
ATOM 6369 O O . LEU C 2 77 ? 208.085 214.394 188.810 1.00 63.95 77 LEU C O 1
ATOM 6374 N N . ILE C 2 78 ? 207.773 214.107 186.590 1.00 61.63 78 ILE C N 1
ATOM 6375 C CA . ILE C 2 78 ? 206.890 215.257 186.428 1.00 61.63 78 ILE C CA 1
ATOM 6376 C C . ILE C 2 78 ? 205.449 214.800 186.253 1.00 61.63 78 ILE C C 1
ATOM 6377 O O . ILE C 2 78 ? 205.004 214.540 185.130 1.00 61.63 78 ILE C O 1
ATOM 6382 N N . MET C 2 79 ? 204.702 214.725 187.351 1.00 61.68 79 MET C N 1
ATOM 6383 C CA . MET C 2 79 ? 203.309 214.314 187.274 1.00 61.68 79 MET C CA 1
ATOM 6384 C C . MET C 2 79 ? 202.469 215.382 186.582 1.00 61.68 79 MET C C 1
ATOM 6385 O O . MET C 2 79 ? 202.849 216.552 186.488 1.00 61.68 79 MET C O 1
ATOM 6390 N N . ASP C 2 80 ? 201.310 214.958 186.085 1.00 63.82 80 ASP C N 1
ATOM 6391 C CA . ASP C 2 80 ? 200.350 215.855 185.443 1.00 63.82 80 ASP C CA 1
ATOM 6392 C C . ASP C 2 80 ? 198.959 215.338 185.793 1.00 63.82 80 ASP C C 1
ATOM 6393 O O . ASP C 2 80 ? 198.441 214.434 185.132 1.00 63.82 80 ASP C O 1
ATOM 6398 N N . PHE C 2 81 ? 198.362 215.914 186.831 1.00 63.49 81 PHE C N 1
ATOM 6399 C CA . PHE C 2 81 ? 197.098 215.422 187.353 1.00 63.49 81 PHE C CA 1
ATOM 6400 C C . PHE C 2 81 ? 195.945 215.872 186.459 1.00 63.49 81 PHE C C 1
ATOM 6401 O O . PHE C 2 81 ? 196.136 216.507 185.419 1.00 63.49 81 PHE C O 1
ATOM 6409 N N . SER C 2 82 ? 194.726 215.540 186.872 1.00 67.81 82 SER C N 1
ATOM 6410 C CA . SER C 2 82 ? 193.535 215.756 186.065 1.00 67.81 82 SER C CA 1
ATOM 6411 C C . SER C 2 82 ? 192.718 216.915 186.617 1.00 67.81 82 SER C C 1
ATOM 6412 O O . SER C 2 82 ? 192.557 217.052 187.833 1.00 67.81 82 SER C O 1
ATOM 6415 N N . MET C 2 83 ? 192.209 217.750 185.712 1.00 70.94 83 MET C N 1
ATOM 6416 C CA . MET C 2 83 ? 191.332 218.855 186.068 1.00 70.94 83 MET C CA 1
ATOM 6417 C C . MET C 2 83 ? 189.872 218.585 185.733 1.00 70.94 83 MET C C 1
ATOM 6418 O O . MET C 2 83 ? 189.035 219.476 185.912 1.00 70.94 83 MET C O 1
ATOM 6423 N N . LYS C 2 84 ? 189.546 217.392 185.252 1.00 71.76 84 LYS C N 1
ATOM 6424 C CA . LYS C 2 84 ? 188.171 217.008 184.960 1.00 71.76 84 LYS C CA 1
ATOM 6425 C C . LYS C 2 84 ? 187.698 215.833 185.796 1.00 71.76 84 LYS C C 1
ATOM 6426 O O . LYS C 2 84 ? 186.580 215.862 186.316 1.00 71.76 84 LYS C O 1
ATOM 6432 N N . LYS C 2 85 ? 188.518 214.797 185.938 1.00 66.51 85 LYS C N 1
ATOM 6433 C CA . LYS C 2 85 ? 188.203 213.667 186.801 1.00 66.51 85 LYS C CA 1
ATOM 6434 C C . LYS C 2 85 ? 188.725 213.965 188.202 1.00 66.51 85 LYS C C 1
ATOM 6435 O O . LYS C 2 85 ? 189.917 214.241 188.378 1.00 66.51 85 LYS C O 1
ATOM 6441 N N . ASN C 2 86 ? 187.844 213.897 189.194 1.00 63.64 86 ASN C N 1
ATOM 6442 C CA . ASN C 2 86 ? 188.207 214.256 190.563 1.00 63.64 86 ASN C CA 1
ATOM 6443 C C . ASN C 2 86 ? 188.716 213.051 191.353 1.00 63.64 86 ASN C C 1
ATOM 6444 O O . ASN C 2 86 ? 188.346 212.846 192.506 1.00 63.64 86 ASN C O 1
ATOM 6449 N N . SER C 2 87 ? 189.594 212.254 190.745 1.00 56.06 87 SER C N 1
ATOM 6450 C CA . SER C 2 87 ? 190.199 211.112 191.423 1.00 56.06 87 SER C CA 1
ATOM 6451 C C . SER C 2 87 ? 191.431 210.633 190.675 1.00 56.06 87 SER C C 1
ATOM 6452 O O . SER C 2 87 ? 191.331 210.204 189.521 1.00 56.06 87 SER C O 1
ATOM 6455 N N . THR C 2 88 ? 192.593 210.712 191.313 1.00 55.65 88 THR C N 1
ATOM 6456 C CA . THR C 2 88 ? 193.831 210.179 190.764 1.00 55.65 88 THR C CA 1
ATOM 6457 C C . THR C 2 88 ? 194.385 209.140 191.724 1.00 55.65 88 THR C C 1
ATOM 6458 O O . THR C 2 88 ? 194.575 209.425 192.911 1.00 55.65 88 THR C O 1
ATOM 6462 N N . ILE C 2 89 ? 194.651 207.944 191.207 1.00 56.56 89 ILE C N 1
ATOM 6463 C CA . ILE C 2 89 ? 195.095 206.813 192.010 1.00 56.56 89 ILE C CA 1
ATOM 6464 C C . ILE C 2 89 ? 196.469 206.374 191.530 1.00 56.56 89 ILE C C 1
ATOM 6465 O O . ILE C 2 89 ? 196.666 206.119 190.337 1.00 56.56 89 ILE C O 1
ATOM 6470 N N . LEU C 2 90 ? 197.412 206.280 192.461 1.00 59.47 90 LEU C N 1
ATOM 6471 C CA . LEU C 2 90 ? 198.769 205.841 192.172 1.00 59.47 90 LEU C CA 1
ATOM 6472 C C . LEU C 2 90 ? 198.919 204.376 192.559 1.00 59.47 90 LEU C C 1
ATOM 6473 O O . LEU C 2 90 ? 198.536 203.977 193.664 1.00 59.47 90 LEU C O 1
ATOM 6478 N N . VAL C 2 91 ? 199.476 203.584 191.649 1.00 64.46 91 VAL C N 1
ATOM 6479 C CA . VAL C 2 91 ? 199.633 202.148 191.827 1.00 64.46 91 VAL C CA 1
ATOM 6480 C C . VAL C 2 91 ? 201.080 201.784 191.529 1.00 64.46 91 VAL C C 1
ATOM 6481 O O . VAL C 2 91 ? 201.701 202.366 190.634 1.00 64.46 91 VAL C O 1
ATOM 6485 N N . GLY C 2 92 ? 201.623 200.837 192.284 1.00 69.93 92 GLY C N 1
ATOM 6486 C CA . GLY C 2 92 ? 202.979 200.399 192.029 1.00 69.93 92 GLY C CA 1
ATOM 6487 C C . GLY C 2 92 ? 203.418 199.365 193.039 1.00 69.93 92 GLY C C 1
ATOM 6488 O O . GLY C 2 92 ? 202.631 198.898 193.865 1.00 69.93 92 GLY C O 1
ATOM 6489 N N . ASN C 2 93 ? 204.695 199.008 192.953 1.00 76.61 93 ASN C N 1
ATOM 6490 C CA . ASN C 2 93 ? 205.294 198.048 193.866 1.00 76.61 93 ASN C CA 1
ATOM 6491 C C . ASN C 2 93 ? 205.851 198.766 195.087 1.00 76.61 93 ASN C C 1
ATOM 6492 O O . ASN C 2 93 ? 206.382 199.876 194.980 1.00 76.61 93 ASN C O 1
ATOM 6497 N N . ASN C 2 94 ? 205.725 198.129 196.248 1.00 78.85 94 ASN C N 1
ATOM 6498 C CA . ASN C 2 94 ? 206.242 198.703 197.486 1.00 78.85 94 ASN C CA 1
ATOM 6499 C C . ASN C 2 94 ? 207.761 198.774 197.408 1.00 78.85 94 ASN C C 1
ATOM 6500 O O . ASN C 2 94 ? 208.446 197.749 197.475 1.00 78.85 94 ASN C O 1
ATOM 6505 N N . GLY C 2 95 ? 208.288 199.986 197.265 1.00 80.72 95 GLY C N 1
ATOM 6506 C CA . GLY C 2 95 ? 209.710 200.183 197.077 1.00 80.72 95 GLY C CA 1
ATOM 6507 C C . GLY C 2 95 ? 210.003 201.151 195.950 1.00 80.72 95 GLY C C 1
ATOM 6508 O O . GLY C 2 95 ? 211.044 201.816 195.948 1.00 80.72 95 GLY C O 1
ATOM 6509 N N . CYS C 2 96 ? 209.089 201.236 194.981 1.00 79.47 96 CYS C N 1
ATOM 6510 C CA . CYS C 2 96 ? 209.257 202.191 193.890 1.00 79.47 96 CYS C CA 1
ATOM 6511 C C . CYS C 2 96 ? 209.036 203.618 194.371 1.00 79.47 96 CYS C C 1
ATOM 6512 O O . CYS C 2 96 ? 209.775 204.531 193.985 1.00 79.47 96 CYS C O 1
ATOM 6515 N N . GLY C 2 97 ? 208.034 203.828 195.220 1.00 76.71 97 GLY C N 1
ATOM 6516 C CA . GLY C 2 97 ? 207.777 205.136 195.786 1.00 76.71 97 GLY C CA 1
ATOM 6517 C C . GLY C 2 97 ? 206.422 205.725 195.453 1.00 76.71 97 GLY C C 1
ATOM 6518 O O . GLY C 2 97 ? 206.179 206.161 194.325 1.00 76.71 97 GLY C O 1
ATOM 6519 N N . LYS C 2 98 ? 205.526 205.731 196.435 1.00 74.26 98 LYS C N 1
ATOM 6520 C CA . LYS C 2 98 ? 204.253 206.437 196.359 1.00 74.26 98 LYS C CA 1
ATOM 6521 C C . LYS C 2 98 ? 204.060 207.405 197.513 1.00 74.26 98 LYS C C 1
ATOM 6522 O O . LYS C 2 98 ? 203.606 208.544 197.311 1.00 74.26 98 LYS C O 1
ATOM 6528 N N . SER C 2 99 ? 204.419 206.982 198.727 1.00 77.27 99 SER C N 1
ATOM 6529 C CA . SER C 2 99 ? 204.437 207.900 199.854 1.00 77.27 99 SER C CA 1
ATOM 6530 C C . SER C 2 99 ? 205.444 209.017 199.646 1.00 77.27 99 SER C C 1
ATOM 6531 O O . SER C 2 99 ? 205.324 210.059 200.287 1.00 77.27 99 SER C O 1
ATOM 6534 N N . THR C 2 100 ? 206.419 208.836 198.753 1.00 76.00 100 THR C N 1
ATOM 6535 C CA . THR C 2 100 ? 207.299 209.943 198.395 1.00 76.00 100 THR C CA 1
ATOM 6536 C C . THR C 2 100 ? 206.505 211.094 197.788 1.00 76.00 100 THR C C 1
ATOM 6537 O O . THR C 2 100 ? 206.613 212.243 198.232 1.00 76.00 100 THR C O 1
ATOM 6541 N N . ILE C 2 101 ? 205.679 210.795 196.783 1.00 73.89 101 ILE C N 1
ATOM 6542 C CA . ILE C 2 101 ? 204.849 211.828 196.168 1.00 73.89 101 ILE C CA 1
ATOM 6543 C C . ILE C 2 101 ? 203.820 212.350 197.162 1.00 73.89 101 ILE C C 1
ATOM 6544 O O . ILE C 2 101 ? 203.535 213.556 197.207 1.00 73.89 101 ILE C O 1
ATOM 6549 N N . LEU C 2 102 ? 203.240 211.457 197.968 1.00 71.57 102 LEU C N 1
ATOM 6550 C CA . LEU C 2 102 ? 202.262 211.908 198.954 1.00 71.57 102 LEU C CA 1
ATOM 6551 C C . LEU C 2 102 ? 202.884 212.875 199.958 1.00 71.57 102 LEU C C 1
ATOM 6552 O O . LEU C 2 102 ? 202.292 213.911 200.283 1.00 71.57 102 LEU C O 1
ATOM 6557 N N . ASP C 2 103 ? 204.088 212.563 200.445 1.00 73.24 103 ASP C N 1
ATOM 6558 C CA . ASP C 2 103 ? 204.773 213.440 201.386 1.00 73.24 103 ASP C CA 1
ATOM 6559 C C . ASP C 2 103 ? 205.191 214.743 200.723 1.00 73.24 103 ASP C C 1
ATOM 6560 O O . ASP C 2 103 ? 205.177 215.797 201.363 1.00 73.24 103 ASP C O 1
ATOM 6565 N N . ALA C 2 104 ? 205.580 214.692 199.447 1.00 70.75 104 ALA C N 1
ATOM 6566 C CA . ALA C 2 104 ? 205.903 215.924 198.738 1.00 70.75 104 ALA C CA 1
ATOM 6567 C C . ALA C 2 104 ? 204.690 216.843 198.655 1.00 70.75 104 ALA C C 1
ATOM 6568 O O . ALA C 2 104 ? 204.793 218.051 198.909 1.00 70.75 104 ALA C O 1
ATOM 6570 N N . ILE C 2 105 ? 203.524 216.284 198.326 1.00 68.71 105 ILE C N 1
ATOM 6571 C CA . ILE C 2 105 ? 202.316 217.102 198.255 1.00 68.71 105 ILE C CA 1
ATOM 6572 C C . ILE C 2 105 ? 201.937 217.616 199.640 1.00 68.71 105 ILE C C 1
ATOM 6573 O O . ILE C 2 105 ? 201.482 218.757 199.792 1.00 68.71 105 ILE C O 1
ATOM 6578 N N . GLN C 2 106 ? 202.120 216.788 200.673 1.00 71.39 106 GLN C N 1
ATOM 6579 C CA . GLN C 2 106 ? 201.833 217.231 202.034 1.00 71.39 106 GLN C CA 1
ATOM 6580 C C . GLN C 2 106 ? 202.736 218.390 202.442 1.00 71.39 106 GLN C C 1
ATOM 6581 O O . GLN C 2 106 ? 202.276 219.361 203.055 1.00 71.39 106 GLN C O 1
ATOM 6587 N N . LYS C 2 107 ? 204.026 218.306 202.108 1.00 72.06 107 LYS C N 1
ATOM 6588 C CA . LYS C 2 107 ? 204.945 219.404 202.390 1.00 72.06 107 LYS C CA 1
ATOM 6589 C C . LYS C 2 107 ? 204.539 220.658 201.634 1.00 72.06 107 LYS C C 1
ATOM 6590 O O . LYS C 2 107 ? 204.643 221.772 202.160 1.00 72.06 107 LYS C O 1
ATOM 6596 N N . GLY C 2 108 ? 204.084 220.498 200.391 1.00 72.16 108 GLY C N 1
ATOM 6597 C CA . GLY C 2 108 ? 203.606 221.647 199.642 1.00 72.16 108 GLY C CA 1
ATOM 6598 C C . GLY C 2 108 ? 202.407 222.313 200.291 1.00 72.16 108 GLY C C 1
ATOM 6599 O O . GLY C 2 108 ? 202.332 223.542 200.364 1.00 72.16 108 GLY C O 1
ATOM 6600 N N . LEU C 2 109 ? 201.453 221.513 200.772 1.00 70.99 109 LEU C N 1
ATOM 6601 C CA . LEU C 2 109 ? 200.254 222.070 201.393 1.00 70.99 109 LEU C CA 1
ATOM 6602 C C . LEU C 2 109 ? 200.487 222.584 202.809 1.00 70.99 109 LEU C C 1
ATOM 6603 O O . LEU C 2 109 ? 199.666 223.364 203.310 1.00 70.99 109 LEU C O 1
ATOM 6608 N N . THR C 2 110 ? 201.564 222.153 203.475 1.00 73.71 110 THR C N 1
ATOM 6609 C CA . THR C 2 110 ? 201.841 222.656 204.818 1.00 73.71 110 THR C CA 1
ATOM 6610 C C . THR C 2 110 ? 202.047 224.162 204.837 1.00 73.71 110 THR C C 1
ATOM 6611 O O . THR C 2 110 ? 201.821 224.795 205.874 1.00 73.71 110 THR C O 1
ATOM 6615 N N . HIS C 2 111 ? 202.467 224.749 203.719 1.00 76.60 111 HIS C N 1
ATOM 6616 C CA . HIS C 2 111 ? 202.621 226.193 203.634 1.00 76.60 111 HIS C CA 1
ATOM 6617 C C . HIS C 2 111 ? 201.352 226.881 203.156 1.00 76.60 111 HIS C C 1
ATOM 6618 O O . HIS C 2 111 ? 201.060 227.999 203.596 1.00 76.60 111 HIS C O 1
ATOM 6625 N N . LEU C 2 112 ? 200.582 226.232 202.280 1.00 77.72 112 LEU C N 1
ATOM 6626 C CA . LEU C 2 112 ? 199.315 226.811 201.848 1.00 77.72 112 LEU C CA 1
ATOM 6627 C C . LEU C 2 112 ? 198.334 226.912 203.007 1.00 77.72 112 LEU C C 1
ATOM 6628 O O . LEU C 2 112 ? 197.585 227.891 203.107 1.00 77.72 112 LEU C O 1
ATOM 6633 N N . SER C 2 113 ? 198.314 225.908 203.887 1.00 78.89 113 SER C N 1
ATOM 6634 C CA . SER C 2 113 ? 197.418 225.966 205.039 1.00 78.89 113 SER C CA 1
ATOM 6635 C C . SER C 2 113 ? 197.741 227.164 205.923 1.00 78.89 113 SER C C 1
ATOM 6636 O O . SER C 2 113 ? 196.835 227.880 206.370 1.00 78.89 113 SER C O 1
ATOM 6639 N N . SER C 2 114 ? 199.029 227.406 206.174 1.00 79.79 114 SER C N 1
ATOM 6640 C CA . SER C 2 114 ? 199.425 228.567 206.964 1.00 79.79 114 SER C CA 1
ATOM 6641 C C . SER C 2 114 ? 199.101 229.867 206.240 1.00 79.79 114 SER C C 1
ATOM 6642 O O . SER C 2 114 ? 198.674 230.843 206.868 1.00 79.79 114 SER C O 1
ATOM 6645 N N . ARG C 2 115 ? 199.302 229.903 204.920 1.00 80.48 115 ARG C N 1
ATOM 6646 C CA . ARG C 2 115 ? 199.003 231.111 204.159 1.00 80.48 115 ARG C CA 1
ATOM 6647 C C . ARG C 2 115 ? 197.518 231.444 204.187 1.00 80.48 115 ARG C C 1
ATOM 6648 O O . ARG C 2 115 ? 197.148 232.623 204.211 1.00 80.48 115 ARG C O 1
ATOM 6656 N N . LEU C 2 116 ? 196.653 230.428 204.177 1.00 81.17 116 LEU C N 1
ATOM 6657 C CA . LEU C 2 116 ? 195.218 230.692 204.205 1.00 81.17 116 LEU C CA 1
ATOM 6658 C C . LEU C 2 116 ? 194.707 230.962 205.614 1.00 81.17 116 LEU C C 1
ATOM 6659 O O . LEU C 2 116 ? 193.742 231.716 205.781 1.00 81.17 116 LEU C O 1
ATOM 6664 N N . SER C 2 117 ? 195.325 230.365 206.631 1.00 85.35 117 SER C N 1
ATOM 6665 C CA . SER C 2 117 ? 194.892 230.606 207.998 1.00 85.35 117 SER C CA 1
ATOM 6666 C C . SER C 2 117 ? 195.311 232.005 208.449 1.00 85.35 117 SER C C 1
ATOM 6667 O O . SER C 2 117 ? 196.009 232.738 207.741 1.00 85.35 117 SER C O 1
ATOM 6670 N N . THR C 2 118 ? 194.868 232.376 209.653 1.00 87.60 118 THR C N 1
ATOM 6671 C CA . THR C 2 118 ? 195.197 233.690 210.194 1.00 87.60 118 THR C CA 1
ATOM 6672 C C . THR C 2 118 ? 196.692 233.861 210.429 1.00 87.60 118 THR C C 1
ATOM 6673 O O . THR C 2 118 ? 197.174 234.997 210.482 1.00 87.60 118 THR C O 1
ATOM 6677 N N . ARG C 2 119 ? 197.432 232.766 210.568 1.00 89.39 119 ARG C N 1
ATOM 6678 C CA . ARG C 2 119 ? 198.865 232.843 210.790 1.00 89.39 119 ARG C CA 1
ATOM 6679 C C . ARG C 2 119 ? 199.590 233.163 209.485 1.00 89.39 119 ARG C C 1
ATOM 6680 O O . ARG C 2 119 ? 198.996 233.228 208.406 1.00 89.39 119 ARG C O 1
ATOM 6688 N N . SER C 2 120 ? 200.905 233.372 209.598 1.00 91.84 120 SER C N 1
ATOM 6689 C CA . SER C 2 120 ? 201.733 233.626 208.425 1.00 91.84 120 SER C CA 1
ATOM 6690 C C . SER C 2 120 ? 203.063 232.882 208.495 1.00 91.84 120 SER C C 1
ATOM 6691 O O . SER C 2 120 ? 203.992 233.221 207.752 1.00 91.84 120 SER C O 1
ATOM 6694 N N . HIS C 2 121 ? 203.178 231.882 209.365 1.00 90.62 121 HIS C N 1
ATOM 6695 C CA . HIS C 2 121 ? 204.418 231.138 209.503 1.00 90.62 121 HIS C CA 1
ATOM 6696 C C . HIS C 2 121 ? 204.620 230.208 208.308 1.00 90.62 121 HIS C C 1
ATOM 6697 O O . HIS C 2 121 ? 203.723 229.992 207.488 1.00 90.62 121 HIS C O 1
ATOM 6704 N N . ASN C 2 122 ? 205.824 229.658 208.214 1.00 86.91 122 ASN C N 1
ATOM 6705 C CA . ASN C 2 122 ? 206.159 228.721 207.156 1.00 86.91 122 ASN C CA 1
ATOM 6706 C C . ASN C 2 122 ? 205.882 227.290 207.607 1.00 86.91 122 ASN C C 1
ATOM 6707 O O . ASN C 2 122 ? 205.627 227.015 208.781 1.00 86.91 122 ASN C O 1
ATOM 6712 N N . GLY C 2 123 ? 205.936 226.369 206.649 1.00 83.82 123 GLY C N 1
ATOM 6713 C CA . GLY C 2 123 ? 205.685 224.972 206.938 1.00 83.82 123 GLY C CA 1
ATOM 6714 C C . GLY C 2 123 ? 206.945 224.217 207.302 1.00 83.82 123 GLY C C 1
ATOM 6715 O O . GLY C 2 123 ? 207.608 224.547 208.290 1.00 83.82 123 GLY C O 1
ATOM 6716 N N . ASP C 2 124 ? 207.289 223.202 206.515 1.00 80.33 124 ASP C N 1
ATOM 6717 C CA . ASP C 2 124 ? 208.475 222.397 206.760 1.00 80.33 124 ASP C CA 1
ATOM 6718 C C . ASP C 2 124 ? 209.283 222.273 205.479 1.00 80.33 124 ASP C C 1
ATOM 6719 O O . ASP C 2 124 ? 208.723 222.089 204.395 1.00 80.33 124 ASP C O 1
ATOM 6724 N N . GLY C 2 125 ? 210.603 222.383 205.612 1.00 79.25 125 GLY C N 1
ATOM 6725 C CA . GLY C 2 125 ? 211.508 222.211 204.497 1.00 79.25 125 GLY C CA 1
ATOM 6726 C C . GLY C 2 125 ? 211.901 220.759 204.306 1.00 79.25 125 GLY C C 1
ATOM 6727 O O . GLY C 2 125 ? 211.407 219.851 204.975 1.00 79.25 125 GLY C O 1
ATOM 6728 N N . ILE C 2 126 ? 212.817 220.546 203.368 1.00 78.28 126 ILE C N 1
ATOM 6729 C CA . ILE C 2 126 ? 213.307 219.205 203.073 1.00 78.28 126 ILE C CA 1
ATOM 6730 C C . ILE C 2 126 ? 214.356 218.837 204.113 1.00 78.28 126 ILE C C 1
ATOM 6731 O O . ILE C 2 126 ? 215.386 219.508 204.237 1.00 78.28 126 ILE C O 1
ATOM 6736 N N . GLU C 2 127 ? 214.098 217.769 204.862 1.00 84.17 127 GLU C N 1
ATOM 6737 C CA . GLU C 2 127 ? 215.014 217.345 205.906 1.00 84.17 127 GLU C CA 1
ATOM 6738 C C . GLU C 2 127 ? 216.249 216.683 205.297 1.00 84.17 127 GLU C C 1
ATOM 6739 O O . GLU C 2 127 ? 216.294 216.352 204.110 1.00 84.17 127 GLU C O 1
ATOM 6745 N N . LYS C 2 128 ? 217.269 216.499 206.138 1.00 84.33 128 LYS C N 1
ATOM 6746 C CA . LYS C 2 128 ? 218.495 215.854 205.682 1.00 84.33 128 LYS C CA 1
ATOM 6747 C C . LYS C 2 128 ? 218.241 214.408 205.283 1.00 84.33 128 LYS C C 1
ATOM 6748 O O . LYS C 2 128 ? 218.831 213.908 204.318 1.00 84.33 128 LYS C O 1
ATOM 6754 N N . HIS C 2 129 ? 217.367 213.716 206.016 1.00 84.33 129 HIS C N 1
ATOM 6755 C CA . HIS C 2 129 ? 217.032 212.335 205.695 1.00 84.33 129 HIS C CA 1
ATOM 6756 C C . HIS C 2 129 ? 216.231 212.203 204.407 1.00 84.33 129 HIS C C 1
ATOM 6757 O O . HIS C 2 129 ? 216.085 211.085 203.903 1.00 84.33 129 HIS C O 1
ATOM 6764 N N . GLU C 2 130 ? 215.712 213.304 203.867 1.00 82.31 130 GLU C N 1
ATOM 6765 C CA . GLU C 2 130 ? 214.944 213.293 202.625 1.00 82.31 130 GLU C CA 1
ATOM 6766 C C . GLU C 2 130 ? 215.763 213.805 201.450 1.00 82.31 130 GLU C C 1
ATOM 6767 O O . GLU C 2 130 ? 215.263 214.552 200.606 1.00 82.31 130 GLU C O 1
ATOM 6773 N N . LEU C 2 131 ? 217.043 213.445 201.405 1.00 81.66 131 LEU C N 1
ATOM 6774 C CA . LEU C 2 131 ? 217.904 213.673 200.254 1.00 81.66 131 LEU C CA 1
ATOM 6775 C C . LEU C 2 131 ? 218.552 212.351 199.875 1.00 81.66 131 LEU C C 1
ATOM 6776 O O . LEU C 2 131 ? 218.916 211.561 200.752 1.00 81.66 131 LEU C O 1
ATOM 6781 N N . ARG C 2 132 ? 218.688 212.108 198.574 1.00 80.28 132 ARG C N 1
ATOM 6782 C CA . ARG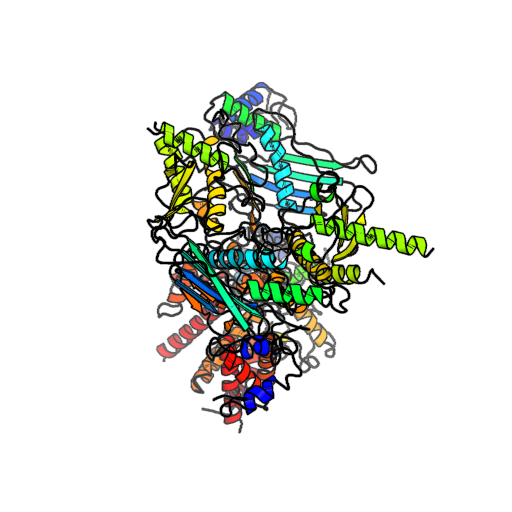 C 2 132 ? 219.285 210.861 198.117 1.00 80.28 132 ARG C CA 1
ATOM 6783 C C . ARG C 2 132 ? 220.717 210.731 198.624 1.00 80.28 132 ARG C C 1
ATOM 6784 O O . ARG C 2 132 ? 221.443 211.718 198.770 1.00 80.28 132 ARG C O 1
ATOM 6792 N N . LYS C 2 133 ? 221.108 209.493 198.922 1.00 84.99 133 LYS C N 1
ATOM 6793 C CA . LYS C 2 133 ? 222.484 209.208 199.305 1.00 84.99 133 LYS C CA 1
ATOM 6794 C C . LYS C 2 133 ? 223.440 209.667 198.212 1.00 84.99 133 LYS C C 1
ATOM 6795 O O . LYS C 2 133 ? 223.250 209.357 197.032 1.00 84.99 133 LYS C O 1
ATOM 6801 N N . GLY C 2 134 ? 224.473 210.406 198.610 1.00 79.03 134 GLY C N 1
ATOM 6802 C CA . GLY C 2 134 ? 225.404 210.973 197.656 1.00 79.03 134 GLY C CA 1
ATOM 6803 C C . GLY C 2 134 ? 224.758 211.974 196.720 1.00 79.03 134 GLY C C 1
ATOM 6804 O O . GLY C 2 134 ? 224.973 211.924 195.506 1.00 79.03 134 GLY C O 1
ATOM 6805 N N . GLN C 2 135 ? 223.961 212.888 197.270 1.00 80.52 135 GLN C N 1
ATOM 6806 C CA . GLN C 2 135 ? 223.276 213.891 196.470 1.00 80.52 135 GLN C CA 1
ATOM 6807 C C . GLN C 2 135 ? 223.301 215.216 197.222 1.00 80.52 135 GLN C C 1
ATOM 6808 O O . GLN C 2 135 ? 223.465 215.255 198.444 1.00 80.52 135 GLN C O 1
ATOM 6814 N N . ASN C 2 136 ? 223.137 216.312 196.475 1.00 83.52 136 ASN C N 1
ATOM 6815 C CA . ASN C 2 136 ? 223.414 217.642 196.993 1.00 83.52 136 ASN C CA 1
ATOM 6816 C C . ASN C 2 136 ? 222.224 218.593 197.015 1.00 83.52 136 ASN C C 1
ATOM 6817 O O . ASN C 2 136 ? 222.282 219.592 197.740 1.00 83.52 136 ASN C O 1
ATOM 6822 N N . TYR C 2 137 ? 221.159 218.332 196.258 1.00 79.05 137 TYR C N 1
ATOM 6823 C CA . TYR C 2 137 ? 220.035 219.259 196.219 1.00 79.05 137 TYR C CA 1
ATOM 6824 C C . TYR C 2 137 ? 218.736 218.488 196.033 1.00 79.05 137 TYR C C 1
ATOM 6825 O O . TYR C 2 137 ? 218.733 217.300 195.702 1.00 79.05 137 TYR C O 1
ATOM 6834 N N . ALA C 2 138 ? 217.623 219.186 196.254 1.00 72.24 138 ALA C N 1
ATOM 6835 C CA . ALA C 2 138 ? 216.295 218.606 196.107 1.00 72.24 138 ALA C CA 1
ATOM 6836 C C . ALA C 2 138 ? 215.296 219.723 195.842 1.00 72.24 138 ALA C C 1
ATOM 6837 O O . ALA C 2 138 ? 215.541 220.886 196.168 1.00 72.24 138 ALA C O 1
ATOM 6839 N N . SER C 2 139 ? 214.162 219.353 195.247 1.00 68.23 139 SER C N 1
ATOM 6840 C CA . SER C 2 139 ? 213.129 220.322 194.911 1.00 68.23 139 SER C CA 1
ATOM 6841 C C . SER C 2 139 ? 211.762 219.653 194.958 1.00 68.23 139 SER C C 1
ATOM 6842 O O . SER C 2 139 ? 211.625 218.466 194.649 1.00 68.23 139 SER C O 1
ATOM 6845 N N . ILE C 2 140 ? 210.752 220.431 195.350 1.00 67.76 140 ILE C N 1
ATOM 6846 C CA . ILE C 2 140 ? 209.389 219.936 195.521 1.00 67.76 140 ILE C CA 1
ATOM 6847 C C . ILE C 2 140 ? 208.425 220.823 194.737 1.00 67.76 140 ILE C C 1
ATOM 6848 O O . ILE C 2 140 ? 207.312 221.099 195.194 1.00 67.76 140 ILE C O 1
ATOM 6853 N N . ALA C 2 141 ? 208.866 221.332 193.587 1.00 65.77 141 ALA C N 1
ATOM 6854 C CA . ALA C 2 141 ? 208.069 222.291 192.826 1.00 65.77 141 ALA C CA 1
ATOM 6855 C C . ALA C 2 141 ? 206.655 221.777 192.574 1.00 65.77 141 ALA C C 1
ATOM 6856 O O . ALA C 2 141 ? 206.463 220.690 192.024 1.00 65.77 141 ALA C O 1
ATOM 6858 N N . ILE C 2 142 ? 205.665 222.571 192.985 1.00 65.31 142 ILE C N 1
ATOM 6859 C CA . ILE C 2 142 ? 204.253 222.218 192.873 1.00 65.31 142 ILE C CA 1
ATOM 6860 C C . ILE C 2 142 ? 203.474 223.447 192.421 1.00 65.31 142 ILE C C 1
ATOM 6861 O O . ILE C 2 142 ? 203.755 224.568 192.858 1.00 65.31 142 ILE C O 1
ATOM 6866 N N . ASN C 2 143 ? 202.493 223.236 191.546 1.00 65.09 143 ASN C N 1
ATOM 6867 C CA . ASN C 2 143 ? 201.585 224.284 191.105 1.00 65.09 143 ASN C CA 1
ATOM 6868 C C . ASN C 2 143 ? 200.163 223.942 191.529 1.00 65.09 143 ASN C C 1
ATOM 6869 O O . ASN C 2 143 ? 199.796 222.768 191.636 1.00 65.09 143 ASN C O 1
ATOM 6874 N N . TYR C 2 144 ? 199.363 224.976 191.769 1.00 66.47 144 TYR C N 1
ATOM 6875 C CA . TYR C 2 144 ? 197.982 224.827 192.206 1.00 66.47 144 TYR C CA 1
ATOM 6876 C C . TYR C 2 144 ? 197.032 225.470 191.206 1.00 66.47 144 TYR C C 1
ATOM 6877 O O . TYR C 2 144 ? 197.431 226.257 190.345 1.00 66.47 144 TYR C O 1
ATOM 6886 N N . ASP C 2 145 ? 195.753 225.125 191.343 1.00 70.41 145 ASP C N 1
ATOM 6887 C CA . ASP C 2 145 ? 194.697 225.672 190.500 1.00 70.41 145 ASP C CA 1
ATOM 6888 C C . ASP C 2 145 ? 193.521 226.085 191.364 1.00 70.41 145 ASP C C 1
ATOM 6889 O O . ASP C 2 145 ? 192.899 225.239 192.011 1.00 70.41 145 ASP C O 1
ATOM 6894 N N . TYR C 2 146 ? 193.228 227.380 191.380 1.00 78.49 146 TYR C N 1
ATOM 6895 C CA . TYR C 2 146 ? 191.924 227.870 191.801 1.00 78.49 146 TYR C CA 1
ATOM 6896 C C . TYR C 2 146 ? 191.107 227.965 190.517 1.00 78.49 146 TYR C C 1
ATOM 6897 O O . TYR C 2 146 ? 191.366 227.213 189.572 1.00 78.49 146 TYR C O 1
ATOM 6906 N N . MET C 2 147 ? 190.120 228.857 190.467 1.00 83.24 147 MET C N 1
ATOM 6907 C CA . MET C 2 147 ? 189.095 228.944 189.429 1.00 83.24 147 MET C CA 1
ATOM 6908 C C . MET C 2 147 ? 189.705 228.933 188.021 1.00 83.24 147 MET C C 1
ATOM 6909 O O . MET C 2 147 ? 188.981 228.896 187.022 1.00 83.24 147 MET C O 1
ATOM 6914 N N . GLY C 2 148 ? 191.035 228.921 187.915 1.00 79.80 148 GLY C N 1
ATOM 6915 C CA . GLY C 2 148 ? 191.656 228.780 186.612 1.00 79.80 148 GLY C CA 1
ATOM 6916 C C . GLY C 2 148 ? 192.993 229.458 186.390 1.00 79.80 148 GLY C C 1
ATOM 6917 O O . GLY C 2 148 ? 193.543 229.378 185.287 1.00 79.80 148 GLY C O 1
ATOM 6918 N N . ILE C 2 149 ? 193.536 230.121 187.406 1.00 79.42 149 ILE C N 1
ATOM 6919 C CA . ILE C 2 149 ? 194.836 230.775 187.303 1.00 79.42 149 ILE C CA 1
ATOM 6920 C C . ILE C 2 149 ? 195.890 229.899 187.969 1.00 79.42 149 ILE C C 1
ATOM 6921 O O . ILE C 2 149 ? 195.735 229.499 189.129 1.00 79.42 149 ILE C O 1
ATOM 6926 N N . ARG C 2 150 ? 196.960 229.599 187.234 1.00 74.47 150 ARG C N 1
ATOM 6927 C CA . ARG C 2 150 ? 198.065 228.815 187.773 1.00 74.47 150 ARG C CA 1
ATOM 6928 C C . ARG C 2 150 ? 198.815 229.593 188.848 1.00 74.47 150 ARG C C 1
ATOM 6929 O O . ARG C 2 150 ? 199.103 230.782 188.690 1.00 74.47 150 ARG C O 1
ATOM 6937 N N . PHE C 2 151 ? 199.151 228.906 189.936 1.00 72.68 151 PHE C N 1
ATOM 6938 C CA . PHE C 2 151 ? 199.841 229.507 191.079 1.00 72.68 151 PHE C CA 1
ATOM 6939 C C . PHE C 2 151 ? 201.002 228.614 191.497 1.00 72.68 151 PHE C C 1
ATOM 6940 O O . PHE C 2 151 ? 200.767 227.518 192.048 1.00 72.68 151 PHE C O 1
ATOM 6948 N N . PRO C 2 152 ? 202.245 229.023 191.268 1.00 69.85 152 PRO C N 1
ATOM 6949 C CA . PRO C 2 152 ? 203.387 228.137 191.522 1.00 69.85 152 PRO C CA 1
ATOM 6950 C C . PRO C 2 152 ? 203.796 228.119 192.990 1.00 69.85 152 PRO C C 1
ATOM 6951 O O . PRO C 2 152 ? 203.327 228.906 193.812 1.00 69.85 152 PRO C O 1
ATOM 6955 N N . MET C 2 153 ? 204.701 227.187 193.300 1.00 70.25 153 MET C N 1
ATOM 6956 C CA . MET C 2 153 ? 205.319 227.081 194.617 1.00 70.25 153 MET C CA 1
ATOM 6957 C C . MET C 2 153 ? 206.519 226.143 194.568 1.00 70.25 153 MET C C 1
ATOM 6958 O O . MET C 2 153 ? 206.414 225.024 194.057 1.00 70.25 153 MET C O 1
ATOM 6963 N N . ILE C 2 154 ? 207.662 226.581 195.094 1.00 70.20 154 ILE C N 1
ATOM 6964 C CA . ILE C 2 154 ? 208.882 225.780 195.109 1.00 70.20 154 ILE C CA 1
ATOM 6965 C C . ILE C 2 154 ? 209.415 225.726 196.533 1.00 70.20 154 ILE C C 1
ATOM 6966 O O . ILE C 2 154 ? 209.566 226.765 197.184 1.00 70.20 154 ILE C O 1
ATOM 6971 N N . ILE C 2 155 ? 209.700 224.518 197.011 1.00 71.51 155 ILE C N 1
ATOM 6972 C CA . ILE C 2 155 ? 210.294 224.295 198.326 1.00 71.51 155 ILE C CA 1
ATOM 6973 C C . ILE C 2 155 ? 211.547 223.461 198.100 1.00 71.51 155 ILE C C 1
ATOM 6974 O O . ILE C 2 155 ? 211.463 222.249 197.869 1.00 71.51 155 ILE C O 1
ATOM 6979 N N . ALA C 2 156 ? 212.712 224.098 198.169 1.00 71.50 156 ALA C N 1
ATOM 6980 C CA . ALA C 2 156 ? 213.969 223.441 197.852 1.00 71.50 156 ALA C CA 1
ATOM 6981 C C . ALA C 2 156 ? 214.972 223.654 198.975 1.00 71.50 156 ALA C C 1
ATOM 6982 O O . ALA C 2 156 ? 214.980 224.695 199.636 1.00 71.50 156 ALA C O 1
ATOM 6984 N N . THR C 2 157 ? 215.818 222.649 199.180 1.00 77.75 157 THR C N 1
ATOM 6985 C CA . THR C 2 157 ? 216.861 222.684 200.193 1.00 77.75 157 THR C CA 1
ATOM 6986 C C . THR C 2 157 ? 218.162 222.205 199.571 1.00 77.75 157 THR C C 1
ATOM 6987 O O . THR C 2 157 ? 218.181 221.184 198.877 1.00 77.75 157 THR C O 1
ATOM 6991 N N . THR C 2 158 ? 219.243 222.940 199.817 1.00 84.75 158 THR C N 1
ATOM 6992 C CA . THR C 2 158 ? 220.556 222.598 199.295 1.00 84.75 158 THR C CA 1
ATOM 6993 C C . THR C 2 158 ? 221.559 222.544 200.437 1.00 84.75 158 THR C C 1
ATOM 6994 O O . THR C 2 158 ? 221.429 223.262 201.432 1.00 84.75 158 THR C O 1
ATOM 6998 N N . GLU C 2 159 ? 222.558 221.683 200.286 1.00 89.64 159 GLU C N 1
ATOM 6999 C CA . GLU C 2 159 ? 223.630 221.603 201.267 1.00 89.64 159 GLU C CA 1
ATOM 7000 C C . GLU C 2 159 ? 224.600 222.757 201.052 1.00 89.64 159 GLU C C 1
ATOM 7001 O O . GLU C 2 159 ? 225.191 222.860 199.971 1.00 89.64 159 GLU C O 1
ATOM 7007 N N . PRO C 2 160 ? 224.784 223.644 202.033 1.00 91.27 160 PRO C N 1
ATOM 7008 C CA . PRO C 2 160 ? 225.708 224.772 201.834 1.00 91.27 160 PRO C CA 1
ATOM 7009 C C . PRO C 2 160 ? 227.131 224.344 201.532 1.00 91.27 160 PRO C C 1
ATOM 7010 O O . PRO C 2 160 ? 227.840 225.049 200.803 1.00 91.27 160 PRO C O 1
ATOM 7014 N N . GLY C 2 161 ? 227.568 223.205 202.064 1.00 91.98 161 GLY C N 1
ATOM 7015 C CA . GLY C 2 161 ? 228.948 222.791 201.920 1.00 91.98 161 GLY C CA 1
ATOM 7016 C C . GLY C 2 161 ? 229.327 222.223 200.572 1.00 91.98 161 GLY C C 1
ATOM 7017 O O . GLY C 2 161 ? 230.519 222.011 200.327 1.00 91.98 161 GLY C O 1
ATOM 7018 N N . TYR C 2 162 ? 228.361 221.962 199.692 1.00 94.46 162 TYR C N 1
ATOM 7019 C CA . TYR C 2 162 ? 228.662 221.378 198.392 1.00 94.46 162 TYR C CA 1
ATOM 7020 C C . TYR C 2 162 ? 228.349 222.324 197.237 1.00 94.46 162 TYR C C 1
ATOM 7021 O O . TYR C 2 162 ? 229.261 222.711 196.501 1.00 94.46 162 TYR C O 1
ATOM 7030 N N . GLU C 2 163 ? 227.088 222.730 197.069 1.00 92.80 163 GLU C N 1
ATOM 7031 C CA . GLU C 2 163 ? 226.729 223.785 196.126 1.00 92.80 163 GLU C CA 1
ATOM 7032 C C . GLU C 2 163 ? 225.485 224.498 196.632 1.00 92.80 163 GLU C C 1
ATOM 7033 O O . GLU C 2 163 ? 224.696 223.943 197.401 1.00 92.80 163 GLU C O 1
ATOM 7039 N N . ASP C 2 164 ? 225.313 225.737 196.178 1.00 93.34 164 ASP C N 1
ATOM 7040 C CA . ASP C 2 164 ? 224.110 226.531 196.429 1.00 93.34 164 ASP C CA 1
ATOM 7041 C C . ASP C 2 164 ? 223.528 226.925 195.073 1.00 93.34 164 ASP C C 1
ATOM 7042 O O . ASP C 2 164 ? 223.985 227.891 194.454 1.00 93.34 164 ASP C O 1
ATOM 7047 N N . ARG C 2 165 ? 222.525 226.180 194.607 1.00 92.80 165 ARG C N 1
ATOM 7048 C CA . ARG C 2 165 ? 221.919 226.438 193.305 1.00 92.80 165 ARG C CA 1
ATOM 7049 C C . ARG C 2 165 ? 220.432 226.746 193.386 1.00 92.80 165 ARG C C 1
ATOM 7050 O O . ARG C 2 165 ? 219.977 227.731 192.793 1.00 92.80 165 ARG C O 1
ATOM 7058 N N . ALA C 2 166 ? 219.659 225.933 194.101 1.00 88.16 166 ALA C N 1
ATOM 7059 C CA . ALA C 2 166 ? 218.209 226.044 194.072 1.00 88.16 166 ALA C CA 1
ATOM 7060 C C . ALA C 2 166 ? 217.723 227.219 194.918 1.00 88.16 166 ALA C C 1
ATOM 7061 O O . ALA C 2 166 ? 218.428 227.729 195.793 1.00 88.16 166 ALA C O 1
ATOM 7063 N N . LYS C 2 167 ? 216.495 227.642 194.640 1.00 82.84 167 LYS C N 1
ATOM 7064 C CA . LYS C 2 167 ? 215.830 228.737 195.334 1.00 82.84 167 LYS C CA 1
ATOM 7065 C C . LYS C 2 167 ? 214.529 228.232 195.951 1.00 82.84 167 LYS C C 1
ATOM 7066 O O . LYS C 2 167 ? 214.160 227.064 195.814 1.00 82.84 167 LYS C O 1
ATOM 7072 N N . SER C 2 168 ? 213.825 229.134 196.637 1.00 75.54 168 SER C N 1
ATOM 7073 C CA . SER C 2 168 ? 212.526 228.827 197.245 1.00 75.54 168 SER C CA 1
ATOM 7074 C C . SER C 2 168 ? 211.611 230.026 197.004 1.00 75.54 168 SER C C 1
ATOM 7075 O O . SER C 2 168 ? 211.568 230.959 197.809 1.00 75.54 168 SER C O 1
ATOM 7078 N N . ASN C 2 169 ? 210.879 229.990 195.895 1.00 76.33 169 ASN C N 1
ATOM 7079 C CA . ASN C 2 169 ? 209.979 231.070 195.496 1.00 76.33 169 ASN C CA 1
ATOM 7080 C C . ASN C 2 169 ? 208.547 230.591 195.717 1.00 76.33 169 ASN C C 1
ATOM 7081 O O . ASN C 2 169 ? 207.945 229.959 194.847 1.00 76.33 169 ASN C O 1
ATOM 7086 N N . TYR C 2 170 ? 208.005 230.895 196.897 1.00 74.92 170 TYR C N 1
ATOM 7087 C CA . TYR C 2 170 ? 206.647 230.468 197.220 1.00 74.92 170 TYR C CA 1
ATOM 7088 C C . TYR C 2 170 ? 205.624 231.192 196.352 1.00 74.92 170 TYR C C 1
ATOM 7089 O O . TYR C 2 170 ? 204.706 230.568 195.807 1.00 74.92 170 TYR C O 1
ATOM 7098 N N . SER C 2 171 ? 205.763 232.511 196.221 1.00 76.48 171 SER C N 1
ATOM 7099 C CA . SER C 2 171 ? 205.027 233.308 195.244 1.00 76.48 171 SER C CA 1
ATOM 7100 C C . SER C 2 171 ? 203.511 233.236 195.394 1.00 76.48 171 SER C C 1
ATOM 7101 O O . SER C 2 171 ? 202.931 233.913 196.248 1.00 76.48 171 SER C O 1
ATOM 7104 N N . GLY C 2 172 ? 202.865 232.415 194.561 1.00 80.24 172 GLY C N 1
ATOM 7105 C CA . GLY C 2 172 ? 201.423 232.483 194.376 1.00 80.24 172 GLY C CA 1
ATOM 7106 C C . GLY C 2 172 ? 200.596 232.120 195.592 1.00 80.24 172 GLY C C 1
ATOM 7107 O O . GLY C 2 172 ? 199.419 232.496 195.659 1.00 80.24 172 GLY C O 1
ATOM 7108 N N . ILE C 2 173 ? 201.170 231.382 196.545 1.00 80.15 173 ILE C N 1
ATOM 7109 C CA . ILE C 2 173 ? 2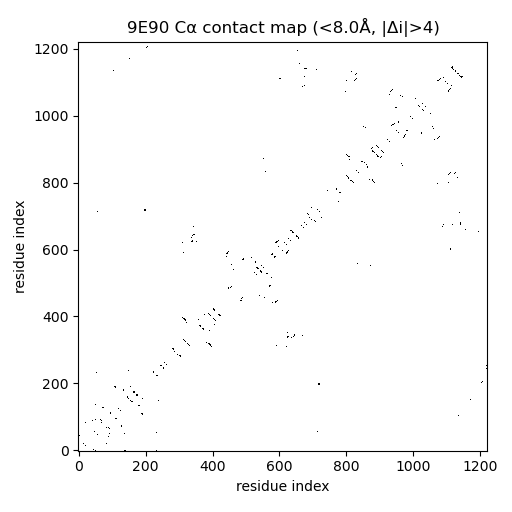00.415 231.060 197.750 1.00 80.15 173 ILE C CA 1
ATOM 7110 C C . ILE C 2 173 ? 200.102 232.328 198.529 1.00 80.15 173 ILE C C 1
ATOM 7111 O O . ILE C 2 173 ? 199.038 232.438 199.149 1.00 80.15 173 ILE C O 1
ATOM 7116 N N . ASN C 2 174 ? 201.009 233.310 198.500 1.00 83.52 174 ASN C N 1
ATOM 7117 C CA . ASN C 2 174 ? 200.736 234.592 199.140 1.00 83.52 174 ASN C CA 1
ATOM 7118 C C . ASN C 2 174 ? 199.560 235.299 198.479 1.00 83.52 174 ASN C C 1
ATOM 7119 O O . ASN C 2 174 ? 198.704 235.869 199.165 1.00 83.52 174 ASN C O 1
ATOM 7124 N N . GLU C 2 175 ? 199.497 235.269 197.146 1.00 89.00 175 GLU C N 1
ATOM 7125 C CA . GLU C 2 175 ? 198.374 235.887 196.448 1.00 89.00 175 GLU C CA 1
ATOM 7126 C C . GLU C 2 175 ? 197.064 235.185 196.781 1.00 89.00 175 GLU C C 1
ATOM 7127 O O . GLU C 2 175 ? 196.041 235.841 197.016 1.00 89.00 175 GLU C O 1
ATOM 7133 N N . LEU C 2 176 ? 197.076 233.850 196.805 1.00 86.79 176 LEU C N 1
ATOM 7134 C CA . LEU C 2 176 ? 195.870 233.103 197.155 1.00 86.79 176 LEU C CA 1
ATOM 7135 C C . LEU C 2 176 ? 195.419 233.422 198.576 1.00 86.79 176 LEU C C 1
ATOM 7136 O O . LEU C 2 176 ? 194.219 233.608 198.836 1.00 86.79 176 LEU C O 1
ATOM 7141 N N . GLY C 2 177 ? 196.371 233.486 199.508 1.00 85.15 177 GLY C N 1
ATOM 7142 C CA . GLY C 2 177 ? 196.040 233.875 200.865 1.00 85.15 177 GLY C CA 1
ATOM 7143 C C . GLY C 2 177 ? 195.464 235.272 200.938 1.00 85.15 177 GLY C C 1
ATOM 7144 O O . GLY C 2 177 ? 194.544 235.530 201.712 1.00 85.15 177 GLY C O 1
ATOM 7145 N N . SER C 2 178 ? 195.998 236.194 200.135 1.00 86.81 178 SER C N 1
ATOM 7146 C CA . SER C 2 178 ? 195.444 237.543 200.095 1.00 86.81 178 SER C CA 1
ATOM 7147 C C . SER C 2 178 ? 194.001 237.530 199.605 1.00 86.81 178 SER C C 1
ATOM 7148 O O . SER C 2 178 ? 193.138 238.211 200.174 1.00 86.81 178 SER C O 1
ATOM 7151 N N . ILE C 2 179 ? 193.720 236.748 198.559 1.00 88.31 179 ILE C N 1
ATOM 7152 C CA . ILE C 2 179 ? 192.353 236.657 198.047 1.00 88.31 179 ILE C CA 1
ATOM 7153 C C . ILE C 2 179 ? 191.409 236.146 199.128 1.00 88.31 179 ILE C C 1
ATOM 7154 O O . ILE C 2 179 ? 190.341 236.723 199.366 1.00 88.31 179 ILE C O 1
ATOM 7159 N N . PHE C 2 180 ? 191.789 235.062 199.809 1.00 86.72 180 PHE C N 1
ATOM 7160 C CA . PHE C 2 180 ? 190.881 234.491 200.804 1.00 86.72 180 PHE C CA 1
ATOM 7161 C C . PHE C 2 180 ? 190.757 235.370 202.046 1.00 86.72 180 PHE C C 1
ATOM 7162 O O . PHE C 2 180 ? 189.673 235.460 202.638 1.00 86.72 180 PHE C O 1
ATOM 7170 N N . LYS C 2 181 ? 191.840 236.030 202.460 1.00 86.40 181 LYS C N 1
ATOM 7171 C CA . LYS C 2 181 ? 191.745 236.948 203.589 1.00 86.40 181 LYS C CA 1
ATOM 7172 C C . LYS C 2 181 ? 190.831 238.120 203.266 1.00 86.40 181 LYS C C 1
ATOM 7173 O O . LYS C 2 181 ? 190.016 238.530 204.101 1.00 86.40 181 LYS C O 1
ATOM 7179 N N . THR C 2 182 ? 190.934 238.665 202.051 1.00 87.30 182 THR C N 1
ATOM 7180 C CA . THR C 2 182 ? 190.030 239.742 201.666 1.00 87.30 182 THR C CA 1
ATOM 7181 C C . THR C 2 182 ? 188.594 239.242 201.565 1.00 87.30 182 THR C C 1
ATOM 7182 O O . THR C 2 182 ? 187.654 239.968 201.910 1.00 87.30 182 THR C O 1
ATOM 7186 N N . ALA C 2 183 ? 188.404 238.004 201.100 1.00 86.81 183 ALA C N 1
ATOM 7187 C CA . ALA C 2 183 ? 187.060 237.438 201.035 1.00 86.81 183 ALA C CA 1
ATOM 7188 C C . ALA C 2 183 ? 186.445 237.318 202.423 1.00 86.81 183 ALA C C 1
ATOM 7189 O O . ALA C 2 183 ? 185.262 237.623 202.615 1.00 86.81 183 ALA C O 1
ATOM 7191 N N . HIS C 2 184 ? 187.232 236.869 203.403 1.00 85.32 184 HIS C N 1
ATOM 7192 C CA . HIS C 2 184 ? 186.753 236.853 204.783 1.00 85.32 184 HIS C CA 1
ATOM 7193 C C . HIS C 2 184 ? 186.473 238.262 205.286 1.00 85.32 184 HIS C C 1
ATOM 7194 O O . HIS C 2 184 ? 185.503 238.486 206.021 1.00 85.32 184 HIS C O 1
ATOM 7201 N N . SER C 2 185 ? 187.319 239.224 204.912 1.00 87.45 185 SER C N 1
ATOM 7202 C CA . SER C 2 185 ? 187.140 240.597 205.374 1.00 87.45 185 SER C CA 1
ATOM 7203 C C . SER C 2 185 ? 185.825 241.184 204.874 1.00 87.45 185 SER C C 1
ATOM 7204 O O . SER C 2 185 ? 185.093 241.829 205.633 1.00 87.45 185 SER C O 1
ATOM 7207 N N . ILE C 2 186 ? 185.510 240.977 203.593 1.00 88.38 186 ILE C N 1
ATOM 7208 C CA . ILE C 2 186 ? 184.251 241.490 203.056 1.00 88.38 186 ILE C CA 1
ATOM 7209 C C . ILE C 2 186 ? 183.065 240.792 203.707 1.00 88.38 186 ILE C C 1
ATOM 7210 O O . ILE C 2 186 ? 182.076 241.435 204.078 1.00 88.38 186 ILE C O 1
ATOM 7215 N N . ASN C 2 187 ? 183.140 239.474 203.858 1.00 87.81 187 ASN C N 1
ATOM 7216 C CA . ASN C 2 187 ? 182.068 238.726 204.497 1.00 87.81 187 ASN C CA 1
ATOM 7217 C C . ASN C 2 187 ? 182.638 237.479 205.163 1.00 87.81 187 ASN C C 1
ATOM 7218 O O . ASN C 2 187 ? 183.253 236.641 204.491 1.00 87.81 187 ASN C O 1
ATOM 7223 N N . PRO C 2 188 ? 182.467 237.328 206.479 1.00 85.54 188 PRO C N 1
ATOM 7224 C CA . PRO C 2 188 ? 183.010 236.141 207.159 1.00 85.54 188 PRO C CA 1
ATOM 7225 C C . PRO C 2 188 ? 182.432 234.831 206.656 1.00 85.54 188 PRO C C 1
ATOM 7226 O O . PRO C 2 188 ? 183.076 233.786 206.815 1.00 85.54 188 PRO C O 1
ATOM 7230 N N . ASN C 2 189 ? 181.240 234.848 206.060 1.00 85.61 189 ASN C N 1
ATOM 7231 C CA . ASN C 2 189 ? 180.595 233.630 205.570 1.00 85.61 189 ASN C CA 1
ATOM 7232 C C . ASN C 2 189 ? 181.060 233.363 204.141 1.00 85.61 189 ASN C C 1
ATOM 7233 O O . ASN C 2 189 ? 180.352 233.605 203.161 1.00 85.61 189 ASN C O 1
ATOM 7238 N N . VAL C 2 190 ? 182.282 232.850 204.030 1.00 80.03 190 VAL C N 1
ATOM 7239 C CA . VAL C 2 190 ? 182.873 232.494 202.746 1.00 80.03 190 VAL C CA 1
ATOM 7240 C C . VAL C 2 190 ? 183.579 231.151 202.888 1.00 80.03 190 VAL C C 1
ATOM 7241 O O . VAL C 2 190 ? 184.220 230.876 203.908 1.00 80.03 190 VAL C O 1
ATOM 7245 N N . SER C 2 191 ? 183.433 230.303 201.874 1.00 73.77 191 SER C N 1
ATOM 7246 C CA . SER C 2 191 ? 184.003 228.964 201.920 1.00 73.77 191 SER C CA 1
ATOM 7247 C C . SER C 2 191 ? 185.516 229.003 201.737 1.00 73.77 191 SER C C 1
ATOM 7248 O O . SER C 2 191 ? 186.056 229.833 201.002 1.00 73.77 191 SER C O 1
ATOM 7251 N N . PHE C 2 192 ? 186.201 228.086 202.418 1.00 71.23 192 PHE C N 1
ATOM 7252 C CA . PHE C 2 192 ? 187.644 227.946 202.317 1.00 71.23 192 PHE C CA 1
ATOM 7253 C C . PHE C 2 192 ? 188.022 226.589 201.739 1.00 71.23 192 PHE C C 1
ATOM 7254 O O . PHE C 2 192 ? 187.289 225.610 201.903 1.00 71.23 192 PHE C O 1
ATOM 7262 N N . PRO C 2 193 ? 189.161 226.504 201.051 1.00 67.60 193 PRO C N 1
ATOM 7263 C CA . PRO C 2 193 ? 189.647 225.205 200.563 1.00 67.60 193 PRO C CA 1
ATOM 7264 C C . PRO C 2 193 ? 190.095 224.321 201.717 1.00 67.60 193 PRO C C 1
ATOM 7265 O O . PRO C 2 193 ? 190.925 224.721 202.533 1.00 67.60 193 PRO C O 1
ATOM 7269 N N . LEU C 2 194 ? 189.541 223.115 201.779 1.00 61.15 194 LEU C N 1
ATOM 7270 C CA . LEU C 2 194 ? 190.007 222.125 202.737 1.00 61.15 194 LEU C CA 1
ATOM 7271 C C . LEU C 2 194 ? 191.377 221.596 202.335 1.00 61.15 194 LEU C C 1
ATOM 7272 O O . LEU C 2 194 ? 191.712 221.502 201.153 1.00 61.15 194 LEU C O 1
ATOM 7277 N N . ILE C 2 195 ? 192.186 221.274 203.338 1.00 63.80 195 ILE C N 1
ATOM 7278 C CA . ILE C 2 195 ? 193.439 220.558 203.140 1.00 63.80 195 ILE C CA 1
ATOM 7279 C C . ILE C 2 195 ? 193.506 219.456 204.186 1.00 63.80 195 ILE C C 1
ATOM 7280 O O . ILE C 2 195 ? 193.296 219.714 205.377 1.00 63.80 195 ILE C O 1
ATOM 7285 N N . ALA C 2 196 ? 193.794 218.234 203.747 1.00 60.15 196 ALA C N 1
ATOM 7286 C CA . ALA C 2 196 ? 193.832 217.102 204.659 1.00 60.15 196 ALA C CA 1
ATOM 7287 C C . ALA C 2 196 ? 194.866 216.097 204.177 1.00 60.15 196 ALA C C 1
ATOM 7288 O O . ALA C 2 196 ? 195.242 216.073 203.003 1.00 60.15 196 ALA C O 1
ATOM 7290 N N . MET C 2 197 ? 195.323 215.267 205.109 1.00 61.93 197 MET C N 1
ATOM 7291 C CA . MET C 2 197 ? 196.280 214.210 204.816 1.00 61.93 197 MET C CA 1
ATOM 7292 C C . MET C 2 197 ? 196.013 213.062 205.773 1.00 61.93 197 MET C C 1
ATOM 7293 O O . MET C 2 197 ? 195.844 213.286 206.974 1.00 61.93 197 MET C O 1
ATOM 7298 N N . TYR C 2 198 ? 195.975 211.842 205.242 1.00 61.68 198 TYR C N 1
ATOM 7299 C CA . TYR C 2 198 ? 195.566 210.671 206.017 1.00 61.68 198 TYR C CA 1
ATOM 7300 C C . TYR C 2 198 ? 196.552 209.542 205.736 1.00 61.68 198 TYR C C 1
ATOM 7301 O O . TYR C 2 198 ? 196.451 208.861 204.711 1.00 61.68 198 TYR C O 1
ATOM 7310 N N . THR C 2 199 ? 197.499 209.348 206.651 1.00 66.50 199 THR C N 1
ATOM 7311 C CA . THR C 2 199 ? 198.523 208.321 206.505 1.00 66.50 199 THR C CA 1
ATOM 7312 C C . THR C 2 199 ? 197.981 206.956 206.906 1.00 66.50 199 THR C C 1
ATOM 7313 O O . THR C 2 199 ? 196.766 206.771 207.015 1.00 66.50 199 THR C O 1
ATOM 7317 N N . VAL C 2 200 ? 198.872 205.991 207.115 1.00 67.13 200 VAL C N 1
ATOM 7318 C CA . VAL C 2 200 ? 198.474 204.629 207.453 1.00 67.13 200 VAL C CA 1
ATOM 7319 C C . VAL C 2 200 ? 198.175 204.520 208.943 1.00 67.13 200 VAL C C 1
ATOM 7320 O O . VAL C 2 200 ? 197.972 203.419 209.465 1.00 67.13 200 VAL C O 1
ATOM 7324 N N . GLU C 2 201 ? 198.148 205.657 209.640 1.00 70.69 201 GLU C N 1
ATOM 7325 C CA . GLU C 2 201 ? 197.927 205.685 211.080 1.00 70.69 201 GLU C CA 1
ATOM 7326 C C . GLU C 2 201 ? 196.557 206.241 211.457 1.00 70.69 201 GLU C C 1
ATOM 7327 O O . GLU C 2 201 ? 196.386 206.741 212.573 1.00 70.69 201 GLU C O 1
ATOM 7333 N N . ARG C 2 202 ? 195.575 206.167 210.554 1.00 69.90 202 ARG C N 1
ATOM 7334 C CA . ARG C 2 202 ? 194.234 206.631 210.897 1.00 69.90 202 ARG C CA 1
ATOM 7335 C C . ARG C 2 202 ? 193.598 205.762 211.973 1.00 69.90 202 ARG C C 1
ATOM 7336 O O . ARG C 2 202 ? 192.742 206.238 212.726 1.00 69.90 202 ARG C O 1
ATOM 7344 N N . ALA C 2 203 ? 193.999 204.492 212.058 1.00 75.79 203 ALA C N 1
ATOM 7345 C CA . ALA C 2 203 ? 193.350 203.568 212.982 1.00 75.79 203 ALA C CA 1
ATOM 7346 C C . ALA C 2 203 ? 193.672 203.902 214.433 1.00 75.79 203 ALA C C 1
ATOM 7347 O O . ALA C 2 203 ? 192.819 203.738 215.313 1.00 75.79 203 ALA C O 1
ATOM 7349 N N . ASN C 2 204 ? 194.894 204.367 214.710 1.00 77.76 204 ASN C N 1
ATOM 7350 C CA . ASN C 2 204 ? 195.328 204.555 216.094 1.00 77.76 204 ASN C CA 1
ATOM 7351 C C . ASN C 2 204 ? 194.853 205.874 216.697 1.00 77.76 204 ASN C C 1
ATOM 7352 O O . ASN C 2 204 ? 195.652 206.635 217.251 1.00 77.76 204 ASN C O 1
ATOM 7357 N N . ASP C 2 205 ? 193.558 206.160 216.596 1.00 79.53 205 ASP C N 1
ATOM 7358 C CA . ASP C 2 205 ? 192.944 207.289 217.282 1.00 79.53 205 ASP C CA 1
ATOM 7359 C C . ASP C 2 205 ? 191.538 206.986 217.777 1.00 79.53 205 ASP C C 1
ATOM 7360 O O . ASP C 2 205 ? 191.110 207.583 218.772 1.00 79.53 205 ASP C O 1
ATOM 7365 N N . VAL C 2 206 ? 190.829 206.046 217.154 1.00 80.10 206 VAL C N 1
ATOM 7366 C CA . VAL C 2 206 ? 189.429 205.764 217.458 1.00 80.10 206 VAL C CA 1
ATOM 7367 C C . VAL C 2 206 ? 189.367 204.965 218.761 1.00 80.10 206 VAL C C 1
ATOM 7368 O O . VAL C 2 206 ? 189.637 203.764 218.804 1.00 80.10 206 VAL C O 1
ATOM 7372 N N . SER C 2 207 ? 189.052 205.664 219.853 1.00 80.35 207 SER C N 1
ATOM 7373 C CA . SER C 2 207 ? 188.819 205.041 221.150 1.00 80.35 207 SER C CA 1
ATOM 7374 C C . SER C 2 207 ? 188.176 206.037 222.107 1.00 80.35 207 SER C C 1
ATOM 7375 O O . SER C 2 207 ? 188.729 207.114 222.351 1.00 80.35 207 SER C O 1
ATOM 7378 N N . THR C 2 208 ? 187.012 205.692 222.653 1.00 77.89 208 THR C N 1
ATOM 7379 C CA . THR C 2 208 ? 186.374 206.507 223.684 1.00 77.89 208 THR C CA 1
ATOM 7380 C C . THR C 2 208 ? 186.665 205.912 225.061 1.00 77.89 208 THR C C 1
ATOM 7381 O O . THR C 2 208 ? 185.791 205.397 225.756 1.00 77.89 208 THR C O 1
ATOM 7385 N N . ARG C 2 209 ? 187.935 205.998 225.445 1.00 82.40 209 ARG C N 1
ATOM 7386 C CA . ARG C 2 209 ? 188.417 205.489 226.726 1.00 82.40 209 ARG C CA 1
ATOM 7387 C C . ARG C 2 209 ? 188.929 206.671 227.541 1.00 82.40 209 ARG C C 1
ATOM 7388 O O . ARG C 2 209 ? 190.026 207.179 227.286 1.00 82.40 209 ARG C O 1
ATOM 7396 N N . ASP C 2 210 ? 188.130 207.102 228.518 1.00 84.38 210 ASP C N 1
ATOM 7397 C CA . ASP C 2 210 ? 188.472 208.218 229.399 1.00 84.38 210 ASP C CA 1
ATOM 7398 C C . ASP C 2 210 ? 188.743 209.490 228.593 1.00 84.38 210 ASP C C 1
ATOM 7399 O O . ASP C 2 210 ? 189.851 210.030 228.580 1.00 84.38 210 ASP C O 1
ATOM 7404 N N . ILE C 2 211 ? 187.698 209.958 227.907 1.00 82.02 211 ILE C N 1
ATOM 7405 C CA . ILE C 2 211 ? 187.806 211.203 227.151 1.00 82.02 211 ILE C CA 1
ATOM 7406 C C . ILE C 2 211 ? 188.071 212.375 228.087 1.00 82.02 211 ILE C C 1
ATOM 7407 O O . ILE C 2 211 ? 188.852 213.279 227.766 1.00 82.02 211 ILE C O 1
ATOM 7412 N N . GLU C 2 212 ? 187.429 212.379 229.259 1.00 84.49 212 GLU C N 1
ATOM 7413 C CA . GLU C 2 212 ? 187.669 213.443 230.230 1.00 84.49 212 GLU C CA 1
ATOM 7414 C C . GLU C 2 212 ? 189.118 213.452 230.694 1.00 84.49 212 GLU C C 1
ATOM 7415 O O . GLU C 2 212 ? 189.721 214.519 230.854 1.00 84.49 212 GLU C O 1
ATOM 7421 N N . ASN C 2 213 ? 189.693 212.272 230.919 1.00 83.61 213 ASN C N 1
ATOM 7422 C CA . ASN C 2 213 ? 191.082 212.211 231.353 1.00 83.61 213 ASN C CA 1
ATOM 7423 C C . ASN C 2 213 ? 192.035 212.561 230.215 1.00 83.61 213 ASN C C 1
ATOM 7424 O O . ASN C 2 213 ? 192.984 213.330 230.412 1.00 83.61 213 ASN C O 1
ATOM 7429 N N . SER C 2 214 ? 191.803 212.011 229.021 1.00 83.58 214 SER C N 1
ATOM 7430 C CA . SER C 2 214 ? 192.789 212.111 227.950 1.00 83.58 214 SER C CA 1
ATOM 7431 C C . SER C 2 214 ? 193.030 213.540 227.475 1.00 83.58 214 SER C C 1
ATOM 7432 O O . SER C 2 214 ? 194.071 214.123 227.797 1.00 83.58 214 SER C O 1
ATOM 7435 N N . GLU C 2 215 ? 192.067 214.129 226.760 1.00 85.79 215 GLU C N 1
ATOM 7436 C CA . GLU C 2 215 ? 192.214 215.482 226.225 1.00 85.79 215 GLU C CA 1
ATOM 7437 C C . GLU C 2 215 ? 190.959 215.838 225.431 1.00 85.79 215 GLU C C 1
ATOM 7438 O O . GLU C 2 215 ? 190.075 215.003 225.216 1.00 85.79 215 GLU C O 1
ATOM 7444 N N . GLU C 2 216 ? 190.897 217.102 225.007 1.00 84.02 216 GLU C N 1
ATOM 7445 C CA . GLU C 2 216 ? 189.999 217.676 224.005 1.00 84.02 216 GLU C CA 1
ATOM 7446 C C . GLU C 2 216 ? 188.558 217.824 224.471 1.00 84.02 216 GLU C C 1
ATOM 7447 O O . GLU C 2 216 ? 187.727 218.323 223.704 1.00 84.02 216 GLU C O 1
ATOM 7453 N N . ILE C 2 217 ? 188.227 217.417 225.690 1.00 85.66 217 ILE C N 1
ATOM 7454 C CA . ILE C 2 217 ? 186.942 217.757 226.283 1.00 85.66 217 ILE C CA 1
ATOM 7455 C C . ILE C 2 217 ? 187.101 218.677 227.487 1.00 85.66 217 ILE C C 1
ATOM 7456 O O . ILE C 2 217 ? 186.151 219.402 227.822 1.00 85.66 217 ILE C O 1
ATOM 7461 N N . LYS C 2 218 ? 188.268 218.696 228.125 1.00 88.02 218 LYS C N 1
ATOM 7462 C CA . LYS C 2 218 ? 188.550 219.612 229.228 1.00 88.02 218 LYS C CA 1
ATOM 7463 C C . LYS C 2 218 ? 189.168 220.912 228.722 1.00 88.02 218 LYS C C 1
ATOM 7464 O O . LYS C 2 218 ? 190.197 221.370 229.216 1.00 88.02 218 LYS C O 1
ATOM 7470 N N . GLU C 2 219 ? 188.529 221.519 227.726 1.00 88.97 219 GLU C N 1
ATOM 7471 C CA . GLU C 2 219 ? 188.968 222.791 227.167 1.00 88.97 219 GLU C CA 1
ATOM 7472 C C . GLU C 2 219 ? 187.732 223.600 226.793 1.00 88.97 219 GLU C C 1
ATOM 7473 O O . GLU C 2 219 ? 186.600 223.240 227.131 1.00 88.97 219 GLU C O 1
ATOM 7479 N N . ALA C 2 220 ? 187.956 224.703 226.088 1.00 88.30 220 ALA C N 1
ATOM 7480 C CA . ALA C 2 220 ? 186.904 225.604 225.632 1.00 88.30 220 ALA C CA 1
ATOM 7481 C C . ALA C 2 220 ? 187.065 225.886 224.146 1.00 88.30 220 ALA C C 1
ATOM 7482 O O . ALA C 2 220 ? 187.079 227.037 223.704 1.00 88.30 220 ALA C O 1
ATOM 7484 N N . GLN C 2 221 ? 187.214 224.819 223.356 1.00 83.74 221 GLN C N 1
ATOM 7485 C CA . GLN C 2 221 ? 187.432 224.937 221.919 1.00 83.74 221 GLN C CA 1
ATOM 7486 C C . GLN C 2 221 ? 186.361 225.795 221.262 1.00 83.74 221 GLN C C 1
ATOM 7487 O O . GLN C 2 221 ? 185.183 225.426 221.242 1.00 83.74 221 GLN C O 1
ATOM 7493 N N . ILE C 2 222 ? 186.763 226.942 220.728 1.00 83.62 222 ILE C N 1
ATOM 7494 C CA . ILE C 2 222 ? 185.842 227.820 220.019 1.00 83.62 222 ILE C CA 1
ATOM 7495 C C . ILE C 2 222 ? 185.710 227.339 218.579 1.00 83.62 222 ILE C C 1
ATOM 7496 O O . ILE C 2 222 ? 186.710 227.108 217.889 1.00 83.62 222 ILE C O 1
ATOM 7501 N N . TRP C 2 223 ? 184.469 227.147 218.136 1.00 83.33 223 TRP C N 1
ATOM 7502 C CA . TRP C 2 223 ? 184.194 226.539 216.835 1.00 83.33 223 TRP C CA 1
ATOM 7503 C C . TRP C 2 223 ? 184.172 227.639 215.784 1.00 83.33 223 TRP C C 1
ATOM 7504 O O . TRP C 2 223 ? 183.149 228.280 215.541 1.00 83.33 223 TRP C O 1
ATOM 7515 N N . ASP C 2 224 ? 185.318 227.857 215.152 1.00 83.08 224 ASP C N 1
ATOM 7516 C CA . ASP C 2 224 ? 185.470 228.862 214.112 1.00 83.08 224 ASP C CA 1
ATOM 7517 C C . ASP C 2 224 ? 185.860 228.187 212.799 1.00 83.08 224 ASP C C 1
ATOM 7518 O O . ASP C 2 224 ? 185.860 226.959 212.677 1.00 83.08 224 ASP C O 1
ATOM 7523 N N . LYS C 2 225 ? 186.195 229.012 211.813 1.00 78.49 225 LYS C N 1
ATOM 7524 C CA . LYS C 2 225 ? 186.465 228.567 210.454 1.00 78.49 225 LYS C CA 1
ATOM 7525 C C . LYS C 2 225 ? 187.953 228.466 210.146 1.00 78.49 225 LYS C C 1
ATOM 7526 O O . LYS C 2 225 ? 188.370 227.562 209.418 1.00 78.49 225 LYS C O 1
ATOM 7532 N N . PHE C 2 226 ? 188.766 229.369 210.697 1.00 79.65 226 PHE C N 1
ATOM 7533 C CA . PHE C 2 226 ? 190.187 229.413 210.369 1.00 79.65 226 PHE C CA 1
ATOM 7534 C C . PHE C 2 226 ? 190.971 228.291 211.041 1.00 79.65 226 PHE C C 1
ATOM 7535 O O . PHE C 2 226 ? 191.901 227.740 210.443 1.00 79.65 226 PHE C O 1
ATOM 7543 N N . LYS C 2 227 ? 190.620 227.941 212.276 1.00 76.02 227 LYS C N 1
ATOM 7544 C CA . LYS C 2 227 ? 191.392 226.988 213.062 1.00 76.02 227 LYS C CA 1
ATOM 7545 C C . LYS C 2 227 ? 190.952 225.546 212.853 1.00 76.02 227 LYS C C 1
ATOM 7546 O O . LYS C 2 227 ? 191.416 224.659 213.578 1.00 76.02 227 LYS C O 1
ATOM 7552 N N . ALA C 2 228 ? 190.078 225.287 211.880 1.00 72.65 228 ALA C N 1
ATOM 7553 C CA . ALA C 2 228 ? 189.651 223.925 211.592 1.00 72.65 228 ALA C CA 1
ATOM 7554 C C . ALA C 2 228 ? 190.775 223.064 211.033 1.00 72.65 228 ALA C C 1
ATOM 7555 O O . ALA C 2 228 ? 190.609 221.843 210.941 1.00 72.65 228 ALA C O 1
ATOM 7557 N N . TYR C 2 229 ? 191.904 223.663 210.662 1.00 71.19 229 TYR C N 1
ATOM 7558 C CA . TYR C 2 229 ? 193.027 222.954 210.066 1.00 71.19 229 TYR C CA 1
ATOM 7559 C C . TYR C 2 229 ? 193.966 222.360 211.107 1.00 71.19 229 TYR C C 1
ATOM 7560 O O . TYR C 2 229 ? 195.071 221.934 210.755 1.00 71.19 229 TYR C O 1
ATOM 7569 N N . ASN C 2 230 ? 193.558 222.331 212.373 1.00 72.07 230 ASN C N 1
ATOM 7570 C CA . ASN C 2 230 ? 194.393 221.769 213.426 1.00 72.07 230 ASN C CA 1
ATOM 7571 C C . ASN C 2 230 ? 194.580 220.276 213.192 1.00 72.07 230 ASN C C 1
ATOM 7572 O O . ASN C 2 230 ? 193.599 219.530 213.096 1.00 72.07 230 ASN C O 1
ATOM 7577 N N . LYS C 2 231 ? 195.837 219.847 213.086 1.00 69.16 231 LYS C N 1
ATOM 7578 C CA . LYS C 2 231 ? 196.205 218.442 212.926 1.00 69.16 231 LYS C CA 1
ATOM 7579 C C . LYS C 2 231 ? 195.655 217.847 211.628 1.00 69.16 231 LYS C C 1
ATOM 7580 O O . LYS C 2 231 ? 195.543 216.623 211.496 1.00 69.16 231 LYS C O 1
ATOM 7586 N N . SER C 2 232 ? 195.310 218.698 210.656 1.00 66.10 232 SER C N 1
ATOM 7587 C CA . SER C 2 232 ? 194.748 218.223 209.395 1.00 66.10 232 SER C CA 1
ATOM 7588 C C . SER C 2 232 ? 195.806 217.652 208.460 1.00 66.10 232 SER C C 1
ATOM 7589 O O . SER C 2 232 ? 195.518 216.717 207.705 1.00 66.10 232 SER C O 1
ATOM 7592 N N . LEU C 2 233 ? 197.022 218.192 208.490 1.00 67.84 233 LEU C N 1
ATOM 7593 C CA . LEU C 2 233 ? 198.113 217.765 207.616 1.00 67.84 233 LEU C CA 1
ATOM 7594 C C . LEU C 2 233 ? 199.057 216.805 208.323 1.00 67.84 233 LEU C C 1
ATOM 7595 O O . LEU C 2 233 ? 200.277 216.852 208.150 1.00 67.84 233 LEU C O 1
ATOM 7600 N N . THR C 2 234 ? 198.483 215.922 209.130 1.00 68.05 234 THR C N 1
ATOM 7601 C CA . THR C 2 234 ? 199.226 214.998 209.974 1.00 68.05 234 THR C CA 1
ATOM 7602 C C . THR C 2 234 ? 198.728 213.593 209.644 1.00 68.05 234 THR C C 1
ATOM 7603 O O . THR C 2 234 ? 198.108 213.345 208.603 1.00 68.05 234 THR C O 1
ATOM 7607 N N . GLY C 2 235 ? 199.001 212.649 210.535 1.00 71.94 235 GLY C N 1
ATOM 7608 C CA . GLY C 2 235 ? 198.600 211.277 210.316 1.00 71.94 235 GLY C CA 1
ATOM 7609 C C . GLY C 2 235 ? 197.217 211.011 210.874 1.00 71.94 235 GLY C C 1
ATOM 7610 O O . GLY C 2 235 ? 196.224 211.356 210.227 1.00 71.94 235 GLY C O 1
ATOM 7611 N N . LYS C 2 236 ? 197.138 210.375 212.044 1.00 75.44 236 LYS C N 1
ATOM 7612 C CA . LYS C 2 236 ? 195.856 210.017 212.646 1.00 75.44 236 LYS C CA 1
ATOM 7613 C C . LYS C 2 236 ? 194.873 211.184 212.627 1.00 75.44 236 LYS C C 1
ATOM 7614 O O . LYS C 2 236 ? 195.251 212.345 212.809 1.00 75.44 236 LYS C O 1
ATOM 7620 N N . ALA C 2 237 ? 193.602 210.862 212.394 1.00 78.18 237 ALA C N 1
ATOM 7621 C CA . ALA C 2 237 ? 192.545 211.859 212.286 1.00 78.18 237 ALA C CA 1
ATOM 7622 C C . ALA C 2 237 ? 192.079 212.273 213.682 1.00 78.18 237 ALA C C 1
ATOM 7623 O O . ALA C 2 237 ? 192.714 211.967 214.694 1.00 78.18 237 ALA C O 1
ATOM 7625 N N . ASP C 2 238 ? 190.955 212.983 213.748 1.00 78.71 238 ASP C N 1
ATOM 7626 C CA . ASP C 2 238 ? 190.422 213.513 215.001 1.00 78.71 238 ASP C CA 1
ATOM 7627 C C . ASP C 2 238 ? 189.088 212.837 215.306 1.00 78.71 238 ASP C C 1
ATOM 7628 O O . ASP C 2 238 ? 188.058 213.178 214.717 1.00 78.71 238 ASP C O 1
ATOM 7630 N N . PHE C 2 239 ? 189.112 211.881 216.234 1.00 77.05 239 PHE C N 1
ATOM 7631 C CA . PHE C 2 239 ? 187.900 211.254 216.747 1.00 77.05 239 PHE C CA 1
ATOM 7632 C C . PHE C 2 239 ? 187.494 211.773 218.116 1.00 77.05 239 PHE C C 1
ATOM 7633 O O . PHE C 2 239 ? 186.299 211.795 218.432 1.00 77.05 239 PHE C O 1
ATOM 7641 N N . LYS C 2 240 ? 188.457 212.181 218.942 1.00 75.17 240 LYS C N 1
ATOM 7642 C CA . LYS C 2 240 ? 188.117 212.702 220.259 1.00 75.17 240 LYS C CA 1
ATOM 7643 C C . LYS C 2 240 ? 187.457 214.072 220.148 1.00 75.17 240 LYS C C 1
ATOM 7644 O O . LYS C 2 240 ? 186.459 214.349 220.827 1.00 75.17 240 LYS C O 1
ATOM 7650 N N . LEU C 2 241 ? 187.987 214.938 219.281 1.00 77.34 241 LEU C N 1
ATOM 7651 C CA . LEU C 2 241 ? 187.308 216.197 219.002 1.00 77.34 241 LEU C CA 1
ATOM 7652 C C . LEU C 2 241 ? 185.981 215.955 218.294 1.00 77.34 241 LEU C C 1
ATOM 7653 O O . LEU C 2 241 ? 185.030 216.722 218.477 1.00 77.34 241 LEU C O 1
ATOM 7658 N N . PHE C 2 242 ? 185.895 214.886 217.500 1.00 76.41 242 PHE C N 1
ATOM 7659 C CA . PHE C 2 242 ? 184.620 214.465 216.927 1.00 76.41 242 PHE C CA 1
ATOM 7660 C C . PHE C 2 242 ? 183.591 214.210 218.023 1.00 76.41 242 PHE C C 1
ATOM 7661 O O . PHE C 2 242 ? 182.437 214.654 217.938 1.00 76.41 242 PHE C O 1
ATOM 7669 N N . PHE C 2 243 ? 183.989 213.450 219.045 1.00 78.53 243 PHE C N 1
ATOM 7670 C CA . PHE C 2 243 ? 183.074 213.125 220.130 1.00 78.53 243 PHE C CA 1
ATOM 7671 C C . PHE C 2 243 ? 182.713 214.368 220.930 1.00 78.53 243 PHE C C 1
ATOM 7672 O O . PHE C 2 243 ? 181.568 214.516 221.374 1.00 78.53 243 PHE C O 1
ATOM 7680 N N . ARG C 2 244 ? 183.680 215.265 221.128 1.00 81.37 244 ARG C N 1
ATOM 7681 C CA . ARG C 2 244 ? 183.378 216.580 221.688 1.00 81.37 244 ARG C CA 1
ATOM 7682 C C . ARG C 2 244 ? 182.310 217.293 220.864 1.00 81.37 244 ARG C C 1
ATOM 7683 O O . ARG C 2 244 ? 181.404 217.936 221.414 1.00 81.37 244 ARG C O 1
ATOM 7691 N N . TRP C 2 245 ? 182.399 217.176 219.537 1.00 78.38 245 TRP C N 1
ATOM 7692 C CA . TRP C 2 245 ? 181.470 217.863 218.648 1.00 78.38 245 TRP C CA 1
ATOM 7693 C C . TRP C 2 245 ? 180.057 217.307 218.796 1.00 78.38 245 TRP C C 1
ATOM 7694 O O . TRP C 2 245 ? 179.092 218.070 218.930 1.00 78.38 245 TRP C O 1
ATOM 7705 N N . PHE C 2 246 ? 179.914 215.978 218.770 1.00 83.86 246 PHE C N 1
ATOM 7706 C CA . PHE C 2 246 ? 178.612 215.386 219.086 1.00 83.86 246 PHE C CA 1
ATOM 7707 C C . PHE C 2 246 ? 178.106 215.802 220.458 1.00 83.86 246 PHE C C 1
ATOM 7708 O O . PHE C 2 246 ? 176.929 216.146 220.605 1.00 83.86 246 PHE C O 1
ATOM 7716 N N . LYS C 2 247 ? 178.958 215.756 221.482 1.00 86.33 247 LYS C N 1
ATOM 7717 C CA . LYS C 2 247 ? 178.494 216.132 222.812 1.00 86.33 247 LYS C CA 1
ATOM 7718 C C . LYS C 2 247 ? 177.884 217.526 222.793 1.00 86.33 247 LYS C C 1
ATOM 7719 O O . LYS C 2 247 ? 176.728 217.721 223.193 1.00 86.33 247 LYS C O 1
ATOM 7725 N N . GLU C 2 248 ? 178.630 218.497 222.263 1.00 88.50 248 GLU C N 1
ATOM 7726 C CA . GLU C 2 248 ? 178.160 219.878 222.269 1.00 88.50 248 GLU C CA 1
ATOM 7727 C C . GLU C 2 248 ? 176.890 220.040 221.439 1.00 88.50 248 GLU C C 1
ATOM 7728 O O . GLU C 2 248 ? 175.907 220.632 221.902 1.00 88.50 248 GLU C O 1
ATOM 7734 N N . LEU C 2 249 ? 176.886 219.515 220.209 1.00 87.70 249 LEU C N 1
ATOM 7735 C CA . LEU C 2 249 ? 175.741 219.729 219.328 1.00 87.70 249 LEU C CA 1
ATOM 7736 C C . LEU C 2 249 ? 174.485 219.041 219.849 1.00 87.70 249 LEU C C 1
ATOM 7737 O O . LEU C 2 249 ? 173.404 219.640 219.849 1.00 87.70 249 LEU C O 1
ATOM 7742 N N . ILE C 2 250 ? 174.597 217.790 220.299 1.00 86.58 250 ILE C N 1
ATOM 7743 C CA . ILE C 2 250 ? 173.425 217.089 220.810 1.00 86.58 250 ILE C CA 1
ATOM 7744 C C . ILE C 2 250 ? 172.910 217.759 222.078 1.00 86.58 250 ILE C C 1
ATOM 7745 O O . ILE C 2 250 ? 171.696 217.896 222.269 1.00 86.58 250 ILE C O 1
ATOM 7750 N N . GLU C 2 251 ? 173.814 218.192 222.964 1.00 90.26 251 GLU C N 1
ATOM 7751 C CA . GLU C 2 251 ? 173.364 218.849 224.186 1.00 90.26 251 GLU C CA 1
ATOM 7752 C C . GLU C 2 251 ? 172.665 220.170 223.882 1.00 90.26 251 GLU C C 1
ATOM 7753 O O . GLU C 2 251 ? 171.656 220.502 224.517 1.00 90.26 251 GLU C O 1
ATOM 7759 N N . ILE C 2 252 ? 173.177 220.936 222.916 1.00 93.72 252 ILE C N 1
ATOM 7760 C CA . ILE C 2 252 ? 172.530 222.195 222.559 1.00 93.72 252 ILE C CA 1
ATOM 7761 C C . ILE C 2 252 ? 171.251 221.968 221.756 1.00 93.72 252 ILE C C 1
ATOM 7762 O O . ILE C 2 252 ? 170.391 222.858 221.710 1.00 93.72 252 ILE C O 1
ATOM 7767 N N . GLU C 2 253 ? 171.084 220.785 221.157 1.00 97.46 253 GLU C N 1
ATOM 7768 C CA . GLU C 2 253 ? 169.886 220.498 220.369 1.00 97.46 253 GLU C CA 1
ATOM 7769 C C . GLU C 2 253 ? 168.616 220.761 221.170 1.00 97.46 253 GLU C C 1
ATOM 7770 O O . GLU C 2 253 ? 167.677 221.394 220.676 1.00 97.46 253 GLU C O 1
ATOM 7776 N N . ASN C 2 254 ? 168.578 220.284 222.413 1.00 98.09 254 ASN C N 1
ATOM 7777 C CA . ASN C 2 254 ? 167.464 220.533 223.329 1.00 98.09 254 ASN C CA 1
ATOM 7778 C C . ASN C 2 254 ? 166.139 220.057 222.736 1.00 98.09 254 ASN C C 1
ATOM 7779 O O . ASN C 2 254 ? 165.332 220.862 222.269 1.00 98.09 254 ASN C O 1
ATOM 7784 N N . TYR C 2 314 ? 169.836 225.616 217.425 1.00 106.68 314 TYR C N 1
ATOM 7785 C CA . TYR C 2 314 ? 168.469 225.577 216.920 1.00 106.68 314 TYR C CA 1
ATOM 7786 C C . TYR C 2 314 ? 168.430 224.940 215.533 1.00 106.68 314 TYR C C 1
ATOM 7787 O O . TYR C 2 314 ? 168.207 223.737 215.399 1.00 106.68 314 TYR C O 1
ATOM 7796 N N . SER C 2 315 ? 168.647 225.758 214.502 1.00 103.36 315 SER C N 1
ATOM 7797 C CA . SER C 2 315 ? 168.654 225.246 213.136 1.00 103.36 315 SER C CA 1
ATOM 7798 C C . SER C 2 315 ? 169.951 224.512 212.817 1.00 103.36 315 SER C C 1
ATOM 7799 O O . SER C 2 315 ? 169.942 223.526 212.070 1.00 103.36 315 SER C O 1
ATOM 7802 N N . VAL C 2 316 ? 171.073 224.978 213.370 1.00 101.46 316 VAL C N 1
ATOM 7803 C CA . VAL C 2 316 ? 172.358 224.343 213.092 1.00 101.46 316 VAL C CA 1
ATOM 7804 C C . VAL C 2 316 ? 172.383 222.922 213.643 1.00 101.46 316 VAL C C 1
ATOM 7805 O O . VAL C 2 316 ? 172.922 222.006 213.010 1.00 101.46 316 VAL C O 1
ATOM 7809 N N . ASN C 2 317 ? 171.786 222.711 214.819 1.00 99.41 317 ASN C N 1
ATOM 7810 C CA . ASN C 2 317 ? 171.715 221.367 215.384 1.00 99.41 317 ASN C CA 1
ATOM 7811 C C . ASN C 2 317 ? 170.893 220.442 214.496 1.00 99.41 317 ASN C C 1
ATOM 7812 O O . ASN C 2 317 ? 171.230 219.265 214.331 1.00 99.41 317 ASN C O 1
ATOM 7817 N N . SER C 2 318 ? 169.804 220.955 213.923 1.00 98.64 318 SER C N 1
ATOM 7818 C CA . SER C 2 318 ? 168.964 220.146 213.050 1.00 98.64 318 SER C CA 1
ATOM 7819 C C . SER C 2 318 ? 169.586 219.909 211.680 1.00 98.64 318 SER C C 1
ATOM 7820 O O . SER C 2 318 ? 169.247 218.917 211.027 1.00 98.64 318 SER C O 1
ATOM 7823 N N . LYS C 2 319 ? 170.479 220.791 211.228 1.00 94.65 319 LYS C N 1
ATOM 7824 C CA . LYS C 2 319 ? 171.056 220.687 209.891 1.00 94.65 319 LYS C CA 1
ATOM 7825 C C . LYS C 2 319 ? 172.389 219.945 209.880 1.00 94.65 319 LYS C C 1
ATOM 7826 O O . LYS C 2 319 ? 172.523 218.911 209.214 1.00 94.65 319 LYS C O 1
ATOM 7832 N N . THR C 2 320 ? 173.389 220.471 210.593 1.00 90.29 320 THR C N 1
ATOM 7833 C CA . THR C 2 320 ? 174.730 219.900 210.522 1.00 90.29 320 THR C CA 1
ATOM 7834 C C . THR C 2 320 ? 174.761 218.489 211.087 1.00 90.29 320 THR C C 1
ATOM 7835 O O . THR C 2 320 ? 175.383 217.592 210.506 1.00 90.29 320 THR C O 1
ATOM 7839 N N . LEU C 2 321 ? 174.100 218.275 212.225 1.00 86.59 321 LEU C N 1
ATOM 7840 C CA . LEU C 2 321 ? 174.085 216.952 212.836 1.00 86.59 321 LEU C CA 1
ATOM 7841 C C . LEU C 2 321 ? 173.401 215.939 211.926 1.00 86.59 321 LEU C C 1
ATOM 7842 O O . LEU C 2 321 ? 173.894 214.819 211.752 1.00 86.59 321 LEU C O 1
ATOM 7847 N N . HIS C 2 322 ? 172.280 216.328 211.313 1.00 85.58 322 HIS C N 1
ATOM 7848 C CA . HIS C 2 322 ? 171.581 215.433 210.396 1.00 85.58 322 HIS C CA 1
ATOM 7849 C C . HIS C 2 322 ? 172.447 215.087 209.191 1.00 85.58 322 HIS C C 1
ATOM 7850 O O . HIS C 2 322 ? 172.525 213.922 208.782 1.00 85.58 322 HIS C O 1
ATOM 7857 N N . THR C 2 323 ? 173.107 216.090 208.604 1.00 81.68 323 THR C N 1
ATOM 7858 C CA . THR C 2 323 ? 173.931 215.838 207.425 1.00 81.68 323 THR C CA 1
ATOM 7859 C C . THR C 2 323 ? 175.121 214.944 207.757 1.00 81.68 323 THR C C 1
ATOM 7860 O O . THR C 2 323 ? 175.428 213.996 207.016 1.00 81.68 323 THR C O 1
ATOM 7864 N N . VAL C 2 324 ? 175.796 215.221 208.874 1.00 79.97 324 VAL C N 1
ATOM 7865 C CA . VAL C 2 324 ? 176.918 214.384 209.280 1.00 79.97 324 VAL C CA 1
ATOM 7866 C C . VAL C 2 324 ? 176.450 212.960 209.537 1.00 79.97 324 VAL C C 1
ATOM 7867 O O . VAL C 2 324 ? 177.097 211.998 209.107 1.00 79.97 324 VAL C O 1
ATOM 7871 N N . GLU C 2 325 ? 175.308 212.796 210.213 1.00 82.99 325 GLU C N 1
ATOM 7872 C CA . GLU C 2 325 ? 174.765 211.456 210.413 1.00 82.99 325 GLU C CA 1
ATOM 7873 C C . GLU C 2 325 ? 174.549 210.754 209.081 1.00 82.99 325 GLU C C 1
ATOM 7874 O O . GLU C 2 325 ? 174.969 209.607 208.898 1.00 82.99 325 GLU C O 1
ATOM 7880 N N . ASP C 2 326 ? 173.904 211.442 208.131 1.00 82.48 326 ASP C N 1
ATOM 7881 C CA . ASP C 2 326 ? 173.607 210.834 206.838 1.00 82.48 326 ASP C CA 1
ATOM 7882 C C . ASP C 2 326 ? 174.873 210.422 206.103 1.00 82.48 326 ASP C C 1
ATOM 7883 O O . ASP C 2 326 ? 174.850 209.461 205.326 1.00 82.48 326 ASP C O 1
ATOM 7888 N N . ALA C 2 327 ? 175.983 211.125 206.338 1.00 78.10 327 ALA C N 1
ATOM 7889 C CA . ALA C 2 327 ? 177.246 210.733 205.715 1.00 78.10 327 ALA C CA 1
ATOM 7890 C C . ALA C 2 327 ? 177.595 209.278 206.027 1.00 78.10 327 ALA C C 1
ATOM 7891 O O . ALA C 2 327 ? 177.632 208.422 205.130 1.00 78.10 327 ALA C O 1
ATOM 7893 N N . MET C 2 328 ? 177.834 208.968 207.305 1.00 78.08 328 MET C N 1
ATOM 7894 C CA . MET C 2 328 ? 178.145 207.588 207.660 1.00 78.08 328 MET C CA 1
ATOM 7895 C C . MET C 2 328 ? 176.934 206.674 207.552 1.00 78.08 328 MET C C 1
ATOM 7896 O O . MET C 2 328 ? 177.099 205.451 207.540 1.00 78.08 328 MET C O 1
ATOM 7901 N N . TYR C 2 329 ? 175.724 207.231 207.479 1.00 80.58 329 TYR C N 1
ATOM 7902 C CA . TYR C 2 329 ? 174.552 206.394 207.264 1.00 80.58 329 TYR C CA 1
ATOM 7903 C C . TYR C 2 329 ? 174.581 205.792 205.867 1.00 80.58 329 TYR C C 1
ATOM 7904 O O . TYR C 2 329 ? 174.266 204.611 205.681 1.00 80.58 329 TYR C O 1
ATOM 7913 N N . SER C 2 330 ? 174.960 206.599 204.874 1.00 77.74 330 SER C N 1
ATOM 7914 C CA . SER C 2 330 ? 175.094 206.112 203.507 1.00 77.74 330 SER C CA 1
ATOM 7915 C C . SER C 2 330 ? 176.350 205.269 203.330 1.00 77.74 330 SER C C 1
ATOM 7916 O O . SER C 2 330 ? 176.302 204.218 202.682 1.00 77.74 330 SER C O 1
ATOM 7919 N N . PHE C 2 331 ? 177.483 205.709 203.888 1.00 75.14 331 PHE C N 1
ATOM 7920 C CA . PHE C 2 331 ? 178.712 204.937 203.712 1.00 75.14 331 PHE C CA 1
ATOM 7921 C C . PHE C 2 331 ? 178.636 203.580 204.399 1.00 75.14 331 PHE C C 1
ATOM 7922 O O . PHE C 2 331 ? 179.116 202.578 203.856 1.00 75.14 331 PHE C O 1
ATOM 7930 N N . LEU C 2 332 ? 178.046 203.523 205.588 1.00 77.90 332 LEU C N 1
ATOM 7931 C CA . LEU C 2 332 ? 178.029 202.289 206.356 1.00 77.90 332 LEU C CA 1
ATOM 7932 C C . LEU C 2 332 ? 176.675 201.618 206.196 1.00 77.90 332 LEU C C 1
ATOM 7933 O O . LEU C 2 332 ? 175.674 202.129 206.721 1.00 77.90 332 LEU C O 1
ATOM 7938 N N . PRO C 2 333 ? 176.588 200.489 205.493 1.00 75.99 333 PRO C N 1
ATOM 7939 C CA . PRO C 2 333 ? 175.279 199.885 205.206 1.00 75.99 333 PRO C CA 1
ATOM 7940 C C . PRO C 2 333 ? 174.689 199.130 206.386 1.00 75.99 333 PRO C C 1
ATOM 7941 O O . PRO C 2 333 ? 174.867 197.913 206.498 1.00 75.99 333 PRO C O 1
ATOM 7945 N N . GLY C 2 334 ? 173.989 199.834 207.271 1.00 77.22 334 GLY C N 1
ATOM 7946 C CA . GLY C 2 334 ? 173.311 199.174 208.370 1.00 77.22 334 GLY C CA 1
ATOM 7947 C C . GLY C 2 334 ? 173.678 199.682 209.748 1.00 77.22 334 GLY C C 1
ATOM 7948 O O . GLY C 2 334 ? 173.551 198.952 210.734 1.00 77.22 334 GLY C O 1
ATOM 7949 N N . PHE C 2 335 ? 174.133 200.928 209.833 1.00 76.80 335 PHE C N 1
ATOM 7950 C CA . PHE C 2 335 ? 174.437 201.582 211.104 1.00 76.80 335 PHE C CA 1
ATOM 7951 C C . PHE C 2 335 ? 173.593 202.851 211.166 1.00 76.80 335 PHE C C 1
ATOM 7952 O O . PHE C 2 335 ? 173.900 203.836 210.489 1.00 76.80 335 PHE C O 1
ATOM 7960 N N . SER C 2 336 ? 172.532 202.830 211.969 1.00 76.46 336 SER C N 1
ATOM 7961 C CA . SER C 2 336 ? 171.564 203.917 212.019 1.00 76.46 336 SER C CA 1
ATOM 7962 C C . SER C 2 336 ? 171.375 204.410 213.449 1.00 76.46 336 SER C C 1
ATOM 7963 O O . SER C 2 336 ? 171.874 203.819 214.410 1.00 76.46 336 SER C O 1
ATOM 7966 N N . ASN C 2 337 ? 170.650 205.525 213.568 1.00 80.23 337 ASN C N 1
ATOM 7967 C CA . ASN C 2 337 ? 170.172 206.066 214.843 1.00 80.23 337 ASN C CA 1
ATOM 7968 C C . ASN C 2 337 ? 171.327 206.298 215.824 1.00 80.23 337 ASN C C 1
ATOM 7969 O O . ASN C 2 337 ? 171.437 205.662 216.875 1.00 80.23 337 ASN C O 1
ATOM 7974 N N . LEU C 2 338 ? 172.192 207.234 215.444 1.00 78.52 338 LEU C N 1
ATOM 7975 C CA . LEU C 2 338 ? 173.291 207.635 216.312 1.00 78.52 338 LEU C CA 1
ATOM 7976 C C . LEU C 2 338 ? 172.774 208.376 217.538 1.00 78.52 338 LEU C C 1
ATOM 7977 O O . LEU C 2 338 ? 171.838 209.176 217.454 1.00 78.52 338 LEU C O 1
ATOM 7982 N N . LYS C 2 339 ? 173.393 208.104 218.685 1.00 78.21 339 LYS C N 1
ATOM 7983 C CA . LYS C 2 339 ? 173.109 208.831 219.914 1.00 78.21 339 LYS C CA 1
ATOM 7984 C C . LYS C 2 339 ? 174.297 208.670 220.851 1.00 78.21 339 LYS C C 1
ATOM 7985 O O . LYS C 2 339 ? 175.105 207.749 220.704 1.00 78.21 339 LYS C O 1
ATOM 7991 N N . LEU C 2 340 ? 174.392 209.577 221.816 1.00 76.92 340 LEU C N 1
ATOM 7992 C CA . LEU C 2 340 ? 175.493 209.563 222.766 1.00 76.92 340 LEU C CA 1
ATOM 7993 C C . LEU C 2 340 ? 175.115 208.797 224.029 1.00 76.92 340 LEU C C 1
ATOM 7994 O O . LEU C 2 340 ? 173.941 208.543 224.307 1.00 76.92 340 LEU C O 1
ATOM 7999 N N . GLN C 2 341 ? 176.137 208.432 224.797 1.00 76.20 341 GLN C N 1
ATOM 8000 C CA . GLN C 2 341 ? 175.968 207.815 226.104 1.00 76.20 341 GLN C CA 1
ATOM 8001 C C . GLN C 2 341 ? 176.557 208.756 227.143 1.00 76.20 341 GLN C C 1
ATOM 8002 O O . GLN C 2 341 ? 177.712 209.176 227.019 1.00 76.20 341 GLN C O 1
ATOM 8008 N N . ARG C 2 342 ? 175.766 209.089 228.162 1.00 75.36 342 ARG C N 1
ATOM 8009 C CA . ARG C 2 342 ? 176.135 210.176 229.061 1.00 75.36 342 ARG C CA 1
ATOM 8010 C C . ARG C 2 342 ? 176.900 209.705 230.294 1.00 75.36 342 ARG C C 1
ATOM 8011 O O . ARG C 2 342 ? 177.886 210.341 230.682 1.00 75.36 342 ARG C O 1
ATOM 8019 N N . ALA C 2 343 ? 176.475 208.602 230.926 1.00 74.47 343 ALA C N 1
ATOM 8020 C CA . ALA C 2 343 ? 177.108 208.201 232.184 1.00 74.47 343 ALA C CA 1
ATOM 8021 C C . ALA C 2 343 ? 178.502 207.620 231.969 1.00 74.47 343 ALA C C 1
ATOM 8022 O O . ALA C 2 343 ? 179.469 208.155 232.540 1.00 74.47 343 ALA C O 1
ATOM 8024 N N . PRO C 2 344 ? 178.693 206.560 231.180 1.00 76.77 344 PRO C N 1
ATOM 8025 C CA . PRO C 2 344 ? 180.054 206.079 230.919 1.00 76.77 344 PRO C CA 1
ATOM 8026 C C . PRO C 2 344 ? 180.753 206.775 229.761 1.00 76.77 344 PRO C C 1
ATOM 8027 O O . PRO C 2 344 ? 181.898 206.424 229.454 1.00 76.77 344 PRO C O 1
ATOM 8031 N N . LEU C 2 345 ? 180.086 207.740 229.125 1.00 77.22 345 LEU C N 1
ATOM 8032 C CA . LEU C 2 345 ? 180.704 208.675 228.187 1.00 77.22 345 LEU C CA 1
ATOM 8033 C C . LEU C 2 345 ? 181.266 207.943 226.962 1.00 77.22 345 LEU C C 1
ATOM 8034 O O . LEU C 2 345 ? 182.475 207.896 226.725 1.00 77.22 345 LEU C O 1
ATOM 8039 N N . ASP C 2 346 ? 180.359 207.333 226.196 1.00 76.65 346 ASP C N 1
ATOM 8040 C CA . ASP C 2 346 ? 180.720 206.628 224.972 1.00 76.65 346 ASP C CA 1
ATOM 8041 C C . ASP C 2 346 ? 179.676 206.920 223.899 1.00 76.65 346 ASP C C 1
ATOM 8042 O O . ASP C 2 346 ? 178.739 207.697 224.110 1.00 76.65 346 ASP C O 1
ATOM 8044 N N . LEU C 2 347 ? 179.846 206.296 222.736 1.00 78.27 347 LEU C N 1
ATOM 8045 C CA . LEU C 2 347 ? 178.918 206.425 221.621 1.00 78.27 347 LEU C CA 1
ATOM 8046 C C . LEU C 2 347 ? 178.034 205.190 221.487 1.00 78.27 347 LEU C C 1
ATOM 8047 O O . LEU C 2 347 ? 178.376 204.094 221.935 1.00 78.27 347 LEU C O 1
ATOM 8052 N N . ILE C 2 348 ? 176.883 205.392 220.848 1.00 77.50 348 ILE C N 1
ATOM 8053 C CA . ILE C 2 348 ? 175.903 204.342 220.602 1.00 77.50 348 ILE C CA 1
ATOM 8054 C C . ILE C 2 348 ? 175.601 204.299 219.111 1.00 77.50 348 ILE C C 1
ATOM 8055 O O . ILE C 2 348 ? 175.309 205.335 218.504 1.00 77.50 348 ILE C O 1
ATOM 8060 N N . VAL C 2 349 ? 175.673 203.105 218.525 1.00 75.68 349 VAL C N 1
ATOM 8061 C CA . VAL C 2 349 ? 175.273 202.877 217.143 1.00 75.68 349 VAL C CA 1
ATOM 8062 C C . VAL C 2 349 ? 174.285 201.721 217.122 1.00 75.68 349 VAL C C 1
ATOM 8063 O O . VAL C 2 349 ? 174.354 200.806 217.950 1.00 75.68 349 VAL C O 1
ATOM 8067 N N . ASP C 2 350 ? 173.352 201.769 216.178 1.00 78.96 350 ASP C N 1
ATOM 8068 C CA . ASP C 2 350 ? 172.323 200.741 216.038 1.00 78.96 350 ASP C CA 1
ATOM 8069 C C . ASP C 2 350 ? 172.601 199.971 214.750 1.00 78.96 350 ASP C C 1
ATOM 8070 O O . ASP C 2 350 ? 172.158 200.359 213.668 1.00 78.96 350 ASP C O 1
ATOM 8075 N N . LYS C 2 351 ? 173.340 198.872 214.875 1.00 79.58 351 LYS C N 1
ATOM 8076 C CA . LYS C 2 351 ? 173.653 198.008 213.743 1.00 79.58 351 LYS C CA 1
ATOM 8077 C C . LYS C 2 351 ? 172.560 196.950 213.635 1.00 79.58 351 LYS C C 1
ATOM 8078 O O . LYS C 2 351 ? 172.494 196.032 214.457 1.00 79.58 351 LYS C O 1
ATOM 8084 N N . ASN C 2 352 ? 171.697 197.089 212.630 1.00 82.23 352 ASN C N 1
ATOM 8085 C CA . ASN C 2 352 ? 170.593 196.157 212.398 1.00 82.23 352 ASN C CA 1
ATOM 8086 C C . ASN C 2 352 ? 169.777 195.964 213.678 1.00 82.23 352 ASN C C 1
ATOM 8087 O O . ASN C 2 352 ? 169.476 194.845 214.100 1.00 82.23 352 ASN C O 1
ATOM 8092 N N . ASN C 2 353 ? 169.454 197.088 214.320 1.00 82.79 353 ASN C N 1
ATOM 8093 C CA . ASN C 2 353 ? 168.580 197.137 215.492 1.00 82.79 353 ASN C CA 1
ATOM 8094 C C . ASN C 2 353 ? 169.163 196.415 216.708 1.00 82.79 353 ASN C C 1
ATOM 8095 O O . ASN C 2 353 ? 168.415 195.890 217.536 1.00 82.79 353 ASN C O 1
ATOM 8100 N N . VAL C 2 354 ? 170.488 196.375 216.840 1.00 78.88 354 VAL C N 1
ATOM 8101 C CA . VAL C 2 354 ? 171.135 195.998 218.093 1.00 78.88 354 VAL C CA 1
ATOM 8102 C C . VAL C 2 354 ? 172.154 197.077 218.434 1.00 78.88 354 VAL C C 1
ATOM 8103 O O . VAL C 2 354 ? 172.888 197.547 217.557 1.00 78.88 354 VAL C O 1
ATOM 8107 N N . SER C 2 355 ? 172.173 197.493 219.697 1.00 74.65 355 SER C N 1
ATOM 8108 C CA . SER C 2 355 ? 172.971 198.632 220.127 1.00 74.65 355 SER C CA 1
ATOM 8109 C C . SER C 2 355 ? 174.370 198.182 220.528 1.00 74.65 355 SER C C 1
ATOM 8110 O O . SER C 2 355 ? 174.527 197.249 221.322 1.00 74.65 355 SER C O 1
ATOM 8113 N N . LEU C 2 356 ? 175.380 198.850 219.975 1.00 74.10 356 LEU C N 1
ATOM 8114 C CA . LEU C 2 356 ? 176.771 198.563 220.288 1.00 74.10 356 LEU C CA 1
ATOM 8115 C C . LEU C 2 356 ? 177.507 199.879 220.495 1.00 74.10 356 LEU C C 1
ATOM 8116 O O . LEU C 2 356 ? 177.161 200.901 219.899 1.00 74.10 356 LEU C O 1
ATOM 8121 N N . SER C 2 357 ? 178.520 199.848 221.356 1.00 76.88 357 SER C N 1
ATOM 8122 C CA . SER C 2 357 ? 179.375 201.006 221.575 1.00 76.88 357 SER C CA 1
ATOM 8123 C C . SER C 2 357 ? 180.374 201.117 220.425 1.00 76.88 357 SER C C 1
ATOM 8124 O O . SER C 2 357 ? 180.296 200.393 219.428 1.00 76.88 357 SER C O 1
ATOM 8127 N N . VAL C 2 358 ? 181.331 202.028 220.551 1.00 77.01 358 VAL C N 1
ATOM 8128 C CA . VAL C 2 358 ? 182.331 202.246 219.517 1.00 77.01 358 VAL C CA 1
ATOM 8129 C C . VAL C 2 358 ? 183.669 201.603 219.901 1.00 77.01 358 VAL C C 1
ATOM 8130 O O . VAL C 2 358 ? 184.689 201.854 219.263 1.00 77.01 358 VAL C O 1
ATOM 8134 N N . LEU C 2 359 ? 183.674 200.756 220.931 1.00 76.23 359 LEU C N 1
ATOM 8135 C CA . LEU C 2 359 ? 184.888 200.093 221.382 1.00 76.23 359 LEU C CA 1
ATOM 8136 C C . LEU C 2 359 ? 184.993 198.642 220.936 1.00 76.23 359 LEU C C 1
ATOM 8137 O O . LEU C 2 359 ? 186.024 198.011 221.190 1.00 76.23 359 LEU C O 1
ATOM 8142 N N . GLN C 2 360 ? 183.962 198.096 220.287 1.00 77.09 360 GLN C N 1
ATOM 8143 C CA . GLN C 2 360 ? 184.034 196.735 219.772 1.00 77.09 360 GLN C CA 1
ATOM 8144 C C . GLN C 2 360 ? 183.437 196.601 218.376 1.00 77.09 360 GLN C C 1
ATOM 8145 O O . GLN C 2 360 ? 183.200 195.472 217.928 1.00 77.09 360 GLN C O 1
ATOM 8151 N N . LEU C 2 361 ? 183.183 197.706 217.682 1.00 72.93 361 LEU C N 1
ATOM 8152 C CA . LEU C 2 361 ? 182.750 197.640 216.297 1.00 72.93 361 LEU C CA 1
ATOM 8153 C C . LEU C 2 361 ? 183.886 197.121 215.421 1.00 72.93 361 LEU C C 1
ATOM 8154 O O . LEU C 2 361 ? 185.053 197.098 215.822 1.00 72.93 361 LEU C O 1
ATOM 8159 N N . SER C 2 362 ? 183.531 196.690 214.213 1.00 74.94 362 SER C N 1
ATOM 8160 C CA . SER C 2 362 ? 184.527 196.131 213.310 1.00 74.94 362 SER C CA 1
ATOM 8161 C C . SER C 2 362 ? 185.568 197.183 212.947 1.00 74.94 362 SER C C 1
ATOM 8162 O O . SER C 2 362 ? 185.257 198.371 212.821 1.00 74.94 362 SER C O 1
ATOM 8165 N N . GLN C 2 363 ? 186.816 196.735 212.790 1.00 75.03 363 GLN C N 1
ATOM 8166 C CA . GLN C 2 363 ? 187.920 197.662 212.557 1.00 75.03 363 GLN C CA 1
ATOM 8167 C C . GLN C 2 363 ? 187.721 198.449 211.268 1.00 75.03 363 GLN C C 1
ATOM 8168 O O . GLN C 2 363 ? 188.007 199.652 211.214 1.00 75.03 363 GLN C O 1
ATOM 8174 N N . GLY C 2 364 ? 187.238 197.785 210.218 1.00 73.39 364 GLY C N 1
ATOM 8175 C CA . GLY C 2 364 ? 186.940 198.496 208.986 1.00 73.39 364 GLY C CA 1
ATOM 8176 C C . GLY C 2 364 ? 185.888 199.568 209.180 1.00 73.39 364 GLY C C 1
ATOM 8177 O O . GLY C 2 364 ? 186.020 200.681 208.664 1.00 73.39 364 GLY C O 1
ATOM 8178 N N . GLU C 2 365 ? 184.832 199.250 209.931 1.00 76.00 365 GLU C N 1
ATOM 8179 C CA . GLU C 2 365 ? 183.826 200.256 210.247 1.00 76.00 365 GLU C CA 1
ATOM 8180 C C . GLU C 2 365 ? 184.431 201.391 211.056 1.00 76.00 365 GLU C C 1
ATOM 8181 O O . GLU C 2 365 ? 184.091 202.556 210.844 1.00 76.00 365 GLU C O 1
ATOM 8187 N N . LYS C 2 366 ? 185.339 201.073 211.981 1.00 74.86 366 LYS C N 1
ATOM 8188 C CA . LYS C 2 366 ? 185.986 202.115 212.772 1.00 74.86 366 LYS C CA 1
ATOM 8189 C C . LYS C 2 366 ? 186.761 203.080 211.883 1.00 74.86 366 LYS C C 1
ATOM 8190 O O . LYS C 2 366 ? 186.631 204.307 212.014 1.00 74.86 366 LYS C O 1
ATOM 8196 N N . THR C 2 367 ? 187.560 202.542 210.958 1.00 72.49 367 THR C N 1
ATOM 8197 C CA . THR C 2 367 ? 188.378 203.384 210.091 1.00 72.49 367 THR C CA 1
ATOM 8198 C C . THR C 2 367 ? 187.521 204.204 209.132 1.00 72.49 367 THR C C 1
ATOM 8199 O O . THR C 2 367 ? 187.728 205.416 208.988 1.00 72.49 367 THR C O 1
ATOM 8203 N N . ILE C 2 368 ? 186.561 203.562 208.458 1.00 70.64 368 ILE C N 1
ATOM 8204 C CA . ILE C 2 368 ? 185.684 204.281 207.540 1.00 70.64 368 ILE C CA 1
ATOM 8205 C C . ILE C 2 368 ? 184.733 205.217 208.265 1.00 70.64 368 ILE C C 1
ATOM 8206 O O . ILE C 2 368 ? 184.194 206.141 207.652 1.00 70.64 368 ILE C O 1
ATOM 8211 N N . LEU C 2 369 ? 184.539 205.022 209.566 1.00 72.46 369 LEU C N 1
ATOM 8212 C CA . LEU C 2 369 ? 183.809 205.985 210.375 1.00 72.46 369 LEU C CA 1
ATOM 8213 C C . LEU C 2 369 ? 184.652 207.230 210.604 1.00 72.46 369 LEU C C 1
ATOM 8214 O O . LEU C 2 369 ? 184.238 208.345 210.269 1.00 72.46 369 LEU C O 1
ATOM 8219 N N . ALA C 2 370 ? 185.856 207.039 211.149 1.00 69.85 370 ALA C N 1
ATOM 8220 C CA . ALA C 2 370 ? 186.713 208.171 211.488 1.00 69.85 370 ALA C CA 1
ATOM 8221 C C . ALA C 2 370 ? 187.059 208.996 210.255 1.00 69.85 370 ALA C C 1
ATOM 8222 O O . ALA C 2 370 ? 187.057 210.231 210.307 1.00 69.85 370 ALA C O 1
ATOM 8224 N N . LEU C 2 371 ? 187.338 208.330 209.132 1.00 69.59 371 LEU C N 1
ATOM 8225 C CA . LEU C 2 371 ? 187.761 209.030 207.922 1.00 69.59 371 LEU C CA 1
ATOM 8226 C C . LEU C 2 371 ? 186.699 210.019 207.449 1.00 69.59 371 LEU C C 1
ATOM 8227 O O . LEU C 2 371 ? 186.918 211.242 207.440 1.00 69.59 371 LEU C O 1
ATOM 8232 N N . ILE C 2 372 ? 185.532 209.502 207.058 1.00 69.60 372 ILE C N 1
ATOM 8233 C CA . ILE C 2 372 ? 184.491 210.368 206.521 1.00 69.60 372 ILE C CA 1
ATOM 8234 C C . ILE C 2 372 ? 183.967 211.302 207.596 1.00 69.60 372 ILE C C 1
ATOM 8235 O O . ILE C 2 372 ? 183.509 212.406 207.290 1.00 69.60 372 ILE C O 1
ATOM 8240 N N . ALA C 2 373 ? 184.041 210.901 208.868 1.00 69.21 373 ALA C N 1
ATOM 8241 C CA . ALA C 2 373 ? 183.606 211.783 209.939 1.00 69.21 373 ALA C CA 1
ATOM 8242 C C . ALA C 2 373 ? 184.485 213.022 210.020 1.00 69.21 373 ALA C C 1
ATOM 8243 O O . ALA C 2 373 ? 183.981 214.145 210.115 1.00 69.21 373 ALA C O 1
ATOM 8245 N N . ASP C 2 374 ? 185.806 212.835 209.979 1.00 69.79 374 ASP C N 1
ATOM 8246 C CA . ASP C 2 374 ? 186.709 213.980 209.994 1.00 69.79 374 ASP C CA 1
ATOM 8247 C C . ASP C 2 374 ? 186.508 214.850 208.762 1.00 69.79 374 ASP C C 1
ATOM 8248 O O . ASP C 2 374 ? 186.469 216.085 208.863 1.00 69.79 374 ASP C O 1
ATOM 8253 N N . ILE C 2 375 ? 186.367 214.225 207.589 1.00 65.88 375 ILE C N 1
ATOM 8254 C CA . ILE C 2 375 ? 186.183 215.007 206.368 1.00 65.88 375 ILE C CA 1
ATOM 8255 C C . ILE C 2 375 ? 184.913 215.848 206.459 1.00 65.88 375 ILE C C 1
ATOM 8256 O O . ILE C 2 375 ? 184.921 217.052 206.168 1.00 65.88 375 ILE C O 1
ATOM 8261 N N . ALA C 2 376 ? 183.807 215.231 206.885 1.00 70.08 376 ALA C N 1
ATOM 8262 C CA . ALA C 2 376 ? 182.541 215.948 206.983 1.00 70.08 376 ALA C CA 1
ATOM 8263 C C . ALA C 2 376 ? 182.602 217.045 208.035 1.00 70.08 376 ALA C C 1
ATOM 8264 O O . ALA C 2 376 ? 182.071 218.142 207.825 1.00 70.08 376 ALA C O 1
ATOM 8266 N N . ARG C 2 377 ? 183.238 216.770 209.176 1.00 69.72 377 ARG C N 1
ATOM 8267 C CA . ARG C 2 377 ? 183.345 217.777 210.224 1.00 69.72 377 ARG C CA 1
ATOM 8268 C C . ARG C 2 377 ? 184.100 219.002 209.730 1.00 69.72 377 ARG C C 1
ATOM 8269 O O . ARG C 2 377 ? 183.664 220.140 209.938 1.00 69.72 377 ARG C O 1
ATOM 8277 N N . ARG C 2 378 ? 185.241 218.789 209.071 1.00 67.04 378 ARG C N 1
ATOM 8278 C CA . ARG C 2 378 ? 186.005 219.937 208.600 1.00 67.04 378 ARG C CA 1
ATOM 8279 C C . ARG C 2 378 ? 185.287 220.663 207.472 1.00 67.04 378 ARG C C 1
ATOM 8280 O O . ARG C 2 378 ? 185.380 221.892 207.377 1.00 67.04 378 ARG C O 1
ATOM 8288 N N . LEU C 2 379 ? 184.553 219.939 206.623 1.00 67.82 379 LEU C N 1
ATOM 8289 C CA . LEU C 2 379 ? 183.781 220.613 205.583 1.00 67.82 379 LEU C CA 1
ATOM 8290 C C . LEU C 2 379 ? 182.676 221.475 206.181 1.00 67.82 379 LEU C C 1
ATOM 8291 O O . LEU C 2 379 ? 182.411 222.580 205.693 1.00 67.82 379 LEU C O 1
ATOM 8296 N N . THR C 2 380 ? 182.016 220.990 207.237 1.00 69.35 380 THR C N 1
ATOM 8297 C CA . THR C 2 380 ? 180.958 221.779 207.862 1.00 69.35 380 THR C CA 1
ATOM 8298 C C . THR C 2 380 ? 181.516 222.958 208.649 1.00 69.35 380 THR C C 1
ATOM 8299 O O . THR C 2 380 ? 180.874 224.012 208.714 1.00 69.35 380 THR C O 1
ATOM 8303 N N . LEU C 2 381 ? 182.692 222.806 209.260 1.00 71.55 381 LEU C N 1
ATOM 8304 C CA . LEU C 2 381 ? 183.288 223.930 209.976 1.00 71.55 381 LEU C CA 1
ATOM 8305 C C . LEU C 2 381 ? 183.788 225.000 209.014 1.00 71.55 381 LEU C C 1
ATOM 8306 O O . LEU C 2 381 ? 183.566 226.196 209.238 1.00 71.55 381 LEU C O 1
ATOM 8311 N N . LEU C 2 382 ? 184.470 224.593 207.940 1.00 69.94 382 LEU C N 1
ATOM 8312 C CA . LEU C 2 382 ? 184.962 225.563 206.967 1.00 69.94 382 LEU C CA 1
ATOM 8313 C C . LEU C 2 382 ? 183.825 226.241 206.221 1.00 69.94 382 LEU C C 1
ATOM 8314 O O . LEU C 2 382 ? 183.963 227.395 205.802 1.00 69.94 382 LEU C O 1
ATOM 8319 N N . ASN C 2 383 ? 182.711 225.549 206.039 1.00 69.92 383 ASN C N 1
ATOM 8320 C CA . ASN C 2 383 ? 181.673 226.226 205.282 1.00 69.92 383 ASN C CA 1
ATOM 8321 C C . ASN C 2 383 ? 180.695 226.924 206.216 1.00 69.92 383 ASN C C 1
ATOM 8322 O O . ASN C 2 383 ? 180.393 226.410 207.297 1.00 69.92 383 ASN C O 1
ATOM 8327 N N . PRO C 2 384 ? 180.201 228.091 205.825 1.00 76.93 384 PRO C N 1
ATOM 8328 C CA . PRO C 2 384 ? 179.178 228.764 206.624 1.00 76.93 384 PRO C CA 1
ATOM 8329 C C . PRO C 2 384 ? 177.786 228.263 206.288 1.00 76.93 384 PRO C C 1
ATOM 8330 O O . PRO C 2 384 ? 177.644 227.249 205.597 1.00 76.93 384 PRO C O 1
ATOM 8334 N N . ASN C 2 385 ? 176.759 228.939 206.805 1.00 78.50 385 ASN C N 1
ATOM 8335 C CA . ASN C 2 385 ? 175.374 228.576 206.530 1.00 78.50 385 ASN C CA 1
ATOM 8336 C C . ASN C 2 385 ? 175.152 228.365 205.038 1.00 78.50 385 ASN C C 1
ATOM 8337 O O . ASN C 2 385 ? 175.266 229.304 204.244 1.00 78.50 385 ASN C O 1
ATOM 8342 N N . SER C 2 386 ? 174.836 227.131 204.654 1.00 78.12 386 SER C N 1
ATOM 8343 C CA . SER C 2 386 ? 174.627 226.784 203.257 1.00 78.12 386 SER C CA 1
ATOM 8344 C C . SER C 2 386 ? 173.727 225.561 203.189 1.00 78.12 386 SER C C 1
ATOM 8345 O O . SER C 2 386 ? 173.749 224.708 204.080 1.00 78.12 386 SER C O 1
ATOM 8348 N N . VAL C 2 387 ? 172.930 225.490 202.121 1.00 76.22 387 VAL C N 1
ATOM 8349 C CA . VAL C 2 387 ? 172.010 224.369 201.952 1.00 76.22 387 VAL C CA 1
ATOM 8350 C C . VAL C 2 387 ? 172.782 223.066 201.801 1.00 76.22 387 VAL C C 1
ATOM 8351 O O . VAL C 2 387 ? 172.423 222.041 202.393 1.00 76.22 387 VAL C O 1
ATOM 8355 N N . ASN C 2 388 ? 173.856 223.085 201.016 1.00 74.49 388 ASN C N 1
ATOM 8356 C CA . ASN C 2 388 ? 174.668 221.897 200.773 1.00 74.49 388 ASN C CA 1
ATOM 8357 C C . ASN C 2 388 ? 176.054 222.138 201.356 1.00 74.49 388 ASN C C 1
ATOM 8358 O O . ASN C 2 388 ? 176.897 222.779 200.708 1.00 74.49 388 ASN C O 1
ATOM 8363 N N . PRO C 2 389 ? 176.345 221.651 202.565 1.00 72.06 389 PRO C N 1
ATOM 8364 C CA . PRO C 2 389 ? 177.598 222.021 203.229 1.00 72.06 389 PRO C CA 1
ATOM 8365 C C . PRO C 2 389 ? 178.745 221.041 203.031 1.00 72.06 389 PRO C C 1
ATOM 8366 O O . PRO C 2 389 ? 179.881 221.346 203.406 1.00 72.06 389 PRO C O 1
ATOM 8370 N N . LEU C 2 390 ? 178.479 219.871 202.457 1.00 71.26 390 LEU C N 1
ATOM 8371 C CA . LEU C 2 390 ? 179.535 218.905 202.182 1.00 71.26 390 LEU C CA 1
ATOM 8372 C C . LEU C 2 390 ? 180.112 219.035 200.779 1.00 71.26 390 LEU C C 1
ATOM 8373 O O . LEU C 2 390 ? 181.034 218.289 200.435 1.00 71.26 390 LEU C O 1
ATOM 8378 N N . ASP C 2 391 ? 179.602 219.955 199.966 1.00 71.08 391 ASP C N 1
ATOM 8379 C CA . ASP C 2 391 ? 180.078 220.150 198.600 1.00 71.08 391 ASP C CA 1
ATOM 8380 C C . ASP C 2 391 ? 180.804 221.491 198.547 1.00 71.08 391 ASP C C 1
ATOM 8381 O O . ASP C 2 391 ? 180.236 222.519 198.176 1.00 71.08 391 ASP C O 1
ATOM 8386 N N . GLY C 2 392 ? 182.077 221.470 198.923 1.00 63.46 392 GLY C N 1
ATOM 8387 C CA . GLY C 2 392 ? 182.893 222.664 198.886 1.00 63.46 392 GLY C CA 1
ATOM 8388 C C . GLY C 2 392 ? 184.077 222.526 197.955 1.00 63.46 392 GLY C C 1
ATOM 8389 O O . GLY C 2 392 ? 183.920 222.502 196.731 1.00 63.46 392 GLY C O 1
ATOM 8390 N N . THR C 2 393 ? 185.269 222.430 198.534 1.00 61.70 393 THR C N 1
ATOM 8391 C CA . THR C 2 393 ? 186.508 222.282 197.787 1.00 61.70 393 THR C CA 1
ATOM 8392 C C . THR C 2 393 ? 187.607 221.834 198.735 1.00 61.70 393 THR C C 1
ATOM 8393 O O . THR C 2 393 ? 187.562 222.124 199.934 1.00 61.70 393 THR C O 1
ATOM 8397 N N . GLY C 2 394 ? 188.580 221.117 198.192 1.00 58.08 394 GLY C N 1
ATOM 8398 C CA . GLY C 2 394 ? 189.691 220.668 199.004 1.00 58.08 394 GLY C CA 1
ATOM 8399 C C . GLY C 2 394 ? 190.544 219.657 198.278 1.00 58.08 394 GLY C C 1
ATOM 8400 O O . GLY C 2 394 ? 190.186 219.141 197.216 1.00 58.08 394 GLY C O 1
ATOM 8401 N N . ILE C 2 395 ? 191.698 219.385 198.880 1.00 59.95 395 ILE C N 1
ATOM 8402 C CA . ILE C 2 395 ? 192.643 218.379 198.409 1.00 59.95 395 ILE C CA 1
ATOM 8403 C C . ILE C 2 395 ? 192.822 217.389 199.552 1.00 59.95 395 ILE C C 1
ATOM 8404 O O . ILE C 2 395 ? 193.565 217.655 200.505 1.00 59.95 395 ILE C O 1
ATOM 8409 N N . VAL C 2 396 ? 192.150 216.246 199.468 1.00 55.12 396 VAL C N 1
ATOM 8410 C CA . VAL C 2 396 ? 192.195 215.229 200.511 1.00 55.12 396 VAL C CA 1
ATOM 8411 C C . VAL C 2 396 ? 193.072 214.086 200.025 1.00 55.12 396 VAL C C 1
ATOM 8412 O O . VAL C 2 396 ? 192.753 213.425 199.030 1.00 55.12 396 VAL C O 1
ATOM 8416 N N . LEU C 2 397 ? 194.176 213.853 200.725 1.00 56.57 397 LEU C N 1
ATOM 8417 C CA . LEU C 2 397 ? 195.098 212.772 200.408 1.00 56.57 397 LEU C CA 1
ATOM 8418 C C . LEU C 2 397 ? 194.849 211.625 201.378 1.00 56.57 397 LEU C C 1
ATOM 8419 O O . LEU C 2 397 ? 194.928 211.812 202.597 1.00 56.57 397 LEU C O 1
ATOM 8424 N N . ILE C 2 398 ? 194.553 210.451 200.842 1.00 56.84 398 ILE C N 1
ATOM 8425 C CA . ILE C 2 398 ? 194.235 209.276 201.647 1.00 56.84 398 ILE C CA 1
ATOM 8426 C C . ILE C 2 398 ? 195.204 208.181 201.222 1.00 56.84 398 ILE C C 1
ATOM 8427 O O . ILE C 2 398 ? 194.967 207.456 200.252 1.00 56.84 398 ILE C O 1
ATOM 8432 N N . ASP C 2 399 ? 196.312 208.054 201.942 1.00 62.45 399 ASP C N 1
ATOM 8433 C CA . ASP C 2 399 ? 197.240 206.964 201.681 1.00 62.45 399 ASP C CA 1
ATOM 8434 C C . ASP C 2 399 ? 196.626 205.641 202.119 1.00 62.45 399 ASP C C 1
ATOM 8435 O O . ASP C 2 399 ? 196.009 205.549 203.184 1.00 62.45 399 ASP C O 1
ATOM 8440 N N . GLU C 2 400 ? 196.798 204.612 201.286 1.00 66.24 400 GLU C N 1
ATOM 8441 C CA . GLU C 2 400 ? 196.337 203.255 201.582 1.00 66.24 400 GLU C CA 1
ATOM 8442 C C . GLU C 2 400 ? 194.825 203.226 201.827 1.00 66.24 400 GLU C C 1
ATOM 8443 O O . GLU C 2 400 ? 194.345 202.978 202.934 1.00 66.24 400 GLU C O 1
ATOM 8449 N N . ILE C 2 401 ? 194.080 203.509 200.755 1.00 62.32 401 ILE C N 1
ATOM 8450 C CA . ILE C 2 401 ? 192.623 203.443 200.843 1.00 62.32 401 ILE C CA 1
ATOM 8451 C C . ILE C 2 401 ? 192.162 202.020 201.122 1.00 62.32 401 ILE C C 1
ATOM 8452 O O . ILE C 2 401 ? 191.172 201.809 201.833 1.00 62.32 401 ILE C O 1
ATOM 8457 N N . ASP C 2 402 ? 192.864 201.022 200.582 1.00 66.18 402 ASP C N 1
ATOM 8458 C CA . ASP C 2 402 ? 192.520 199.619 200.802 1.00 66.18 402 ASP C CA 1
ATOM 8459 C C . ASP C 2 402 ? 193.130 199.122 202.115 1.00 66.18 402 ASP C C 1
ATOM 8460 O O . ASP C 2 402 ? 193.910 198.172 202.167 1.00 66.18 402 ASP C O 1
ATOM 8465 N N . LEU C 2 403 ? 192.746 199.795 203.197 1.00 67.54 403 LEU C N 1
ATOM 8466 C CA . LEU C 2 403 ? 193.261 199.523 204.532 1.00 67.54 403 LEU C CA 1
ATOM 8467 C C . LEU C 2 403 ? 192.113 199.038 205.403 1.00 67.54 403 LEU C C 1
ATOM 8468 O O . LEU C 2 403 ? 191.145 199.775 205.622 1.00 67.54 403 LEU C O 1
ATOM 8473 N N . HIS C 2 404 ? 192.228 197.807 205.901 1.00 70.93 404 HIS C N 1
ATOM 8474 C CA . HIS C 2 404 ? 191.196 197.178 206.726 1.00 70.93 404 HIS C CA 1
ATOM 8475 C C . HIS C 2 404 ? 189.833 197.212 206.035 1.00 70.93 404 HIS C C 1
ATOM 8476 O O . HIS C 2 404 ? 188.822 197.608 206.617 1.00 70.93 404 HIS C O 1
ATOM 8483 N N . LEU C 2 405 ? 189.809 196.792 204.773 1.00 66.98 405 LEU C N 1
ATOM 8484 C CA . LEU C 2 405 ? 188.572 196.718 204.011 1.00 66.98 405 LEU C CA 1
ATOM 8485 C C . LEU C 2 405 ? 188.455 195.371 203.316 1.00 66.98 405 LEU C C 1
ATOM 8486 O O . LEU C 2 405 ? 189.456 194.746 202.956 1.00 66.98 405 LEU C O 1
ATOM 8491 N N . HIS C 2 406 ? 187.212 194.933 203.136 1.00 71.05 406 HIS C N 1
ATOM 8492 C CA . HIS C 2 406 ? 186.691 193.734 202.494 1.00 71.05 406 HIS C CA 1
ATOM 8493 C C . HIS C 2 406 ? 186.524 193.976 200.996 1.00 71.05 406 HIS C C 1
ATOM 8494 O O . HIS C 2 406 ? 186.172 195.086 200.585 1.00 71.05 406 HIS C O 1
ATOM 8501 N N . PRO C 2 407 ? 186.760 192.966 200.151 1.00 67.42 407 PRO C N 1
ATOM 8502 C CA . PRO C 2 407 ? 186.677 193.179 198.699 1.00 67.42 407 PRO C CA 1
ATOM 8503 C C . PRO C 2 407 ? 185.289 193.521 198.182 1.00 67.42 407 PRO C C 1
ATOM 8504 O O . PRO C 2 407 ? 185.127 193.676 196.966 1.00 67.42 407 PRO C O 1
ATOM 8508 N N . SER C 2 408 ? 184.282 193.643 199.045 1.00 67.12 408 SER C N 1
ATOM 8509 C CA . SER C 2 408 ? 182.978 194.130 198.617 1.00 67.12 408 SER C CA 1
ATOM 8510 C C . SER C 2 408 ? 182.812 195.629 198.824 1.00 67.12 408 SER C C 1
ATOM 8511 O O . SER C 2 408 ? 181.926 196.231 198.207 1.00 67.12 408 SER C O 1
ATOM 8514 N N . TRP C 2 409 ? 183.636 196.240 199.676 1.00 68.02 409 TRP C N 1
ATOM 8515 C CA . TRP C 2 409 ? 183.626 197.682 199.880 1.00 68.02 409 TRP C CA 1
ATOM 8516 C C . TRP C 2 409 ? 184.696 198.404 199.077 1.00 68.02 409 TRP C C 1
ATOM 8517 O O . TRP C 2 409 ? 184.561 199.610 198.834 1.00 68.02 409 TRP C O 1
ATOM 8528 N N . GLN C 2 410 ? 185.765 197.706 198.692 1.00 68.56 410 GLN C N 1
ATOM 8529 C CA . GLN C 2 410 ? 186.811 198.322 197.891 1.00 68.56 410 GLN C CA 1
ATOM 8530 C C . GLN C 2 410 ? 186.343 198.637 196.479 1.00 68.56 410 GLN C C 1
ATOM 8531 O O . GLN C 2 410 ? 186.931 199.505 195.824 1.00 68.56 410 GLN C O 1
ATOM 8537 N N . GLN C 2 411 ? 185.307 197.957 195.997 1.00 65.77 411 GLN C N 1
ATOM 8538 C CA . GLN C 2 411 ? 184.742 198.228 194.685 1.00 65.77 411 GLN C CA 1
ATOM 8539 C C . GLN C 2 411 ? 183.722 199.357 194.707 1.00 65.77 411 GLN C C 1
ATOM 8540 O O . GLN C 2 411 ? 183.216 199.736 193.646 1.00 65.77 411 GLN C O 1
ATOM 8546 N N . ASN C 2 412 ? 183.409 199.899 195.884 1.00 65.75 412 ASN C N 1
ATOM 8547 C CA . ASN C 2 412 ? 182.457 200.991 195.998 1.00 65.75 412 ASN C CA 1
ATOM 8548 C C . ASN C 2 412 ? 182.983 202.170 196.803 1.00 65.75 412 ASN C C 1
ATOM 8549 O O . ASN C 2 412 ? 182.260 203.159 196.957 1.00 65.75 412 ASN C O 1
ATOM 8554 N N . ILE C 2 413 ? 184.207 202.092 197.329 1.00 65.60 413 ILE C N 1
ATOM 8555 C CA . ILE C 2 413 ? 184.726 203.180 198.157 1.00 65.60 413 ILE C CA 1
ATOM 8556 C C . ILE C 2 413 ? 184.782 204.494 197.379 1.00 65.60 413 ILE C C 1
ATOM 8557 O O . ILE C 2 413 ? 184.372 205.542 197.890 1.00 65.60 413 ILE C O 1
ATOM 8562 N N . ILE C 2 414 ? 185.257 204.466 196.136 1.00 66.79 414 ILE C N 1
ATOM 8563 C CA . ILE C 2 414 ? 185.492 205.701 195.385 1.00 66.79 414 ILE C CA 1
ATOM 8564 C C . ILE C 2 414 ? 184.185 206.323 194.893 1.00 66.79 414 ILE C C 1
ATOM 8565 O O . ILE C 2 414 ? 183.974 207.529 195.108 1.00 66.79 414 ILE C O 1
ATOM 8570 N N . PRO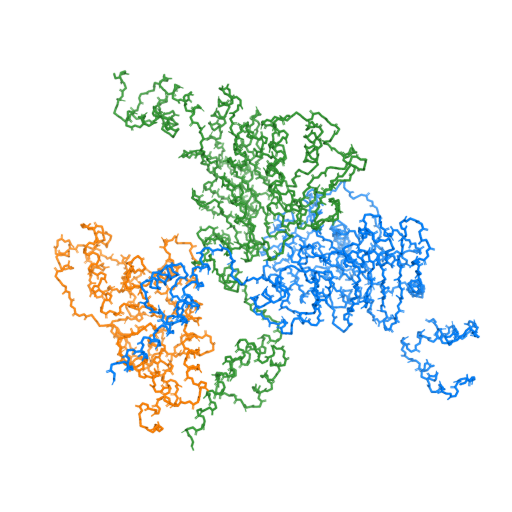 C 2 415 ? 183.294 205.580 194.217 1.00 67.36 415 PRO C N 1
ATOM 8571 C CA . PRO C 2 415 ? 182.042 206.213 193.766 1.00 67.36 415 PRO C CA 1
ATOM 8572 C C . PRO C 2 415 ? 181.209 206.778 194.901 1.00 67.36 415 PRO C C 1
ATOM 8573 O O . PRO C 2 415 ? 180.566 207.821 194.730 1.00 67.36 415 PRO C O 1
ATOM 8577 N N . ARG C 2 416 ? 181.204 206.121 196.062 1.00 69.61 416 ARG C N 1
ATOM 8578 C CA . ARG C 2 416 ? 180.488 206.662 197.213 1.00 69.61 416 ARG C CA 1
ATOM 8579 C C . ARG C 2 416 ? 181.113 207.967 197.694 1.00 69.61 416 ARG C C 1
ATOM 8580 O O . ARG C 2 416 ? 180.395 208.925 198.010 1.00 69.61 416 ARG C O 1
ATOM 8588 N N . LEU C 2 417 ? 182.448 208.031 197.739 1.00 67.03 417 LEU C N 1
ATOM 8589 C CA . LEU C 2 417 ? 183.113 209.280 198.098 1.00 67.03 417 LEU C CA 1
ATOM 8590 C C . LEU C 2 417 ? 182.749 210.397 197.131 1.00 67.03 417 LEU C C 1
ATOM 8591 O O . LEU C 2 417 ? 182.479 211.528 197.553 1.00 67.03 417 LEU C O 1
ATOM 8596 N N . GLU C 2 418 ? 182.734 210.104 195.830 1.00 68.70 418 GLU C N 1
ATOM 8597 C CA . GLU C 2 418 ? 182.456 211.159 194.860 1.00 68.70 418 GLU C CA 1
ATOM 8598 C C . GLU C 2 418 ? 180.990 211.578 194.872 1.00 68.70 418 GLU C C 1
ATOM 8599 O O . GLU C 2 418 ? 180.684 212.759 194.674 1.00 68.70 418 GLU C O 1
ATOM 8605 N N . LYS C 2 419 ? 180.069 210.639 195.099 1.00 69.83 419 LYS C N 1
ATOM 8606 C CA . LYS C 2 419 ? 178.660 211.010 195.141 1.00 69.83 419 LYS C CA 1
ATOM 8607 C C . LYS C 2 419 ? 178.320 211.776 196.412 1.00 69.83 419 LYS C C 1
ATOM 8608 O O . LYS C 2 419 ? 177.466 212.669 196.384 1.00 69.83 419 LYS C O 1
ATOM 8614 N N . THR C 2 420 ? 178.974 211.454 197.529 1.00 71.79 420 THR C N 1
ATOM 8615 C CA . THR C 2 420 ? 178.724 212.191 198.764 1.00 71.79 420 THR C CA 1
ATOM 8616 C C . THR C 2 420 ? 179.425 213.546 198.747 1.00 71.79 420 THR C C 1
ATOM 8617 O O . THR C 2 420 ? 178.777 214.594 198.837 1.00 71.79 420 THR C O 1
ATOM 8621 N N . PHE C 2 421 ? 180.752 213.544 198.633 1.00 69.35 421 PHE C N 1
ATOM 8622 C CA . PHE C 2 421 ? 181.528 214.764 198.434 1.00 69.35 421 PHE C CA 1
ATOM 8623 C C . PHE C 2 421 ? 181.839 214.888 196.947 1.00 69.35 421 PHE C C 1
ATOM 8624 O O . PHE C 2 421 ? 182.634 214.114 196.405 1.00 69.35 421 PHE C O 1
ATOM 8632 N N . LYS C 2 422 ? 181.216 215.867 196.291 1.00 68.74 422 LYS C N 1
ATOM 8633 C CA . LYS C 2 422 ? 181.349 216.000 194.844 1.00 68.74 422 LYS C CA 1
ATOM 8634 C C . LYS C 2 422 ? 182.631 216.731 194.461 1.00 68.74 422 LYS C C 1
ATOM 8635 O O . LYS C 2 422 ? 183.489 216.180 193.763 1.00 68.74 422 LYS C O 1
ATOM 8641 N N . ASN C 2 423 ? 182.778 217.974 194.911 1.00 65.28 423 ASN C N 1
ATOM 8642 C CA . ASN C 2 423 ? 183.852 218.847 194.437 1.00 65.28 423 ASN C CA 1
ATOM 8643 C C . ASN C 2 423 ? 185.076 218.759 195.349 1.00 65.28 423 ASN C C 1
ATOM 8644 O O . ASN C 2 423 ? 185.538 219.745 195.921 1.00 65.28 423 ASN C O 1
ATOM 8649 N N . ILE C 2 424 ? 185.612 217.546 195.466 1.00 62.25 424 ILE C N 1
ATOM 8650 C CA . ILE C 2 424 ? 186.803 217.282 196.262 1.00 62.25 424 ILE C CA 1
ATOM 8651 C C . ILE C 2 424 ? 187.767 216.446 195.432 1.00 62.25 424 ILE C C 1
ATOM 8652 O O . ILE C 2 424 ? 187.356 215.489 194.767 1.00 62.25 424 ILE C O 1
ATOM 8657 N N . GLN C 2 425 ? 189.049 216.805 195.469 1.00 59.81 425 GLN C N 1
ATOM 8658 C CA . GLN C 2 425 ? 190.088 216.003 194.839 1.00 59.81 425 GLN C CA 1
ATOM 8659 C C . GLN C 2 425 ? 190.600 214.956 195.821 1.00 59.81 425 GLN C C 1
ATOM 8660 O O . GLN C 2 425 ? 190.740 215.224 197.017 1.00 59.81 425 GLN C O 1
ATOM 8666 N N . PHE C 2 426 ? 190.880 213.761 195.306 1.00 56.71 426 PHE C N 1
ATOM 8667 C CA . PHE C 2 426 ? 191.109 212.565 196.113 1.00 56.71 426 PHE C CA 1
ATOM 8668 C C . PHE C 2 426 ? 192.340 211.805 195.637 1.00 56.71 426 PHE C C 1
ATOM 8669 O O . PHE C 2 426 ? 192.261 210.630 195.278 1.00 56.71 426 PHE C O 1
ATOM 8677 N N . ILE C 2 427 ? 193.485 212.481 195.547 1.00 54.40 427 ILE C N 1
ATOM 8678 C CA . ILE C 2 427 ? 194.742 211.787 195.276 1.00 54.40 427 ILE C CA 1
ATOM 8679 C C . ILE C 2 427 ? 194.936 210.680 196.307 1.00 54.40 427 ILE C C 1
ATOM 8680 O O . ILE C 2 427 ? 195.045 210.948 197.509 1.00 54.40 427 ILE C O 1
ATOM 8685 N N . VAL C 2 428 ? 194.980 209.430 195.843 1.00 55.94 428 VAL C N 1
ATOM 8686 C CA . VAL C 2 428 ? 194.977 208.252 196.705 1.00 55.94 428 VAL C CA 1
ATOM 8687 C C . VAL C 2 428 ? 195.959 207.220 196.164 1.00 55.94 428 VAL C C 1
ATOM 8688 O O . VAL C 2 428 ? 196.205 207.142 194.957 1.00 55.94 428 VAL C O 1
ATOM 8692 N N . THR C 2 429 ? 196.532 206.429 197.070 1.00 59.07 429 THR C N 1
ATOM 8693 C CA . THR C 2 429 ? 197.358 205.283 196.715 1.00 59.07 429 THR C CA 1
ATOM 8694 C C . THR C 2 429 ? 196.652 203.998 197.127 1.00 59.07 429 THR C C 1
ATOM 8695 O O . THR C 2 429 ? 195.961 203.960 198.149 1.00 59.07 429 THR C O 1
ATOM 8699 N N . THR C 2 430 ? 196.823 202.947 196.325 1.00 64.47 430 THR C N 1
ATOM 8700 C CA . THR C 2 430 ? 196.143 201.682 196.564 1.00 64.47 430 THR C CA 1
ATOM 8701 C C . THR C 2 430 ? 197.059 200.523 196.200 1.00 64.47 430 THR C C 1
ATOM 8702 O O . THR C 2 430 ? 198.069 200.690 195.513 1.00 64.47 430 THR C O 1
ATOM 8706 N N . HIS C 2 431 ? 196.689 199.334 196.683 1.00 67.86 431 HIS C N 1
ATOM 8707 C CA . HIS C 2 431 ? 197.420 198.115 196.365 1.00 67.86 431 HIS C CA 1
ATOM 8708 C C . HIS C 2 431 ? 196.497 196.943 196.054 1.00 67.86 431 HIS C C 1
ATOM 8709 O O . HIS C 2 431 ? 196.982 195.811 195.930 1.00 67.86 431 HIS C O 1
ATOM 8716 N N . SER C 2 432 ? 195.191 197.169 195.927 1.00 66.57 432 SER C N 1
ATOM 8717 C CA . SER C 2 432 ? 194.236 196.112 195.653 1.00 66.57 432 SER C CA 1
ATOM 8718 C C . SER C 2 432 ? 193.565 196.353 194.308 1.00 66.57 432 SER C C 1
ATOM 8719 O O . SER C 2 432 ? 193.042 197.451 194.070 1.00 66.57 432 SER C O 1
ATOM 8722 N N . PRO C 2 433 ? 193.566 195.367 193.405 1.00 65.95 433 PRO C N 1
ATOM 8723 C CA . PRO C 2 433 ? 192.983 195.590 192.072 1.00 65.95 433 PRO C CA 1
ATOM 8724 C C . PRO C 2 433 ? 191.531 196.025 192.094 1.00 65.95 433 PRO C C 1
ATOM 8725 O O . PRO C 2 433 ? 191.120 196.825 191.245 1.00 65.95 433 PRO C O 1
ATOM 8729 N N . GLN C 2 434 ? 190.738 195.512 193.038 1.00 66.84 434 GLN C N 1
ATOM 8730 C CA . GLN C 2 434 ? 189.316 195.840 193.069 1.00 66.84 434 GLN C CA 1
ATOM 8731 C C . GLN C 2 434 ? 189.086 197.336 193.231 1.00 66.84 434 GLN C C 1
ATOM 8732 O O . GLN C 2 434 ? 188.088 197.867 192.731 1.00 66.84 434 GLN C O 1
ATOM 8738 N N . VAL C 2 435 ? 189.989 198.032 193.924 1.00 68.43 435 VAL C N 1
ATOM 8739 C CA . VAL C 2 435 ? 189.925 199.489 193.959 1.00 68.43 435 VAL C CA 1
ATOM 8740 C C . VAL C 2 435 ? 190.271 200.066 192.592 1.00 68.43 435 VAL C C 1
ATOM 8741 O O . VAL C 2 435 ? 189.676 201.057 192.150 1.00 68.43 435 VAL C O 1
ATOM 8745 N N . CYS C 2 436 ? 191.230 199.449 191.898 1.00 68.72 436 CYS C N 1
ATOM 8746 C CA . CYS C 2 436 ? 191.784 200.045 190.685 1.00 68.72 436 CYS C CA 1
ATOM 8747 C C . CYS C 2 436 ? 190.768 200.069 189.549 1.00 68.72 436 CYS C C 1
ATOM 8748 O O . CYS C 2 436 ? 190.584 201.102 188.896 1.00 68.72 436 CYS C O 1
ATOM 8751 N N . HIS C 2 437 ? 190.092 198.947 189.296 1.00 66.55 437 HIS C N 1
ATOM 8752 C CA . HIS C 2 437 ? 189.261 198.846 188.102 1.00 66.55 437 HIS C CA 1
ATOM 8753 C C . HIS C 2 437 ? 187.891 199.495 188.266 1.00 66.55 437 HIS C C 1
ATOM 8754 O O . HIS C 2 437 ? 186.977 199.189 187.492 1.00 66.55 437 HIS C O 1
ATOM 8761 N N . THR C 2 438 ? 187.721 200.370 189.253 1.00 67.08 438 THR C N 1
ATOM 8762 C CA . THR C 2 438 ? 186.544 201.221 189.345 1.00 67.08 438 THR C CA 1
ATOM 8763 C C . THR C 2 438 ? 186.769 202.597 188.732 1.00 67.08 438 THR C C 1
ATOM 8764 O O . THR C 2 438 ? 185.835 203.404 188.694 1.00 67.08 438 THR C O 1
ATOM 8768 N N . ILE C 2 439 ? 187.979 202.880 188.246 1.00 64.91 439 ILE C N 1
ATOM 8769 C CA . ILE C 2 439 ? 188.353 204.187 187.721 1.00 64.91 439 ILE C CA 1
ATOM 8770 C C . ILE C 2 439 ? 189.006 204.004 186.358 1.00 64.91 439 ILE C C 1
ATOM 8771 O O . ILE C 2 439 ? 189.678 203.000 186.101 1.00 64.91 439 ILE C O 1
ATOM 8776 N N . ASP C 2 440 ? 188.797 204.984 185.478 1.00 66.95 440 ASP C N 1
ATOM 8777 C CA . ASP C 2 440 ? 189.362 204.948 184.136 1.00 66.95 440 ASP C CA 1
ATOM 8778 C C . ASP C 2 440 ? 190.885 204.856 184.182 1.00 66.95 440 ASP C C 1
ATOM 8779 O O . ASP C 2 440 ? 191.534 205.238 185.160 1.00 66.95 440 ASP C O 1
ATOM 8784 N N . SER C 2 441 ? 191.455 204.337 183.092 1.00 61.69 441 SER C N 1
ATOM 8785 C CA . SER C 2 441 ? 192.896 204.140 183.013 1.00 61.69 441 SER C CA 1
ATOM 8786 C C . SER C 2 441 ? 193.663 205.451 182.931 1.00 61.69 441 SER C C 1
ATOM 8787 O O . SER C 2 441 ? 194.847 205.482 183.282 1.00 61.69 441 SER C O 1
ATOM 8790 N N . GLN C 2 442 ? 193.024 206.527 182.474 1.00 64.98 442 GLN C N 1
ATOM 8791 C CA . GLN C 2 442 ? 193.694 207.817 182.378 1.00 64.98 442 GLN C CA 1
ATOM 8792 C C . GLN C 2 442 ? 194.012 208.421 183.739 1.00 64.98 442 GLN C C 1
ATOM 8793 O O . GLN C 2 442 ? 194.770 209.395 183.802 1.00 64.98 442 GLN C O 1
ATOM 8799 N N . ASN C 2 443 ? 193.457 207.875 184.821 1.00 61.46 443 ASN C N 1
ATOM 8800 C CA . ASN C 2 443 ? 193.659 208.399 186.165 1.00 61.46 443 ASN C CA 1
ATOM 8801 C C . ASN C 2 443 ? 194.336 207.378 187.072 1.00 61.46 443 ASN C C 1
ATOM 8802 O O . ASN C 2 443 ? 194.107 207.367 188.282 1.00 61.46 443 ASN C O 1
ATOM 8807 N N . ILE C 2 444 ? 195.168 206.510 186.505 1.00 59.86 444 ILE C N 1
ATOM 8808 C CA . ILE C 2 444 ? 195.890 205.497 187.267 1.00 59.86 444 ILE C CA 1
ATOM 8809 C C . ILE C 2 444 ? 197.335 205.502 186.789 1.00 59.86 444 ILE C C 1
ATOM 8810 O O . ILE C 2 444 ? 197.617 205.117 185.648 1.00 59.86 444 ILE C O 1
ATOM 8815 N N . TRP C 2 445 ? 198.246 205.940 187.651 1.00 58.76 445 TRP C N 1
ATOM 8816 C CA . TRP C 2 445 ? 199.670 205.951 187.353 1.00 58.76 445 TRP C CA 1
ATOM 8817 C C . TRP C 2 445 ? 200.336 204.721 187.954 1.00 58.76 445 TRP C C 1
ATOM 8818 O O . TRP C 2 445 ? 199.977 204.279 189.049 1.00 58.76 445 TRP C O 1
ATOM 8829 N N . LEU C 2 446 ? 201.312 204.177 187.231 1.00 62.75 446 LEU C N 1
ATOM 8830 C CA . LEU C 2 446 ? 201.888 202.879 187.557 1.00 62.75 446 LEU C CA 1
ATOM 8831 C C . LEU C 2 446 ? 203.382 203.054 187.821 1.00 62.75 446 LEU C C 1
ATOM 8832 O O . LEU C 2 446 ? 204.224 202.430 187.166 1.00 62.75 446 LEU C O 1
ATOM 8837 N N . LEU C 2 447 ? 203.713 203.982 188.718 1.00 66.85 447 LEU C N 1
ATOM 8838 C CA . LEU C 2 447 ? 205.090 204.271 189.106 1.00 66.85 447 LEU C CA 1
ATOM 8839 C C . LEU C 2 447 ? 205.910 202.997 189.241 1.00 66.85 447 LEU C C 1
ATOM 8840 O O . LEU C 2 447 ? 205.565 202.099 190.015 1.00 66.85 447 LEU C O 1
ATOM 8845 N N . LYS C 2 448 ? 207.000 202.920 188.482 1.00 66.30 448 LYS C N 1
ATOM 8846 C CA . LYS C 2 448 ? 207.788 201.700 188.387 1.00 66.30 448 LYS C CA 1
ATOM 8847 C C . LYS C 2 448 ? 209.218 202.053 188.013 1.00 66.30 448 LYS C C 1
ATOM 8848 O O . LYS C 2 448 ? 209.445 202.754 187.022 1.00 66.30 448 LYS C O 1
ATOM 8854 N N . ASN C 2 449 ? 210.172 201.566 188.809 1.00 67.30 449 ASN C N 1
ATOM 8855 C CA . ASN C 2 449 ? 211.599 201.780 188.570 1.00 67.30 449 ASN C CA 1
ATOM 8856 C C . ASN C 2 449 ? 211.955 203.264 188.527 1.00 67.30 449 ASN C C 1
ATOM 8857 O O . ASN C 2 449 ? 212.852 203.677 187.789 1.00 67.30 449 ASN C O 1
ATOM 8862 N N . GLY C 2 450 ? 211.255 204.076 189.315 1.00 65.59 450 GLY C N 1
ATOM 8863 C CA . GLY C 2 450 ? 211.546 205.490 189.403 1.00 65.59 450 GLY C CA 1
ATOM 8864 C C . GLY C 2 450 ? 211.007 206.337 188.273 1.00 65.59 450 GLY C C 1
ATOM 8865 O O . GLY C 2 450 ? 211.275 207.545 188.248 1.00 65.59 450 GLY C O 1
ATOM 8866 N N . GLN C 2 451 ? 210.262 205.754 187.339 1.00 63.06 451 GLN C N 1
ATOM 8867 C CA . GLN C 2 451 ? 209.699 206.488 186.216 1.00 63.06 451 GLN C CA 1
ATOM 8868 C C . GLN C 2 451 ? 208.229 206.130 186.056 1.00 63.06 451 GLN C C 1
ATOM 8869 O O . GLN C 2 451 ? 207.801 205.025 186.398 1.00 63.06 451 GLN C O 1
ATOM 8875 N N . LYS C 2 452 ? 207.457 207.081 185.537 1.00 60.96 452 LYS C N 1
ATOM 8876 C CA . LYS C 2 452 ? 206.007 206.962 185.505 1.00 60.96 452 LYS C CA 1
ATOM 8877 C C . LYS C 2 452 ? 205.539 206.358 184.186 1.00 60.96 452 LYS C C 1
ATOM 8878 O O . LYS C 2 452 ? 205.889 206.846 183.106 1.00 60.96 452 LYS C O 1
ATOM 8884 N N . PHE C 2 453 ? 204.758 205.287 184.284 1.00 60.36 453 PHE C N 1
ATOM 8885 C CA . PHE C 2 453 ? 204.055 204.689 183.158 1.00 60.36 453 PHE C CA 1
ATOM 8886 C C . PHE C 2 453 ? 202.566 204.707 183.466 1.00 60.36 453 PHE C C 1
ATOM 8887 O O . PHE C 2 453 ? 202.158 204.347 184.574 1.00 60.36 453 PHE C O 1
ATOM 8895 N N . LYS C 2 454 ? 201.759 205.132 182.501 1.00 58.79 454 LYS C N 1
ATOM 8896 C CA . LYS C 2 454 ? 200.321 205.179 182.712 1.00 58.79 454 LYS C CA 1
ATOM 8897 C C . LYS C 2 454 ? 199.716 203.795 182.501 1.00 58.79 454 LYS C C 1
ATOM 8898 O O . LYS C 2 454 ? 200.259 202.960 181.771 1.00 58.79 454 LYS C O 1
ATOM 8904 N N . ALA C 2 455 ? 198.583 203.556 183.159 1.00 61.58 455 ALA C N 1
ATOM 8905 C CA . ALA C 2 455 ? 197.978 202.235 183.171 1.00 61.58 455 ALA C CA 1
ATOM 8906 C C . ALA C 2 455 ? 197.540 201.821 181.766 1.00 61.58 455 ALA C C 1
ATOM 8907 O O . ALA C 2 455 ? 197.237 202.671 180.923 1.00 61.58 455 ALA C O 1
ATOM 8909 N N . PRO C 2 456 ? 197.515 200.517 181.488 1.00 60.60 456 PRO C N 1
ATOM 8910 C CA . PRO C 2 456 ? 197.067 200.039 180.178 1.00 60.60 456 PRO C CA 1
ATOM 8911 C C . PRO C 2 456 ? 195.657 200.501 179.841 1.00 60.60 456 PRO C C 1
ATOM 8912 O O . PRO C 2 456 ? 194.876 200.900 180.706 1.00 60.60 456 PRO C O 1
ATOM 8916 N N . LYS C 2 457 ? 195.335 200.423 178.554 1.00 61.21 457 LYS C N 1
ATOM 8917 C CA . LYS C 2 457 ? 194.060 200.922 178.056 1.00 61.21 457 LYS C CA 1
ATOM 8918 C C . LYS C 2 457 ? 192.896 200.093 178.585 1.00 61.21 457 LYS C C 1
ATOM 8919 O O . LYS C 2 457 ? 192.957 198.862 178.630 1.00 61.21 457 LYS C O 1
ATOM 8925 N N . GLY C 2 458 ? 191.830 200.781 178.989 1.00 61.60 458 GLY C N 1
ATOM 8926 C CA . GLY C 2 458 ? 190.601 200.128 179.396 1.00 61.60 458 GLY C CA 1
ATOM 8927 C C . GLY C 2 458 ? 190.681 199.353 180.695 1.00 61.60 458 GLY C C 1
ATOM 8928 O O . GLY C 2 458 ? 190.580 198.123 180.692 1.00 61.60 458 GLY C O 1
ATOM 8929 N N . VAL C 2 459 ? 190.851 200.056 181.813 1.00 61.88 459 VAL C N 1
ATOM 8930 C CA . VAL C 2 459 ? 190.931 199.413 183.120 1.00 61.88 459 VAL C CA 1
ATOM 8931 C C . VAL C 2 459 ? 189.553 199.417 183.769 1.00 61.88 459 VAL C C 1
ATOM 8932 O O . VAL C 2 459 ? 189.197 198.487 184.502 1.00 61.88 459 VAL C O 1
ATOM 8936 N N . ARG C 2 460 ? 188.766 200.456 183.502 1.00 62.97 460 ARG C N 1
ATOM 8937 C CA . ARG C 2 460 ? 187.443 200.560 184.102 1.00 62.97 460 ARG C CA 1
ATOM 8938 C C . ARG C 2 460 ? 186.543 199.435 183.612 1.00 62.97 460 ARG C C 1
ATOM 8939 O O . ARG C 2 460 ? 186.478 199.151 182.413 1.00 62.97 460 ARG C O 1
ATOM 8947 N N . GLY C 2 461 ? 185.845 198.797 184.546 1.00 62.11 461 GLY C N 1
ATOM 8948 C CA . GLY C 2 461 ? 184.973 197.686 184.210 1.00 62.11 461 GLY C CA 1
ATOM 8949 C C . GLY C 2 461 ? 185.695 196.457 183.702 1.00 62.11 461 GLY C C 1
ATOM 8950 O O . GLY C 2 461 ? 185.180 195.761 182.819 1.00 62.11 461 GLY C O 1
ATOM 8951 N N . ALA C 2 462 ? 186.876 196.173 184.236 1.00 59.42 462 ALA C N 1
ATOM 8952 C CA . ALA C 2 462 ? 187.659 195.017 183.845 1.00 59.42 462 ALA C CA 1
ATOM 8953 C C . ALA C 2 462 ? 187.547 193.926 184.907 1.00 59.42 462 ALA C C 1
ATOM 8954 O O . ALA C 2 462 ? 186.767 194.027 185.858 1.00 59.42 462 ALA C O 1
ATOM 8956 N N . ILE C 2 463 ? 188.337 192.870 184.748 1.00 59.77 463 ILE C N 1
ATOM 8957 C CA . ILE C 2 463 ? 188.329 191.743 185.668 1.00 59.77 463 ILE C CA 1
ATOM 8958 C C . ILE C 2 463 ? 189.611 191.765 186.488 1.00 59.77 463 ILE C C 1
ATOM 8959 O O . ILE C 2 463 ? 190.634 192.324 186.083 1.00 59.77 463 ILE C O 1
ATOM 8964 N N . SER C 2 464 ? 189.543 191.143 187.667 1.00 62.23 464 SER C N 1
ATOM 8965 C CA . SER C 2 464 ? 190.654 191.213 188.612 1.00 62.23 464 SER C CA 1
ATOM 8966 C C . SER C 2 464 ? 191.907 190.547 188.060 1.00 62.23 464 SER C C 1
ATOM 8967 O O . SER C 2 464 ? 193.019 191.061 188.235 1.00 62.23 464 SER C O 1
ATOM 8970 N N . SER C 2 465 ? 191.751 189.398 187.398 1.00 63.97 465 SER C N 1
ATOM 8971 C CA . SER C 2 465 ? 192.912 188.664 186.905 1.00 63.97 465 SER C CA 1
ATOM 8972 C C . SER C 2 465 ? 193.679 189.467 185.860 1.00 63.97 465 SER C C 1
ATOM 8973 O O . SER C 2 465 ? 194.917 189.521 185.890 1.00 63.97 465 SER C O 1
ATOM 8976 N N . TRP C 2 466 ? 192.963 190.095 184.924 1.00 61.76 466 TRP C N 1
ATOM 8977 C CA . TRP C 2 466 ? 193.636 190.902 183.913 1.00 61.76 466 TRP C CA 1
ATOM 8978 C C . TRP C 2 466 ? 194.331 192.102 184.538 1.00 61.76 466 TRP C C 1
ATOM 8979 O O . TRP C 2 466 ? 195.445 192.459 184.137 1.00 61.76 466 TRP C O 1
ATOM 8990 N N . VAL C 2 467 ? 193.676 192.757 185.500 1.00 60.50 467 VAL C N 1
ATOM 8991 C CA . VAL C 2 467 ? 194.300 193.894 186.169 1.00 60.50 467 VAL C CA 1
ATOM 8992 C C . VAL C 2 467 ? 195.593 193.458 186.840 1.00 60.50 467 VAL C C 1
ATOM 8993 O O . VAL C 2 467 ? 196.642 194.082 186.656 1.00 60.50 467 VAL C O 1
ATOM 8997 N N . LEU C 2 468 ? 195.545 192.353 187.589 1.00 62.00 468 LEU C N 1
ATOM 8998 C CA . LEU C 2 468 ? 196.765 191.771 188.140 1.00 62.00 468 LEU C CA 1
ATOM 8999 C C . LEU C 2 468 ? 197.840 191.629 187.071 1.00 62.00 468 LEU C C 1
ATOM 9000 O O . LEU C 2 468 ? 198.889 192.279 187.135 1.00 62.00 468 LEU C O 1
ATOM 9005 N N . GLU C 2 469 ? 197.557 190.824 186.044 1.00 63.62 469 GLU C N 1
ATOM 9006 C CA . GLU C 2 469 ? 198.597 190.426 185.100 1.00 63.62 469 GLU C CA 1
ATOM 9007 C C . GLU C 2 469 ? 199.187 191.624 184.363 1.00 63.62 469 GLU C C 1
ATOM 9008 O O . GLU C 2 469 ? 200.411 191.738 184.228 1.00 63.62 469 GLU C O 1
ATOM 9014 N N . ASN C 2 470 ? 198.341 192.531 183.882 1.00 63.28 470 ASN C N 1
ATOM 9015 C CA . ASN C 2 470 ? 198.791 193.585 182.984 1.00 63.28 470 ASN C CA 1
ATOM 9016 C C . ASN C 2 470 ? 198.990 194.936 183.658 1.00 63.28 470 ASN C C 1
ATOM 9017 O O . ASN C 2 470 ? 199.358 195.895 182.974 1.00 63.28 470 ASN C O 1
ATOM 9022 N N . LEU C 2 471 ? 198.763 195.051 184.957 1.00 61.25 471 LEU C N 1
ATOM 9023 C CA . LEU C 2 471 ? 199.057 196.314 185.618 1.00 61.25 471 LEU C CA 1
ATOM 9024 C C . LEU C 2 471 ? 199.876 196.131 186.884 1.00 61.25 471 LEU C C 1
ATOM 9025 O O . LEU C 2 471 ? 200.740 196.960 187.174 1.00 61.25 471 LEU C O 1
ATOM 9030 N N . PHE C 2 472 ? 199.630 195.065 187.644 1.00 63.56 472 PHE C N 1
ATOM 9031 C CA . PHE C 2 472 ? 200.352 194.814 188.880 1.00 63.56 472 PHE C CA 1
ATOM 9032 C C . PHE C 2 472 ? 201.548 193.894 188.688 1.00 63.56 472 PHE C C 1
ATOM 9033 O O . PHE C 2 472 ? 202.302 193.681 189.643 1.00 63.56 472 PHE C O 1
ATOM 9041 N N . GLU C 2 473 ? 201.735 193.352 187.482 1.00 68.42 473 GLU C N 1
ATOM 9042 C CA . GLU C 2 473 ? 202.841 192.443 187.178 1.00 68.42 473 GLU C CA 1
ATOM 9043 C C . GLU C 2 473 ? 202.848 191.239 188.117 1.00 68.42 473 GLU C C 1
ATOM 9044 O O . GLU C 2 473 ? 203.898 190.795 188.584 1.00 68.42 473 GLU C O 1
ATOM 9050 N N . VAL C 2 474 ? 201.660 190.707 188.396 1.00 66.82 474 VAL C N 1
ATOM 9051 C CA . VAL C 2 474 ? 201.485 189.540 189.251 1.00 66.82 474 VAL C CA 1
ATOM 9052 C C . VAL C 2 474 ? 200.744 188.477 188.454 1.00 66.82 474 VAL C C 1
ATOM 9053 O O . VAL C 2 474 ? 199.721 188.769 187.823 1.00 66.82 474 VAL C O 1
ATOM 9057 N N . ALA C 2 475 ? 201.264 187.252 188.474 1.00 66.43 475 ALA C N 1
ATOM 9058 C CA . ALA C 2 475 ? 200.643 186.164 187.731 1.00 66.43 475 ALA C CA 1
ATOM 9059 C C . ALA C 2 475 ? 199.258 185.856 188.286 1.00 66.43 475 ALA C C 1
ATOM 9060 O O . ALA C 2 475 ? 199.023 185.935 189.495 1.00 66.43 475 ALA C O 1
ATOM 9062 N N . GLN C 2 476 ? 198.334 185.511 187.386 1.00 65.43 476 GLN C N 1
ATOM 9063 C CA . GLN C 2 476 ? 196.969 185.202 187.800 1.00 65.43 476 GLN C CA 1
ATOM 9064 C C . GLN C 2 476 ? 196.938 183.983 188.713 1.00 65.43 476 GLN C C 1
ATOM 9065 O O . GLN C 2 476 ? 196.367 184.025 189.809 1.00 65.43 476 GLN C O 1
ATOM 9071 N N . ARG C 2 477 ? 197.547 182.889 188.276 1.00 68.27 477 ARG C N 1
ATOM 9072 C CA . ARG C 2 477 ? 197.703 181.713 189.109 1.00 68.27 477 ARG C CA 1
ATOM 9073 C C . ARG C 2 477 ? 198.943 181.862 189.985 1.00 68.27 477 ARG C C 1
ATOM 9074 O O . ARG C 2 477 ? 199.841 182.645 189.670 1.00 68.27 477 ARG C O 1
ATOM 9082 N N . PRO C 2 478 ? 199.010 181.138 191.101 1.00 66.84 478 PRO C N 1
ATOM 9083 C CA . PRO C 2 478 ? 200.197 181.219 191.943 1.00 66.84 478 PRO C CA 1
ATOM 9084 C C . PRO C 2 478 ? 201.426 180.775 191.177 1.00 66.84 478 PRO C C 1
ATOM 9085 O O . PRO C 2 478 ? 201.349 179.893 190.301 1.00 66.84 478 PRO C O 1
ATOM 9089 N N . PRO C 2 479 ? 202.585 181.376 191.458 1.00 68.35 479 PRO C N 1
ATOM 9090 C CA . PRO C 2 479 ? 203.757 181.105 190.608 1.00 68.35 479 PRO C CA 1
ATOM 9091 C C . PRO C 2 479 ? 204.377 179.739 190.833 1.00 68.35 479 PRO C C 1
ATOM 9092 O O . PRO C 2 479 ? 204.786 179.090 189.863 1.00 68.35 479 PRO C O 1
ATOM 9096 N N . GLU C 2 480 ? 204.465 179.277 192.078 1.00 70.26 480 GLU C N 1
ATOM 9097 C CA . GLU C 2 480 ? 205.155 178.030 192.398 1.00 70.26 480 GLU C CA 1
ATOM 9098 C C . GLU C 2 480 ? 204.324 177.173 193.341 1.00 70.26 480 GLU C C 1
ATOM 9099 O O . GLU C 2 480 ? 204.814 176.644 194.341 1.00 70.26 480 GLU C O 1
ATOM 9105 N N . ASP C 2 481 ? 203.042 177.024 193.032 1.00 72.28 481 ASP C N 1
ATOM 9106 C CA . ASP C 2 481 ? 202.204 176.036 193.695 1.00 72.28 481 ASP C CA 1
ATOM 9107 C C . ASP C 2 481 ? 202.297 174.745 192.893 1.00 72.28 481 ASP C C 1
ATOM 9108 O O . ASP C 2 481 ? 202.185 174.770 191.663 1.00 72.28 481 ASP C O 1
ATOM 9113 N N . LYS C 2 482 ? 202.530 173.623 193.578 1.00 72.48 482 LYS C N 1
ATOM 9114 C CA . LYS C 2 482 ? 202.783 172.370 192.872 1.00 72.48 482 LYS C CA 1
ATOM 9115 C C . LYS C 2 482 ? 201.655 172.019 191.911 1.00 72.48 482 LYS C C 1
ATOM 9116 O O . LYS C 2 482 ? 201.902 171.455 190.837 1.00 72.48 482 LYS C O 1
ATOM 9122 N N . TYR C 2 483 ? 200.417 172.367 192.264 1.00 72.74 483 TYR C N 1
ATOM 9123 C CA . TYR C 2 483 ? 199.292 172.046 191.394 1.00 72.74 483 TYR C CA 1
ATOM 9124 C C . TYR C 2 483 ? 199.309 172.878 190.116 1.00 72.74 483 TYR C C 1
ATOM 9125 O O . TYR C 2 483 ? 198.951 172.377 189.046 1.00 72.74 483 TYR C O 1
ATOM 9134 N N . THR C 2 484 ? 199.741 174.141 190.188 1.00 70.45 484 THR C N 1
ATOM 9135 C CA . THR C 2 484 ? 199.790 174.928 188.958 1.00 70.45 484 THR C CA 1
ATOM 9136 C C . THR C 2 484 ? 200.962 174.507 188.074 1.00 70.45 484 THR C C 1
ATOM 9137 O O . THR C 2 484 ? 200.865 174.583 186.844 1.00 70.45 484 THR C O 1
ATOM 9141 N N . LYS C 2 485 ? 202.060 174.033 188.669 1.00 70.16 485 LYS C N 1
ATOM 9142 C CA . LYS C 2 485 ? 203.128 173.452 187.863 1.00 70.16 485 LYS C CA 1
ATOM 9143 C C . LYS C 2 485 ? 202.662 172.169 187.188 1.00 70.16 485 LYS C C 1
ATOM 9144 O O . LYS C 2 485 ? 202.995 171.914 186.023 1.00 70.16 485 LYS C O 1
ATOM 9150 N N . LEU C 2 486 ? 201.885 171.351 187.903 1.00 72.06 486 LEU C N 1
ATOM 9151 C CA . LEU C 2 486 ? 201.296 170.172 187.277 1.00 72.06 486 LEU C CA 1
ATOM 9152 C C . LEU C 2 486 ? 200.344 170.569 186.156 1.00 72.06 486 LEU C C 1
ATOM 9153 O O . LEU C 2 486 ? 200.266 169.889 185.128 1.00 72.06 486 LEU C O 1
ATOM 9158 N N . LEU C 2 487 ? 199.605 171.665 186.342 1.00 69.89 487 LEU C N 1
ATOM 9159 C CA . LEU C 2 487 ? 198.724 172.154 185.287 1.00 69.89 487 LEU C CA 1
ATOM 9160 C C . LEU C 2 487 ? 199.515 172.575 184.056 1.00 69.89 487 LEU C C 1
ATOM 9161 O O . LEU C 2 487 ? 199.113 172.288 182.923 1.00 69.89 487 LEU C O 1
ATOM 9166 N N . GLN C 2 488 ? 200.638 173.267 184.257 1.00 71.56 488 GLN C N 1
ATOM 9167 C CA . GLN C 2 488 ? 201.482 173.647 183.127 1.00 71.56 488 GLN C CA 1
ATOM 9168 C C . GLN C 2 488 ? 202.042 172.419 182.418 1.00 71.56 488 GLN C C 1
ATOM 9169 O O . GLN C 2 488 ? 202.094 172.375 181.183 1.00 71.56 488 GLN C O 1
ATOM 9175 N N . GLU C 2 489 ? 202.467 171.411 183.183 1.00 73.26 489 GLU C N 1
ATOM 9176 C CA . GLU C 2 489 ? 202.988 170.194 182.567 1.00 73.26 489 GLU C CA 1
ATOM 9177 C C . GLU C 2 489 ? 201.903 169.464 181.780 1.00 73.26 489 GLU C C 1
ATOM 9178 O O . GLU C 2 489 ? 202.158 168.952 180.683 1.00 73.26 489 GLU C O 1
ATOM 9184 N N . TYR C 2 490 ? 200.684 169.411 182.322 1.00 71.51 490 TYR C N 1
ATOM 9185 C CA . TYR C 2 490 ? 199.560 168.845 181.582 1.00 71.51 490 TYR C CA 1
ATOM 9186 C C . TYR C 2 490 ? 199.292 169.613 180.295 1.00 71.51 490 TYR C C 1
ATOM 9187 O O . TYR C 2 490 ? 199.087 169.013 179.233 1.00 71.51 490 TYR C O 1
ATOM 9196 N N . LYS C 2 491 ? 199.278 170.944 180.374 1.00 68.69 491 LYS C N 1
ATOM 9197 C CA . LYS C 2 491 ? 199.011 171.746 179.187 1.00 68.69 491 LYS C CA 1
ATOM 9198 C C . LYS C 2 491 ? 200.093 171.546 178.137 1.00 68.69 491 LYS C C 1
ATOM 9199 O O . LYS C 2 491 ? 199.808 171.582 176.936 1.00 68.69 491 LYS C O 1
ATOM 9205 N N . ASN C 2 492 ? 201.335 171.331 178.570 1.00 68.94 492 ASN C N 1
ATOM 9206 C CA . ASN C 2 492 ? 202.392 170.995 177.623 1.00 68.94 492 ASN C CA 1
ATOM 9207 C C . ASN C 2 492 ? 202.161 169.625 176.996 1.00 68.94 492 ASN C C 1
ATOM 9208 O O . ASN C 2 492 ? 202.306 169.462 175.780 1.00 68.94 492 ASN C O 1
ATOM 9213 N N . LEU C 2 493 ? 201.794 168.630 177.808 1.00 70.09 493 LEU C N 1
ATOM 9214 C CA . LEU C 2 493 ? 201.652 167.269 177.295 1.00 70.09 493 LEU C CA 1
ATOM 9215 C C . LEU C 2 493 ? 200.489 167.149 176.317 1.00 70.09 493 LEU C C 1
ATOM 9216 O O . LEU C 2 493 ? 200.575 166.399 175.338 1.00 70.09 493 LEU C O 1
ATOM 9221 N N . VAL C 2 494 ? 199.392 167.867 176.568 1.00 68.94 494 VAL C N 1
ATOM 9222 C CA . VAL C 2 494 ? 198.220 167.754 175.700 1.00 68.94 494 VAL C CA 1
ATOM 9223 C C . VAL C 2 494 ? 198.546 168.212 174.284 1.00 68.94 494 VAL C C 1
ATOM 9224 O O . VAL C 2 494 ? 198.154 167.570 173.302 1.00 68.94 494 VAL C O 1
ATOM 9228 N N . PHE C 2 495 ? 199.275 169.317 174.154 1.00 69.09 495 PHE C N 1
ATOM 9229 C CA . PHE C 2 495 ? 199.539 169.927 172.858 1.00 69.09 495 PHE C CA 1
ATOM 9230 C C . PHE C 2 495 ? 200.815 169.411 172.200 1.00 69.09 495 PHE C C 1
ATOM 9231 O O . PHE C 2 495 ? 201.190 169.912 171.135 1.00 69.09 495 PHE C O 1
ATOM 9239 N N . SER C 2 496 ? 201.486 168.425 172.798 1.00 74.88 496 SER C N 1
ATOM 9240 C CA . SER C 2 496 ? 202.786 167.967 172.320 1.00 74.88 496 SER C CA 1
ATOM 9241 C C . SER C 2 496 ? 202.718 166.613 171.620 1.00 74.88 496 SER C C 1
ATOM 9242 O O . SER C 2 496 ? 203.743 165.932 171.507 1.00 74.88 496 SER C O 1
ATOM 9245 N N . GLU C 2 497 ? 201.536 166.211 171.151 1.00 79.30 497 GLU C N 1
ATOM 9246 C CA . GLU C 2 497 ? 201.361 164.954 170.417 1.00 79.30 497 GLU C CA 1
ATOM 9247 C C . GLU C 2 497 ? 201.846 163.756 171.231 1.00 79.30 497 GLU C C 1
ATOM 9248 O O . GLU C 2 497 ? 202.397 162.796 170.690 1.00 79.30 497 GLU C O 1
ATOM 9254 N N . LYS C 2 498 ? 201.641 163.813 172.550 1.00 80.96 498 LYS C N 1
ATOM 9255 C CA . LYS C 2 498 ? 202.043 162.715 173.419 1.00 80.96 498 LYS C CA 1
ATOM 9256 C C . LYS C 2 498 ? 200.980 162.407 174.469 1.00 80.96 498 LYS C C 1
ATOM 9257 O O . LYS C 2 498 ? 201.299 161.817 175.509 1.00 80.96 498 LYS C O 1
ATOM 9263 N N . TYR C 2 499 ? 199.729 162.790 174.233 1.00 80.28 499 TYR C N 1
ATOM 9264 C CA . TYR C 2 499 ? 198.675 162.484 175.185 1.00 80.28 499 TYR C CA 1
ATOM 9265 C C . TYR C 2 499 ? 198.415 160.983 175.243 1.00 80.28 499 TYR C C 1
ATOM 9266 O O . TYR C 2 499 ? 198.661 160.248 174.282 1.00 80.28 499 TYR C O 1
ATOM 9275 N N . ALA C 2 500 ? 197.931 160.534 176.403 1.00 83.22 500 ALA C N 1
ATOM 9276 C CA . ALA C 2 500 ? 197.536 159.153 176.665 1.00 83.22 500 ALA C CA 1
ATOM 9277 C C . ALA C 2 500 ? 198.710 158.184 176.651 1.00 83.22 500 ALA C C 1
ATOM 9278 O O . ALA C 2 500 ? 198.506 156.972 176.532 1.00 83.22 500 ALA C O 1
ATOM 9280 N N . SER C 2 501 ? 199.939 158.681 176.762 1.00 84.29 501 SER C N 1
ATOM 9281 C CA . SER C 2 501 ? 201.099 157.799 176.896 1.00 84.29 501 SER C CA 1
ATOM 9282 C C . SER C 2 501 ? 201.442 157.550 178.363 1.00 84.29 501 SER C C 1
ATOM 9283 O O . SER C 2 501 ? 202.587 157.686 178.793 1.00 84.29 501 SER C O 1
ATOM 9286 N N . GLU C 2 502 ? 200.416 157.203 179.143 1.00 83.35 502 GLU C N 1
ATOM 9287 C CA . GLU C 2 502 ? 200.530 156.747 180.526 1.00 83.35 502 GLU C CA 1
ATOM 9288 C C . GLU C 2 502 ? 201.031 157.843 181.466 1.00 83.35 502 GLU C C 1
ATOM 9289 O O . GLU C 2 502 ? 200.993 157.680 182.688 1.00 83.35 502 GLU C O 1
ATOM 9295 N N . ASP C 2 503 ? 201.451 158.985 180.925 1.00 82.82 503 ASP C N 1
ATOM 9296 C CA . ASP C 2 503 ? 201.954 160.065 181.758 1.00 82.82 503 ASP C CA 1
ATOM 9297 C C . ASP C 2 503 ? 201.067 161.297 181.738 1.00 82.82 503 ASP C C 1
ATOM 9298 O O . ASP C 2 503 ? 201.167 162.124 182.649 1.00 82.82 503 ASP C O 1
ATOM 9303 N N . ALA C 2 504 ? 200.208 161.437 180.731 1.00 81.53 504 ALA C N 1
ATOM 9304 C CA . ALA C 2 504 ? 199.245 162.527 180.730 1.00 81.53 504 ALA C CA 1
ATOM 9305 C C . ALA C 2 504 ? 197.966 162.151 181.461 1.00 81.53 504 ALA C C 1
ATOM 9306 O O . ALA C 2 504 ? 197.319 163.020 182.050 1.00 81.53 504 ALA C O 1
ATOM 9308 N N . ARG C 2 505 ? 197.592 160.870 181.449 1.00 82.71 505 ARG C N 1
ATOM 9309 C CA . ARG C 2 505 ? 196.345 160.470 182.091 1.00 82.71 505 ARG C CA 1
ATOM 9310 C C . ARG C 2 505 ? 196.442 160.553 183.611 1.00 82.71 505 ARG C C 1
ATOM 9311 O O . ARG C 2 505 ? 195.498 161.004 184.269 1.00 82.71 505 ARG C O 1
ATOM 9319 N N . LYS C 2 506 ? 197.566 160.121 184.193 1.00 80.51 506 LYS C N 1
ATOM 9320 C CA . LYS C 2 506 ? 197.713 160.225 185.644 1.00 80.51 506 LYS C CA 1
ATOM 9321 C C . LYS C 2 506 ? 197.703 161.679 186.100 1.00 80.51 506 LYS C C 1
ATOM 9322 O O . LYS C 2 506 ? 197.055 162.017 187.097 1.00 80.51 506 LYS C O 1
ATOM 9328 N N . LEU C 2 507 ? 198.416 162.554 185.387 1.00 77.84 507 LEU C N 1
ATOM 9329 C CA . LEU C 2 507 ? 198.430 163.964 185.763 1.00 77.84 507 LEU C CA 1
ATOM 9330 C C . LEU C 2 507 ? 197.062 164.602 185.558 1.00 77.84 507 LEU C C 1
ATOM 9331 O O . LEU C 2 507 ? 196.631 165.437 186.364 1.00 77.84 507 LEU C O 1
ATOM 9336 N N . GLY C 2 508 ? 196.364 164.218 184.489 1.00 74.19 508 GLY C N 1
ATOM 9337 C CA . GLY C 2 508 ? 195.016 164.715 184.284 1.00 74.19 508 GLY C CA 1
ATOM 9338 C C . GLY C 2 508 ? 194.072 164.292 185.390 1.00 74.19 508 GLY C C 1
ATOM 9339 O O . GLY C 2 508 ? 193.255 165.085 185.856 1.00 74.19 508 GLY C O 1
ATOM 9340 N N . ALA C 2 509 ? 194.182 163.040 185.837 1.00 76.13 509 ALA C N 1
ATOM 9341 C CA . ALA C 2 509 ? 193.368 162.578 186.956 1.00 76.13 509 ALA C CA 1
ATOM 9342 C C . ALA C 2 509 ? 193.731 163.306 188.244 1.00 76.13 509 ALA C C 1
ATOM 9343 O O . ALA C 2 509 ? 192.849 163.646 189.043 1.00 76.13 509 ALA C O 1
ATOM 9345 N N . THR C 2 510 ? 195.026 163.549 188.466 1.00 75.02 510 THR C N 1
ATOM 9346 C CA . THR C 2 510 ? 195.455 164.254 189.668 1.00 75.02 510 THR C CA 1
ATOM 9347 C C . THR C 2 510 ? 194.901 165.672 189.704 1.00 75.02 510 THR C C 1
ATOM 9348 O O . THR C 2 510 ? 194.445 166.142 190.753 1.00 75.02 510 THR C O 1
ATOM 9352 N N . LEU C 2 511 ? 194.931 166.372 188.568 1.00 74.24 511 LEU C N 1
ATOM 9353 C CA . LEU C 2 511 ? 194.356 167.714 188.527 1.00 74.24 511 LEU C CA 1
ATOM 9354 C C . LEU C 2 511 ? 192.832 167.679 188.544 1.00 74.24 511 LEU C C 1
ATOM 9355 O O . LEU C 2 511 ? 192.199 168.627 189.021 1.00 74.24 511 LEU C O 1
ATOM 9360 N N . SER C 2 512 ? 192.227 166.604 188.035 1.00 73.91 512 SER C N 1
ATOM 9361 C CA . SER C 2 512 ? 190.775 166.485 188.062 1.00 73.91 512 SER C CA 1
ATOM 9362 C C . SER C 2 512 ? 190.261 166.249 189.473 1.00 73.91 512 SER C C 1
ATOM 9363 O O . SER C 2 512 ? 189.166 166.704 189.817 1.00 73.91 512 SER C O 1
ATOM 9366 N N . GLN C 2 513 ? 191.031 165.537 190.298 1.00 73.49 513 GLN C N 1
ATOM 9367 C CA . GLN C 2 513 ? 190.593 165.259 191.659 1.00 73.49 513 GLN C CA 1
ATOM 9368 C C . GLN C 2 513 ? 190.618 166.509 192.528 1.00 73.49 513 GLN C C 1
ATOM 9369 O O . GLN C 2 513 ? 189.861 166.598 193.501 1.00 73.49 513 GLN C O 1
ATOM 9375 N N . HIS C 2 514 ? 191.472 167.479 192.203 1.00 73.14 514 HIS C N 1
ATOM 9376 C CA . HIS C 2 514 ? 191.564 168.696 193.002 1.00 73.14 514 HIS C CA 1
ATOM 9377 C C . HIS C 2 514 ? 190.554 169.747 192.550 1.00 73.14 514 HIS C C 1
ATOM 9378 O O . HIS C 2 514 ? 189.706 170.181 193.334 1.00 73.14 514 HIS C O 1
ATOM 9385 N N . PHE C 2 515 ? 190.637 170.164 191.286 1.00 74.77 515 PHE C N 1
ATOM 9386 C CA . PHE C 2 515 ? 189.771 171.224 190.788 1.00 74.77 515 PHE C CA 1
ATOM 9387 C C . PHE C 2 515 ? 188.365 170.739 190.477 1.00 74.77 515 PHE C C 1
ATOM 9388 O O . PHE C 2 515 ? 187.458 171.564 190.331 1.00 74.77 515 PHE C O 1
ATOM 9396 N N . GLY C 2 516 ? 188.163 169.429 190.376 1.00 77.13 516 GLY C N 1
ATOM 9397 C CA . GLY C 2 516 ? 186.898 168.887 189.950 1.00 77.13 516 GLY C CA 1
ATOM 9398 C C . GLY C 2 516 ? 186.813 168.824 188.440 1.00 77.13 516 GLY C C 1
ATOM 9399 O O . GLY C 2 516 ? 187.670 169.351 187.724 1.00 77.13 516 GLY C O 1
ATOM 9400 N N . PRO C 2 517 ? 185.777 168.172 187.924 1.00 80.13 517 PRO C N 1
ATOM 9401 C CA . PRO C 2 517 ? 185.620 168.080 186.466 1.00 80.13 517 PRO C CA 1
ATOM 9402 C C . PRO C 2 517 ? 184.973 169.316 185.861 1.00 80.13 517 PRO C C 1
ATOM 9403 O O . PRO C 2 517 ? 184.522 169.281 184.712 1.00 80.13 517 PRO C O 1
ATOM 9407 N N . ASP C 2 518 ? 184.921 170.414 186.616 1.00 81.74 518 ASP C N 1
ATOM 9408 C CA . ASP C 2 518 ? 184.218 171.612 186.181 1.00 81.74 518 ASP C CA 1
ATOM 9409 C C . ASP C 2 518 ? 185.101 172.848 186.079 1.00 81.74 518 ASP C C 1
ATOM 9410 O O . ASP C 2 518 ? 184.585 173.929 185.774 1.00 81.74 518 ASP C O 1
ATOM 9415 N N . ASP C 2 519 ? 186.404 172.731 186.323 1.00 81.07 519 ASP C N 1
ATOM 9416 C CA . ASP C 2 519 ? 187.291 173.877 186.178 1.00 81.07 519 ASP C CA 1
ATOM 9417 C C . ASP C 2 519 ? 187.410 174.257 184.706 1.00 81.07 519 ASP C C 1
ATOM 9418 O O . ASP C 2 519 ? 187.454 173.391 183.828 1.00 81.07 519 ASP C O 1
ATOM 9423 N N . GLU C 2 520 ? 187.477 175.564 184.442 1.00 77.30 520 GLU C N 1
ATOM 9424 C CA . GLU C 2 520 ? 187.355 176.060 183.073 1.00 77.30 520 GLU C CA 1
ATOM 9425 C C . GLU C 2 520 ? 188.485 175.553 182.183 1.00 77.30 520 GLU C C 1
ATOM 9426 O O . GLU C 2 520 ? 188.240 175.000 181.105 1.00 77.30 520 GLU C O 1
ATOM 9432 N N . THR C 2 521 ? 189.735 175.738 182.615 1.00 77.10 521 THR C N 1
ATOM 9433 C CA . THR C 2 521 ? 190.871 175.364 181.776 1.00 77.10 521 THR C CA 1
ATOM 9434 C C . THR C 2 521 ? 190.930 173.856 181.553 1.00 77.10 521 THR C C 1
ATOM 9435 O O . THR C 2 521 ? 191.225 173.393 180.441 1.00 77.10 521 THR C O 1
ATOM 9439 N N . LEU C 2 522 ? 190.652 173.075 182.599 1.00 77.37 522 LEU C N 1
ATOM 9440 C CA . LEU C 2 522 ? 190.692 171.624 182.468 1.00 77.37 522 LEU C CA 1
ATOM 9441 C C . LEU C 2 522 ? 189.650 171.130 181.473 1.00 77.37 522 LEU C C 1
ATOM 9442 O O . LEU C 2 522 ? 189.898 170.161 180.747 1.00 77.37 522 LEU C O 1
ATOM 9447 N N . VAL C 2 523 ? 188.491 171.789 181.407 1.00 77.89 523 VAL C N 1
ATOM 9448 C CA . VAL C 2 523 ? 187.497 171.437 180.398 1.00 77.89 523 VAL C CA 1
ATOM 9449 C C . VAL C 2 523 ? 188.025 171.723 178.997 1.00 77.89 523 VAL C C 1
ATOM 9450 O O . VAL C 2 523 ? 187.759 170.968 178.055 1.00 77.89 523 VAL C O 1
ATOM 9454 N N . GLU C 2 524 ? 188.778 172.813 178.829 1.00 76.86 524 GLU C N 1
ATOM 9455 C CA . GLU C 2 524 ? 189.361 173.105 177.522 1.00 76.86 524 GLU C CA 1
ATOM 9456 C C . GLU C 2 524 ? 190.380 172.046 177.118 1.00 76.86 524 GLU C C 1
ATOM 9457 O O . GLU C 2 524 ? 190.403 171.600 175.961 1.00 76.86 524 GLU C O 1
ATOM 9463 N N . LEU C 2 525 ? 191.229 171.623 178.056 1.00 73.41 525 LEU C N 1
ATOM 9464 C CA . LEU C 2 525 ? 192.169 170.550 177.741 1.00 73.41 525 LEU C CA 1
ATOM 9465 C C . LEU C 2 525 ? 191.445 169.238 177.452 1.00 73.41 525 LEU C C 1
ATOM 9466 O O . LEU C 2 525 ? 191.890 168.457 176.600 1.00 73.41 525 LEU C O 1
ATOM 9471 N N . LYS C 2 526 ? 190.333 168.982 178.145 1.00 76.80 526 LYS C N 1
ATOM 9472 C CA . LYS C 2 526 ? 189.518 167.809 177.843 1.00 76.80 526 LYS C CA 1
ATOM 9473 C C . LYS C 2 526 ? 188.937 167.892 176.437 1.00 76.80 526 LYS C C 1
ATOM 9474 O O . LYS C 2 526 ? 188.870 166.886 175.721 1.00 76.80 526 LYS C O 1
ATOM 9480 N N . LEU C 2 527 ? 188.506 169.084 176.025 1.00 74.61 527 LEU C N 1
ATOM 9481 C CA . LEU C 2 527 ? 188.038 169.265 174.655 1.00 74.61 527 LEU C CA 1
ATOM 9482 C C . LEU C 2 527 ? 189.145 168.961 173.658 1.00 74.61 527 LEU C C 1
ATOM 9483 O O . LEU C 2 527 ? 188.909 168.314 172.630 1.00 74.61 527 LEU C O 1
ATOM 9488 N N . GLU C 2 528 ? 190.362 169.426 173.945 1.00 74.03 528 GLU C N 1
ATOM 9489 C CA . GLU C 2 528 ? 191.479 169.162 173.043 1.00 74.03 528 GLU C CA 1
ATOM 9490 C C . GLU C 2 528 ? 191.766 167.671 172.932 1.00 74.03 528 GLU C C 1
ATOM 9491 O O . GLU C 2 528 ? 191.958 167.145 171.828 1.00 74.03 528 GLU C O 1
ATOM 9497 N N . ILE C 2 529 ? 191.808 166.969 174.067 1.00 76.61 529 ILE C N 1
ATOM 9498 C CA . ILE C 2 529 ? 192.121 165.543 174.017 1.00 76.61 529 ILE C CA 1
ATOM 9499 C C . ILE C 2 529 ? 191.004 164.775 173.321 1.00 76.61 529 ILE C C 1
ATOM 9500 O O . ILE C 2 529 ? 191.261 163.813 172.589 1.00 76.61 529 ILE C O 1
ATOM 9505 N N . GLU C 2 530 ? 189.751 165.197 173.515 1.00 77.18 530 GLU C N 1
ATOM 9506 C CA . GLU C 2 530 ? 188.636 164.551 172.829 1.00 77.18 530 GLU C CA 1
ATOM 9507 C C . GLU C 2 530 ? 188.719 164.754 171.319 1.00 77.18 530 GLU C C 1
ATOM 9508 O O . GLU C 2 530 ? 188.536 163.805 170.543 1.00 77.18 530 GLU C O 1
ATOM 9514 N N . LYS C 2 531 ? 189.015 165.979 170.879 1.00 72.86 531 LYS C N 1
ATOM 9515 C CA . LYS C 2 531 ? 189.133 166.218 169.445 1.00 72.86 531 LYS C CA 1
ATOM 9516 C C . LYS C 2 531 ? 190.299 165.437 168.854 1.00 72.86 531 LYS C C 1
ATOM 9517 O O . LYS C 2 531 ? 190.198 164.911 167.740 1.00 72.86 531 LYS C O 1
ATOM 9523 N N . ARG C 2 532 ? 191.420 165.359 169.574 1.00 74.78 532 ARG C N 1
ATOM 9524 C CA . ARG C 2 532 ? 192.575 164.661 169.021 1.00 74.78 532 ARG C CA 1
ATOM 9525 C C . ARG C 2 532 ? 192.382 163.151 169.022 1.00 74.78 532 ARG C C 1
ATOM 9526 O O . ARG C 2 532 ? 192.936 162.463 168.157 1.00 74.78 532 ARG C O 1
ATOM 9534 N N . ILE C 2 533 ? 191.614 162.609 169.972 1.00 75.18 533 ILE C N 1
ATOM 9535 C CA . ILE C 2 533 ? 191.285 161.192 169.886 1.00 75.18 533 ILE C CA 1
ATOM 9536 C C . ILE C 2 533 ? 190.264 160.948 168.784 1.00 75.18 533 ILE C C 1
ATOM 9537 O O . ILE C 2 533 ? 190.167 159.827 168.271 1.00 75.18 533 ILE C O 1
ATOM 9542 N N . TRP C 2 534 ? 189.498 161.974 168.396 1.00 75.76 534 TRP C N 1
ATOM 9543 C CA . TRP C 2 534 ? 188.698 161.853 167.180 1.00 75.76 534 TRP C CA 1
ATOM 9544 C C . TRP C 2 534 ? 189.586 161.704 165.949 1.00 75.76 534 TRP C C 1
ATOM 9545 O O . TRP C 2 534 ? 189.250 160.958 165.023 1.00 75.76 534 TRP C O 1
ATOM 9556 N N . GLU C 2 535 ? 190.721 162.408 165.921 1.00 77.21 535 GLU C N 1
ATOM 9557 C CA . GLU C 2 535 ? 191.591 162.367 164.748 1.00 77.21 535 GLU C CA 1
ATOM 9558 C C . GLU C 2 535 ? 192.124 160.963 164.499 1.00 77.21 535 GLU C C 1
ATOM 9559 O O . GLU C 2 535 ? 192.213 160.521 163.348 1.00 77.21 535 GLU C O 1
ATOM 9565 N N . ASP C 2 536 ? 192.478 160.241 165.563 1.00 78.06 536 ASP C N 1
ATOM 9566 C CA . ASP C 2 536 ? 193.022 158.898 165.406 1.00 78.06 536 ASP C CA 1
ATOM 9567 C C . ASP C 2 536 ? 192.011 157.913 164.834 1.00 78.06 536 ASP C C 1
ATOM 9568 O O . ASP C 2 536 ? 192.405 156.811 164.438 1.00 78.06 536 ASP C O 1
ATOM 9573 N N . ASP C 2 537 ? 190.729 158.274 164.786 1.00 79.72 537 ASP C N 1
ATOM 9574 C CA . ASP C 2 537 ? 189.714 157.375 164.248 1.00 79.72 537 ASP C CA 1
ATOM 9575 C C . ASP C 2 537 ? 189.668 157.429 162.723 1.00 79.72 537 ASP C C 1
ATOM 9576 O O . ASP C 2 537 ? 189.875 156.415 162.049 1.00 79.72 537 ASP C O 1
ATOM 9581 N N . PHE C 2 538 ? 189.401 158.613 162.160 1.00 80.58 538 PHE C N 1
ATOM 9582 C CA . PHE C 2 538 ? 189.205 158.728 160.718 1.00 80.58 538 PHE C CA 1
ATOM 9583 C C . PHE C 2 538 ? 190.495 158.569 159.926 1.00 80.58 538 PHE C C 1
ATOM 9584 O O . PHE C 2 538 ? 190.434 158.367 158.709 1.00 80.58 538 PHE C O 1
ATOM 9592 N N . GLU C 2 539 ? 191.652 158.655 160.573 1.00 83.02 539 GLU C N 1
ATOM 9593 C CA . GLU C 2 539 ? 192.925 158.478 159.891 1.00 83.02 539 GLU C CA 1
ATOM 9594 C C . GLU C 2 539 ? 193.381 157.026 159.873 1.00 83.02 539 GLU C C 1
ATOM 9595 O O . GLU C 2 539 ? 194.497 156.744 159.427 1.00 83.02 539 GLU C O 1
ATOM 9601 N N . LYS C 2 540 ? 192.548 156.105 160.347 1.00 85.66 540 LYS C N 1
ATOM 9602 C CA . LYS C 2 540 ? 192.881 154.687 160.335 1.00 85.66 540 LYS C CA 1
ATOM 9603 C C . LYS C 2 540 ? 191.740 153.866 159.745 1.00 85.66 540 LYS C C 1
ATOM 9604 O O . LYS C 2 540 ? 191.786 152.635 159.737 1.00 85.66 540 LYS C O 1
#

Sequence (1222 aa):
LKRINKTAEDQFLINFKAQNPNGTWDEFRNHEQGILYKRLKQHICNDQMYLCAYCEIDLDRENEHEIKVEHFKSKSGSLPGGSNWHLEWSNLLAVCLGGTNTGDDFELPANLSCDSYKSHYEDKNKINDKDWTGKILLPLTLPDAHNFFTFEKVTGKLLPNESYCNTISIDGKPAAETLSIVTKTIEVLNLNCSRLNNARRKLLFHFNNCARERNLRKLHNLLLQWNQGEPKFFQTTRDIIIRDDRICQGLLNGTIRYMEQNLPSRITKLIKKSESGDFASSYQLYKVFGSKEYGVEPDEKMSDYFKELEGGQLRVADIHLENYKGFESLIMDFSMKKNSTILVGNNGCGKSTILDAIQKGLTHLSSRLSTRSHNGDGIEKHELRKGQNYASIAINYDYMGIRFPMIIATTEPGYEDRAKSNYSGINELGSIFKTAHSINPNVSFPLIAMYTVERANDVSTRDIENSEEIKEAQIWDKFKAYNKSLTGKADFKLFFRWFKELIEIENSDNADITVNSKTLHTVEDAMYSFLPGFSNLKLQRAPLDLIVDKNNVSLSVLQLSQGEKTILALIADIARRLTLLNPNSVNPLDGTGIVLIDEIDLHLHPSWQQNIIPRLEKTFKNIQFIVTTHSPQVCHTIDSQNIWLLKNGQKFKAPKGVRGAISSWVLENLFEVAQRPPEDKYTKLLQEYKNLVFSEKYASEDARKLGATLSQHFGPDDETLVELKLEIEKRIWEDDFEKDQMEQNLPSRITKLIKKSESGDFASSYQLYKVFGSKEYGVEPDEKMSDYFKELSAKQLEGGQLRVADIHLENYKGFESLIMDFSMKKNSTILVGNNGCGKSTILDAIQKGLTHLSSRLSTRSHNGDGIEKHELRKGQNYASIAINYDYMGIRFPMIIATTEPGYEDRAKSNYSGINELGSIFKTAHSINPNVSFPLIAMYTVERANDVSTRDIENSEEIKEAQIWDKFKAYNKSLTGKADFKLFFRWFKELIEIENYSVNSKTLHTVEDAMYSFLPGFSNLKLQRAPLDLIVDKNNVSLSVLQLSQGEKTILALIADIARRLTLLNPNSVNPLDGTGIVLIDEIDLHLHPSWQQNIIPRLEKTFKNIQFIVTTHSPQVCHTIDSQNIWLLKNGQKFKAPKGVRGAISSWVLENLFEVAQRPPEDKYTKLLQEYKNLVFSEKYASEDARKLGATLSQHFGPDDETLVELKLEIEKRIWEDDFEK

B-factor: mean 77.59, std 19.38, range [53.89, 163.65]

Foldseek 3Di:
DAAFAADDDDCLLVVVCVVPVAEDQVPVCPDPHCPSVVVVQVSQCVSVLQAFLQAGAHHDPPDCLQKDKAFQQHPVQDDVVPDRSRRPVQRITIHGPQQDRPPPVPDDLLSGFRGVLLVVVCVPVVPPHSPCQQQADDNHDDDNDQPAWAQPLPQRDTAGDDPSQQPDDGSPDHSRPSRRSHVVNCVSGVCPGDVNSVVLNVVVVVQVVLPPVVDVVSNVVVCCVLPPDSHHGPNVSSVNVLVVDPCSVCCVPPHNHD/DDDCPVVCVVVSVCLVVPVDPVSLDCQLVVCCAVPHHDNNDCVSCPRSHQDDDKAWEWAKKWKDQFAAFHTAIDGFDDPAFEFAEEEDDPLDDVSVVVLVLQVCLQLLVPQLPHRDHDDAQDPVRGRDPDFKIKMWTWIAIPRDTAIWMGIDGDVPPPPDDDTDGPRSNVVSVNNVSVCVVPVQDFDAQEAEAEPCALVQDAPVLQLPPPPDDDDDDQALSVLSPPRSPHYQPVSVLLVVQVVLVVVVVVVVVVVCPVNVLVVLLQVQLDVLDDQWDDWDFDPPSGFTWIAHNNRIDGLNPDAPVSSNSNSVSSSLSVNQPNRRPPDPLSQEGYYQYEYEALVPRDDLVSLLCVVVSCCVSHPRYHYNYYYDALSNQQQDFQQSYWYQYNSYTDGFDGDRNHDDSQVCCCGRPVDHSDDPPDPLVVLVVVLVVCLPDDNPPPPVNVVSLVVNCVPVNCPPPSSVVSVVSSVVVVVVVVVVVVD/DVPWDPPVLVVLCVVLVVQDLVSLVVCLPDQCDPPDSTDNDDPSSVVSLLSSLPRDDAKAKDWAWKWKDQFAQFNTEIDGADPPDQEFEEEEDVPLDDVSLVVLVLQLVQQLLQLQFPHRDGGDARDPVRGDDPDFKMKTKTWIDIRHDIQIWIGMDGDPVPDDDDDTCGGRSNVVNVSNVSNCVVPVQDFDADEAEEALCQLVAQDQDPLVPPDQQPDDDDQAQRCLCVCRSDYHFDDSPLLSVQVVLVVVVCDVCSVQLVVLLQVLLPVLPPAWDDKDFDDPNTFTWTQGNNDIDTRHPDQSVSSSVSRVSNSLSVSQQSRHDDDPQSLAGYYEYEHEAPVRSDDLVSLLPVVVSCCVSHPHYRYYYYYHALSNVQCDAQQNYWYRDSSYIDTADHRSHPDDRQCCCVRRVVHHSDHDDDPLVVLVVVLVCCLPVPNPPVVPNVVSLVVNCVVVNPPDDVSVVSVVSNVVVVVVVPVVD

Nearest PDB structures (foldseek):
  7qr8-assembly1_B  TM=5.250E-01  e=2.024E-01  Streptococcus pyogenes
  8tzz-assembly1_A  TM=4.948E-01  e=1.905E-01  Streptococcus pyogenes
  7z4e-assembly1_B  TM=4.754E-01  e=2.426E-01  Streptococcus pyogenes
  6vpc-assembly1_B  TM=5.550E-01  e=7.198E-01  Streptococcus pyogenes
  8kaj-assembly2_F  TM=4.539E-01  e=7.646E-01  Streptococcus pyogenes serotype M1

Solvent-accessible surface area: 56019 Å² total; per-residue (Å²): 2,39,64,14,90,98,99,57,56,73,113,99,10,70,84,6,62,82,127,42,100,109,14,72,8,82,74,4,91,115,45,128,144,38,100,32,33,88,110,24,15,86,51,7,2,83,38,9,71,30,5,3,1,0,0,8,1,61,5,34,140,154,32,44,152,19,15,69,12,34,3,1,38,11,95,86,18,34,117,134,87,54,53,38,48,19,0,57,33,64,6,12,2,0,0,5,36,1,9,16,104,107,44,52,132,77,27,19,42,77,27,17,0,1,3,20,31,2,59,60,25,13,101,138,76,157,33,137,95,30,57,1,52,2,62,0,1,22,0,19,72,5,38,117,88,26,59,2,9,44,12,53,42,22,56,0,88,5,75,40,35,143,75,47,0,92,108,56,48,12,47,78,86,100,33,84,121,0,78,64,15,0,64,60,0,17,85,0,0,31,3,30,13,52,46,0,11,40,0,1,81,34,0,10,67,15,2,7,52,22,4,117,112,105,73,24,160,69,4,37,33,3,1,85,20,3,93,117,35,115,37,99,10,1,20,9,1,3,48,6,1,8,100,65,2,129,2,0,64,11,17,81,108,44,110,40,203,168,108,72,104,87,23,97,107,26,31,95,99,56,54,140,46,92,84,21,82,109,43,70,44,35,56,96,12,33,53,36,32,40,36,64,112,70,80,65,71,128,60,77,91,52,39,57,101,32,46,105,98,176,70,25,27,0,13,0,5,42,4,51,0,52,4,0,46,61,4,111,74,6,80,0,86,10,45,73,205,74,18,5,6,0,0,1,6,55,27,52,47,14,18,64,16,0,1,28,0,0,22,34,0,0,20,2,0,7,16,15,5,18,92,178,75,91,81,70,50,40,15,99,166,93,3,31,77,117,69,83,31,71,0,8,0,23,3,26,0,13,26,69,58,73,127,15,74,2,59,5,19,51,48,96,62,58,110,131,96,134,30,98,51,88,48,62,6,0,75,106,0,2,63,90,2,73,66,16,48,94,125,73,77,92,18,60,5,1,2,1,1,11,3,35,27,62,7,16,61,31,18,46,58,188,38,1,61,25,103,101,62,66,101,139,82,45,141,63,69,22,64,26,1,22,74,118,9,24,89,3,73,0,38,5,36,22,1,5,49,14,1,74,53,26,20,91,86,70,59,59,78,74,65,117,133,148,165,96,44,142,43,15,128,42,1,27,81,3,3,69,56,18,8,73,46,12,60,92,15,118,7,58,176,61,105,36,11,0,34,7,21,65,112,139,68,53,15,11,0,35,58,12,35,46,1,5,27,4,11,10,2,1,1,0,2,0,0,0,2,0,12,21,0,8,49,150,45,162,80,13,11,26,22,10,0,0,0,0,0,20,10,3,20,9,24,5,2,0,38,63,11,7,55,14,10,56,95,4,32,168,38,0,103,56,0,4,10,0,2,2,0,11,14,2,5,0,0,0,10,9,40,14,120,7,0,34,23,0,90,121,23,105,81,90,129,10,50,133,2,0,55,0,6,42,0,12,76,0,0,83,74,10,4,105,8,45,62,40,4,69,105,15,99,30,12,110,46,14,114,98,14,88,104,42,0,109,53,141,143,30,42,34,104,88,5,139,115,30,10,34,53,0,24,84,31,23,5,34,9,49,73,30,3,1,59,1,33,7,44,29,35,40,60,69,43,43,62,54,103,112,136,116,176,180,154,179,17,63,70,62,34,42,77,164,59,48,58,48,4,84,102,40,40,21,38,21,0,28,49,16,64,70,46,13,26,66,74,82,135,66,4,46,95,35,62,76,90,0,72,125,6,72,60,60,16,3,63,31,32,176,54,26,32,0,5,0,10,32,0,50,0,52,4,0,61,54,1,103,57,6,83,0,83,19,20,80,177,60,40,2,1,1,0,0,1,54,18,44,25,15,15,48,2,0,0,44,0,0,35,18,0,1,25,3,0,16,4,30,5,13,74,114,89,112,88,35,49,39,10,101,151,84,28,22,79,115,82,43,27,47,0,11,0,23,0,42,1,4,35,101,42,53,140,20,60,1,60,3,20,49,30,26,119,78,158,73,112,119,42,151,63,83,38,66,6,1,81,66,2,2,44,36,3,84,48,7,39,90,100,67,77,94,20,46,8,1,0,0,1,7,3,32,35,77,2,14,51,26,16,18,8,170,104,1,95,126,52,84,48,16,132,96,88,47,109,67,70,22,35,88,9,25,107,94,3,19,51,15,78,4,13,1,42,28,3,3,37,11,8,56,42,22,55,104,100,77,173,213,50,78,1,70,79,30,32,103,34,0,24,55,3,4,59,79,3,1,85,33,24,55,97,31,101,45,64,194,94,88,24,10,5,22,6,27,79,114,144,59,39,60,25,0,60,41,14,31,51,0,1,28,1,1,7,4,0,0,1,0,0,0,4,2,2,13,30,0,14,28,123,47,156,73,20,13,28,15,12,0,1,0,1,0,20,11,1,21,1,8,4,10,1,46,44,10,8,33,1,2,63,49,1,51,173,32,0,118,60,1,0,2,0,0,0,0,14,21,0,2,0,0,0,12,6,17,18,99,5,0,16,3,2,60,124,26,92,17,34,36,4,4,49,4,1,39,0,5,50,0,6,67,2,0,64,32,3,2,87,6,54,46,34,4,72,146,11,137,61,7,116,47,6,96,74,11,34,73,32,0,40,64,118,111,57,57,47,110,71,0,130,120,27,6,62,62,1,39,140,20,23,20,104,125,34,120,22,18,38,62,4,84,5,5,28,39,10,44,103,13,15,86,84,90,61,220

Organism: Escherichia coli (NCBI:txid562)

Radius of gyration: 36.23 Å; Cα contacts (8 Å, |Δi|>4): 2027; chains: 3; bounding box: 77×117×104 Å